Protein AF-0000000067836379 (afdb_homodimer)

InterPro domains:
  IPR003439 ABC transporter-like, ATP-binding domain [PF00005] (367-507)
  IPR003439 ABC transporter-like, ATP-binding domain [PS50893] (335-576)
  IPR003593 AAA+ ATPase domain [SM00382] (367-552)
  IPR011527 ABC transporter type 1, transmembrane domain [PF00664] (26-283)
  IPR011527 ABC transporter type 1, transmembrane domain [PS50929] (24-303)
  IPR017871 ABC transporter-like, conserved site [PS00211] (479-493)
  IPR027417 P-loop containing nucleoside triphosphate hydrolase [G3DSA:3.40.50.300] (330-580)
  IPR027417 P-loop containing nucleoside triphosphate hydrolase [SSF52540] (326-565)
  IPR036640 ABC transporter type 1, transmembrane domain superfamily [G3DSA:1.20.1560.10] (11-318)
  IPR036640 ABC transporter type 1, transmembrane domain superfamily [SSF90123] (9-318)
  IPR039421 Type 1 protein exporter [PTHR24221] (57-564)

Sequence (1242 aa):
MANTVSRTWIRDLLRPLLPVFGEVALWSLFVNLLALAVPVFVMQVYDRVIFHNGLNTLVALLLGMLLVLIFDFVLRQARARILQRVALRIDADLGRALFGRLVRLPLHQVERRSTASWHALFRDVDTIRNALSGSTALTLCDSLFFILFLALTFFIAQPIAWILVVATPVFALVAWRSGHVVKLSSERERSLAVARDTLVAEIIAGRATVQALALEQTLQPLWEERHAAALGQSICRGAAADRYAALGSSLTLLTTVAMTAIGALCVLDQKLTLGALIAANMLGGRLIAPITQIGLNWRTIASLREVSERLSSLFAVPLQRQENGLVSVTPLGRITVEHVTFAHDIAAAPTLDTLDISIPAVAAAGAGGMHAIVGRNGSGKSTLLKIITGLYQPANGRVLIDGSDIAQYSRRQLARWIGYVPQETVLFAGTLRHNIALRVPEASDDDVIRAATLAGAHAFIALRPEGYATDAGEAGLRLSAGQRQRVAIARALVGEPPILVLDEPSNALDTQADADLRVRLAELAKTTTIIIVTHHLAWLSLCTSIAVLDQGRIVDSGDAATILPKLGHRGRTDLHSRAAGSVNVTPQSYARPNPAGRGPVELVKMGSLVTTPRHTPSGGRMANTVSRTWIRDLLRPLLPVFGEVALWSLFVNLLALAVPVFVMQVYDRVIFHNGLNTLVALLLGMLLVLIFDFVLRQARARILQRVALRIDADLGRALFGRLVRLPLHQVERRSTASWHALFRDVDTIRNALSGSTALTLCDSLFFILFLALTFFIAQPIAWILVVATPVFALVAWRSGHVVKLSSERERSLAVARDTLVAEIIAGRATVQALALEQTLQPLWEERHAAALGQSICRGAAADRYAALGSSLTLLTTVAMTAIGALCVLDQKLTLGALIAANMLGGRLIAPITQIGLNWRTIASLREVSERLSSLFAVPLQRQENGLVSVTPLGRITVEHVTFAHDIAAAPTLDTLDISIPAVAAAGAGGMHAIVGRNGSGKSTLLKIITGLYQPANGRVLIDGSDIAQYSRRQLARWIGYVPQETVLFAGTLRHNIALRVPEASDDDVIRAATLAGAHAFIALRPEGYATDAGEAGLRLSAGQRQRVAIARALVGEPPILVLDEPSNALDTQADADLRVRLAELAKTTTIIIVTHHLAWLSLCTSIAVLDQGRIVDSGDAATILPKLGHRGRTDLHSRAAGSVNVTPQSYARPNPAGRGPVELVKMGSLVTTPRHTPSGGR

Organism: NCBI:txid111831

Foldseek 3Di:
DLVVLLVVVVCVLCVVVVVLLVVLLVLLVLLVVLVLLVLVLLLCCQFPCVVPVCPVVNVVSVVVNVVSVVVNVVSVVVSLVSQLVSLVVSLVVLLVVLVVLLVFAQPLVNVVDDPVVSVVLNVLSVLSSCCRNHPNVSLVSNLVCLVVLLVVLCVAPVVLSVLLVVLLVVLLVLLVVLLVQLQVLVVQLVVLVVVLVVLVVVCVVCVVVCVVVVVCVPSVVVSVVSVVSSVVSVVVSVVSNVVSVVVLVVSLVVSLVVLLVVVVVCVVVVNHPPSSSSSSNVSSVSSSVSSNVCSVCSNSVVVNVVSSSVSSVSVPDDGQDADPPPVDDQFLAKKWWAQFWACSDPPDPILAGGATDTDDGLDPPQCLFEEEEEEDVSLCPQVVLCQQLVSDDTPDTAMDGNRHGCSSHHNLVSLLAEQEDAPDFWFAWFFLQCRLCVNPVPFDPVLLLVLLVLLVLQVVLVVDPCRRRDTCPHRSVVDAPLNRLSSSSSSSCRSNHQEYEYEASCPRPDPVSSVSNLVSVLVSSSRHHYYYYHDDVVNLVSGQKYFYGGSNYTPDIDGSVPCVVVVVVVVVVVVVVCVVPPPPPDPPPPPPPPPPDPPPPPPPPPDPVPVPDPPDDDPDD/DLVVLLVVVVCVLCVVCVVLLVVLLVLLVLLVVLVLLVLVLLLCCQFPCVVPVCPVVNVVSVVVNVVSVVVNVVSVVVSLVSQLVSLVVSLVVLLVVLVVLLVFAQPLVNVVDDPVVSVVLNVLSVLSSCCRNHPNVSLVSNLVCLVVLLVVLCVAPVVLSVLLVVLLVVLLVLLVVLLVQLQVLVVQLVVLVVVLVVLVVVCVVCVVVCVVVVVCVVSVVVSVVSVVSSVVSVVVSVVSNVVSVVVLVVSLVVSLVVLLVVVVVCVVVVNHPPSSSSSSNVSSVSSSVSSNVCSVCVNSVVVNVVSSSVSSVSVPDDGQDADPPPVDDQFLFKKWWAQFWACSDPPDPILAGGATDTDDGLDPPQCQFEEEEEEDVSLCVQVVLCQQLVSDDTPDTAMDGNRHGCSSHHNLVSLLAEQEDAPDFWFAWFFLQCRLCVNPVPFDPVLLLVLLVLLVLQVVLVVDPCRRRDTCPHRSVVDAPLNRLSSSSSSSCRSNHQEYEYEASCVRPDPVSSVSNLVSVLVSSSRHHYYYYHDDVVNLVRGQKYFYGGSNYTPDIDGSVVCVVVVVVVVVVVVVVCVVPPPPPDPPPPPPPPPPDPPPPPPPPPDPVPVPPPPPDDDDD

Radius of gyration: 38.25 Å; Cα contacts (8 Å, |Δi|>4): 1786; chains: 2; bounding box: 83×114×108 Å

Secondary structure (DSSP, 8-state):
-HHHHHHHHHHHHHGGGHHHHHHHHHHHHHHHHHHTHHHHHHHHIIIIIHHHT-HHHHHHHHHHHHHHHHHHHHHHHHHHHHHHHHHHHHHHHHHHHHHHHHHHS-HHHHHHS-HHHHHHHHHHHHHHHHHHHSHHHHHHHHHTTHHHHHHHHHHH-HHHHHHHHHHHHHHHHHHHHHHHHHHHHHHHHHHHHHHHHHHHHHHHHTHHHHHHTTTHHHHHHHHHHHHHHHHHHHHHHHHHHHHHHHHHHHHHHHHHHHHHHHHHHHHHTTSS-HHHHHHHHHHHHHHHHHHHHHHHTHHHHHHHHHHHHHHHHHHHSPPP--------------EEEEEEEE-SSTTSPPSEEEEEEEE----TTS---EEEEEE-TTSSHHHHHHHHTTSS--SEEEEEETTEEGGGS-HHHHHHHEEEE-SS----SSBHHHHHHTS-TT--HHHHHHHHHHHT-HHHHHHSTTGGG-B--GGGTTS-HHHHHHHHHHHHHTT--SEEEEESTTTT--HHHHHHHHHHHHHHTTTSEEEEE---HHHHTT-SEEEEEETTEEEEEEEHHHHHHHHHHHHHHHHHHHHHSSS--------------------------------------/-HHHHHHHHHHHHHGGGHHHHHHHHHHHHHHHHHHTHHHHHHHHIIIIIHHHT-HHHHHHHHHHHHHHHHHHHHHHHHHHHHHHHHHHHHHHHHHHHHHHHHHHS-HHHHHHS-HHHHHHHHHHHHHHHHHHHSHHHHHHHHHTTHHHHHHHHHHH-HHHHHHHHHHHHHHHHHHHHHHHHHHHHHHHHHHHHHHHHHHHHHHHHTHHHHHHTTTHHHHHHHHHHHHHHHHHHHHHHHHHHHHHHHHHHHHHHHHHHHHHHHHHHHHHTTSS-HHHHHHHHHHHHHHHHHHHHHHHTHHHHHHHHHHHHHHHHHHHSPPP--------------EEEEEEEE-SSTTSPPSEEEEEEEE----TTS---EEEEEE-TTSSHHHHHHHHTTSS--SEEEEEETTEEGGGS-HHHHHHHEEEE-SS----SSBHHHHHHTS-TT--HHHHHHHHHHHT-HHHHHHSTTGGG-B--GGGTTS-HHHHHHHHHHHHHTT--SEEEEESTTTT--HHHHHHHHHHHHHHTTTSEEEEE---HHHHTT-SEEEEEETTEEEEEEEHHHHHHHHHHHHHHHHHHHHHSSS--------------------------------------

Structure (mmCIF, N/CA/C/O backbone):
data_AF-0000000067836379-model_v1
#
loop_
_entity.id
_entity.type
_entity.pdbx_description
1 polymer 'Peptidase domain-containing ABC transporter'
#
loop_
_atom_site.group_PDB
_atom_site.id
_atom_site.type_symbol
_atom_site.label_atom_id
_atom_site.label_alt_id
_atom_site.label_comp_id
_atom_site.label_asym_id
_atom_site.label_entity_id
_atom_site.label_seq_id
_atom_site.pdbx_PDB_ins_code
_atom_site.Cartn_x
_atom_site.Cartn_y
_atom_site.Cartn_z
_atom_site.occupancy
_atom_site.B_iso_or_equiv
_atom_site.auth_seq_id
_atom_site.auth_comp_id
_atom_site.auth_asym_id
_atom_site.auth_atom_id
_atom_site.pdbx_PDB_model_num
ATOM 1 N N . MET A 1 1 ? 10.555 9.523 -31.344 1 25.05 1 MET A N 1
ATOM 2 C CA . MET A 1 1 ? 11.844 9.523 -30.656 1 25.05 1 MET A CA 1
ATOM 3 C C . MET A 1 1 ? 11.711 8.961 -29.25 1 25.05 1 MET A C 1
ATOM 5 O O . MET A 1 1 ? 12.719 8.664 -28.594 1 25.05 1 MET A O 1
ATOM 9 N N . ALA A 1 2 ? 10.438 9.281 -28.641 1 34.75 2 ALA A N 1
ATOM 10 C CA . ALA A 1 2 ? 10.102 8.773 -27.312 1 34.75 2 ALA A CA 1
ATOM 11 C C . ALA A 1 2 ? 10.023 7.25 -27.312 1 34.75 2 ALA A C 1
ATOM 13 O O . ALA A 1 2 ? 10.312 6.605 -26.312 1 34.75 2 ALA A O 1
ATOM 14 N N . ASN A 1 3 ? 9.578 6.715 -28.312 1 38 3 ASN A N 1
ATOM 15 C CA . ASN A 1 3 ? 9.32 5.293 -28.516 1 38 3 ASN A CA 1
ATOM 16 C C . ASN A 1 3 ? 10.609 4.48 -28.531 1 38 3 ASN A C 1
ATOM 18 O O . ASN A 1 3 ? 10.602 3.289 -28.219 1 38 3 ASN A O 1
ATOM 22 N N . THR A 1 4 ? 11.617 5.023 -29.094 1 40.22 4 THR A N 1
ATOM 23 C CA . THR A 1 4 ? 12.906 4.379 -29.328 1 40.22 4 THR A CA 1
ATOM 24 C C . THR A 1 4 ? 13.734 4.348 -28.047 1 40.22 4 THR A C 1
ATOM 26 O O . THR A 1 4 ? 14.562 3.449 -27.859 1 40.22 4 THR A O 1
ATOM 29 N N . VAL A 1 5 ? 13.688 5.367 -27.328 1 43.66 5 VAL A N 1
ATOM 30 C CA . VAL A 1 5 ? 14.461 5.523 -26.094 1 43.66 5 VAL A CA 1
ATOM 31 C C . VAL A 1 5 ? 13.969 4.527 -25.047 1 43.66 5 VAL A C 1
ATOM 33 O O . VAL A 1 5 ? 14.727 4.145 -24.141 1 43.66 5 VAL A O 1
ATOM 36 N N . SER A 1 6 ? 12.633 4.266 -25.078 1 50.16 6 SER A N 1
ATOM 37 C CA . SER A 1 6 ? 11.898 3.41 -24.141 1 50.16 6 SER A CA 1
ATOM 38 C C . SER A 1 6 ? 12.508 2.01 -24.094 1 50.16 6 SER A C 1
ATOM 40 O O . SER A 1 6 ? 12.633 1.425 -23.016 1 50.16 6 SER A O 1
ATOM 42 N N . ARG A 1 7 ? 12.742 1.47 -25.453 1 51.53 7 ARG A N 1
ATOM 43 C CA . ARG A 1 7 ? 13.172 0.083 -25.594 1 51.53 7 ARG A CA 1
ATOM 44 C C . ARG A 1 7 ? 14.656 -0.066 -25.266 1 51.53 7 ARG A C 1
ATOM 46 O O . ARG A 1 7 ? 15.133 -1.175 -25.016 1 51.53 7 ARG A O 1
ATOM 53 N N . THR A 1 8 ? 15.258 0.994 -25.156 1 56.19 8 THR A N 1
ATOM 54 C CA . THR A 1 8 ? 16.703 0.946 -25.094 1 56.19 8 THR A CA 1
ATOM 55 C C . THR A 1 8 ? 17.188 0.696 -23.656 1 56.19 8 THR A C 1
ATOM 57 O O . THR A 1 8 ? 18.172 -0.006 -23.438 1 56.19 8 THR A O 1
ATOM 60 N N . TRP A 1 9 ? 16.391 1.286 -22.766 1 58.69 9 TRP A N 1
ATOM 61 C CA . TRP A 1 9 ? 16.938 1.147 -21.406 1 58.69 9 TRP A CA 1
ATOM 62 C C . TRP A 1 9 ? 16.844 -0.301 -20.938 1 58.69 9 TRP A C 1
ATOM 64 O O . TRP A 1 9 ? 17.766 -0.793 -20.266 1 58.69 9 TRP A O 1
ATOM 74 N N . ILE A 1 10 ? 15.836 -0.928 -21.391 1 61.12 10 ILE A N 1
ATOM 75 C CA . ILE A 1 10 ? 15.727 -2.33 -21 1 61.12 10 ILE A CA 1
ATOM 76 C C . ILE A 1 10 ? 16.812 -3.143 -21.688 1 61.12 10 ILE A C 1
ATOM 78 O O . ILE A 1 10 ? 17.406 -4.043 -21.094 1 61.12 10 ILE A O 1
ATOM 82 N N . ARG A 1 11 ? 16.953 -2.729 -22.922 1 62.16 11 ARG A N 1
ATOM 83 C CA . ARG A 1 11 ? 17.984 -3.428 -23.672 1 62.16 11 ARG A CA 1
ATOM 84 C C . ARG A 1 11 ? 19.359 -3.188 -23.047 1 62.16 11 ARG A C 1
ATOM 86 O O . ARG A 1 11 ? 20.188 -4.098 -23 1 62.16 11 ARG A O 1
ATOM 93 N N . ASP A 1 12 ? 19.469 -1.989 -22.578 1 63.16 12 ASP A N 1
ATOM 94 C CA . ASP A 1 12 ? 20.75 -1.679 -21.969 1 63.16 12 ASP A CA 1
ATOM 95 C C . ASP A 1 12 ? 20.891 -2.371 -20.609 1 63.16 12 ASP A C 1
ATOM 97 O O . ASP A 1 12 ? 22 -2.766 -20.219 1 63.16 12 ASP A O 1
ATOM 101 N N . LEU A 1 13 ? 19.781 -2.559 -20.047 1 62.59 13 LEU A N 1
ATOM 102 C CA . LEU A 1 13 ? 19.812 -3.252 -18.75 1 62.59 13 LEU A CA 1
ATOM 103 C C . LEU A 1 13 ? 19.969 -4.758 -18.953 1 62.59 13 LEU A C 1
ATOM 105 O O . LEU A 1 13 ? 20.656 -5.426 -18.188 1 62.59 13 LEU A O 1
ATOM 109 N N . LEU A 1 14 ? 19.344 -5.191 -20.062 1 66 14 LEU A N 1
ATOM 110 C CA . LEU A 1 14 ? 19.344 -6.633 -20.297 1 66 14 LEU A CA 1
ATOM 111 C C . LEU A 1 14 ? 20.594 -7.055 -21.062 1 66 14 LEU A C 1
ATOM 113 O O . LEU A 1 14 ? 21 -8.219 -21 1 66 14 LEU A O 1
ATOM 117 N N . ARG A 1 15 ? 21.25 -6.152 -21.766 1 64.88 15 ARG A N 1
ATOM 118 C CA . ARG A 1 15 ? 22.391 -6.484 -22.625 1 64.88 15 ARG A CA 1
ATOM 119 C C . ARG A 1 15 ? 23.516 -7.129 -21.828 1 64.88 15 ARG A C 1
ATOM 121 O O . ARG A 1 15 ? 24.062 -8.148 -22.234 1 64.88 15 ARG A O 1
ATOM 128 N N . PRO A 1 16 ? 23.797 -6.492 -20.703 1 61.69 16 PRO A N 1
ATOM 129 C CA . PRO A 1 16 ? 24.875 -7.152 -19.984 1 61.69 16 PRO A CA 1
ATOM 130 C C . PRO A 1 16 ? 24.484 -8.516 -19.422 1 61.69 16 PRO A C 1
ATOM 132 O O . PRO A 1 16 ? 25.344 -9.312 -19.062 1 61.69 16 PRO A O 1
ATOM 135 N N . LEU A 1 17 ? 23.234 -8.742 -19.438 1 65.44 17 LEU A N 1
ATOM 136 C CA . LEU A 1 17 ? 22.75 -9.977 -18.844 1 65.44 17 LEU A CA 1
ATOM 137 C C . LEU A 1 17 ? 22.547 -11.062 -19.891 1 65.44 17 LEU A C 1
ATOM 139 O O . LEU A 1 17 ? 22.266 -12.219 -19.562 1 65.44 17 LEU A O 1
ATOM 143 N N . LEU A 1 18 ? 22.844 -10.711 -21.109 1 70 18 LEU A N 1
ATOM 144 C CA . LEU A 1 18 ? 22.609 -11.641 -22.219 1 70 18 LEU A CA 1
ATOM 145 C C . LEU A 1 18 ? 23.516 -12.867 -22.078 1 70 18 LEU A C 1
ATOM 147 O O . LEU A 1 18 ? 23.062 -13.992 -22.297 1 70 18 LEU A O 1
ATOM 151 N N . PRO A 1 19 ? 24.797 -12.609 -21.672 1 73 19 PRO A N 1
ATOM 152 C CA . PRO A 1 19 ? 25.609 -13.82 -21.531 1 73 19 PRO A CA 1
ATOM 153 C C . PRO A 1 19 ? 25.125 -14.734 -20.406 1 73 19 PRO A C 1
ATOM 155 O O . PRO A 1 19 ? 25.234 -15.961 -20.516 1 73 19 PRO A O 1
ATOM 158 N N . VAL A 1 20 ? 24.609 -14.117 -19.453 1 75.38 20 VAL A N 1
ATOM 159 C CA . VAL A 1 20 ? 24.125 -14.922 -18.328 1 75.38 20 VAL A CA 1
ATOM 160 C C . VAL A 1 20 ? 22.891 -15.703 -18.75 1 75.38 20 VAL A C 1
ATOM 162 O O . VAL A 1 20 ? 22.703 -16.859 -18.375 1 75.38 20 VAL A O 1
ATOM 165 N N . PHE A 1 21 ? 22.172 -15.109 -19.609 1 75.44 21 PHE A N 1
ATOM 166 C CA . PHE A 1 21 ? 21 -15.828 -20.125 1 75.44 21 PHE A CA 1
ATOM 167 C C . PHE A 1 21 ? 21.438 -16.953 -21.062 1 75.44 21 PHE A C 1
ATOM 169 O O . PHE A 1 21 ? 20.766 -17.984 -21.156 1 75.44 21 PHE A O 1
ATOM 176 N N . GLY A 1 22 ? 22.562 -16.688 -21.719 1 76.62 22 GLY A N 1
ATOM 177 C CA . GLY A 1 22 ? 23.109 -17.766 -22.516 1 76.62 22 GLY A CA 1
ATOM 178 C C . GLY A 1 22 ? 23.531 -18.969 -21.688 1 76.62 22 GLY A C 1
ATOM 179 O O . GLY A 1 22 ? 23.281 -20.109 -22.078 1 76.62 22 GLY A O 1
ATOM 180 N N . GLU A 1 23 ? 24.062 -18.641 -20.531 1 80.5 23 GLU A N 1
ATOM 181 C CA . GLU A 1 23 ? 24.453 -19.719 -19.625 1 80.5 23 GLU A CA 1
ATOM 182 C C . GLU A 1 23 ? 23.219 -20.453 -19.094 1 80.5 23 GLU A C 1
ATOM 184 O O . GLU A 1 23 ? 23.234 -21.688 -18.984 1 80.5 23 GLU A O 1
ATOM 189 N N . VAL A 1 24 ? 22.25 -19.75 -18.828 1 81.38 24 VAL A N 1
ATOM 190 C CA . VAL A 1 24 ? 21.031 -20.375 -18.344 1 81.38 24 VAL A CA 1
ATOM 191 C C . VAL A 1 24 ? 20.391 -21.219 -19.438 1 81.38 24 VAL A C 1
ATOM 193 O O . VAL A 1 24 ? 19.875 -22.312 -19.172 1 81.38 24 VAL A O 1
ATOM 196 N N . ALA A 1 25 ? 20.5 -20.719 -20.609 1 81.25 25 ALA A N 1
ATOM 197 C CA . ALA A 1 25 ? 19.969 -21.469 -21.75 1 81.25 25 ALA A CA 1
ATOM 198 C C . ALA A 1 25 ? 20.734 -22.781 -21.938 1 81.25 25 ALA A C 1
ATOM 200 O O . ALA A 1 25 ? 20.141 -23.812 -22.281 1 81.25 25 ALA A O 1
ATOM 201 N N . LEU A 1 26 ? 22.016 -22.719 -21.688 1 82.31 26 LEU A N 1
ATOM 202 C CA . LEU A 1 26 ? 22.844 -23.922 -21.812 1 82.31 26 LEU A CA 1
ATOM 203 C C . LEU A 1 26 ? 22.453 -24.938 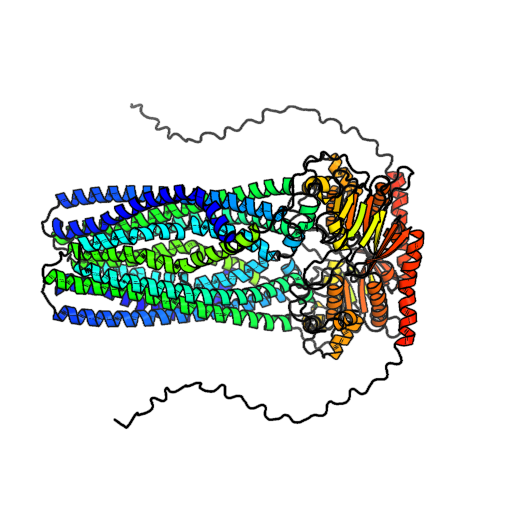-20.75 1 82.31 26 LEU A C 1
ATOM 205 O O . LEU A 1 26 ? 22.328 -26.125 -21.047 1 82.31 26 LEU A O 1
ATOM 209 N N . TRP A 1 27 ? 22.281 -24.5 -19.547 1 84.31 27 TRP A N 1
ATOM 210 C CA . TRP A 1 27 ? 21.875 -25.406 -18.484 1 84.31 27 TRP A CA 1
ATOM 211 C C . TRP A 1 27 ? 20.484 -25.953 -18.75 1 84.31 27 TRP A C 1
ATOM 213 O O . TRP A 1 27 ? 20.203 -27.125 -18.453 1 84.31 27 TRP A O 1
ATOM 223 N N . SER A 1 28 ? 19.703 -25.109 -19.359 1 85.44 28 SER A N 1
ATOM 224 C CA . SER A 1 28 ? 18.359 -25.562 -19.672 1 85.44 28 SER A CA 1
ATOM 225 C C . SER A 1 28 ? 18.375 -26.625 -20.766 1 85.44 28 SER A C 1
ATOM 227 O O . SER A 1 28 ? 17.547 -27.547 -20.781 1 85.44 28 SER A O 1
ATOM 229 N N . LEU A 1 29 ? 19.281 -26.484 -21.641 1 85.25 29 LEU A N 1
ATOM 230 C CA . LEU A 1 29 ? 19.438 -27.5 -22.688 1 85.25 29 LEU A CA 1
ATOM 231 C C . LEU A 1 29 ? 19.766 -28.859 -22.094 1 85.25 29 LEU A C 1
ATOM 233 O O . LEU A 1 29 ? 19.172 -29.859 -22.469 1 85.25 29 LEU A O 1
ATOM 237 N N . PHE A 1 30 ? 20.641 -28.828 -21.141 1 86.69 30 PHE A N 1
ATOM 238 C CA . PHE A 1 30 ? 21.047 -30.094 -20.531 1 86.69 30 PHE A CA 1
ATOM 239 C C . PHE A 1 30 ? 19.922 -30.672 -19.688 1 86.69 30 PHE A C 1
ATOM 241 O O . PHE A 1 30 ? 19.734 -31.891 -19.656 1 86.69 30 PHE A O 1
ATOM 248 N N . VAL A 1 31 ? 19.219 -29.828 -19.078 1 84.75 31 VAL A N 1
ATOM 249 C CA . VAL A 1 31 ? 18.094 -30.297 -18.266 1 84.75 31 VAL A CA 1
ATOM 250 C C . VAL A 1 31 ? 17.031 -30.906 -19.172 1 84.75 31 VAL A C 1
ATOM 252 O O . VAL A 1 31 ? 16.484 -31.969 -18.859 1 84.75 31 VAL A O 1
ATOM 255 N N . ASN A 1 32 ? 16.797 -30.25 -20.266 1 84.81 32 ASN A N 1
ATOM 256 C CA . ASN A 1 32 ? 15.789 -30.75 -21.188 1 84.81 32 ASN A CA 1
ATOM 257 C C . ASN A 1 32 ? 16.25 -32.031 -21.906 1 84.81 32 ASN A C 1
ATOM 259 O O . ASN A 1 32 ? 15.445 -32.906 -22.234 1 84.81 32 ASN A O 1
ATOM 263 N N . LEU A 1 33 ? 17.531 -32.156 -22.125 1 85.25 33 LEU A N 1
ATOM 264 C CA . LEU A 1 33 ? 18.078 -33.375 -22.719 1 85.25 33 LEU A CA 1
ATOM 265 C C . LEU A 1 33 ? 17.953 -34.562 -21.75 1 85.25 33 LEU A C 1
ATOM 267 O O . LEU A 1 33 ? 17.656 -35.688 -22.172 1 85.25 33 LEU A O 1
ATOM 271 N N . LEU A 1 34 ? 18.219 -34.25 -20.562 1 85.69 34 LEU A N 1
ATOM 272 C CA . LEU A 1 34 ? 18.109 -35.281 -19.547 1 85.69 34 LEU A CA 1
ATOM 273 C C . LEU A 1 34 ? 16.656 -35.688 -19.344 1 85.69 34 LEU A C 1
ATOM 275 O O . LEU A 1 34 ? 16.359 -36.812 -18.953 1 85.69 34 LEU A O 1
ATOM 279 N N . ALA A 1 35 ? 15.781 -34.75 -19.625 1 82.81 35 ALA A N 1
ATOM 280 C CA . ALA A 1 35 ? 14.352 -35.031 -19.484 1 82.81 35 ALA A CA 1
ATOM 281 C C . ALA A 1 35 ? 13.891 -36.062 -20.516 1 82.81 35 ALA A C 1
ATOM 283 O O . ALA A 1 35 ? 12.875 -36.75 -20.312 1 82.81 35 ALA A O 1
ATOM 284 N N . LEU A 1 36 ? 14.695 -36.219 -21.562 1 85.12 36 LEU A N 1
ATOM 285 C CA . LEU A 1 36 ? 14.383 -37.188 -22.609 1 85.12 36 LEU A CA 1
ATOM 286 C C . LEU A 1 36 ? 14.719 -38.625 -22.156 1 85.12 36 LEU A C 1
ATOM 288 O O . LEU A 1 36 ? 14.25 -39.594 -22.75 1 85.12 36 LEU A O 1
ATOM 292 N N . ALA A 1 37 ? 15.453 -38.719 -21.094 1 86.44 37 ALA A N 1
ATOM 293 C CA . ALA A 1 37 ? 15.945 -40 -20.641 1 86.44 37 ALA A CA 1
ATOM 294 C C . ALA A 1 37 ? 14.805 -40.875 -20.094 1 86.44 37 ALA A C 1
ATOM 296 O O . ALA A 1 37 ? 14.789 -42.094 -20.281 1 86.44 37 ALA A O 1
ATOM 297 N N . VAL A 1 38 ? 13.797 -40.219 -19.594 1 84.06 38 VAL A N 1
ATOM 298 C CA . VAL A 1 38 ? 12.734 -40.969 -18.953 1 84.06 38 VAL A CA 1
ATOM 299 C C . VAL A 1 38 ? 11.859 -41.625 -20 1 84.06 38 VAL A C 1
ATOM 301 O O . VAL A 1 38 ? 11.641 -42.844 -19.969 1 84.06 38 VAL A O 1
ATOM 304 N N . PRO A 1 39 ? 11.406 -40.906 -20.984 1 83.12 39 PRO A N 1
ATOM 305 C CA . PRO A 1 39 ? 10.617 -41.562 -22.016 1 83.12 39 PRO A CA 1
ATOM 306 C C . PRO A 1 39 ? 11.398 -42.656 -22.75 1 83.12 39 PRO A C 1
ATOM 308 O O . PRO A 1 39 ? 10.828 -43.719 -23.078 1 83.12 39 PRO A O 1
ATOM 311 N N . VAL A 1 40 ? 12.68 -42.438 -22.938 1 83.81 40 VAL A N 1
ATOM 312 C CA . VAL A 1 40 ? 13.5 -43.438 -23.609 1 83.81 40 VAL A CA 1
ATOM 313 C C . VAL A 1 40 ? 13.656 -44.688 -22.719 1 83.81 40 VAL A C 1
ATOM 315 O O . VAL A 1 40 ? 13.617 -45.812 -23.203 1 83.81 40 VAL A O 1
ATOM 318 N N . PHE A 1 41 ? 13.812 -44.531 -21.453 1 86.19 41 PHE A N 1
ATOM 319 C CA . PHE A 1 41 ? 13.883 -45.594 -20.484 1 86.19 41 PHE A CA 1
ATOM 320 C C . PHE A 1 41 ? 12.609 -46.438 -20.516 1 86.19 41 PHE A C 1
ATOM 322 O O . PHE A 1 41 ? 12.664 -47.688 -20.594 1 86.19 41 PHE A O 1
ATOM 329 N N . VAL A 1 42 ? 11.508 -45.656 -20.5 1 83.81 42 VAL A N 1
ATOM 330 C CA . VAL A 1 42 ? 10.227 -46.375 -20.484 1 83.81 42 VAL A CA 1
ATOM 331 C C . VAL A 1 42 ? 10.031 -47.125 -21.797 1 83.81 42 VAL A C 1
ATOM 333 O O . VAL A 1 42 ? 9.578 -48.281 -21.797 1 83.81 42 VAL A O 1
ATOM 336 N N . MET A 1 43 ? 10.43 -46.531 -22.859 1 84.62 43 MET A N 1
ATOM 337 C CA . MET A 1 43 ? 10.32 -47.188 -24.172 1 84.62 43 MET A CA 1
ATOM 338 C C . MET A 1 43 ? 11.156 -48.438 -24.234 1 84.62 43 MET A C 1
ATOM 340 O O . MET A 1 43 ? 10.68 -49.5 -24.688 1 84.62 43 MET A O 1
ATOM 344 N N . GLN A 1 44 ? 12.375 -48.344 -23.703 1 84.06 44 GLN A N 1
ATOM 345 C CA . GLN A 1 44 ? 13.273 -49.5 -23.75 1 84.06 44 GLN A CA 1
ATOM 346 C C . GLN A 1 44 ? 12.805 -50.625 -22.812 1 84.06 44 GLN A C 1
ATOM 348 O O . GLN A 1 44 ? 12.969 -51.781 -23.125 1 84.06 44 GLN A O 1
ATOM 353 N N . VAL A 1 45 ? 12.297 -50.219 -21.75 1 84.88 45 VAL A N 1
ATOM 354 C CA . VAL A 1 45 ? 11.82 -51.219 -20.797 1 84.88 45 VAL A CA 1
ATOM 355 C C . VAL A 1 45 ? 10.648 -52 -21.406 1 84.88 45 VAL A C 1
ATOM 357 O O . VAL A 1 45 ? 10.609 -53.219 -21.359 1 84.88 45 VAL A O 1
ATOM 360 N N . TYR A 1 46 ? 9.703 -51.281 -22.078 1 81.19 46 TYR A N 1
ATOM 361 C CA . TYR A 1 46 ? 8.516 -51.938 -22.625 1 81.19 46 TYR A CA 1
ATOM 362 C C . TYR A 1 46 ? 8.852 -52.719 -23.906 1 81.19 46 TYR A C 1
ATOM 364 O O . TYR A 1 46 ? 8.328 -53.812 -24.125 1 81.19 46 TYR A O 1
ATOM 372 N N . ASP A 1 47 ? 9.703 -52.188 -24.719 1 80.38 47 ASP A N 1
ATOM 373 C CA . ASP A 1 47 ? 9.992 -52.812 -26 1 80.38 47 ASP A CA 1
ATOM 374 C C . ASP A 1 47 ? 11.031 -53.938 -25.859 1 80.38 47 ASP A C 1
ATOM 376 O O . ASP A 1 47 ? 10.938 -54.969 -26.516 1 80.38 47 ASP A O 1
ATOM 380 N N . ARG A 1 48 ? 12.023 -53.688 -25.016 1 78.75 48 ARG A N 1
ATOM 381 C CA . ARG A 1 48 ? 13.141 -54.625 -25 1 78.75 48 ARG A CA 1
ATOM 382 C C . ARG A 1 48 ? 13.094 -55.5 -23.75 1 78.75 48 ARG A C 1
ATOM 384 O O . ARG A 1 48 ? 13.32 -56.719 -23.844 1 78.75 48 ARG A O 1
ATOM 391 N N . VAL A 1 49 ? 12.781 -54.938 -22.656 1 75.38 49 VAL A N 1
ATOM 392 C CA . VAL A 1 49 ? 12.859 -55.719 -21.438 1 75.38 49 VAL A CA 1
ATOM 393 C C . VAL A 1 49 ? 11.656 -56.656 -21.328 1 75.38 49 VAL A C 1
ATOM 395 O O . VAL A 1 49 ? 11.805 -57.844 -21.094 1 75.38 49 VAL A O 1
ATOM 398 N N . ILE A 1 50 ? 10.492 -56.125 -21.562 1 72.19 50 ILE A N 1
ATOM 399 C CA . ILE A 1 50 ? 9.281 -56.906 -21.391 1 72.19 50 ILE A CA 1
ATOM 400 C C . ILE A 1 50 ? 9.164 -57.938 -22.516 1 72.19 50 ILE A C 1
ATOM 402 O O . ILE A 1 50 ? 8.812 -59.094 -22.297 1 72.19 50 ILE A O 1
ATOM 406 N N . PHE A 1 51 ? 9.547 -57.5 -23.688 1 70.06 51 PHE A N 1
ATOM 407 C CA . PHE A 1 51 ? 9.367 -58.375 -24.828 1 70.06 51 PHE A CA 1
ATOM 408 C C . PHE A 1 51 ? 10.469 -59.438 -24.891 1 70.06 51 PHE A C 1
ATOM 410 O O . PHE A 1 51 ? 10.211 -60.594 -25.234 1 70.06 51 PHE A O 1
ATOM 417 N N . HIS A 1 52 ? 11.711 -59.062 -24.422 1 75.06 52 HIS A N 1
ATOM 418 C CA . HIS A 1 52 ? 12.805 -60 -24.594 1 75.06 52 HIS A CA 1
ATOM 419 C C . HIS A 1 52 ? 13.289 -60.531 -23.234 1 75.06 52 HIS A C 1
ATOM 421 O O . HIS A 1 52 ? 14.273 -61.25 -23.172 1 75.06 52 HIS A O 1
ATOM 427 N N . ASN A 1 53 ? 12.578 -60.375 -22.125 1 74.06 53 ASN A N 1
ATOM 428 C CA . ASN A 1 53 ? 12.898 -60.812 -20.781 1 74.06 53 ASN A CA 1
ATOM 429 C C . ASN A 1 53 ? 14.328 -60.438 -20.391 1 74.06 53 ASN A C 1
ATOM 431 O O . ASN A 1 53 ? 15.07 -61.281 -19.875 1 74.06 53 ASN A O 1
ATOM 435 N N . GLY A 1 54 ? 14.758 -59.312 -20.781 1 78.94 54 GLY A N 1
ATOM 436 C CA . GLY A 1 54 ? 16.141 -58.938 -20.547 1 78.94 54 GLY A CA 1
ATOM 437 C C . GLY A 1 54 ? 16.359 -58.281 -19.203 1 78.94 54 GLY A C 1
ATOM 438 O O . GLY A 1 54 ? 16.391 -57.031 -19.109 1 78.94 54 GLY A O 1
ATOM 439 N N . LEU A 1 55 ? 16.656 -59.094 -18.109 1 82.69 55 LEU A N 1
ATOM 440 C CA . LEU A 1 55 ? 16.844 -58.594 -16.766 1 82.69 55 LEU A CA 1
ATOM 441 C C . LEU A 1 55 ? 18.141 -57.781 -16.672 1 82.69 55 LEU A C 1
ATOM 443 O O . LEU A 1 55 ? 18.188 -56.75 -15.969 1 82.69 55 LEU A O 1
ATOM 447 N N . ASN A 1 56 ? 19.125 -58.219 -17.406 1 83.38 56 ASN A N 1
ATOM 448 C CA . ASN A 1 56 ? 20.391 -57.469 -17.406 1 83.38 56 ASN A CA 1
ATOM 449 C C . ASN A 1 56 ? 20.219 -56.094 -18.016 1 83.38 56 ASN A C 1
ATOM 451 O O . ASN A 1 56 ? 20.781 -55.094 -17.516 1 83.38 56 ASN A O 1
ATOM 455 N N . THR A 1 57 ? 19.422 -56.031 -19.016 1 84.25 57 THR A N 1
ATOM 456 C CA . THR A 1 57 ? 19.141 -54.75 -19.656 1 84.25 57 THR A CA 1
ATOM 457 C C . THR A 1 57 ? 18.359 -53.844 -18.703 1 84.25 57 THR A C 1
ATOM 459 O O . THR A 1 57 ? 18.594 -52.625 -18.656 1 84.25 57 THR A O 1
ATOM 462 N N . LEU A 1 58 ? 17.562 -54.469 -17.891 1 88.44 58 LEU A N 1
ATOM 463 C CA . LEU A 1 58 ? 16.766 -53.688 -16.953 1 88.44 58 LEU A CA 1
ATOM 464 C C . LEU A 1 58 ? 17.656 -53.062 -15.875 1 88.44 58 LEU A C 1
ATOM 466 O O . LEU A 1 58 ? 17.484 -51.875 -15.539 1 88.44 58 LEU A O 1
ATOM 470 N N . VAL A 1 59 ? 18.578 -53.812 -15.359 1 88 59 VAL A N 1
ATOM 471 C CA . VAL A 1 59 ? 19.453 -53.312 -14.305 1 88 59 VAL A CA 1
ATOM 472 C C . VAL A 1 59 ? 20.344 -52.188 -14.859 1 88 59 VAL A C 1
ATOM 474 O O . VAL A 1 59 ? 20.562 -51.188 -14.188 1 88 59 VAL A O 1
ATOM 477 N N . ALA A 1 60 ? 20.844 -52.406 -16.078 1 87.81 60 ALA A N 1
ATOM 478 C CA . ALA A 1 60 ? 21.672 -51.375 -16.703 1 87.81 60 ALA A CA 1
ATOM 479 C C . ALA A 1 60 ? 20.875 -50.094 -16.938 1 87.81 60 ALA A C 1
ATOM 481 O O . ALA A 1 60 ? 21.375 -49 -16.703 1 87.81 60 ALA A O 1
ATOM 482 N N . LEU A 1 61 ? 19.688 -50.188 -17.344 1 90 61 LEU A N 1
ATOM 483 C CA . LEU A 1 61 ? 18.828 -49.031 -17.594 1 90 61 LEU A CA 1
ATOM 484 C C . LEU A 1 61 ? 18.484 -48.344 -16.281 1 90 61 LEU A C 1
ATOM 486 O O . LEU A 1 61 ? 18.406 -47.094 -16.234 1 90 61 LEU A O 1
ATOM 490 N N . LEU A 1 62 ? 18.297 -49.094 -15.227 1 90.81 62 LEU A N 1
ATOM 491 C CA . LEU A 1 62 ? 17.953 -48.5 -13.93 1 90.81 62 LEU A CA 1
ATOM 492 C C . LEU A 1 62 ? 19.125 -47.719 -13.367 1 90.81 62 LEU A C 1
ATOM 494 O O . LEU A 1 62 ? 18.922 -46.625 -12.812 1 90.81 62 LEU A O 1
ATOM 498 N N . LEU A 1 63 ? 20.25 -48.25 -13.492 1 89.88 63 LEU A N 1
ATOM 499 C CA . LEU A 1 63 ? 21.438 -47.562 -13.023 1 89.88 63 LEU A CA 1
ATOM 500 C C . LEU A 1 63 ? 21.672 -46.281 -13.828 1 89.88 63 LEU A C 1
ATOM 502 O O . LEU A 1 63 ? 22.047 -45.25 -13.266 1 89.88 63 LEU A O 1
ATOM 506 N N . GLY A 1 64 ? 21.5 -46.344 -15.102 1 89.75 64 GLY A N 1
ATOM 507 C CA . GLY A 1 64 ? 21.578 -45.156 -15.93 1 89.75 64 GLY A CA 1
ATOM 508 C C . GLY A 1 64 ? 20.578 -44.094 -15.555 1 89.75 64 GLY A C 1
ATOM 509 O O . GLY A 1 64 ? 20.906 -42.906 -15.523 1 89.75 64 GLY A O 1
ATOM 510 N N . MET A 1 65 ? 19.422 -44.5 -15.211 1 90.69 65 MET A N 1
ATOM 511 C CA . MET A 1 65 ? 18.359 -43.562 -14.859 1 90.69 65 MET A CA 1
ATOM 512 C C . MET A 1 65 ? 18.641 -42.906 -13.516 1 90.69 65 MET A C 1
ATOM 514 O O . MET A 1 65 ? 18.328 -41.75 -13.32 1 90.69 65 MET A O 1
ATOM 518 N N . LEU A 1 66 ? 19.203 -43.656 -12.594 1 90.62 66 LEU A N 1
ATOM 519 C CA . LEU A 1 66 ? 19.562 -43.094 -11.297 1 90.62 66 LEU A CA 1
ATOM 520 C C . LEU A 1 66 ? 20.594 -41.969 -11.469 1 90.62 66 LEU A C 1
ATOM 522 O O . LEU A 1 66 ? 20.516 -40.938 -10.805 1 90.62 66 LEU A O 1
ATOM 526 N N . LEU A 1 67 ? 21.516 -42.25 -12.352 1 90.88 67 LEU A N 1
ATOM 527 C CA . LEU A 1 67 ? 22.531 -41.219 -12.641 1 90.88 67 LEU A CA 1
ATOM 528 C C . LEU A 1 67 ? 21.906 -40 -13.281 1 90.88 67 LEU A C 1
ATOM 530 O O . LEU A 1 67 ? 22.266 -38.875 -12.953 1 90.88 67 LEU A O 1
ATOM 534 N N . VAL A 1 68 ? 20.984 -40.156 -14.133 1 90.5 68 VAL A N 1
ATOM 535 C CA . VAL A 1 68 ? 20.297 -39.062 -14.805 1 90.5 68 VAL A CA 1
ATOM 536 C C . VAL A 1 68 ? 19.531 -38.219 -13.781 1 90.5 68 VAL A C 1
ATOM 538 O O . VAL A 1 68 ? 19.5 -37 -13.867 1 90.5 68 VAL A O 1
ATOM 541 N N . LEU A 1 69 ? 19 -38.875 -12.82 1 89.75 69 LEU A N 1
ATOM 542 C CA . LEU A 1 69 ? 18.203 -38.188 -11.812 1 89.75 69 LEU A CA 1
ATOM 543 C C . LEU A 1 69 ? 19.078 -37.281 -10.945 1 89.75 69 LEU A C 1
ATOM 545 O O . LEU A 1 69 ? 18.703 -36.156 -10.633 1 89.75 69 LEU A O 1
ATOM 549 N N . ILE A 1 70 ? 20.172 -37.812 -10.586 1 91.25 70 ILE A N 1
ATOM 550 C CA . ILE A 1 70 ? 21.094 -37.031 -9.766 1 91.25 70 ILE A CA 1
ATOM 551 C C . ILE A 1 70 ? 21.609 -35.844 -10.555 1 91.25 70 ILE A C 1
ATOM 553 O O . ILE A 1 70 ? 21.641 -34.719 -10.039 1 91.25 70 ILE A O 1
ATOM 557 N N . PHE A 1 71 ? 21.969 -36.062 -11.781 1 89.75 71 PHE A N 1
ATOM 558 C CA . PHE A 1 71 ? 22.469 -34.969 -12.625 1 89.75 71 PHE A CA 1
ATOM 559 C C . PHE A 1 71 ? 21.375 -33.938 -12.875 1 89.75 71 PHE A C 1
ATOM 561 O O . PHE A 1 71 ? 21.656 -32.75 -12.93 1 89.75 71 PHE A O 1
ATOM 568 N N . ASP A 1 72 ? 20.203 -34.406 -13.047 1 89.62 72 ASP A N 1
ATOM 569 C CA . ASP A 1 72 ? 19.078 -33.5 -13.273 1 89.62 72 ASP A CA 1
ATOM 570 C C . ASP A 1 72 ? 18.859 -32.594 -12.07 1 89.62 72 ASP A C 1
ATOM 572 O O . ASP A 1 72 ? 18.625 -31.391 -12.227 1 89.62 72 ASP A O 1
ATOM 576 N N . PHE A 1 73 ? 19 -33.125 -10.93 1 87.94 73 PHE A N 1
ATOM 577 C CA . PHE A 1 73 ? 18.828 -32.375 -9.703 1 87.94 73 PHE A CA 1
ATOM 578 C C . PHE A 1 73 ? 19.891 -31.297 -9.57 1 87.94 73 PHE A C 1
ATOM 580 O O . PHE A 1 73 ? 19.594 -30.141 -9.266 1 87.94 73 PHE A O 1
ATOM 587 N N . VAL A 1 74 ? 21.078 -31.656 -9.82 1 88.94 74 VAL A N 1
ATOM 588 C CA . VAL A 1 74 ? 22.203 -30.734 -9.68 1 88.94 74 VAL A CA 1
ATOM 589 C C . VAL A 1 74 ? 22.109 -29.625 -10.719 1 88.94 74 VAL A C 1
ATOM 591 O O . VAL A 1 74 ? 22.328 -28.453 -10.414 1 88.94 74 VAL A O 1
ATOM 594 N N . LEU A 1 75 ? 21.766 -29.969 -11.906 1 88.88 75 LEU A N 1
ATOM 595 C CA . LEU A 1 75 ? 21.672 -28.984 -12.977 1 88.88 75 LEU A CA 1
ATOM 596 C C . LEU A 1 75 ? 20.516 -28 -12.727 1 88.88 75 LEU A C 1
ATOM 598 O O . LEU A 1 75 ? 20.641 -26.812 -13.008 1 88.88 75 LEU A O 1
ATOM 602 N N . ARG A 1 76 ? 19.484 -28.484 -12.219 1 86.5 76 ARG A N 1
ATOM 603 C CA . ARG A 1 76 ? 18.344 -27.625 -11.922 1 86.5 76 ARG A CA 1
ATOM 604 C C . ARG A 1 76 ? 18.672 -26.641 -10.812 1 86.5 76 ARG A C 1
ATOM 606 O O . ARG A 1 76 ? 18.281 -25.469 -10.883 1 86.5 76 ARG A O 1
ATOM 613 N N . GLN A 1 77 ? 19.484 -27.156 -9.891 1 86.44 77 GLN A N 1
ATOM 614 C CA . GLN A 1 77 ? 19.891 -26.297 -8.797 1 86.44 77 GLN A CA 1
ATOM 615 C C . GLN A 1 77 ? 20.859 -25.219 -9.281 1 86.44 77 GLN A C 1
ATOM 617 O O . GLN A 1 77 ? 20.766 -24.062 -8.867 1 86.44 77 GLN A O 1
ATOM 622 N N . ALA A 1 78 ? 21.719 -25.609 -10.094 1 86.69 78 ALA A N 1
ATOM 623 C CA . ALA A 1 78 ? 22.688 -24.672 -10.633 1 86.69 78 ALA A CA 1
ATOM 624 C C . ALA A 1 78 ? 22.016 -23.594 -11.477 1 86.69 78 ALA A C 1
ATOM 626 O O . ALA A 1 78 ? 22.344 -22.422 -11.359 1 86.69 78 ALA A O 1
ATOM 627 N N . ARG A 1 79 ? 21.125 -24.047 -12.273 1 85.12 79 ARG A N 1
ATOM 628 C CA . ARG A 1 79 ? 20.391 -23.109 -13.125 1 85.12 79 ARG A CA 1
ATOM 629 C C . ARG A 1 79 ? 19.609 -22.109 -12.281 1 85.12 79 ARG A C 1
ATOM 631 O O . ARG A 1 79 ? 19.609 -20.922 -12.57 1 85.12 79 ARG A O 1
ATOM 638 N N . ALA A 1 80 ? 19 -22.562 -11.266 1 84.19 80 ALA A N 1
ATOM 639 C CA . ALA A 1 80 ? 18.188 -21.703 -10.406 1 84.19 80 ALA A CA 1
ATOM 640 C C . ALA A 1 80 ? 19.062 -20.672 -9.68 1 84.19 80 ALA A C 1
ATOM 642 O O . ALA A 1 80 ? 18.688 -19.516 -9.547 1 84.19 80 ALA A O 1
ATOM 643 N N . ARG A 1 81 ? 20.203 -21.125 -9.273 1 83.38 81 ARG A N 1
ATOM 644 C CA . ARG A 1 81 ? 21.125 -20.234 -8.555 1 83.38 81 ARG A CA 1
ATOM 645 C C . ARG A 1 81 ? 21.641 -19.141 -9.469 1 83.38 81 ARG A C 1
ATOM 647 O O . ARG A 1 81 ? 21.797 -18 -9.039 1 83.38 81 ARG A O 1
ATOM 654 N N . ILE A 1 82 ? 21.906 -19.484 -10.633 1 84.81 82 ILE A N 1
ATOM 655 C CA . ILE A 1 82 ? 22.422 -18.5 -11.586 1 84.81 82 ILE A CA 1
ATOM 656 C C . ILE A 1 82 ? 21.344 -17.469 -11.875 1 84.81 82 ILE A C 1
ATOM 658 O O . ILE A 1 82 ? 21.609 -16.266 -11.898 1 84.81 82 ILE A O 1
ATOM 662 N N . LEU A 1 83 ? 20.188 -17.938 -12.094 1 82.06 83 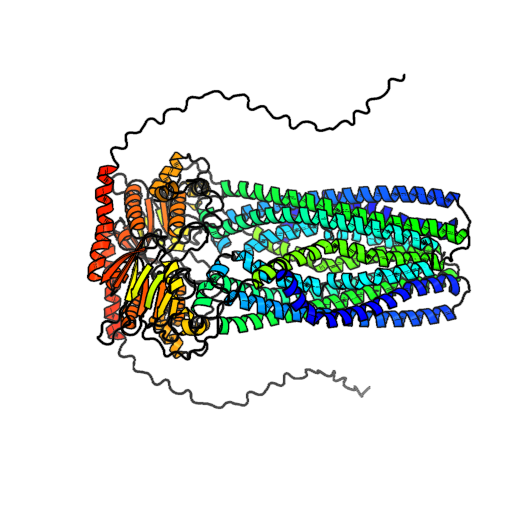LEU A N 1
ATOM 663 C CA . LEU A 1 83 ? 19.078 -17.047 -12.398 1 82.06 83 LEU A CA 1
ATOM 664 C C . LEU A 1 83 ? 18.812 -16.109 -11.219 1 82.06 83 LEU A C 1
ATOM 666 O O . LEU A 1 83 ? 18.5 -14.93 -11.414 1 82.06 83 LEU A O 1
ATOM 670 N N . GLN A 1 84 ? 18.891 -16.609 -10.039 1 81 84 GLN A N 1
ATOM 671 C CA . GLN A 1 84 ? 18.656 -15.797 -8.844 1 81 84 GLN A CA 1
ATOM 672 C C . GLN A 1 84 ? 19.719 -14.711 -8.703 1 81 84 GLN A C 1
ATOM 674 O O . GLN A 1 84 ? 19.422 -13.578 -8.328 1 81 84 GLN A O 1
ATOM 679 N N . ARG A 1 85 ? 20.922 -15.07 -8.984 1 78.88 85 ARG A N 1
ATOM 680 C CA . ARG A 1 85 ? 22.016 -14.109 -8.898 1 78.88 85 ARG A CA 1
ATOM 681 C C . ARG A 1 85 ? 21.844 -12.992 -9.922 1 78.88 85 ARG A C 1
ATOM 683 O O . ARG A 1 85 ? 22.109 -11.828 -9.625 1 78.88 85 ARG A O 1
ATOM 690 N N . VAL A 1 86 ? 21.438 -13.398 -11.047 1 80.38 86 VAL A N 1
ATOM 691 C CA . VAL A 1 86 ? 21.219 -12.414 -12.094 1 80.38 86 VAL A CA 1
ATOM 692 C C . VAL A 1 86 ? 20.062 -11.492 -11.703 1 80.38 86 VAL A C 1
ATOM 694 O O . VAL A 1 86 ? 20.141 -10.273 -11.883 1 80.38 86 VAL A O 1
ATOM 697 N N . ALA A 1 87 ? 19.031 -12.109 -11.289 1 80.44 87 ALA A N 1
ATOM 698 C CA . ALA A 1 87 ? 17.875 -11.328 -10.875 1 80.44 87 ALA A CA 1
ATOM 699 C C . ALA A 1 87 ? 18.234 -10.336 -9.773 1 80.44 87 ALA A C 1
ATOM 701 O O . ALA A 1 87 ? 17.75 -9.203 -9.766 1 80.44 87 ALA A O 1
ATOM 702 N N . LEU A 1 88 ? 19.109 -10.719 -8.906 1 81.81 88 LEU A N 1
ATOM 703 C CA . LEU A 1 88 ? 19.547 -9.875 -7.797 1 81.81 88 LEU A CA 1
ATOM 704 C C . LEU A 1 88 ? 20.359 -8.688 -8.305 1 81.81 88 LEU A C 1
ATOM 706 O O . LEU A 1 88 ? 20.203 -7.57 -7.805 1 81.81 88 LEU A O 1
ATOM 710 N N . ARG A 1 89 ? 21.172 -8.977 -9.164 1 81.56 89 ARG A N 1
ATOM 711 C CA . ARG A 1 89 ? 22 -7.91 -9.711 1 81.56 89 ARG A CA 1
ATOM 712 C C . ARG A 1 89 ? 21.141 -6.871 -10.438 1 81.56 89 ARG A C 1
ATOM 714 O O . ARG A 1 89 ? 21.359 -5.668 -10.289 1 81.56 89 ARG A O 1
ATOM 721 N N . ILE A 1 90 ? 20.188 -7.379 -11.117 1 82 90 ILE A N 1
ATOM 722 C CA . ILE A 1 90 ? 19.297 -6.477 -11.844 1 82 90 ILE A CA 1
ATOM 723 C C . ILE A 1 90 ? 18.469 -5.656 -10.852 1 82 90 ILE A C 1
ATOM 725 O O . ILE A 1 90 ? 18.281 -4.449 -11.031 1 82 90 ILE A O 1
ATOM 729 N N . ASP A 1 91 ? 18 -6.285 -9.891 1 86.25 91 ASP A N 1
ATOM 730 C CA . ASP A 1 91 ? 17.188 -5.617 -8.867 1 86.25 91 ASP A CA 1
ATOM 731 C C . ASP A 1 91 ? 17.984 -4.527 -8.164 1 86.25 91 ASP A C 1
ATOM 733 O O . ASP A 1 91 ? 17.484 -3.428 -7.93 1 86.25 91 ASP A O 1
ATOM 737 N N . ALA A 1 92 ? 19.234 -4.859 -7.824 1 85.94 92 ALA A N 1
ATOM 738 C CA . ALA A 1 92 ? 20.094 -3.893 -7.145 1 85.94 92 ALA A CA 1
ATOM 739 C C . ALA A 1 92 ? 20.375 -2.689 -8.039 1 85.94 92 ALA A C 1
ATOM 741 O O . ALA A 1 92 ? 20.297 -1.543 -7.59 1 85.94 92 ALA A O 1
ATOM 742 N N . ASP A 1 93 ? 20.641 -2.953 -9.25 1 84.62 93 ASP A N 1
ATOM 743 C CA . ASP A 1 93 ? 20.969 -1.877 -10.18 1 84.62 93 ASP A CA 1
ATOM 744 C C . ASP A 1 93 ? 19.734 -1.012 -10.469 1 84.62 93 ASP A C 1
ATOM 746 O O . ASP A 1 93 ? 19.828 0.217 -10.484 1 84.62 93 ASP A O 1
ATOM 750 N N . LEU A 1 94 ? 18.656 -1.646 -10.641 1 85.38 94 LEU A N 1
ATOM 751 C CA . LEU A 1 94 ? 17.438 -0.912 -10.938 1 85.38 94 LEU A CA 1
ATOM 752 C C . LEU A 1 94 ? 16.953 -0.135 -9.711 1 85.38 94 LEU A C 1
ATOM 754 O O . LEU A 1 94 ? 16.484 0.995 -9.836 1 85.38 94 LEU A O 1
ATOM 758 N N . GLY A 1 95 ? 17 -0.855 -8.609 1 86.94 95 GLY A N 1
ATOM 759 C CA . GLY A 1 95 ? 16.641 -0.166 -7.383 1 86.94 95 GLY A CA 1
ATOM 760 C C . GLY A 1 95 ? 17.469 1.081 -7.133 1 86.94 95 GLY A C 1
ATOM 761 O O . GLY A 1 95 ? 16.922 2.135 -6.793 1 86.94 95 GLY A O 1
ATOM 762 N N . ARG A 1 96 ? 18.734 1.005 -7.328 1 86.69 96 ARG A N 1
ATOM 763 C CA . ARG A 1 96 ? 19.625 2.139 -7.145 1 86.69 96 ARG A CA 1
ATOM 764 C C . ARG A 1 96 ? 19.344 3.244 -8.148 1 86.69 96 ARG A C 1
ATOM 766 O O . ARG A 1 96 ? 19.359 4.426 -7.809 1 86.69 96 ARG A O 1
ATOM 773 N N . ALA A 1 97 ? 19.094 2.83 -9.312 1 85.75 97 ALA A N 1
ATOM 774 C CA . ALA A 1 97 ? 18.797 3.805 -10.359 1 85.75 97 ALA A CA 1
ATOM 775 C C . ALA A 1 97 ? 17.5 4.539 -10.062 1 85.75 97 ALA A C 1
ATOM 777 O O . ALA A 1 97 ? 17.391 5.746 -10.289 1 85.75 97 ALA A O 1
ATOM 778 N N . LEU A 1 98 ? 16.562 3.791 -9.625 1 87.44 98 LEU A N 1
ATOM 779 C CA . LEU A 1 98 ? 15.273 4.391 -9.312 1 87.44 98 LEU A CA 1
ATOM 780 C C . LEU A 1 98 ? 15.391 5.355 -8.141 1 87.44 98 LEU A C 1
ATOM 782 O O . LEU A 1 98 ? 14.812 6.441 -8.156 1 87.44 98 LEU A O 1
ATOM 786 N N . PHE A 1 99 ? 16.141 4.984 -7.176 1 87.25 99 PHE A N 1
ATOM 787 C CA . PHE A 1 99 ? 16.359 5.863 -6.031 1 87.25 99 PHE A CA 1
ATOM 788 C C . PHE A 1 99 ? 17.094 7.125 -6.449 1 87.25 99 PHE A C 1
ATOM 790 O O . PHE A 1 99 ? 16.75 8.227 -6.016 1 87.25 99 PHE A O 1
ATOM 797 N N . GLY A 1 100 ? 18.062 6.891 -7.129 1 84.81 100 GLY A N 1
ATOM 798 C CA . GLY A 1 100 ? 18.797 8.039 -7.641 1 84.81 100 GLY A CA 1
ATOM 799 C C . GLY A 1 100 ? 17.922 9 -8.422 1 84.81 100 GLY A C 1
ATOM 800 O O . GLY A 1 100 ? 18.078 10.219 -8.305 1 84.81 100 GLY A O 1
ATOM 801 N N . ARG A 1 101 ? 17.016 8.461 -9.133 1 84.69 101 ARG A N 1
ATOM 802 C CA . ARG A 1 101 ? 16.094 9.297 -9.914 1 84.69 101 ARG A CA 1
ATOM 803 C C . ARG A 1 101 ? 15.125 10.039 -9 1 84.69 101 ARG A C 1
ATOM 805 O O . ARG A 1 101 ? 14.766 11.188 -9.281 1 84.69 101 ARG A O 1
ATOM 812 N N . LEU A 1 102 ? 14.68 9.398 -8.055 1 85.62 102 LEU A N 1
ATOM 813 C CA . LEU A 1 102 ? 13.742 10.008 -7.113 1 85.62 102 LEU A CA 1
ATOM 814 C C . LEU A 1 102 ? 14.359 11.242 -6.457 1 85.62 102 LEU A C 1
ATOM 816 O O . LEU A 1 102 ? 13.68 12.258 -6.281 1 85.62 102 LEU A O 1
ATOM 820 N N . VAL A 1 103 ? 15.633 11.141 -6.203 1 84.06 103 VAL A N 1
ATOM 821 C CA . VAL A 1 103 ? 16.281 12.203 -5.441 1 84.06 103 VAL A CA 1
ATOM 822 C C . VAL A 1 103 ? 16.844 13.25 -6.398 1 84.06 103 VAL A C 1
ATOM 824 O O . VAL A 1 103 ? 16.984 14.422 -6.039 1 84.06 103 VAL A O 1
ATOM 827 N N . ARG A 1 104 ? 17.062 12.906 -7.648 1 82.81 104 ARG A N 1
ATOM 828 C CA . ARG A 1 104 ? 17.781 13.805 -8.547 1 82.81 104 ARG A CA 1
ATOM 829 C C . ARG A 1 104 ? 16.812 14.453 -9.547 1 82.81 104 ARG A C 1
ATOM 831 O O . ARG A 1 104 ? 17.188 15.406 -10.234 1 82.81 104 ARG A O 1
ATOM 838 N N . LEU A 1 105 ? 15.633 14 -9.578 1 85.38 105 LEU A N 1
ATOM 839 C CA . LEU A 1 105 ? 14.648 14.633 -10.438 1 85.38 105 LEU A CA 1
ATOM 840 C C . LEU A 1 105 ? 14.195 15.969 -9.867 1 85.38 105 LEU A C 1
ATOM 842 O O . LEU A 1 105 ? 14.164 16.141 -8.641 1 85.38 105 LEU A O 1
ATOM 846 N N . PRO A 1 106 ? 13.938 16.844 -10.766 1 82.75 106 PRO A N 1
ATOM 847 C CA . PRO A 1 106 ? 13.391 18.094 -10.242 1 82.75 106 PRO A CA 1
ATOM 848 C C . PRO A 1 106 ? 12.133 17.875 -9.398 1 82.75 106 PRO A C 1
ATOM 850 O O . PRO A 1 106 ? 11.312 17.016 -9.711 1 82.75 106 PRO A O 1
ATOM 853 N N . LEU A 1 107 ? 12.047 18.609 -8.375 1 85.25 107 LEU A N 1
ATOM 854 C CA . LEU A 1 107 ? 10.984 18.422 -7.398 1 85.25 107 LEU A CA 1
ATOM 855 C C . LEU A 1 107 ? 9.609 18.5 -8.062 1 85.25 107 LEU A C 1
ATOM 857 O O . LEU A 1 107 ? 8.688 17.781 -7.676 1 85.25 107 LEU A O 1
ATOM 861 N N . HIS A 1 108 ? 9.516 19.391 -9.086 1 81.12 108 HIS A N 1
ATOM 862 C CA . HIS A 1 108 ? 8.234 19.578 -9.75 1 81.12 108 HIS A CA 1
ATOM 863 C C . HIS A 1 108 ? 7.766 18.297 -10.414 1 81.12 108 HIS A C 1
ATOM 865 O O . HIS A 1 108 ? 6.566 18 -10.438 1 81.12 108 HIS A O 1
ATOM 871 N N . GLN A 1 109 ? 8.664 17.547 -10.891 1 79.12 109 GLN A N 1
ATOM 872 C CA . GLN A 1 109 ? 8.328 16.281 -11.531 1 79.12 109 GLN A CA 1
ATOM 873 C C . GLN A 1 109 ? 8.023 15.203 -10.5 1 79.12 109 GLN A C 1
ATOM 875 O O . GLN A 1 109 ? 7.184 14.328 -10.734 1 79.12 109 GLN A O 1
ATOM 880 N N . VAL A 1 110 ? 8.727 15.258 -9.438 1 82.69 110 VAL A N 1
ATOM 881 C CA . VAL A 1 110 ? 8.516 14.281 -8.375 1 82.69 110 VAL A CA 1
ATOM 882 C C . VAL A 1 110 ? 7.141 14.492 -7.746 1 82.69 110 VAL A C 1
ATOM 884 O O . VAL A 1 110 ? 6.449 13.523 -7.414 1 82.69 110 VAL A O 1
ATOM 887 N N . GLU A 1 111 ? 6.734 15.766 -7.613 1 79.56 111 GLU A N 1
ATOM 888 C CA . GLU A 1 111 ? 5.473 16.109 -6.961 1 79.56 111 GLU A CA 1
ATOM 889 C C . GLU A 1 111 ? 4.289 15.867 -7.895 1 79.56 111 GLU A C 1
ATOM 891 O O . GLU A 1 111 ? 3.146 15.773 -7.441 1 79.56 111 GLU A O 1
ATOM 896 N N . ARG A 1 112 ? 4.562 15.828 -9.141 1 73.44 112 ARG A N 1
ATOM 897 C CA . ARG A 1 112 ? 3.496 15.586 -10.109 1 73.44 112 ARG A CA 1
ATOM 898 C C . ARG A 1 112 ? 2.939 14.172 -9.984 1 73.44 112 ARG A C 1
ATOM 900 O O . ARG A 1 112 ? 1.771 13.93 -10.289 1 73.44 112 ARG A O 1
ATOM 907 N N . ARG A 1 113 ? 3.771 13.422 -9.469 1 74.75 113 ARG A N 1
ATOM 908 C CA . ARG A 1 113 ? 3.342 12.039 -9.266 1 74.75 113 ARG A CA 1
ATOM 909 C C . ARG A 1 113 ? 2.861 11.812 -7.84 1 74.75 113 ARG A C 1
ATOM 911 O O . ARG A 1 113 ? 3.398 12.406 -6.898 1 74.75 113 ARG A O 1
ATOM 918 N N . SER A 1 114 ? 1.896 11.023 -7.762 1 72.19 114 SER A N 1
ATOM 919 C CA . SER A 1 114 ? 1.362 10.711 -6.438 1 72.19 114 SER A CA 1
ATOM 920 C C . SER A 1 114 ? 2.314 9.812 -5.652 1 72.19 114 SER A C 1
ATOM 922 O O . SER A 1 114 ? 3.195 9.18 -6.234 1 72.19 114 SER A O 1
ATOM 924 N N . THR A 1 115 ? 2.217 9.867 -4.344 1 72.69 115 THR A N 1
ATOM 925 C CA . THR A 1 115 ? 2.998 9.008 -3.463 1 72.69 115 THR A CA 1
ATOM 926 C C . THR A 1 115 ? 2.76 7.535 -3.799 1 72.69 115 THR A C 1
ATOM 928 O O . THR A 1 115 ? 3.703 6.742 -3.848 1 72.69 115 THR A O 1
ATOM 931 N N . ALA A 1 116 ? 1.54 7.254 -4.125 1 66.94 116 ALA A N 1
ATOM 932 C CA . ALA A 1 116 ? 1.183 5.883 -4.477 1 66.94 116 ALA A CA 1
ATOM 933 C C . ALA A 1 116 ? 1.872 5.449 -5.766 1 66.94 116 ALA A C 1
ATOM 935 O O . ALA A 1 116 ? 2.307 4.301 -5.891 1 66.94 116 ALA A O 1
ATOM 936 N N . SER A 1 117 ? 1.965 6.363 -6.691 1 76.38 117 SER A N 1
ATOM 937 C CA . SER A 1 117 ? 2.617 6.059 -7.961 1 76.38 117 SER A CA 1
ATOM 938 C C . SER A 1 117 ? 4.094 5.738 -7.758 1 76.38 117 SER A C 1
ATOM 940 O O . SER A 1 117 ? 4.637 4.844 -8.414 1 76.38 117 SER A O 1
ATOM 942 N N . TRP A 1 118 ? 4.723 6.465 -6.887 1 81.88 118 TRP A N 1
ATOM 943 C CA . TRP A 1 118 ? 6.129 6.203 -6.602 1 81.88 118 TRP A CA 1
ATOM 944 C C . TRP A 1 118 ? 6.305 4.852 -5.922 1 81.88 118 TRP A C 1
ATOM 946 O O . TRP A 1 118 ? 7.219 4.09 -6.258 1 81.88 118 TRP A O 1
ATOM 956 N N . HIS A 1 119 ? 5.457 4.527 -5.051 1 78.31 119 HIS A N 1
ATOM 957 C CA . HIS A 1 119 ? 5.516 3.223 -4.402 1 78.31 119 HIS A CA 1
ATOM 958 C C . HIS A 1 119 ? 5.324 2.096 -5.414 1 78.31 119 HIS A C 1
ATOM 960 O O . HIS A 1 119 ? 5.969 1.052 -5.312 1 78.31 119 HIS A O 1
ATOM 966 N N . ALA A 1 120 ? 4.422 2.352 -6.289 1 76.69 120 ALA A N 1
ATOM 967 C CA . ALA A 1 120 ? 4.168 1.362 -7.332 1 76.69 120 ALA A CA 1
ATOM 968 C C . ALA A 1 120 ? 5.41 1.131 -8.188 1 76.69 120 ALA A C 1
ATOM 970 O O . ALA A 1 120 ? 5.684 0.003 -8.602 1 76.69 120 ALA A O 1
ATOM 971 N N . LEU A 1 121 ? 6.148 2.15 -8.438 1 84 121 LEU A N 1
ATOM 972 C CA . LEU A 1 121 ? 7.363 2.031 -9.242 1 84 121 LEU A CA 1
ATOM 973 C C . LEU A 1 121 ? 8.414 1.19 -8.516 1 84 121 LEU A C 1
ATOM 975 O O . LEU A 1 121 ? 9.094 0.373 -9.141 1 84 121 LEU A O 1
ATOM 979 N N . PHE A 1 122 ? 8.5 1.352 -7.25 1 85.25 122 PHE A N 1
ATOM 980 C CA . PHE A 1 122 ? 9.453 0.554 -6.488 1 85.25 122 PHE A CA 1
ATOM 981 C C . PHE A 1 122 ? 9 -0.898 -6.402 1 85.25 122 PHE A C 1
ATOM 983 O O . PHE A 1 122 ? 9.82 -1.814 -6.406 1 85.25 122 PHE A O 1
ATOM 990 N N . ARG A 1 123 ? 7.746 -1.08 -6.398 1 77.94 123 ARG A N 1
ATOM 991 C CA . ARG A 1 123 ? 7.203 -2.436 -6.414 1 77.94 123 ARG A CA 1
ATOM 992 C C . ARG A 1 123 ? 7.414 -3.092 -7.777 1 77.94 123 ARG A C 1
ATOM 994 O O . ARG A 1 123 ? 7.562 -4.312 -7.867 1 77.94 123 ARG A O 1
ATOM 1001 N N . ASP A 1 124 ? 7.367 -2.268 -8.773 1 81.44 124 ASP A N 1
ATOM 1002 C CA . ASP A 1 124 ? 7.613 -2.76 -10.125 1 81.44 124 ASP A CA 1
ATOM 1003 C C . ASP A 1 124 ? 8.992 -3.414 -10.227 1 81.44 124 ASP A C 1
ATOM 1005 O O . ASP A 1 124 ? 9.18 -4.355 -11 1 81.44 124 ASP A O 1
ATOM 1009 N N . VAL A 1 125 ? 9.945 -2.928 -9.438 1 84.31 125 VAL A N 1
ATOM 1010 C CA . VAL A 1 125 ? 11.281 -3.516 -9.438 1 84.31 125 VAL A CA 1
ATOM 1011 C C . VAL A 1 125 ? 11.211 -4.949 -8.914 1 84.31 125 VAL A C 1
ATOM 1013 O O . VAL A 1 125 ? 11.867 -5.844 -9.453 1 84.31 125 VAL A O 1
ATOM 1016 N N . ASP A 1 126 ? 10.391 -5.145 -7.984 1 81.31 126 ASP A N 1
ATOM 1017 C CA . ASP A 1 126 ? 10.195 -6.488 -7.449 1 81.31 126 ASP A CA 1
ATOM 1018 C C . ASP A 1 126 ? 9.547 -7.402 -8.484 1 81.31 126 ASP A C 1
ATOM 1020 O O . ASP A 1 126 ? 9.883 -8.586 -8.57 1 81.31 126 ASP A O 1
ATOM 1024 N N . THR A 1 127 ? 8.641 -6.84 -9.195 1 78.69 127 THR A N 1
ATOM 1025 C CA . THR A 1 127 ? 7.945 -7.605 -10.227 1 78.69 127 THR A CA 1
ATOM 1026 C C . THR A 1 127 ? 8.922 -8.055 -11.312 1 78.69 127 THR A C 1
ATOM 1028 O O . THR A 1 127 ? 8.852 -9.188 -11.789 1 78.69 127 THR A O 1
ATOM 1031 N N . ILE A 1 128 ? 9.797 -7.168 -11.664 1 81.12 128 ILE A N 1
ATOM 1032 C CA . ILE A 1 128 ? 10.789 -7.5 -12.68 1 81.12 128 ILE A CA 1
ATOM 1033 C C . ILE A 1 128 ? 11.711 -8.602 -12.148 1 81.12 128 ILE A C 1
ATOM 1035 O O . ILE A 1 128 ? 12 -9.57 -12.859 1 81.12 128 ILE A O 1
ATOM 1039 N N . ARG A 1 129 ? 12.102 -8.438 -10.984 1 80.56 129 ARG A N 1
ATOM 1040 C CA . ARG A 1 129 ? 12.977 -9.438 -10.375 1 80.56 129 ARG A CA 1
ATOM 1041 C C . ARG A 1 129 ? 12.297 -10.805 -10.328 1 80.56 129 ARG A C 1
ATOM 1043 O O . ARG A 1 129 ? 12.898 -11.812 -10.703 1 80.56 129 ARG A O 1
ATOM 1050 N N . ASN A 1 130 ? 11.062 -10.859 -9.938 1 75.06 130 ASN A N 1
ATOM 1051 C CA . ASN A 1 130 ? 10.336 -12.117 -9.82 1 75.06 130 ASN A CA 1
ATOM 1052 C C . ASN A 1 130 ? 10.094 -12.75 -11.188 1 75.06 130 ASN A C 1
ATOM 1054 O O . ASN A 1 130 ? 10.117 -13.977 -11.32 1 75.06 130 ASN A O 1
ATOM 1058 N N . ALA A 1 131 ? 9.867 -11.93 -12.109 1 77.12 131 ALA A N 1
ATOM 1059 C CA . ALA A 1 131 ? 9.664 -12.43 -13.461 1 77.12 131 ALA A CA 1
ATOM 1060 C C . ALA A 1 131 ? 10.945 -13.023 -14.031 1 77.12 131 ALA A C 1
ATOM 1062 O O . ALA A 1 131 ? 10.914 -14.047 -14.719 1 77.12 131 ALA A O 1
ATOM 1063 N N . LEU A 1 132 ? 12.008 -12.438 -13.656 1 77.25 132 LEU A N 1
ATOM 1064 C CA . LEU A 1 132 ? 13.281 -12.852 -14.242 1 77.25 132 LEU A CA 1
ATOM 1065 C C . LEU A 1 132 ? 13.891 -14.008 -13.453 1 77.25 132 LEU A C 1
ATOM 1067 O O . LEU A 1 132 ? 14.719 -14.758 -13.984 1 77.25 132 LEU A O 1
ATOM 1071 N N . SER A 1 133 ? 13.594 -14.102 -12.211 1 74.69 133 SER A N 1
ATOM 1072 C CA . SER A 1 133 ? 14.195 -15.148 -11.398 1 74.69 133 SER A CA 1
ATOM 1073 C C . SER A 1 133 ? 13.188 -16.25 -11.086 1 74.69 133 SER A C 1
ATOM 1075 O O . SER A 1 133 ? 13.555 -17.312 -10.57 1 74.69 133 SER A O 1
ATOM 1077 N N . GLY A 1 134 ? 11.984 -16.016 -11.438 1 71.88 134 GLY A N 1
ATOM 1078 C CA . GLY A 1 134 ? 10.961 -16.953 -11.039 1 71.88 134 GLY A CA 1
ATOM 1079 C C . GLY A 1 134 ? 10.656 -18 -12.094 1 71.88 134 GLY A C 1
ATOM 1080 O O . GLY A 1 134 ? 11.5 -18.297 -12.945 1 71.88 134 GLY A O 1
ATOM 1081 N N . SER A 1 135 ? 9.594 -18.578 -11.922 1 72.44 135 SER A N 1
ATOM 1082 C CA . SER A 1 135 ? 9.125 -19.672 -12.773 1 72.44 135 SER A CA 1
ATOM 1083 C C . SER A 1 135 ? 8.906 -19.188 -14.203 1 72.44 135 SER A C 1
ATOM 1085 O O . SER A 1 135 ? 9.07 -19.969 -15.156 1 72.44 135 SER A O 1
ATOM 1087 N N . THR A 1 136 ? 8.727 -17.938 -14.336 1 76.12 136 THR A N 1
ATOM 1088 C CA . THR A 1 136 ? 8.477 -17.375 -15.656 1 76.12 136 THR A CA 1
ATOM 1089 C C . THR A 1 136 ? 9.734 -17.422 -16.516 1 76.12 136 THR A C 1
ATOM 1091 O O . THR A 1 136 ? 9.68 -17.797 -17.688 1 76.12 136 THR A O 1
ATOM 1094 N N . ALA A 1 137 ? 10.805 -17.078 -15.93 1 77.38 137 ALA A N 1
ATOM 1095 C CA . ALA A 1 137 ? 12.062 -17.109 -16.672 1 77.38 137 ALA A CA 1
ATOM 1096 C C . ALA A 1 137 ? 12.445 -18.531 -17.062 1 77.38 137 ALA A C 1
ATOM 1098 O O . ALA A 1 137 ? 12.906 -18.781 -18.172 1 77.38 137 ALA A O 1
ATOM 1099 N N . LEU A 1 138 ? 12.164 -19.422 -16.188 1 78 138 LEU A N 1
ATOM 1100 C CA . LEU A 1 138 ? 12.484 -20.812 -16.453 1 78 138 LEU A CA 1
ATOM 1101 C C . LEU A 1 138 ? 11.602 -21.375 -17.562 1 78 138 LEU A C 1
ATOM 1103 O O . LEU A 1 138 ? 12.086 -22.078 -18.453 1 78 138 LEU A O 1
ATOM 1107 N N . THR A 1 139 ? 10.391 -20.969 -17.531 1 77.06 139 THR A N 1
ATOM 1108 C CA . THR A 1 139 ? 9.445 -21.438 -18.531 1 77.06 139 THR A CA 1
ATOM 1109 C C . THR A 1 139 ? 9.805 -20.891 -19.906 1 77.06 139 THR A C 1
ATOM 1111 O O . THR A 1 139 ? 9.688 -21.594 -20.922 1 77.06 139 THR A O 1
ATOM 1114 N N . LEU A 1 140 ? 10.211 -19.734 -19.906 1 77.88 140 LEU A N 1
ATOM 1115 C CA . LEU A 1 140 ? 10.602 -19.125 -21.172 1 77.88 140 LEU A CA 1
ATOM 1116 C C . LEU A 1 140 ? 11.836 -19.797 -21.75 1 77.88 140 LEU A C 1
ATOM 1118 O O . LEU A 1 140 ? 11.914 -20.016 -22.953 1 77.88 140 LEU A O 1
ATOM 1122 N N . CYS A 1 141 ? 12.75 -20.219 -20.922 1 79 141 CYS A N 1
ATOM 1123 C CA . CYS A 1 141 ? 13.953 -20.906 -21.375 1 79 141 CYS A CA 1
ATOM 1124 C C . CYS A 1 141 ? 13.625 -22.328 -21.844 1 79 141 CYS A C 1
ATOM 1126 O O . CYS A 1 141 ? 14.18 -22.797 -22.844 1 79 141 CYS A O 1
ATOM 1128 N N . ASP A 1 142 ? 12.688 -22.844 -21.078 1 80 142 ASP A N 1
ATOM 1129 C CA . ASP A 1 142 ? 12.312 -24.219 -21.422 1 80 142 ASP A CA 1
ATOM 1130 C C . ASP A 1 142 ? 11.492 -24.266 -22.703 1 80 142 ASP A C 1
ATOM 1132 O O . ASP A 1 142 ? 11.516 -25.266 -23.422 1 80 142 ASP A O 1
ATOM 1136 N N . SER A 1 143 ? 10.773 -23.219 -22.953 1 80.31 143 SER A N 1
ATOM 1137 C CA . SER A 1 143 ? 9.914 -23.172 -24.141 1 80.31 143 SER A CA 1
ATOM 1138 C C . SER A 1 143 ? 10.734 -23.172 -25.422 1 80.31 143 SER A C 1
ATOM 1140 O O . SER A 1 143 ? 10.25 -23.609 -26.469 1 80.31 143 SER A O 1
ATOM 1142 N N . LEU A 1 144 ? 11.961 -22.828 -25.266 1 76.75 144 LEU A N 1
ATOM 1143 C CA . LEU A 1 144 ? 12.852 -22.828 -26.422 1 76.75 144 LEU A CA 1
ATOM 1144 C C . LEU A 1 144 ? 13.141 -24.234 -26.891 1 76.75 144 LEU A C 1
ATOM 1146 O O . LEU A 1 144 ? 13.438 -24.453 -28.078 1 76.75 144 LEU A O 1
ATOM 1150 N N . PHE A 1 145 ? 12.922 -25.141 -26.016 1 79.19 145 PHE A N 1
ATOM 1151 C CA . PHE A 1 145 ? 13.273 -26.516 -26.328 1 79.19 145 PHE A CA 1
ATOM 1152 C C . PHE A 1 145 ? 12.039 -27.312 -26.734 1 79.19 145 PHE A C 1
ATOM 1154 O O . PHE A 1 145 ? 12.062 -28.547 -26.734 1 79.19 145 PHE A O 1
ATOM 1161 N N . PHE A 1 146 ? 11.047 -26.656 -26.969 1 83.31 146 PHE A N 1
ATOM 1162 C CA . PHE A 1 146 ? 9.82 -27.25 -27.484 1 83.31 146 PHE A CA 1
ATOM 1163 C C . PHE A 1 146 ? 10.086 -27.984 -28.781 1 83.31 146 PHE A C 1
ATOM 1165 O O . PHE A 1 146 ? 9.609 -29.109 -28.969 1 83.31 146 PHE A O 1
ATOM 1172 N N . ILE A 1 147 ? 10.914 -27.453 -29.594 1 83.56 147 ILE A N 1
ATOM 1173 C CA . ILE A 1 147 ? 11.219 -28 -30.922 1 83.56 147 ILE A CA 1
ATOM 1174 C C . ILE A 1 147 ? 11.977 -29.328 -30.75 1 83.56 147 ILE A C 1
ATOM 1176 O O . ILE A 1 147 ? 11.758 -30.266 -31.531 1 83.56 147 ILE A O 1
ATOM 1180 N N . LEU A 1 148 ? 12.781 -29.375 -29.703 1 83.62 148 LEU A N 1
ATOM 1181 C CA . LEU A 1 148 ? 13.555 -30.578 -29.453 1 83.62 148 LEU A CA 1
ATOM 1182 C C . LEU A 1 148 ? 12.648 -31.75 -29.109 1 83.62 148 LEU A C 1
ATOM 1184 O O . LEU A 1 148 ? 12.82 -32.844 -29.625 1 83.62 148 LEU A O 1
ATOM 1188 N N . PHE A 1 149 ? 11.672 -31.562 -28.344 1 86.19 149 PHE A N 1
ATOM 1189 C CA . PHE A 1 149 ? 10.758 -32.625 -27.938 1 86.19 149 PHE A CA 1
ATOM 1190 C C . PHE A 1 149 ? 9.859 -33.031 -29.109 1 86.19 149 PHE A C 1
ATOM 1192 O O . PHE A 1 149 ? 9.555 -34.219 -29.281 1 86.19 149 PHE A O 1
ATOM 1199 N N . LEU A 1 150 ? 9.469 -32.094 -29.859 1 87.81 150 LEU A N 1
ATOM 1200 C CA . LEU A 1 150 ? 8.656 -32.375 -31.031 1 87.81 150 LEU A CA 1
ATOM 1201 C C . LEU A 1 150 ? 9.445 -33.188 -32.062 1 87.81 150 LEU A C 1
ATOM 1203 O O . LEU A 1 150 ? 8.922 -34.156 -32.625 1 87.81 150 LEU A O 1
ATOM 1207 N N . ALA A 1 151 ? 10.695 -32.844 -32.281 1 87.5 151 ALA A N 1
ATOM 1208 C CA . ALA A 1 151 ? 11.562 -33.562 -33.219 1 87.5 151 ALA A CA 1
ATOM 1209 C C . ALA A 1 151 ? 11.789 -35 -32.75 1 87.5 151 ALA A C 1
ATOM 1211 O O . ALA A 1 151 ? 11.758 -35.906 -33.594 1 87.5 151 ALA A O 1
ATOM 1212 N N . LEU A 1 152 ? 11.969 -35.188 -31.5 1 87.12 152 LEU A N 1
ATOM 1213 C CA . LEU A 1 152 ? 12.188 -36.531 -30.969 1 87.12 152 LEU A CA 1
ATOM 1214 C C . LEU A 1 152 ? 10.938 -37.375 -31.109 1 87.12 152 LEU A C 1
ATOM 1216 O O . LEU A 1 152 ? 11.016 -38.562 -31.406 1 87.12 152 LEU A O 1
ATOM 1220 N N . THR A 1 153 ? 9.836 -36.75 -30.891 1 88.44 153 THR A N 1
ATOM 1221 C CA . THR A 1 153 ? 8.586 -37.5 -31.047 1 88.44 153 THR A CA 1
ATOM 1222 C C . THR A 1 153 ? 8.391 -37.906 -32.5 1 88.44 153 THR A C 1
ATOM 1224 O O . THR A 1 153 ? 7.902 -39.031 -32.781 1 88.44 153 THR A O 1
ATOM 1227 N N . PHE A 1 154 ? 8.836 -37.125 -33.438 1 89.12 154 PHE A N 1
ATOM 1228 C CA . PHE A 1 154 ? 8.75 -37.469 -34.844 1 89.12 154 PHE A CA 1
ATOM 1229 C C . PHE A 1 154 ? 9.672 -38.625 -35.188 1 89.12 154 PHE A C 1
ATOM 1231 O O . PHE A 1 154 ? 9.352 -39.438 -36.062 1 89.12 154 PHE A O 1
ATOM 1238 N N . PHE A 1 155 ? 10.766 -38.688 -34.469 1 87.75 155 PHE A N 1
ATOM 1239 C CA . PHE A 1 155 ? 11.742 -39.75 -34.75 1 87.75 155 PHE A CA 1
ATOM 1240 C C . PHE A 1 155 ? 11.289 -41.062 -34.156 1 87.75 155 PHE A C 1
ATOM 1242 O O . PHE A 1 155 ? 11.5 -42.125 -34.781 1 87.75 155 PHE A O 1
ATOM 1249 N N . ILE A 1 156 ? 10.609 -40.969 -33.062 1 85.31 156 ILE A N 1
ATOM 1250 C CA . ILE A 1 156 ? 10.234 -42.219 -32.375 1 85.31 156 ILE A CA 1
ATOM 1251 C C . ILE A 1 156 ? 8.859 -42.688 -32.875 1 85.31 156 ILE A C 1
ATOM 1253 O O . ILE A 1 156 ? 8.641 -43.875 -33.031 1 85.31 156 ILE A O 1
ATOM 1257 N N . ALA A 1 157 ? 7.922 -41.688 -33 1 89.94 157 ALA A N 1
ATOM 1258 C CA . ALA A 1 157 ? 6.551 -42.031 -33.406 1 89.94 157 ALA A CA 1
ATOM 1259 C C . ALA A 1 157 ? 6.012 -41 -34.406 1 89.94 157 ALA A C 1
ATOM 1261 O O . ALA A 1 157 ? 5.27 -40.094 -34.031 1 89.94 157 ALA A O 1
ATOM 1262 N N . GLN A 1 158 ? 6.246 -41.219 -35.594 1 87.38 158 GLN A N 1
ATOM 1263 C CA . GLN A 1 158 ? 5.938 -40.281 -36.656 1 87.38 158 GLN A CA 1
ATOM 1264 C C . GLN A 1 158 ? 4.434 -40.062 -36.781 1 87.38 158 GLN A C 1
ATOM 1266 O O . GLN A 1 158 ? 3.963 -38.938 -36.875 1 87.38 158 GLN A O 1
ATOM 1271 N N . PRO A 1 159 ? 3.631 -41.125 -36.75 1 86.56 159 PRO A N 1
ATOM 1272 C CA . PRO A 1 159 ? 2.201 -40.906 -36.969 1 86.56 159 PRO A CA 1
ATOM 1273 C C . PRO A 1 159 ? 1.545 -40.156 -35.812 1 86.56 159 PRO A C 1
ATOM 1275 O O . PRO A 1 159 ? 0.625 -39.344 -36.031 1 86.56 159 PRO A O 1
ATOM 1278 N N . ILE A 1 160 ? 2.035 -40.312 -34.594 1 89.12 160 ILE A N 1
ATOM 1279 C CA . ILE A 1 160 ? 1.455 -39.688 -33.406 1 89.12 160 ILE A CA 1
ATOM 1280 C C . ILE A 1 160 ? 1.97 -38.25 -33.281 1 89.12 160 ILE A C 1
ATOM 1282 O O . ILE A 1 160 ? 1.331 -37.406 -32.656 1 89.12 160 ILE A O 1
ATOM 1286 N N . ALA A 1 161 ? 3.057 -38 -33.906 1 90.5 161 ALA A N 1
ATOM 1287 C CA . ALA A 1 161 ? 3.664 -36.688 -33.844 1 90.5 161 ALA A CA 1
ATOM 1288 C C . ALA A 1 161 ? 2.76 -35.625 -34.5 1 90.5 161 ALA A C 1
ATOM 1290 O O . ALA A 1 161 ? 2.746 -34.469 -34.062 1 90.5 161 ALA A O 1
ATOM 1291 N N . TRP A 1 162 ? 1.985 -36.125 -35.438 1 89.81 162 TRP A N 1
ATOM 1292 C CA . TRP A 1 162 ? 1.101 -35.188 -36.125 1 89.81 162 TRP A CA 1
ATOM 1293 C C . TRP A 1 162 ? -0.012 -34.719 -35.188 1 89.81 162 TRP A C 1
ATOM 1295 O O . TRP A 1 162 ? -0.495 -33.594 -35.344 1 89.81 162 TRP A O 1
ATOM 1305 N N . ILE A 1 163 ? -0.414 -35.438 -34.25 1 91.81 163 ILE A N 1
ATOM 1306 C CA . ILE A 1 163 ? -1.428 -35.031 -33.281 1 91.81 163 ILE A CA 1
ATOM 1307 C C . ILE A 1 163 ? -0.883 -33.938 -32.406 1 91.81 163 ILE A C 1
ATOM 1309 O O . ILE A 1 163 ? -1.59 -32.969 -32.094 1 91.81 163 ILE A O 1
ATOM 1313 N N . LEU A 1 164 ? 0.339 -34.062 -32.094 1 89.94 164 LEU A N 1
ATOM 1314 C CA . LEU A 1 164 ? 0.969 -33.062 -31.219 1 89.94 164 LEU A CA 1
ATOM 1315 C C . LEU A 1 164 ? 1.184 -31.766 -31.969 1 89.94 164 LEU A C 1
ATOM 1317 O O . LEU A 1 164 ? 1.098 -30.688 -31.375 1 89.94 164 LEU A O 1
ATOM 1321 N N . VAL A 1 165 ? 1.445 -31.859 -33.25 1 89.69 165 VAL A N 1
ATOM 1322 C CA . VAL A 1 165 ? 1.644 -30.672 -34.062 1 89.69 165 VAL A CA 1
ATOM 1323 C C . VAL A 1 165 ? 0.339 -29.875 -34.156 1 89.69 165 VAL A C 1
ATOM 1325 O O . VAL A 1 165 ? 0.351 -28.641 -34.156 1 89.69 165 VAL A O 1
ATOM 1328 N N . VAL A 1 166 ? -0.747 -30.594 -34.188 1 90.81 166 VAL A N 1
ATOM 1329 C CA . VAL A 1 166 ? -2.047 -29.938 -34.281 1 90.81 166 VAL A CA 1
ATOM 1330 C C . VAL A 1 166 ? -2.479 -29.438 -32.906 1 90.81 166 VAL A C 1
ATOM 1332 O O . VAL A 1 166 ? -3.047 -28.359 -32.781 1 90.81 166 VAL A O 1
ATOM 1335 N N . ALA A 1 167 ? -2.207 -30.172 -31.875 1 89.81 167 ALA A N 1
ATOM 1336 C CA . ALA A 1 167 ? -2.617 -29.828 -30.516 1 89.81 167 ALA A CA 1
ATOM 1337 C C . ALA A 1 167 ? -1.874 -28.594 -30 1 89.81 167 ALA A C 1
ATOM 1339 O O . ALA A 1 167 ? -2.434 -27.797 -29.25 1 89.81 167 ALA A O 1
ATOM 1340 N N . THR A 1 168 ? -0.664 -28.422 -30.438 1 87.44 168 THR A N 1
ATOM 1341 C CA . THR A 1 168 ? 0.177 -27.344 -29.922 1 87.44 168 THR A CA 1
ATOM 1342 C C . THR A 1 168 ? -0.396 -25.984 -30.281 1 87.44 168 THR A C 1
ATOM 1344 O O . THR A 1 168 ? -0.561 -25.125 -29.422 1 87.44 168 THR A O 1
ATOM 1347 N N . PRO A 1 169 ? -0.711 -25.734 -31.5 1 87.81 169 PRO A N 1
ATOM 1348 C CA . PRO A 1 169 ? -1.303 -24.438 -31.828 1 87.81 169 PRO A CA 1
ATOM 1349 C C . PRO A 1 169 ? -2.658 -24.219 -31.156 1 87.81 169 PRO A C 1
ATOM 1351 O O . PRO A 1 169 ? -3.01 -23.094 -30.812 1 87.81 169 PRO A O 1
ATOM 1354 N N . VAL A 1 170 ? -3.4 -25.297 -30.922 1 90.75 170 VAL A N 1
ATOM 1355 C CA . VAL A 1 170 ? -4.695 -25.172 -30.266 1 90.75 170 VAL A CA 1
ATOM 1356 C C . VAL A 1 170 ? -4.488 -24.766 -28.797 1 90.75 170 VAL A C 1
ATOM 1358 O O . VAL A 1 170 ? -5.176 -23.891 -28.297 1 90.75 170 VAL A O 1
ATOM 1361 N N . PHE A 1 171 ? -3.531 -25.406 -28.203 1 88.12 171 PHE A N 1
ATOM 1362 C CA . PHE A 1 171 ? -3.193 -25.062 -26.828 1 88.12 171 PHE A CA 1
ATOM 1363 C C . PHE A 1 171 ? -2.695 -23.625 -26.734 1 88.12 171 PHE A C 1
ATOM 1365 O O . PHE A 1 171 ? -3.051 -22.891 -25.812 1 88.12 171 PHE A O 1
ATOM 1372 N N . ALA A 1 172 ? -1.915 -23.281 -27.688 1 84.88 172 ALA A N 1
ATOM 1373 C CA . ALA A 1 172 ? -1.363 -21.922 -27.703 1 84.88 172 ALA A CA 1
ATOM 1374 C C . ALA A 1 172 ? -2.467 -20.875 -27.875 1 84.88 172 ALA A C 1
ATOM 1376 O O . ALA A 1 172 ? -2.432 -19.828 -27.25 1 84.88 172 ALA A O 1
ATOM 1377 N N . LEU A 1 173 ? -3.375 -21.234 -28.688 1 88.62 173 LEU A N 1
ATOM 1378 C CA . LEU A 1 173 ? -4.488 -20.328 -28.938 1 88.62 173 LEU A CA 1
ATOM 1379 C C . LEU A 1 173 ? -5.352 -20.172 -27.688 1 88.62 173 LEU A C 1
ATOM 1381 O O . LEU A 1 173 ? -5.75 -19.062 -27.328 1 88.62 173 LEU A O 1
ATOM 1385 N N . VAL A 1 174 ? -5.613 -21.25 -27.016 1 88.19 174 VAL A N 1
ATOM 1386 C CA . VAL A 1 174 ? -6.414 -21.219 -25.797 1 88.19 174 VAL A CA 1
ATOM 1387 C C . VAL A 1 174 ? -5.66 -20.469 -24.703 1 88.19 174 VAL A C 1
ATOM 1389 O O . VAL A 1 174 ? -6.25 -19.672 -23.984 1 88.19 174 VAL A O 1
ATOM 1392 N N . ALA A 1 175 ? -4.418 -20.766 -24.641 1 83.75 175 ALA A N 1
ATOM 1393 C CA . ALA A 1 175 ? -3.59 -20.078 -23.641 1 83.75 175 ALA A CA 1
ATOM 1394 C C . ALA A 1 175 ? -3.543 -18.578 -23.906 1 83.75 175 ALA A C 1
ATOM 1396 O O . ALA A 1 175 ? -3.656 -17.781 -22.984 1 83.75 175 ALA A O 1
ATOM 1397 N N . TRP A 1 176 ? -3.424 -18.234 -25.156 1 83.56 176 TRP A N 1
ATOM 1398 C CA . TRP A 1 176 ? -3.357 -16.828 -25.547 1 83.56 176 TRP A CA 1
ATOM 1399 C C . TRP A 1 176 ? -4.68 -16.125 -25.266 1 83.56 176 TRP A C 1
ATOM 1401 O O . TRP A 1 176 ? -4.695 -15.016 -24.719 1 83.56 176 TRP A O 1
ATOM 1411 N N . ARG A 1 177 ? -5.711 -16.75 -25.609 1 86.62 177 ARG A N 1
ATOM 1412 C CA . ARG A 1 177 ? -7.027 -16.172 -25.375 1 86.62 177 ARG A CA 1
ATOM 1413 C C . ARG A 1 177 ? -7.32 -16.062 -23.875 1 86.62 177 ARG A C 1
ATOM 1415 O O . ARG A 1 177 ? -7.91 -15.078 -23.422 1 86.62 177 ARG A O 1
ATOM 1422 N N . SER A 1 178 ? -6.98 -17.062 -23.219 1 86.75 178 SER A N 1
ATOM 1423 C CA . SER A 1 178 ? -7.129 -17.031 -21.766 1 86.75 178 SER A CA 1
ATOM 1424 C C . SER A 1 178 ? -6.367 -15.852 -21.156 1 86.75 178 SER A C 1
ATOM 1426 O O . SER A 1 178 ? -6.922 -15.094 -20.359 1 86.75 178 SER A O 1
ATOM 1428 N N . GLY A 1 179 ? -5.141 -15.703 -21.625 1 81.88 179 GLY A N 1
ATOM 1429 C CA . GLY A 1 179 ? -4.32 -14.617 -21.125 1 81.88 179 GLY A CA 1
ATOM 1430 C C . GLY A 1 179 ? -4.898 -13.25 -21.406 1 81.88 179 GLY A C 1
ATOM 1431 O O . GLY A 1 179 ? -4.926 -12.375 -20.531 1 81.88 179 GLY A O 1
ATOM 1432 N N . HIS A 1 180 ? -5.406 -13.133 -22.531 1 83 180 HIS A N 1
ATOM 1433 C CA . HIS A 1 180 ? -5.934 -11.844 -22.953 1 83 180 HIS A CA 1
ATOM 1434 C C . HIS A 1 180 ? -7.215 -11.492 -22.219 1 83 180 HIS A C 1
ATOM 1436 O O . HIS A 1 180 ? -7.371 -10.367 -21.719 1 83 180 HIS A O 1
ATOM 1442 N N . VAL A 1 181 ? -8.109 -12.414 -22.109 1 86.31 181 VAL A N 1
ATOM 1443 C CA . VAL A 1 181 ? -9.398 -12.172 -21.469 1 86.31 181 VAL A CA 1
ATOM 1444 C C . VAL A 1 181 ? -9.203 -11.938 -19.969 1 86.31 181 VAL A C 1
ATOM 1446 O O . VAL A 1 181 ? -9.812 -11.039 -19.391 1 86.31 181 VAL A O 1
ATOM 1449 N N . VAL A 1 182 ? -8.406 -12.672 -19.422 1 82.88 182 VAL A N 1
ATOM 1450 C CA . VAL A 1 182 ? -8.172 -12.562 -17.984 1 82.88 182 VAL A CA 1
ATOM 1451 C C . VAL A 1 182 ? -7.457 -11.25 -17.672 1 82.88 182 VAL A C 1
ATOM 1453 O O . VAL A 1 182 ? -7.742 -10.609 -16.672 1 82.88 182 VAL A O 1
ATOM 1456 N N . LYS A 1 183 ? -6.617 -10.875 -18.578 1 81.56 183 LYS A N 1
ATOM 1457 C CA . LYS A 1 183 ? -5.91 -9.609 -18.391 1 81.56 183 LYS A CA 1
ATOM 1458 C C . LYS A 1 183 ? -6.883 -8.43 -18.406 1 81.56 183 LYS A C 1
ATOM 1460 O O . LYS A 1 183 ? -6.848 -7.582 -17.5 1 81.56 183 LYS A O 1
ATOM 1465 N N . LEU A 1 184 ? -7.691 -8.383 -19.375 1 84.19 184 LEU A N 1
ATOM 1466 C CA . LEU A 1 184 ? -8.641 -7.289 -19.516 1 84.19 184 LEU A CA 1
ATOM 1467 C C . LEU A 1 184 ? -9.586 -7.234 -18.328 1 84.19 184 LEU A C 1
ATOM 1469 O O . LEU A 1 184 ? -9.867 -6.152 -17.797 1 84.19 184 LEU A O 1
ATOM 1473 N N . SER A 1 185 ? -10.031 -8.406 -17.922 1 85.31 185 SER A N 1
ATOM 1474 C CA . SER A 1 185 ? -10.922 -8.477 -16.766 1 85.31 185 SER A CA 1
ATOM 1475 C C . SER A 1 185 ? -10.195 -8.078 -15.484 1 85.31 185 SER A C 1
ATOM 1477 O O . SER A 1 185 ? -10.781 -7.449 -14.602 1 85.31 185 SER A O 1
ATOM 1479 N N . SER A 1 186 ? -9.008 -8.438 -15.383 1 83.38 186 SER A N 1
ATOM 1480 C CA . SER A 1 186 ? -8.203 -8.102 -14.211 1 83.38 186 SER A CA 1
ATOM 1481 C C . SER A 1 186 ? -7.961 -6.594 -14.125 1 83.38 186 SER A C 1
ATOM 1483 O O . SER A 1 186 ? -7.969 -6.02 -13.039 1 83.38 186 SER A O 1
ATOM 1485 N N . GLU A 1 187 ? -7.695 -5.98 -15.25 1 82.56 187 GLU A N 1
ATOM 1486 C CA . GLU A 1 187 ? -7.48 -4.539 -15.281 1 82.56 187 GLU A CA 1
ATOM 1487 C C . GLU A 1 187 ? -8.727 -3.785 -14.828 1 82.56 187 GLU A C 1
ATOM 1489 O O . GLU A 1 187 ? -8.633 -2.82 -14.062 1 82.56 187 GLU A O 1
ATOM 1494 N N . ARG A 1 188 ? -9.797 -4.25 -15.281 1 86.38 188 ARG A N 1
ATOM 1495 C CA . ARG A 1 188 ? -11.055 -3.641 -14.867 1 86.38 188 ARG A CA 1
ATOM 1496 C C . ARG A 1 188 ? -11.305 -3.852 -13.375 1 86.38 188 ARG A C 1
ATOM 1498 O O . ARG A 1 188 ? -11.75 -2.939 -12.68 1 86.38 188 ARG A O 1
ATOM 1505 N N . GLU A 1 189 ? -11.023 -5.023 -12.891 1 86 189 GLU A N 1
ATOM 1506 C CA . GLU A 1 189 ? -11.148 -5.328 -11.469 1 86 189 GLU A CA 1
ATOM 1507 C C . GLU A 1 189 ? -10.242 -4.438 -10.625 1 86 189 GLU A C 1
ATOM 1509 O O . GLU A 1 189 ? -10.656 -3.922 -9.586 1 86 189 GLU A O 1
ATOM 1514 N N . ARG A 1 190 ? -9.133 -4.266 -11.102 1 81.5 190 ARG A N 1
ATOM 1515 C CA . ARG A 1 190 ? -8.148 -3.465 -10.375 1 81.5 190 ARG A CA 1
ATOM 1516 C C . ARG A 1 190 ? -8.602 -2.01 -10.273 1 81.5 190 ARG A C 1
ATOM 1518 O O . ARG A 1 190 ? -8.484 -1.391 -9.211 1 81.5 190 ARG A O 1
ATOM 1525 N N . SER A 1 191 ? -9.016 -1.456 -11.359 1 85.19 191 SER A N 1
ATOM 1526 C CA . SER A 1 191 ? -9.469 -0.069 -11.359 1 85.19 191 SER A CA 1
ATOM 1527 C C . SER A 1 191 ? -10.586 0.148 -10.344 1 85.19 191 SER A C 1
ATOM 1529 O O . SER A 1 191 ? -10.578 1.135 -9.609 1 85.19 191 SER A O 1
ATOM 1531 N N . LEU A 1 192 ? -11.484 -0.792 -10.289 1 87.38 192 LEU A N 1
ATOM 1532 C CA . LEU A 1 192 ? -12.594 -0.696 -9.344 1 87.38 192 LEU A CA 1
ATOM 1533 C C . LEU A 1 192 ? -12.117 -0.924 -7.918 1 87.38 192 LEU A C 1
ATOM 1535 O O . LEU A 1 192 ? -12.602 -0.278 -6.984 1 87.38 192 LEU A O 1
ATOM 1539 N N . ALA A 1 193 ? -11.195 -1.766 -7.773 1 84.56 193 ALA A N 1
ATOM 1540 C CA . ALA A 1 193 ? -10.633 -2.041 -6.453 1 84.56 193 ALA A CA 1
ATOM 1541 C C . ALA A 1 193 ? -9.883 -0.827 -5.91 1 84.56 193 ALA A C 1
ATOM 1543 O O . ALA A 1 193 ? -9.922 -0.547 -4.711 1 84.56 193 ALA A O 1
ATOM 1544 N N . VAL A 1 194 ? -9.234 -0.139 -6.785 1 79.69 194 VAL A N 1
ATOM 1545 C CA . VAL A 1 194 ? -8.508 1.064 -6.387 1 79.69 194 VAL A CA 1
ATOM 1546 C C . VAL A 1 194 ? -9.492 2.102 -5.848 1 79.69 194 VAL A C 1
ATOM 1548 O O . VAL A 1 194 ? -9.234 2.74 -4.824 1 79.69 194 VAL A O 1
ATOM 1551 N N . ALA A 1 195 ? -10.516 2.238 -6.527 1 82.81 195 ALA A N 1
ATOM 1552 C CA . ALA A 1 195 ? -11.539 3.18 -6.078 1 82.81 195 ALA A CA 1
ATOM 1553 C C . ALA A 1 195 ? -12.055 2.805 -4.691 1 82.81 195 ALA A C 1
ATOM 1555 O O . ALA A 1 195 ? -12.25 3.672 -3.84 1 82.81 195 ALA A O 1
ATOM 1556 N N . ARG A 1 196 ? -12.305 1.574 -4.508 1 85.62 196 ARG A N 1
ATOM 1557 C CA . ARG A 1 196 ? -12.742 1.069 -3.213 1 85.62 196 ARG A CA 1
ATOM 1558 C C . ARG A 1 196 ? -11.68 1.311 -2.143 1 85.62 196 ARG A C 1
ATOM 1560 O O . ARG A 1 196 ? -11.992 1.802 -1.055 1 85.62 196 ARG A O 1
ATOM 1567 N N . ASP A 1 197 ? -10.484 1.021 -2.461 1 82.44 197 ASP A N 1
ATOM 1568 C CA . ASP A 1 197 ? -9.383 1.141 -1.508 1 82.44 197 ASP A CA 1
ATOM 1569 C C . ASP A 1 197 ? -9.117 2.604 -1.157 1 82.44 197 ASP A C 1
ATOM 1571 O O . ASP A 1 197 ? -8.727 2.916 -0.029 1 82.44 197 ASP A O 1
ATOM 1575 N N . THR A 1 198 ? -9.242 3.449 -2.121 1 81.06 198 THR A N 1
ATOM 1576 C CA . THR A 1 198 ? -9.078 4.879 -1.882 1 81.06 198 THR A CA 1
ATOM 1577 C C . THR A 1 198 ? -10.102 5.379 -0.867 1 81.06 198 THR A C 1
ATOM 1579 O O . THR A 1 198 ? -9.766 6.156 0.029 1 81.06 198 THR A O 1
ATOM 1582 N N . LEU A 1 199 ? -11.305 4.969 -1.037 1 85.44 199 LEU A N 1
ATOM 1583 C CA . LEU A 1 199 ? -12.344 5.363 -0.097 1 85.44 199 LEU A CA 1
ATOM 1584 C C . LEU A 1 199 ? -12.023 4.875 1.312 1 85.44 199 LEU A C 1
ATOM 1586 O O . LEU A 1 199 ? -12.195 5.613 2.283 1 85.44 199 LEU A O 1
ATOM 1590 N N . VAL A 1 200 ? -11.562 3.721 1.435 1 85.75 200 VAL A N 1
ATOM 1591 C CA . VAL A 1 200 ? -11.211 3.168 2.736 1 85.75 200 VAL A CA 1
ATOM 1592 C C . VAL A 1 200 ? -10.055 3.967 3.34 1 85.75 200 VAL A C 1
ATOM 1594 O O . VAL A 1 200 ? -10.055 4.254 4.539 1 85.75 200 VAL A O 1
ATOM 1597 N N . ALA A 1 201 ? -9.133 4.266 2.551 1 82.12 201 ALA A N 1
ATOM 1598 C CA . ALA A 1 201 ? -8 5.066 3.014 1 82.12 201 ALA A CA 1
ATOM 1599 C C . ALA A 1 201 ? -8.469 6.418 3.543 1 82.12 201 ALA A C 1
ATOM 1601 O O . ALA A 1 201 ? -7.98 6.891 4.574 1 82.12 201 ALA A O 1
ATOM 1602 N N . GLU A 1 202 ? -9.359 6.988 2.846 1 84.31 202 GLU A N 1
ATOM 1603 C CA . GLU A 1 202 ? -9.922 8.273 3.256 1 84.31 202 GLU A CA 1
ATOM 1604 C C . GLU A 1 202 ? -10.68 8.148 4.574 1 84.31 202 GLU A C 1
ATOM 1606 O O . GLU A 1 202 ? -10.594 9.031 5.434 1 84.31 202 GLU A O 1
ATOM 1611 N N . ILE A 1 203 ? -11.43 7.133 4.695 1 87.81 203 ILE A N 1
ATOM 1612 C CA . ILE A 1 203 ? -12.211 6.906 5.906 1 87.81 203 ILE A CA 1
ATOM 1613 C C . ILE A 1 203 ? -11.266 6.699 7.094 1 87.81 203 ILE A C 1
ATOM 1615 O O . ILE A 1 203 ? -11.516 7.219 8.188 1 87.81 203 ILE A O 1
ATOM 1619 N N . ILE A 1 204 ? -10.219 6.074 6.855 1 84.38 204 ILE A N 1
ATOM 1620 C CA . ILE A 1 204 ? -9.242 5.824 7.914 1 84.38 204 ILE A CA 1
ATOM 1621 C C . ILE A 1 204 ? -8.531 7.125 8.281 1 84.38 204 ILE A C 1
ATOM 1623 O O . ILE A 1 204 ? -8.328 7.418 9.461 1 84.38 204 ILE A O 1
ATOM 1627 N N . ALA A 1 205 ? -8.195 7.809 7.273 1 80.81 205 ALA A N 1
ATOM 1628 C CA . ALA A 1 205 ? -7.547 9.094 7.512 1 80.81 205 ALA A CA 1
ATOM 1629 C C . ALA A 1 205 ? -8.469 10.039 8.273 1 80.81 205 ALA A C 1
ATOM 1631 O O . ALA A 1 205 ? -8.016 10.805 9.133 1 80.81 205 ALA A O 1
ATOM 1632 N N . GLY A 1 206 ? -9.703 9.984 7.945 1 87.5 206 GLY A N 1
ATOM 1633 C CA . GLY A 1 206 ? -10.695 10.82 8.602 1 87.5 206 GLY A CA 1
ATOM 1634 C C . GLY A 1 206 ? -11.516 10.078 9.641 1 87.5 206 GLY A C 1
ATOM 1635 O O . GLY A 1 206 ? -12.711 10.312 9.781 1 87.5 206 GLY A O 1
ATOM 1636 N N . ARG A 1 207 ? -10.891 9.188 10.32 1 87.25 207 ARG A N 1
ATOM 1637 C CA . ARG A 1 207 ? -11.625 8.32 11.234 1 87.25 207 ARG A CA 1
ATOM 1638 C C . ARG A 1 207 ? -12.328 9.133 12.312 1 87.25 207 ARG A C 1
ATOM 1640 O O . ARG A 1 207 ? -13.469 8.836 12.68 1 87.25 207 ARG A O 1
ATOM 1647 N N . ALA A 1 208 ? -11.672 10.148 12.859 1 87.62 208 ALA A N 1
ATOM 1648 C CA . ALA A 1 208 ? -12.273 10.977 13.898 1 87.62 208 ALA A CA 1
ATOM 1649 C C . ALA A 1 208 ? -13.508 11.703 13.367 1 87.62 208 ALA A C 1
ATOM 1651 O O . ALA A 1 208 ? -14.547 11.734 14.031 1 87.62 208 ALA A O 1
ATOM 1652 N N . THR A 1 209 ? -13.375 12.211 12.18 1 90.94 209 THR A N 1
ATOM 1653 C CA . THR A 1 209 ? -14.477 12.945 11.555 1 90.94 209 THR A CA 1
ATOM 1654 C C . THR A 1 209 ? -15.633 12.008 11.25 1 90.94 209 THR A C 1
ATOM 1656 O O . THR A 1 209 ? -16.797 12.336 11.5 1 90.94 209 THR A O 1
ATOM 1659 N N . VAL A 1 210 ? -15.32 10.867 10.758 1 91.56 210 VAL A N 1
ATOM 1660 C CA . VAL A 1 210 ? -16.344 9.906 10.359 1 91.56 210 VAL A CA 1
ATOM 1661 C C . VAL A 1 210 ? -17.156 9.477 11.586 1 91.56 210 VAL A C 1
ATOM 1663 O O . VAL A 1 210 ? -18.375 9.375 11.516 1 91.56 210 VAL A O 1
ATOM 1666 N N . GLN A 1 211 ? -16.5 9.289 12.641 1 89.44 211 GLN A N 1
ATOM 1667 C CA . GLN A 1 211 ? -17.203 8.852 13.844 1 89.44 211 GLN A CA 1
ATOM 1668 C C . GLN A 1 211 ? -17.906 10.023 14.531 1 89.44 211 GLN A C 1
ATOM 1670 O O . GLN A 1 211 ? -19.047 9.898 14.984 1 89.44 211 GLN A O 1
ATOM 1675 N N . ALA A 1 212 ? -17.219 11.133 14.609 1 90.5 212 ALA A N 1
ATOM 1676 C CA . ALA A 1 212 ? -17.781 12.281 15.305 1 90.5 212 ALA A CA 1
ATOM 1677 C C . ALA A 1 212 ? -19.078 12.75 14.648 1 90.5 212 ALA A C 1
ATOM 1679 O O . ALA A 1 212 ? -20.016 13.133 15.328 1 90.5 212 ALA A O 1
ATOM 1680 N N . LEU A 1 213 ? -19.094 12.648 13.359 1 91.62 213 LEU A N 1
ATOM 1681 C CA . LEU A 1 213 ? -20.234 13.156 12.617 1 91.62 213 LEU A CA 1
ATOM 1682 C C . LEU A 1 213 ? -21.109 12.008 12.125 1 91.62 213 LEU A C 1
ATOM 1684 O O . LEU A 1 213 ? -22.047 12.227 11.352 1 91.62 213 LEU A O 1
ATOM 1688 N N . ALA A 1 214 ? -20.828 10.812 12.531 1 87.94 214 ALA A N 1
ATOM 1689 C CA . ALA A 1 214 ? -21.594 9.617 12.195 1 87.94 214 ALA A CA 1
ATOM 1690 C C . ALA A 1 214 ? -21.844 9.523 10.695 1 87.94 214 ALA A C 1
ATOM 1692 O O . ALA A 1 214 ? -22.984 9.375 10.25 1 87.94 214 ALA A O 1
ATOM 1693 N N . LEU A 1 215 ? -20.781 9.625 9.977 1 90.5 215 LEU A N 1
ATOM 1694 C CA . LEU A 1 215 ? -20.891 9.633 8.523 1 90.5 215 LEU A CA 1
ATOM 1695 C C . LEU A 1 215 ? -21.062 8.211 7.984 1 90.5 215 LEU A C 1
ATOM 1697 O O . LEU A 1 215 ? -21.031 8 6.77 1 90.5 215 LEU A O 1
ATOM 1701 N N . GLU A 1 216 ? -21.25 7.23 8.805 1 87.31 216 GLU A N 1
ATOM 1702 C CA . GLU A 1 216 ? -21.391 5.828 8.406 1 87.31 216 GLU A CA 1
ATOM 1703 C C . GLU A 1 216 ? -22.578 5.625 7.488 1 87.31 216 GLU A C 1
ATOM 1705 O O . GLU A 1 216 ? -22.516 4.828 6.551 1 87.31 216 GLU A O 1
ATOM 1710 N N . GLN A 1 217 ? -23.609 6.332 7.746 1 83.81 217 GLN A N 1
ATOM 1711 C CA . GLN A 1 217 ? -24.844 6.145 6.996 1 83.81 217 GLN A CA 1
ATOM 1712 C C . GLN A 1 217 ? -24.656 6.535 5.531 1 83.81 217 GLN A C 1
ATOM 1714 O O . GLN A 1 217 ? -25.312 5.977 4.648 1 83.81 217 GLN A O 1
ATOM 1719 N N . THR A 1 218 ? -23.812 7.441 5.328 1 87.75 218 THR A N 1
ATOM 1720 C CA . THR A 1 218 ? -23.609 7.895 3.955 1 87.75 218 THR A CA 1
ATOM 1721 C C . THR A 1 218 ? -22.438 7.148 3.316 1 87.75 218 THR A C 1
ATOM 1723 O O . THR A 1 218 ? -22.469 6.82 2.129 1 87.75 218 THR A O 1
ATOM 1726 N N . LEU A 1 219 ? -21.453 6.906 4.086 1 89.12 219 LEU A N 1
ATOM 1727 C CA . LEU A 1 219 ? -20.234 6.344 3.531 1 89.12 219 LEU A CA 1
ATOM 1728 C C . LEU A 1 219 ? -20.344 4.832 3.377 1 89.12 219 LEU A C 1
ATOM 1730 O O . LEU A 1 219 ? -19.703 4.238 2.506 1 89.12 219 LEU A O 1
ATOM 1734 N N . GLN A 1 220 ? -21.219 4.191 4.16 1 89.19 220 GLN A N 1
ATOM 1735 C CA . GLN A 1 220 ? -21.359 2.74 4.082 1 89.19 220 GLN A CA 1
ATOM 1736 C C . GLN A 1 220 ? -21.984 2.318 2.754 1 89.19 220 GLN A C 1
ATOM 1738 O O . GLN A 1 220 ? -21.469 1.438 2.068 1 89.19 220 GLN A O 1
ATOM 1743 N N . PRO A 1 221 ? -23.125 2.926 2.383 1 88.94 221 PRO A N 1
ATOM 1744 C CA . PRO A 1 221 ? -23.688 2.545 1.085 1 88.94 221 PRO A CA 1
ATOM 1745 C C . PRO A 1 221 ? -22.734 2.826 -0.075 1 88.94 221 PRO A C 1
ATOM 1747 O O . PRO A 1 221 ? -22.703 2.074 -1.053 1 88.94 221 PRO A O 1
ATOM 1750 N N . LEU A 1 222 ? -22.031 3.873 0.061 1 87.88 222 LEU A N 1
ATOM 1751 C CA . LEU A 1 222 ? -21.047 4.195 -0.979 1 87.88 222 LEU A CA 1
ATOM 1752 C C . LEU A 1 222 ? -19.969 3.127 -1.058 1 87.88 222 LEU A C 1
ATOM 1754 O O . LEU A 1 222 ? -19.578 2.713 -2.15 1 87.88 222 LEU A O 1
ATOM 1758 N N . TRP A 1 223 ? -19.469 2.699 0.059 1 89.19 223 TRP A N 1
ATOM 1759 C CA . TRP A 1 223 ? -18.469 1.641 0.108 1 89.19 223 TRP A CA 1
ATOM 1760 C C . TRP A 1 223 ? -19.031 0.33 -0.431 1 89.19 223 TRP A C 1
ATOM 1762 O O . TRP A 1 223 ? -18.359 -0.385 -1.174 1 89.19 223 TRP A O 1
ATOM 1772 N N . GLU A 1 224 ? -20.266 0.033 -0.062 1 90.19 224 GLU A N 1
ATOM 1773 C CA . GLU A 1 224 ? -20.906 -1.203 -0.51 1 90.19 224 GLU A CA 1
ATOM 1774 C C . GLU A 1 224 ? -21.062 -1.223 -2.027 1 90.19 224 GLU A C 1
ATOM 1776 O O . GLU A 1 224 ? -20.906 -2.268 -2.662 1 90.19 224 GLU A O 1
ATOM 1781 N N . GLU A 1 225 ? -21.406 -0.098 -2.529 1 90.94 225 GLU A N 1
ATOM 1782 C CA . GLU A 1 225 ? -21.547 -0.005 -3.98 1 90.94 225 GLU A CA 1
ATOM 1783 C C . GLU A 1 225 ? -20.203 -0.245 -4.676 1 90.94 225 GLU A C 1
ATOM 1785 O O . GLU A 1 225 ? -20.125 -1.006 -5.641 1 90.94 225 GLU A O 1
ATOM 1790 N N . ARG A 1 226 ? -19.156 0.403 -4.211 1 88.56 226 ARG A N 1
ATOM 1791 C CA . ARG A 1 226 ? -17.828 0.233 -4.801 1 88.56 226 ARG A CA 1
ATOM 1792 C C . ARG A 1 226 ? -17.312 -1.184 -4.578 1 88.56 226 ARG A C 1
ATOM 1794 O O . ARG A 1 226 ? -16.656 -1.753 -5.449 1 88.56 226 ARG A O 1
ATOM 1801 N N . HIS A 1 227 ? -17.625 -1.713 -3.473 1 88.88 227 HIS A N 1
ATOM 1802 C CA . HIS A 1 227 ? -17.234 -3.08 -3.162 1 88.88 227 HIS A CA 1
ATOM 1803 C C . HIS A 1 227 ? -17.953 -4.082 -4.047 1 88.88 227 HIS A C 1
ATOM 1805 O O . HIS A 1 227 ? -17.359 -5.035 -4.547 1 88.88 227 HIS A O 1
ATOM 1811 N N . ALA A 1 228 ? -19.281 -3.846 -4.23 1 89.5 228 ALA A N 1
ATOM 1812 C CA . ALA A 1 228 ? -20.062 -4.723 -5.086 1 89.5 228 ALA A CA 1
ATOM 1813 C C . ALA A 1 228 ? -19.562 -4.684 -6.527 1 89.5 228 ALA A C 1
ATOM 1815 O O . ALA A 1 228 ? -19.516 -5.715 -7.203 1 89.5 228 ALA A O 1
ATOM 1816 N N . ALA A 1 229 ? -19.219 -3.521 -6.93 1 90.94 229 ALA A N 1
ATOM 1817 C CA . ALA A 1 229 ? -18.703 -3.385 -8.289 1 90.94 229 ALA A CA 1
ATOM 1818 C C . ALA A 1 229 ? -17.391 -4.137 -8.453 1 90.94 229 ALA A C 1
ATOM 1820 O O . ALA A 1 229 ? -17.188 -4.832 -9.445 1 90.94 229 ALA A O 1
ATOM 1821 N N . ALA A 1 230 ? -16.5 -4.031 -7.496 1 88.06 230 ALA A N 1
ATOM 1822 C CA . ALA A 1 230 ? -15.227 -4.734 -7.539 1 88.06 230 ALA A CA 1
ATOM 1823 C C . ALA A 1 230 ? -15.422 -6.242 -7.457 1 88.06 230 ALA A C 1
ATOM 1825 O O . ALA A 1 230 ? -14.766 -7.004 -8.172 1 88.06 230 ALA A O 1
ATOM 1826 N N . LEU A 1 231 ? -16.359 -6.629 -6.68 1 86.44 231 LEU A N 1
ATOM 1827 C CA . LEU A 1 231 ? -16.656 -8.047 -6.504 1 86.44 231 LEU A CA 1
ATOM 1828 C C . LEU A 1 231 ? -17.266 -8.641 -7.77 1 86.44 231 LEU A C 1
ATOM 1830 O O . LEU A 1 231 ? -16.922 -9.758 -8.164 1 86.44 231 LEU A O 1
ATOM 1834 N N . GLY A 1 232 ? -18.203 -7.855 -8.336 1 86.81 232 GLY A N 1
ATOM 1835 C CA . GLY A 1 232 ? -18.797 -8.32 -9.586 1 86.81 232 GLY A CA 1
ATOM 1836 C C . GLY A 1 232 ? -17.766 -8.562 -10.672 1 86.81 232 GLY A C 1
ATOM 1837 O O . GLY A 1 232 ? -17.828 -9.57 -11.375 1 86.81 232 GLY A O 1
ATOM 1838 N N . GLN A 1 233 ? -16.875 -7.691 -10.742 1 87.25 233 GLN A N 1
ATOM 1839 C CA . GLN A 1 233 ? -15.828 -7.844 -11.75 1 87.25 233 GLN A CA 1
ATOM 1840 C C . GLN A 1 233 ? -14.867 -8.969 -11.383 1 87.25 233 GLN A C 1
ATOM 1842 O O . GLN A 1 233 ? -14.312 -9.633 -12.258 1 87.25 233 GLN A O 1
ATOM 1847 N N . SER A 1 234 ? -14.633 -9.211 -10.148 1 83.94 234 SER A N 1
ATOM 1848 C CA . SER A 1 234 ? -13.797 -10.32 -9.695 1 83.94 234 SER A CA 1
ATOM 1849 C C . SER A 1 234 ? -14.422 -11.664 -10.07 1 83.94 234 SER A C 1
ATOM 1851 O O . SER A 1 234 ? -13.711 -12.594 -10.469 1 83.94 234 SER A O 1
ATOM 1853 N N . ILE A 1 235 ? -15.719 -11.734 -10.039 1 82.88 235 ILE A N 1
ATOM 1854 C CA . ILE A 1 235 ? -16.438 -12.953 -10.414 1 82.88 235 ILE A CA 1
ATOM 1855 C C . ILE A 1 235 ? -16.297 -13.188 -11.914 1 82.88 235 ILE A C 1
ATOM 1857 O O . ILE A 1 235 ? -16.047 -14.312 -12.359 1 82.88 235 ILE A O 1
ATOM 1861 N N . CYS A 1 236 ? -16.438 -12.148 -12.617 1 85.94 236 CYS A N 1
ATOM 1862 C CA . CYS A 1 236 ? -16.297 -12.266 -14.062 1 85.94 236 CYS A CA 1
ATOM 1863 C C . CYS A 1 236 ? -14.898 -12.727 -14.438 1 85.94 236 CYS A C 1
ATOM 1865 O O . CYS A 1 236 ? -14.734 -13.594 -15.297 1 85.94 236 CYS A O 1
ATOM 1867 N N . ARG A 1 237 ? -13.945 -12.219 -13.82 1 83.62 237 ARG A N 1
ATOM 1868 C CA . ARG A 1 237 ? -12.562 -12.617 -14.062 1 83.62 237 ARG A CA 1
ATOM 1869 C C . ARG A 1 237 ? -12.328 -14.062 -13.656 1 83.62 237 ARG A C 1
ATOM 1871 O O . ARG A 1 237 ? -11.711 -14.828 -14.398 1 83.62 237 ARG A O 1
ATOM 1878 N N . GLY A 1 238 ? -12.812 -14.406 -12.492 1 80.44 238 GLY A N 1
ATOM 1879 C CA . GLY A 1 238 ? -12.672 -15.773 -12.023 1 80.44 238 GLY A CA 1
ATOM 1880 C C . GLY A 1 238 ? -13.359 -16.781 -12.922 1 80.44 238 GLY A C 1
ATOM 1881 O O . GLY A 1 238 ? -12.789 -17.844 -13.219 1 80.44 238 GLY A O 1
ATOM 1882 N N . ALA A 1 239 ? -14.5 -16.422 -13.398 1 83.5 239 ALA A N 1
ATOM 1883 C CA . ALA A 1 239 ? -15.242 -17.297 -14.305 1 83.5 239 ALA A CA 1
ATOM 1884 C C . ALA A 1 239 ? -14.484 -17.5 -15.609 1 83.5 239 ALA A C 1
ATOM 1886 O O . ALA A 1 239 ? -14.438 -18.625 -16.141 1 83.5 239 ALA A O 1
ATOM 1887 N N . ALA A 1 240 ? -14.008 -16.438 -16.125 1 84.81 240 ALA A N 1
ATOM 1888 C CA . ALA A 1 240 ? -13.227 -16.547 -17.344 1 84.81 240 ALA A CA 1
ATOM 1889 C C . ALA A 1 240 ? -11.984 -17.406 -17.141 1 84.81 240 ALA A C 1
ATOM 1891 O O . ALA A 1 240 ? -11.664 -18.266 -17.969 1 84.81 240 ALA A O 1
ATOM 1892 N N . ALA A 1 241 ? -11.305 -17.188 -16.016 1 81.44 241 ALA A N 1
ATOM 1893 C CA . ALA A 1 241 ? -10.102 -17.953 -15.711 1 81.44 241 ALA A CA 1
ATOM 1894 C C . ALA A 1 241 ? -10.422 -19.438 -15.562 1 81.44 241 ALA A C 1
ATOM 1896 O O . ALA A 1 241 ? -9.719 -20.297 -16.109 1 81.44 241 ALA A O 1
ATOM 1897 N N . ASP A 1 242 ? -11.547 -19.719 -14.93 1 81.31 242 ASP A N 1
ATOM 1898 C CA . ASP A 1 242 ? -11.945 -21.109 -14.703 1 81.31 242 ASP A CA 1
ATOM 1899 C C . ASP A 1 242 ? -12.328 -21.781 -16.016 1 81.31 242 ASP A C 1
ATOM 1901 O O . ASP A 1 242 ? -12.016 -22.953 -16.234 1 81.31 242 ASP A O 1
ATOM 1905 N N . ARG A 1 243 ? -12.992 -21.047 -16.828 1 84.69 243 ARG A N 1
ATOM 1906 C CA . ARG A 1 243 ? -13.406 -21.594 -18.109 1 84.69 243 ARG A CA 1
ATOM 1907 C C . ARG A 1 243 ? -12.203 -22 -18.953 1 84.69 243 ARG A C 1
ATOM 1909 O O . ARG A 1 243 ? -12.172 -23.094 -19.531 1 84.69 243 ARG A O 1
ATOM 1916 N N . TYR A 1 244 ? -11.258 -21.219 -18.984 1 85.44 244 TYR A N 1
ATOM 1917 C CA . TYR A 1 244 ? -10.086 -21.516 -19.797 1 85.44 244 TYR A CA 1
ATOM 1918 C C . TYR A 1 244 ? -9.219 -22.578 -19.141 1 85.44 244 TYR A C 1
ATOM 1920 O O . TYR A 1 244 ? -8.594 -23.391 -19.828 1 85.44 244 TYR A O 1
ATOM 1928 N N . ALA A 1 245 ? -9.195 -22.594 -17.828 1 80.06 245 ALA A N 1
ATOM 1929 C CA . ALA A 1 245 ? -8.492 -23.688 -17.141 1 80.06 245 ALA A CA 1
ATOM 1930 C C . ALA A 1 245 ? -9.133 -25.031 -17.438 1 80.06 245 ALA A C 1
ATOM 1932 O O . ALA A 1 245 ? -8.43 -26.016 -17.703 1 80.06 245 ALA A O 1
ATOM 1933 N N . ALA A 1 246 ? -10.445 -25 -17.406 1 82.31 246 ALA A N 1
ATOM 1934 C CA . ALA A 1 246 ? -11.18 -26.219 -17.734 1 82.31 246 ALA A CA 1
ATOM 1935 C C . ALA A 1 246 ? -10.938 -26.641 -19.172 1 82.31 246 ALA A C 1
ATOM 1937 O O . ALA A 1 246 ? -10.758 -27.812 -19.469 1 82.31 246 ALA A O 1
ATOM 1938 N N . LEU A 1 247 ? -10.914 -25.672 -20.031 1 86.25 247 LEU A N 1
ATOM 1939 C CA . LEU A 1 247 ? -10.664 -25.953 -21.438 1 86.25 247 LEU A CA 1
ATOM 1940 C C . LEU A 1 247 ? -9.258 -26.516 -21.641 1 86.25 247 LEU A C 1
ATOM 1942 O O . LEU A 1 247 ? -9.055 -27.422 -22.438 1 86.25 247 LEU A O 1
ATOM 1946 N N . GLY A 1 248 ? -8.367 -25.906 -20.938 1 84.06 248 GLY A N 1
ATOM 1947 C CA . GLY A 1 248 ? -7.012 -26.422 -21 1 84.06 248 GLY A CA 1
ATOM 1948 C C . GLY A 1 248 ? -6.906 -27.859 -20.531 1 84.06 248 GLY A C 1
ATOM 1949 O O . GLY A 1 248 ? -6.246 -28.688 -21.172 1 84.06 248 GLY A O 1
ATOM 1950 N N . SER A 1 249 ? -7.527 -28.188 -19.453 1 81.81 249 SER A N 1
ATOM 1951 C CA . SER A 1 249 ? -7.512 -29.547 -18.922 1 81.81 249 SER A CA 1
ATOM 1952 C C . SER A 1 249 ? -8.188 -30.531 -19.891 1 81.81 249 SER A C 1
ATOM 1954 O O . SER A 1 249 ? -7.691 -31.641 -20.094 1 81.81 249 SER A O 1
ATOM 1956 N N . SER A 1 250 ? -9.312 -30.094 -20.469 1 85.62 250 SER A N 1
ATOM 1957 C CA . SER A 1 250 ? -10.031 -30.922 -21.422 1 85.62 250 SER A CA 1
ATOM 1958 C C . SER A 1 250 ? -9.195 -31.188 -22.672 1 85.62 250 SER A C 1
ATOM 1960 O O . SER A 1 250 ? -9.188 -32.312 -23.188 1 85.62 250 SER A O 1
ATOM 1962 N N . LEU A 1 251 ? -8.516 -30.234 -23.094 1 87.69 251 LEU A N 1
ATOM 1963 C CA . LEU A 1 251 ? -7.672 -30.375 -24.266 1 87.69 251 LEU A CA 1
ATOM 1964 C C . LEU A 1 251 ? -6.52 -31.344 -23.984 1 87.69 251 LEU A C 1
ATOM 1966 O O . LEU A 1 251 ? -6.109 -32.094 -24.875 1 87.69 251 LEU A O 1
ATOM 1970 N N . THR A 1 252 ? -5.977 -31.281 -22.828 1 84.62 252 THR A N 1
ATOM 1971 C CA . THR A 1 252 ? -4.906 -32.188 -22.453 1 84.62 252 THR A CA 1
ATOM 1972 C C . THR A 1 252 ? -5.402 -33.625 -22.484 1 84.62 252 THR A C 1
ATOM 1974 O O . THR A 1 252 ? -4.738 -34.531 -23.047 1 84.62 252 THR A O 1
ATOM 1977 N N . LEU A 1 253 ? -6.562 -33.875 -21.953 1 85.44 253 LEU A N 1
ATOM 1978 C CA . LEU A 1 253 ? -7.148 -35.188 -21.938 1 85.44 253 LEU A CA 1
ATOM 1979 C C . LEU A 1 253 ? -7.465 -35.656 -23.359 1 85.44 253 LEU A C 1
ATOM 1981 O O . LEU A 1 253 ? -7.215 -36.812 -23.719 1 85.44 253 LEU A O 1
ATOM 1985 N N . LEU A 1 254 ? -7.965 -34.75 -24.078 1 88.62 254 LEU A N 1
ATOM 1986 C CA . LEU A 1 254 ? -8.305 -35.031 -25.453 1 88.62 254 LEU A CA 1
ATOM 1987 C C . LEU A 1 254 ? -7.059 -35.438 -26.25 1 88.62 254 LEU A C 1
ATOM 1989 O O . LEU A 1 254 ? -7.102 -36.375 -27.062 1 88.62 254 LEU A O 1
ATOM 1993 N N . THR A 1 255 ? -6.055 -34.75 -26.062 1 88.88 255 THR A N 1
ATOM 1994 C CA . THR A 1 255 ? -4.809 -35.062 -26.75 1 88.88 255 THR A CA 1
ATOM 1995 C C . THR A 1 255 ? -4.285 -36.438 -26.344 1 88.88 255 THR A C 1
ATOM 1997 O O . THR A 1 255 ? -3.846 -37.219 -27.188 1 88.88 255 THR A O 1
ATOM 2000 N N . THR A 1 256 ? -4.34 -36.75 -25.062 1 86.12 256 THR A N 1
ATOM 2001 C CA . THR A 1 256 ? -3.877 -38.031 -24.562 1 86.12 256 THR A CA 1
ATOM 2002 C C . THR A 1 256 ? -4.719 -39.156 -25.141 1 86.12 256 THR A C 1
ATOM 2004 O O . THR A 1 256 ? -4.18 -40.188 -25.578 1 86.12 256 THR A O 1
ATOM 2007 N N . VAL A 1 257 ? -6.02 -38.969 -25.172 1 88 257 VAL A N 1
ATOM 2008 C CA . VAL A 1 257 ? -6.934 -39.969 -25.703 1 88 257 VAL A CA 1
ATOM 2009 C C . VAL A 1 257 ? -6.699 -40.156 -27.203 1 88 257 VAL A C 1
ATOM 2011 O O . VAL A 1 257 ? -6.664 -41.281 -27.703 1 88 257 VAL A O 1
ATOM 2014 N N . ALA A 1 258 ? -6.531 -39.062 -27.859 1 90.31 258 ALA A N 1
ATOM 2015 C CA . ALA A 1 258 ? -6.293 -39.125 -29.297 1 90.31 258 ALA A CA 1
ATOM 2016 C C . ALA A 1 258 ? -4.977 -39.812 -29.609 1 90.31 258 ALA A C 1
ATOM 2018 O O . ALA A 1 258 ? -4.914 -40.656 -30.516 1 90.31 258 ALA A O 1
ATOM 2019 N N . MET A 1 259 ? -3.977 -39.5 -28.891 1 90.75 259 MET A N 1
ATOM 2020 C CA . MET A 1 259 ? -2.672 -40.125 -29.094 1 90.75 259 MET A CA 1
ATOM 2021 C C . MET A 1 259 ? -2.73 -41.625 -28.812 1 90.75 259 MET A C 1
ATOM 2023 O O . MET A 1 259 ? -2.164 -42.406 -29.562 1 90.75 259 MET A O 1
ATOM 2027 N N . THR A 1 260 ? -3.43 -42 -27.766 1 88.06 260 THR A N 1
ATOM 2028 C CA . THR A 1 260 ? -3.516 -43.406 -27.406 1 88.06 260 THR A CA 1
ATOM 2029 C C . THR A 1 260 ? -4.359 -44.156 -28.422 1 88.06 260 THR A C 1
ATOM 2031 O O . THR A 1 260 ? -3.998 -45.281 -28.812 1 88.06 260 THR A O 1
ATOM 2034 N N . ALA A 1 261 ? -5.496 -43.594 -28.844 1 88.31 261 ALA A N 1
ATOM 2035 C CA . ALA A 1 261 ? -6.391 -44.25 -29.797 1 88.31 261 ALA A CA 1
ATOM 2036 C C . ALA A 1 261 ? -5.727 -44.438 -31.156 1 88.31 261 ALA A C 1
ATOM 2038 O O . ALA A 1 261 ? -5.695 -45.531 -31.703 1 88.31 261 ALA A O 1
ATOM 2039 N N . ILE A 1 262 ? -5.203 -43.375 -31.641 1 89.19 262 ILE A N 1
ATOM 2040 C CA . ILE A 1 262 ? -4.551 -43.438 -32.938 1 89.19 262 ILE A CA 1
ATOM 2041 C C . ILE A 1 262 ? -3.262 -44.25 -32.844 1 89.19 262 ILE A C 1
ATOM 2043 O O . ILE A 1 262 ? -2.906 -45 -33.781 1 89.19 262 ILE A O 1
ATOM 2047 N N . GLY A 1 263 ? -2.555 -44.031 -31.734 1 88.5 263 GLY A N 1
ATOM 2048 C CA . GLY A 1 263 ? -1.365 -44.844 -31.516 1 88.5 263 GLY A CA 1
ATOM 2049 C C . GLY A 1 263 ? -1.653 -46.344 -31.484 1 88.5 263 GLY A C 1
ATOM 2050 O O . GLY A 1 263 ? -0.891 -47.156 -32.031 1 88.5 263 GLY A O 1
ATOM 2051 N N . ALA A 1 264 ? -2.756 -46.75 -30.875 1 86.75 264 ALA A N 1
ATOM 2052 C CA . ALA A 1 264 ? -3.146 -48.156 -30.812 1 86.75 264 ALA A CA 1
ATOM 2053 C C . ALA A 1 264 ? -3.418 -48.719 -32.219 1 86.75 264 ALA A C 1
ATOM 2055 O O . ALA A 1 264 ? -3.051 -49.844 -32.5 1 86.75 264 ALA A O 1
ATOM 2056 N N . LEU A 1 265 ? -4.047 -47.906 -33.062 1 87.62 265 LEU A N 1
ATOM 2057 C CA . LEU A 1 265 ? -4.312 -48.344 -34.438 1 87.62 265 LEU A CA 1
ATOM 2058 C C . LEU A 1 265 ? -3.012 -48.5 -35.219 1 87.62 265 LEU A C 1
ATOM 2060 O O . LEU A 1 265 ? -2.877 -49.438 -36 1 87.62 265 LEU A O 1
ATOM 2064 N N . CYS A 1 266 ? -2.057 -47.688 -34.875 1 89.31 266 CYS A N 1
ATOM 2065 C CA . CYS A 1 266 ? -0.772 -47.75 -35.562 1 89.31 266 CYS A CA 1
ATOM 2066 C C . CYS A 1 266 ? 0.046 -48.938 -35.062 1 89.31 266 CYS A C 1
ATOM 2068 O O . CYS A 1 266 ? 0.834 -49.5 -35.812 1 89.31 266 CYS A O 1
ATOM 2070 N N . VAL A 1 267 ? -0.079 -49.281 -33.812 1 85.31 267 VAL A N 1
ATOM 2071 C CA . VAL A 1 267 ? 0.61 -50.438 -33.25 1 85.31 267 VAL A CA 1
ATOM 2072 C C . VAL A 1 267 ? 0.033 -51.719 -33.875 1 85.31 267 VAL A C 1
ATOM 2074 O O . VAL A 1 267 ? 0.772 -52.656 -34.188 1 85.31 267 VAL A O 1
ATOM 2077 N N . LEU A 1 268 ? -1.322 -51.75 -34.062 1 84.25 268 LEU A N 1
ATOM 2078 C CA . LEU A 1 268 ? -1.985 -52.875 -34.688 1 84.25 268 LEU A CA 1
ATOM 2079 C C . LEU A 1 268 ? -1.538 -53.062 -36.125 1 84.25 268 LEU A C 1
ATOM 2081 O O . LEU A 1 268 ? -1.411 -54.188 -36.594 1 84.25 268 LEU A O 1
ATOM 2085 N N . ASP A 1 269 ? -1.291 -51.938 -36.75 1 85.75 269 ASP A N 1
ATOM 2086 C CA . ASP A 1 269 ? -0.81 -52 -38.125 1 85.75 269 ASP A CA 1
ATOM 2087 C C . ASP A 1 269 ? 0.702 -52.219 -38.188 1 85.75 269 ASP A C 1
ATOM 2089 O O . ASP A 1 269 ? 1.31 -52.156 -39.25 1 85.75 269 ASP A O 1
ATOM 2093 N N . GLN A 1 270 ? 1.421 -52.375 -37.031 1 83.44 270 GLN A N 1
ATOM 2094 C CA . GLN A 1 270 ? 2.844 -52.656 -36.875 1 83.44 270 GLN A CA 1
ATOM 2095 C C . GLN A 1 270 ? 3.695 -51.5 -37.344 1 83.44 270 GLN A C 1
ATOM 2097 O O . GLN A 1 270 ? 4.789 -51.719 -37.875 1 83.44 270 GLN A O 1
ATOM 2102 N N . LYS A 1 271 ? 3.127 -50.344 -37.25 1 86.94 271 LYS A N 1
ATOM 2103 C CA . LYS A 1 271 ? 3.871 -49.156 -37.656 1 86.94 271 LYS A CA 1
ATOM 2104 C C . LYS A 1 271 ? 4.543 -48.5 -36.469 1 86.94 271 LYS A C 1
ATOM 2106 O O . LYS A 1 271 ? 5.445 -47.688 -36.625 1 86.94 271 LYS A O 1
ATOM 2111 N N . LEU A 1 272 ? 4.105 -48.906 -35.312 1 87.69 272 LEU A N 1
ATOM 2112 C CA . LEU A 1 272 ? 4.613 -48.312 -34.094 1 87.69 272 LEU A CA 1
ATOM 2113 C C . LEU A 1 272 ? 4.754 -49.375 -33 1 87.69 272 LEU A C 1
ATOM 2115 O O . LEU A 1 272 ? 3.988 -50.344 -32.969 1 87.69 272 LEU A O 1
ATOM 2119 N N . THR A 1 273 ? 5.816 -49.219 -32.219 1 85.12 273 THR A N 1
ATOM 2120 C CA . THR A 1 273 ? 5.977 -50.156 -31.109 1 85.12 273 THR A CA 1
ATOM 2121 C C . THR A 1 273 ? 5.191 -49.656 -29.891 1 85.12 273 THR A C 1
ATOM 2123 O O . THR A 1 273 ? 4.785 -48.5 -29.828 1 85.12 273 THR A O 1
ATOM 2126 N N . LEU A 1 274 ? 4.934 -50.594 -28.984 1 83.81 274 LEU A N 1
ATOM 2127 C CA . LEU A 1 274 ? 4.219 -50.25 -27.75 1 83.81 274 LEU A CA 1
ATOM 2128 C C . LEU A 1 274 ? 5.004 -49.25 -26.922 1 83.81 274 LEU A C 1
ATOM 2130 O O . LEU A 1 274 ? 4.43 -48.281 -26.391 1 83.81 274 LEU A O 1
ATOM 2134 N N . GLY A 1 275 ? 6.266 -49.469 -26.844 1 82.12 275 GLY A N 1
ATOM 2135 C CA . GLY A 1 275 ? 7.117 -48.562 -26.109 1 82.12 275 GLY A CA 1
ATOM 2136 C C . GLY A 1 275 ? 7.148 -47.156 -26.703 1 82.12 275 GLY A C 1
ATOM 2137 O O . GLY A 1 275 ? 7.141 -46.156 -25.969 1 82.12 275 GLY A O 1
ATOM 2138 N N . ALA A 1 276 ? 7.125 -47.156 -27.984 1 86.44 276 ALA A N 1
ATOM 2139 C CA . ALA A 1 276 ? 7.137 -45.844 -28.672 1 86.44 276 ALA A CA 1
ATOM 2140 C C . ALA A 1 276 ? 5.855 -45.062 -28.391 1 86.44 276 ALA A C 1
ATOM 2142 O O . ALA A 1 276 ? 5.883 -43.844 -28.281 1 86.44 276 ALA A O 1
ATOM 2143 N N . LEU A 1 277 ? 4.793 -45.781 -28.281 1 86.25 277 LEU A N 1
ATOM 2144 C CA . LEU A 1 277 ? 3.518 -45.125 -28 1 86.25 277 LEU A CA 1
ATOM 2145 C C . LEU A 1 277 ? 3.525 -44.531 -26.594 1 86.25 277 LEU A C 1
ATOM 2147 O O . LEU A 1 277 ? 3.09 -43.375 -26.406 1 86.25 277 LEU A O 1
ATOM 2151 N N . ILE A 1 278 ? 4.016 -45.188 -25.609 1 85.31 278 ILE A N 1
ATOM 2152 C CA . ILE A 1 278 ? 4.059 -44.719 -24.234 1 85.31 278 ILE A CA 1
ATOM 2153 C C . ILE A 1 278 ? 5.027 -43.531 -24.125 1 85.31 278 ILE A C 1
ATOM 2155 O O . ILE A 1 278 ? 4.719 -42.531 -23.484 1 85.31 278 ILE A O 1
ATOM 2159 N N . ALA A 1 279 ? 6.098 -43.75 -24.797 1 84.94 279 ALA A N 1
ATOM 2160 C CA . ALA A 1 279 ? 7.094 -42.688 -24.781 1 84.94 279 ALA A CA 1
ATOM 2161 C C . ALA A 1 279 ? 6.539 -41.406 -25.422 1 84.94 279 ALA A C 1
ATOM 2163 O O . ALA A 1 279 ? 6.781 -40.312 -24.922 1 84.94 279 ALA A O 1
ATOM 2164 N N . ALA A 1 280 ? 5.84 -41.562 -26.469 1 87.31 280 ALA A N 1
ATOM 2165 C CA . ALA A 1 280 ? 5.258 -40.406 -27.156 1 87.31 280 ALA A CA 1
ATOM 2166 C C . ALA A 1 280 ? 4.242 -39.719 -26.266 1 87.31 280 ALA A C 1
ATOM 2168 O O . ALA A 1 280 ? 4.156 -38.469 -26.281 1 87.31 280 ALA A O 1
ATOM 2169 N N . ASN A 1 281 ? 3.492 -40.406 -25.5 1 86.12 281 ASN A N 1
ATOM 2170 C CA . ASN A 1 281 ? 2.535 -39.812 -24.578 1 86.12 281 ASN A CA 1
ATOM 2171 C C . ASN A 1 281 ? 3.238 -39 -23.484 1 86.12 281 ASN A C 1
ATOM 2173 O O . ASN A 1 281 ? 2.779 -37.938 -23.109 1 86.12 281 ASN A O 1
ATOM 2177 N N . MET A 1 282 ? 4.27 -39.531 -23 1 84.56 282 MET A N 1
ATOM 2178 C CA . MET A 1 282 ? 5.027 -38.844 -21.953 1 84.56 282 MET A CA 1
ATOM 2179 C C . MET A 1 282 ? 5.648 -37.562 -22.516 1 84.56 282 MET A C 1
ATOM 2181 O O . MET A 1 282 ? 5.648 -36.531 -21.844 1 84.56 282 MET A O 1
ATOM 2185 N N . LEU A 1 283 ? 6.152 -37.719 -23.734 1 85.56 283 LEU A N 1
ATOM 2186 C CA . LEU A 1 283 ? 6.742 -36.531 -24.375 1 85.56 283 LEU A CA 1
ATOM 2187 C C . LEU A 1 283 ? 5.684 -35.5 -24.672 1 85.56 283 LEU A C 1
ATOM 2189 O O . LEU A 1 283 ? 5.961 -34.281 -24.609 1 85.56 283 LEU A O 1
ATOM 2193 N N . GLY A 1 284 ? 4.52 -35.969 -25.031 1 84.56 284 GLY A N 1
ATOM 2194 C CA . GLY A 1 284 ? 3.414 -35.062 -25.234 1 84.56 284 GLY A CA 1
ATOM 2195 C C . GLY A 1 284 ? 3.094 -34.219 -24 1 84.56 284 GLY A C 1
ATOM 2196 O O . GLY A 1 284 ? 2.834 -33.031 -24.109 1 84.56 284 GLY A O 1
ATOM 2197 N N . GLY A 1 285 ? 3.139 -34.812 -22.844 1 80.19 285 GLY A N 1
ATOM 2198 C CA . GLY A 1 285 ? 2.926 -34.094 -21.594 1 80.19 285 GLY A CA 1
ATOM 2199 C C . GLY A 1 285 ? 3.971 -33.031 -21.344 1 80.19 285 GLY A C 1
ATOM 2200 O O . GLY A 1 285 ? 3.646 -31.938 -20.859 1 80.19 285 GLY A O 1
ATOM 2201 N N . ARG A 1 286 ? 5.148 -33.25 -21.703 1 78.69 286 ARG A N 1
ATOM 2202 C CA . ARG A 1 286 ? 6.25 -32.312 -21.516 1 78.69 286 ARG A CA 1
ATOM 2203 C C . ARG A 1 286 ? 6.129 -31.141 -22.484 1 78.69 286 ARG A C 1
ATOM 2205 O O . ARG A 1 286 ? 6.613 -30.047 -22.188 1 78.69 286 ARG A O 1
ATOM 2212 N N . LEU A 1 287 ? 5.508 -31.375 -23.578 1 82.38 287 LEU A N 1
ATOM 2213 C CA . LEU A 1 287 ? 5.32 -30.328 -24.578 1 82.38 287 LEU A CA 1
ATOM 2214 C C . LEU A 1 287 ? 4.184 -29.391 -24.172 1 82.38 287 LEU A C 1
ATOM 2216 O O . LEU A 1 287 ? 4.246 -28.188 -24.406 1 82.38 287 LEU A O 1
ATOM 2220 N N . ILE A 1 288 ? 3.262 -29.969 -23.516 1 79.38 288 ILE A N 1
ATOM 2221 C CA . ILE A 1 288 ? 2.062 -29.203 -23.188 1 79.38 288 ILE A CA 1
ATOM 2222 C C . ILE A 1 288 ? 2.316 -28.359 -21.938 1 79.38 288 ILE A C 1
ATOM 2224 O O . ILE A 1 288 ? 1.809 -27.25 -21.812 1 79.38 288 ILE A O 1
ATOM 2228 N N . ALA A 1 289 ? 3.154 -28.812 -21.078 1 77.19 289 ALA A N 1
ATOM 2229 C CA . ALA A 1 289 ? 3.355 -28.188 -19.766 1 77.19 289 ALA A CA 1
ATOM 2230 C C . ALA A 1 289 ? 3.848 -26.75 -19.891 1 77.19 289 ALA A C 1
ATOM 2232 O O . ALA A 1 289 ? 3.277 -25.844 -19.297 1 77.19 289 ALA A O 1
ATOM 2233 N N . PRO A 1 290 ? 4.871 -26.469 -20.75 1 75.81 290 PRO A N 1
ATOM 2234 C CA . PRO A 1 290 ? 5.344 -25.094 -20.875 1 75.81 290 PRO A CA 1
ATOM 2235 C C . PRO A 1 290 ? 4.289 -24.172 -21.484 1 75.81 290 PRO A C 1
ATOM 2237 O O . PRO A 1 290 ? 4.207 -23 -21.094 1 75.81 290 PRO A O 1
ATOM 2240 N N . ILE A 1 291 ? 3.496 -24.672 -22.312 1 76.44 291 ILE A N 1
ATOM 2241 C CA . ILE A 1 291 ? 2.477 -23.844 -22.953 1 76.44 291 ILE A CA 1
ATOM 2242 C C . ILE A 1 291 ? 1.41 -23.453 -21.938 1 76.44 291 ILE A C 1
ATOM 2244 O O . ILE A 1 291 ? 0.987 -22.297 -21.891 1 76.44 291 ILE A O 1
ATOM 2248 N N . THR A 1 292 ? 1.066 -24.406 -21.141 1 74 292 THR A N 1
ATOM 2249 C CA . THR A 1 292 ? 0.076 -24.141 -20.109 1 74 292 THR A CA 1
ATOM 2250 C C . THR A 1 292 ? 0.631 -23.172 -19.062 1 74 292 THR A C 1
ATOM 2252 O O . THR A 1 292 ? -0.081 -22.281 -18.578 1 74 292 THR A O 1
ATOM 2255 N N . GLN A 1 293 ? 1.863 -23.359 -18.797 1 75.06 293 GLN A N 1
ATOM 2256 C CA . GLN A 1 293 ? 2.488 -22.484 -17.797 1 75.06 293 GLN A CA 1
ATOM 2257 C C . GLN A 1 293 ? 2.592 -21.062 -18.312 1 75.06 293 GLN A C 1
ATOM 2259 O O . GLN A 1 293 ? 2.434 -20.109 -17.531 1 75.06 293 GLN A O 1
ATOM 2264 N N . ILE A 1 294 ? 2.863 -20.875 -19.547 1 74.38 294 ILE A N 1
ATOM 2265 C CA . ILE A 1 294 ? 2.916 -19.547 -20.141 1 74.38 294 ILE A CA 1
ATOM 2266 C C . ILE A 1 294 ? 1.541 -18.891 -20.047 1 74.38 294 ILE A C 1
ATOM 2268 O O . ILE A 1 294 ? 1.435 -17.688 -19.75 1 74.38 294 ILE A O 1
ATOM 2272 N N . GLY A 1 295 ? 0.595 -19.688 -20.281 1 70.25 295 GLY A N 1
ATOM 2273 C CA . GLY A 1 295 ? -0.76 -19.188 -20.141 1 70.25 295 GLY A CA 1
ATOM 2274 C C . GLY A 1 295 ? -1.082 -18.734 -18.734 1 70.25 295 GLY A C 1
ATOM 2275 O O . GLY A 1 295 ? -1.691 -17.672 -18.547 1 70.25 295 GLY A O 1
ATOM 2276 N N . LEU A 1 296 ? -0.548 -19.453 -17.734 1 68.75 296 LEU A N 1
ATOM 2277 C CA . LEU A 1 296 ? -0.802 -19.141 -16.344 1 68.75 296 LEU A CA 1
ATOM 2278 C C . LEU A 1 296 ? -0.01 -17.906 -15.906 1 68.75 296 LEU A C 1
ATOM 2280 O O . LEU A 1 296 ? -0.464 -17.141 -15.062 1 68.75 296 LEU A O 1
ATOM 2284 N N . ASN A 1 297 ? 1.16 -17.766 -16.562 1 72.31 297 ASN A N 1
ATOM 2285 C CA . ASN A 1 297 ? 2.025 -16.656 -16.203 1 72.31 297 ASN A CA 1
ATOM 2286 C C . ASN A 1 297 ? 1.84 -15.469 -17.141 1 72.31 297 ASN A C 1
ATOM 2288 O O . ASN A 1 297 ? 2.646 -14.531 -17.141 1 72.31 297 ASN A O 1
ATOM 2292 N N . TRP A 1 298 ? 0.833 -15.586 -17.938 1 72.12 298 TRP A N 1
ATOM 2293 C CA . TRP A 1 298 ? 0.642 -14.562 -18.969 1 72.12 298 TRP A CA 1
ATOM 2294 C C . TRP A 1 298 ? 0.556 -13.172 -18.344 1 72.12 298 TRP A C 1
ATOM 2296 O O . TRP A 1 298 ? 1.078 -12.203 -18.891 1 72.12 298 TRP A O 1
ATOM 2306 N N . ARG A 1 299 ? -0.029 -13.133 -17.219 1 69.56 299 ARG A N 1
ATOM 2307 C CA . ARG A 1 299 ? -0.192 -11.859 -16.531 1 69.56 299 ARG A CA 1
ATOM 2308 C C . ARG A 1 299 ? 1.16 -11.258 -16.156 1 69.56 299 ARG A C 1
ATOM 2310 O O . ARG A 1 299 ? 1.377 -10.055 -16.328 1 69.56 299 ARG A O 1
ATOM 2317 N N . THR A 1 300 ? 1.976 -12.094 -15.68 1 72.5 300 THR A N 1
ATOM 2318 C CA . THR A 1 300 ? 3.297 -11.625 -15.281 1 72.5 300 THR A CA 1
ATOM 2319 C C . THR A 1 300 ? 4.086 -11.133 -16.484 1 72.5 300 THR A C 1
ATOM 2321 O O . THR A 1 300 ? 4.762 -10.102 -16.422 1 72.5 300 THR A O 1
ATOM 2324 N N . ILE A 1 301 ? 3.852 -11.789 -17.578 1 76.25 301 ILE A N 1
ATOM 2325 C CA . ILE A 1 301 ? 4.562 -11.414 -18.797 1 76.25 301 ILE A CA 1
ATOM 2326 C C . ILE A 1 301 ? 4.027 -10.086 -19.328 1 76.25 301 ILE A C 1
ATOM 2328 O O . ILE A 1 301 ? 4.801 -9.203 -19.703 1 76.25 301 ILE A O 1
ATOM 2332 N N . ALA A 1 302 ? 2.756 -10.016 -19.297 1 71.88 302 ALA A N 1
ATOM 2333 C CA . ALA A 1 302 ? 2.127 -8.781 -19.75 1 71.88 302 ALA A CA 1
ATOM 2334 C C . ALA A 1 302 ? 2.488 -7.609 -18.844 1 71.88 302 ALA A C 1
ATOM 2336 O O . ALA A 1 302 ? 2.721 -6.496 -19.312 1 71.88 302 ALA A O 1
ATOM 2337 N N . SER A 1 303 ? 2.545 -7.906 -17.594 1 75.12 303 SER A N 1
ATOM 2338 C CA . SER A 1 303 ? 2.875 -6.875 -16.609 1 75.12 303 SER A CA 1
ATOM 2339 C C . SER A 1 303 ? 4.309 -6.383 -16.781 1 75.12 303 SER A C 1
ATOM 2341 O O . SER A 1 303 ? 4.609 -5.219 -16.516 1 75.12 303 SER A O 1
ATOM 2343 N N . LEU A 1 304 ? 5.188 -7.254 -17.203 1 76.38 304 LEU A N 1
ATOM 2344 C CA . LEU A 1 304 ? 6.574 -6.875 -17.438 1 76.38 304 LEU A CA 1
ATOM 2345 C C . LEU A 1 304 ? 6.664 -5.789 -18.5 1 76.38 304 LEU A C 1
ATOM 2347 O O . LEU A 1 304 ? 7.461 -4.855 -18.375 1 76.38 304 LEU A O 1
ATOM 2351 N N . ARG A 1 305 ? 5.887 -6 -19.438 1 74.38 305 ARG A N 1
ATOM 2352 C CA . ARG A 1 305 ? 5.887 -5 -20.516 1 74.38 305 ARG A CA 1
ATOM 2353 C C . ARG A 1 305 ? 5.375 -3.656 -20 1 74.38 305 ARG A C 1
ATOM 2355 O O . ARG A 1 305 ? 5.934 -2.609 -20.328 1 74.38 305 ARG A O 1
ATOM 2362 N N . GLU A 1 306 ? 4.406 -3.672 -19.234 1 76.38 306 GLU A N 1
ATOM 2363 C CA . GLU A 1 306 ? 3.824 -2.451 -18.688 1 76.38 306 GLU A CA 1
ATOM 2364 C C . GLU A 1 306 ? 4.805 -1.747 -17.75 1 76.38 306 GLU A C 1
ATOM 2366 O O . GLU A 1 306 ? 4.969 -0.527 -17.828 1 76.38 306 GLU A O 1
ATOM 2371 N N . VAL A 1 307 ? 5.371 -2.576 -16.891 1 78.81 307 VAL A N 1
ATOM 2372 C CA . VAL A 1 307 ? 6.34 -2.049 -15.93 1 78.81 307 VAL A CA 1
ATOM 2373 C C . VAL A 1 307 ? 7.527 -1.444 -16.672 1 78.81 307 VAL A C 1
ATOM 2375 O O . VAL A 1 307 ? 8.023 -0.38 -16.297 1 78.81 307 VAL A O 1
ATOM 2378 N N . SER A 1 308 ? 7.902 -2.107 -17.719 1 79.69 308 SER A N 1
ATOM 2379 C CA . SER A 1 308 ? 9.031 -1.62 -18.5 1 79.69 308 SER A CA 1
ATOM 2380 C C . SER A 1 308 ? 8.703 -0.284 -19.172 1 79.69 308 SER A C 1
ATOM 2382 O O . SER A 1 308 ? 9.555 0.602 -19.234 1 79.69 308 SER A O 1
ATOM 2384 N N . GLU A 1 309 ? 7.57 -0.17 -19.547 1 79.44 309 GLU A N 1
ATOM 2385 C CA . GLU A 1 309 ? 7.156 1.078 -20.172 1 79.44 309 GLU A CA 1
ATOM 2386 C C . GLU A 1 309 ? 7.098 2.217 -19.156 1 79.44 309 GLU A C 1
ATOM 2388 O O . GLU A 1 309 ? 7.516 3.34 -19.453 1 79.44 309 GLU A O 1
ATOM 2393 N N . ARG A 1 310 ? 6.605 1.922 -18.031 1 79.44 310 ARG A N 1
ATOM 2394 C CA . ARG A 1 310 ? 6.516 2.93 -16.984 1 79.44 310 ARG A CA 1
ATOM 2395 C C . ARG A 1 310 ? 7.906 3.375 -16.547 1 79.44 310 ARG A C 1
ATOM 2397 O O . ARG A 1 310 ? 8.148 4.57 -16.344 1 79.44 310 ARG A O 1
ATOM 2404 N N . LEU A 1 311 ? 8.727 2.441 -16.391 1 81.12 311 LEU A N 1
ATOM 2405 C CA . LEU A 1 311 ? 10.078 2.76 -15.938 1 81.12 311 LEU A CA 1
ATOM 2406 C C . LEU A 1 311 ? 10.844 3.512 -17.016 1 81.12 311 LEU A C 1
ATOM 2408 O O . LEU A 1 311 ? 11.625 4.418 -16.719 1 81.12 311 LEU A O 1
ATOM 2412 N N . SER A 1 312 ? 10.547 3.148 -18.234 1 78.69 312 SER A N 1
ATOM 2413 C CA . SER A 1 312 ? 11.219 3.83 -19.344 1 78.69 312 SER A CA 1
ATOM 2414 C C . SER A 1 312 ? 10.797 5.293 -19.438 1 78.69 312 SER A C 1
ATOM 2416 O O . SER A 1 312 ? 11.609 6.164 -19.734 1 78.69 312 SER A O 1
ATOM 2418 N N . SER A 1 313 ? 9.625 5.555 -19.141 1 79.69 313 SER A N 1
ATOM 2419 C CA . SER A 1 313 ? 9.141 6.934 -19.172 1 79.69 313 SER A CA 1
ATOM 2420 C C . SER A 1 313 ? 9.773 7.758 -18.047 1 79.69 313 SER A C 1
ATOM 2422 O O . SER A 1 313 ? 10.055 8.945 -18.234 1 79.69 313 SER A O 1
ATOM 2424 N N . LEU A 1 314 ? 9.984 7.109 -16.953 1 81.69 314 LEU A N 1
ATOM 2425 C CA . LEU A 1 314 ? 10.609 7.805 -15.844 1 81.69 314 LEU A CA 1
ATOM 2426 C C . LEU A 1 314 ? 12.086 8.07 -16.125 1 81.69 314 LEU A C 1
ATOM 2428 O O . LEU A 1 314 ? 12.602 9.141 -15.789 1 81.69 314 LEU A O 1
ATOM 2432 N N . PHE A 1 315 ? 12.734 7.133 -16.766 1 78.19 315 PHE A N 1
ATOM 2433 C CA . PHE A 1 315 ? 14.164 7.254 -17 1 78.19 315 PHE A CA 1
ATOM 2434 C C . PHE A 1 315 ? 14.445 8.156 -18.203 1 78.19 315 PHE A C 1
ATOM 2436 O O . PHE A 1 315 ? 15.578 8.602 -18.391 1 78.19 315 PHE A O 1
ATOM 2443 N N . ALA A 1 316 ? 13.422 8.469 -18.891 1 76.62 316 ALA A N 1
ATOM 2444 C CA . ALA A 1 316 ? 13.578 9.352 -20.047 1 76.62 316 ALA A CA 1
ATOM 2445 C C . ALA A 1 316 ? 13.625 10.812 -19.609 1 76.62 316 ALA A C 1
ATOM 2447 O O . ALA A 1 316 ? 14.148 11.664 -20.344 1 76.62 316 ALA A O 1
ATOM 2448 N N . VAL A 1 317 ? 13.18 11.047 -18.438 1 76.88 317 VAL A N 1
ATOM 2449 C CA . VAL A 1 317 ? 13.18 12.422 -17.953 1 76.88 317 VAL A CA 1
ATOM 2450 C C . VAL A 1 317 ? 14.602 12.844 -17.578 1 76.88 317 VAL A C 1
ATOM 2452 O O . VAL A 1 317 ? 15.312 12.102 -16.891 1 76.88 317 VAL A O 1
ATOM 2455 N N . PRO A 1 318 ? 15.008 13.922 -18.078 1 74.19 318 PRO A N 1
ATOM 2456 C CA . PRO A 1 318 ? 16.375 14.375 -17.797 1 74.19 318 PRO A CA 1
ATOM 2457 C C . PRO A 1 318 ? 16.578 14.75 -16.344 1 74.19 318 PRO A C 1
ATOM 2459 O O . PRO A 1 318 ? 15.656 15.25 -15.688 1 74.19 318 PRO A O 1
ATOM 2462 N N . LEU A 1 319 ? 17.766 14.398 -15.805 1 72.81 319 LEU A N 1
ATOM 2463 C CA . LEU A 1 319 ? 18.125 14.672 -14.422 1 72.81 319 LEU A CA 1
ATOM 2464 C C . LEU A 1 319 ? 18.656 16.094 -14.266 1 72.81 319 LEU A C 1
ATOM 2466 O O . LEU A 1 319 ? 19.062 16.719 -15.25 1 72.81 319 LEU A O 1
ATOM 2470 N N . GLN A 1 320 ? 18.422 16.609 -13.039 1 65.19 320 GLN A N 1
ATOM 2471 C CA . GLN A 1 320 ? 18.969 17.922 -12.711 1 65.19 320 GLN A CA 1
ATOM 2472 C C . GLN A 1 320 ? 20.5 17.922 -12.766 1 65.19 320 GLN A C 1
ATOM 2474 O O . GLN A 1 320 ? 21.125 16.891 -12.508 1 65.19 320 GLN A O 1
ATOM 2479 N N . ARG A 1 321 ? 21.156 19.078 -13.359 1 58.06 321 ARG A N 1
ATOM 2480 C CA . ARG A 1 321 ? 22.594 19.25 -13.508 1 58.06 321 ARG A CA 1
ATOM 2481 C C . ARG A 1 321 ? 23.312 19.141 -12.156 1 58.06 321 ARG A C 1
ATOM 2483 O O . ARG A 1 321 ? 22.922 19.797 -11.188 1 58.06 321 ARG A O 1
ATOM 2490 N N . GLN A 1 322 ? 23.953 18.062 -11.781 1 57.88 322 GLN A N 1
ATOM 2491 C CA . GLN A 1 322 ? 24.703 17.922 -10.539 1 57.88 322 GLN A CA 1
ATOM 2492 C C . GLN A 1 322 ? 25.922 18.844 -10.523 1 57.88 322 GLN A C 1
ATOM 2494 O O . GLN A 1 322 ? 26.328 19.344 -9.469 1 57.88 322 GLN A O 1
ATOM 2499 N N . GLU A 1 323 ? 27.016 18.719 -11.508 1 53.31 323 GLU A N 1
ATOM 2500 C CA . GLU A 1 323 ? 28.438 18.891 -11.25 1 53.31 323 GLU A CA 1
ATOM 2501 C C . GLU A 1 323 ? 28.812 20.359 -11.211 1 53.31 323 GLU A C 1
ATOM 2503 O O . GLU A 1 323 ? 29.969 20.703 -10.953 1 53.31 323 GLU A O 1
ATOM 2508 N N . ASN A 1 324 ? 28.234 21.391 -11.453 1 54.5 324 ASN A N 1
ATOM 2509 C CA . ASN A 1 324 ? 29.312 22.359 -11.664 1 54.5 324 ASN A CA 1
ATOM 2510 C C . ASN A 1 324 ? 29.953 22.781 -10.344 1 54.5 324 ASN A C 1
ATOM 2512 O O . ASN A 1 324 ? 29.266 23.25 -9.438 1 54.5 324 ASN A O 1
ATOM 2516 N N . GLY A 1 325 ? 30.984 22.047 -9.914 1 52.28 325 GLY A N 1
ATOM 2517 C CA . GLY A 1 325 ? 31.812 22.234 -8.734 1 52.28 325 GLY A CA 1
ATOM 2518 C C . GLY A 1 325 ? 32.406 23.625 -8.641 1 52.28 325 GLY A C 1
ATOM 2519 O O . GLY A 1 325 ? 33.625 23.797 -8.766 1 52.28 325 GLY A O 1
ATOM 2520 N N . LEU A 1 326 ? 31.844 24.609 -9.195 1 53.56 326 LEU A N 1
ATOM 2521 C CA . LEU A 1 326 ? 32.688 25.734 -8.852 1 53.56 326 LEU A CA 1
ATOM 2522 C C . LEU A 1 326 ? 32.844 25.875 -7.336 1 53.56 326 LEU A C 1
ATOM 2524 O O . LEU A 1 326 ? 31.875 25.609 -6.602 1 53.56 326 LEU A O 1
ATOM 2528 N N . VAL A 1 327 ? 34.031 25.578 -6.859 1 55.66 327 VAL A N 1
ATOM 2529 C CA . VAL A 1 327 ? 34.406 25.766 -5.465 1 55.66 327 VAL A CA 1
ATOM 2530 C C . VAL A 1 327 ? 33.844 27.078 -4.93 1 55.66 327 VAL A C 1
ATOM 2532 O O . VAL A 1 327 ? 34.125 28.141 -5.465 1 55.66 327 VAL A O 1
ATOM 2535 N N . SER A 1 328 ? 32.562 27.266 -4.609 1 63.69 328 SER A N 1
ATOM 2536 C CA . SER A 1 328 ? 32.125 28.625 -4.328 1 63.69 328 SER A CA 1
ATOM 2537 C C . SER A 1 328 ? 32.188 28.922 -2.834 1 63.69 328 SER A C 1
ATOM 2539 O O . SER A 1 328 ? 32.156 28.016 -2.008 1 63.69 328 SER A O 1
ATOM 2541 N N . VAL A 1 329 ? 32.812 30.016 -2.438 1 73.19 329 VAL A N 1
ATOM 2542 C CA . VAL A 1 329 ? 32.844 30.734 -1.172 1 73.19 329 VAL A CA 1
ATOM 2543 C C . VAL A 1 329 ? 31.422 30.812 -0.596 1 73.19 329 VAL A C 1
ATOM 2545 O O . VAL A 1 329 ? 30.453 30.844 -1.343 1 73.19 329 VAL A O 1
ATOM 2548 N N . THR A 1 330 ? 31.328 30.578 0.641 1 84.5 330 THR A N 1
ATOM 2549 C CA . THR A 1 330 ? 30.078 30.75 1.353 1 84.5 330 THR A CA 1
ATOM 2550 C C . THR A 1 330 ? 29.453 32.094 1.033 1 84.5 330 THR A C 1
ATOM 2552 O O . THR A 1 330 ? 30.109 33.125 1.155 1 84.5 330 THR A O 1
ATOM 2555 N N . PRO A 1 331 ? 28.312 32.094 0.597 1 89.56 331 PRO A N 1
ATOM 2556 C CA . PRO A 1 331 ? 27.688 33.375 0.23 1 89.56 331 PRO A CA 1
ATOM 2557 C C . PRO A 1 331 ? 27.344 34.219 1.443 1 89.56 331 PRO A C 1
ATOM 2559 O O . PRO A 1 331 ? 27.266 33.719 2.564 1 89.56 331 PRO A O 1
ATOM 2562 N N . LEU A 1 332 ? 27.141 35.531 1.207 1 87.38 332 LEU A N 1
ATOM 2563 C CA . LEU A 1 332 ? 26.719 36.469 2.244 1 87.38 332 LEU A CA 1
ATOM 2564 C C . LEU A 1 332 ? 25.234 36.344 2.518 1 87.38 332 LEU A C 1
ATOM 2566 O O . LEU A 1 332 ? 24.766 36.656 3.615 1 87.38 332 LEU A O 1
ATOM 2570 N N . GLY A 1 333 ? 24.484 35.906 1.492 1 90.75 333 GLY A N 1
ATOM 2571 C CA . GLY A 1 333 ? 23.078 35.625 1.736 1 90.75 333 GLY A CA 1
ATOM 2572 C C . GLY A 1 333 ? 22.156 36.594 1 1 90.75 333 GLY A C 1
ATOM 2573 O O . GLY A 1 333 ? 20.984 36.75 1.361 1 90.75 333 GLY A O 1
ATOM 2574 N N . ARG A 1 334 ? 22.703 37.344 -0.013 1 91.56 334 ARG A N 1
ATOM 2575 C CA . ARG A 1 334 ? 21.859 38.188 -0.847 1 91.56 334 ARG A CA 1
ATOM 2576 C C . ARG A 1 334 ? 21.094 37.375 -1.886 1 91.56 334 ARG A C 1
ATOM 2578 O O . ARG A 1 334 ? 21.703 36.562 -2.588 1 91.56 334 ARG A O 1
ATOM 2585 N N . ILE A 1 335 ? 19.797 37.562 -1.935 1 94.38 335 ILE A N 1
ATOM 2586 C CA . ILE A 1 335 ? 18.984 36.844 -2.885 1 94.38 335 ILE A CA 1
ATOM 2587 C C . ILE A 1 335 ? 18.25 37.812 -3.814 1 94.38 335 ILE A C 1
ATOM 2589 O O . ILE A 1 335 ? 17.625 38.75 -3.355 1 94.38 335 ILE A O 1
ATOM 2593 N N . THR A 1 336 ? 18.406 37.562 -5.102 1 95.31 336 THR A N 1
ATOM 2594 C CA . THR A 1 336 ? 17.719 38.375 -6.094 1 95.31 336 THR A CA 1
ATOM 2595 C C . THR A 1 336 ? 16.938 37.5 -7.07 1 95.31 336 THR A C 1
ATOM 2597 O O . THR A 1 336 ? 17.5 36.562 -7.664 1 95.31 336 THR A O 1
ATOM 2600 N N . VAL A 1 337 ? 15.695 37.75 -7.121 1 96.12 337 VAL A N 1
ATOM 2601 C CA . VAL A 1 337 ? 14.836 37.094 -8.094 1 96.12 337 VAL A CA 1
ATOM 2602 C C . VAL A 1 337 ? 14.547 38.062 -9.258 1 96.12 337 VAL A C 1
ATOM 2604 O O . VAL A 1 337 ? 14 39.125 -9.062 1 96.12 337 VAL A O 1
ATOM 2607 N N . GLU A 1 338 ? 14.914 37.594 -10.414 1 96.19 338 GLU A N 1
ATOM 2608 C CA . GLU A 1 338 ? 14.82 38.469 -11.57 1 96.19 338 GLU A CA 1
ATOM 2609 C C . GLU A 1 338 ? 13.852 37.938 -12.617 1 96.19 338 GLU A C 1
ATOM 2611 O O . GLU A 1 338 ? 14.156 36.938 -13.281 1 96.19 338 GLU A O 1
ATOM 2616 N N . HIS A 1 339 ? 12.734 38.594 -12.805 1 95.75 339 HIS A N 1
ATOM 2617 C CA . HIS A 1 339 ? 11.758 38.344 -13.852 1 95.75 339 HIS A CA 1
ATOM 2618 C C . HIS A 1 339 ? 11.391 36.844 -13.906 1 95.75 339 HIS A C 1
ATOM 2620 O O . HIS A 1 339 ? 11.43 36.219 -14.969 1 95.75 339 HIS A O 1
ATOM 2626 N N . VAL A 1 340 ? 11.156 36.375 -12.82 1 95.31 340 VAL A N 1
ATOM 2627 C CA . VAL A 1 340 ? 10.906 34.938 -12.719 1 95.31 340 VAL A CA 1
ATOM 2628 C C . VAL A 1 340 ? 9.445 34.656 -13.062 1 95.31 340 VAL A C 1
ATOM 2630 O O . VAL A 1 340 ? 8.539 35.281 -12.539 1 95.31 340 VAL A O 1
ATOM 2633 N N . THR A 1 341 ? 9.266 33.719 -13.969 1 94.69 341 THR A N 1
ATOM 2634 C CA . THR A 1 341 ? 7.953 33.188 -14.328 1 94.69 341 THR A CA 1
ATOM 2635 C C . THR A 1 341 ? 7.93 31.688 -14.164 1 94.69 341 THR A C 1
ATOM 2637 O O . THR A 1 341 ? 8.906 31 -14.492 1 94.69 341 THR A O 1
ATOM 2640 N N . PHE A 1 342 ? 6.895 31.203 -13.531 1 92.69 342 PHE A N 1
ATOM 2641 C CA . PHE A 1 342 ? 6.781 29.766 -13.312 1 92.69 342 PHE A CA 1
ATOM 2642 C C . PHE A 1 342 ? 5.328 29.328 -13.383 1 92.69 342 PHE A C 1
ATOM 2644 O O . PHE A 1 342 ? 4.434 30.016 -12.906 1 92.69 342 PHE A O 1
ATOM 2651 N N . ALA A 1 343 ? 5.098 28.25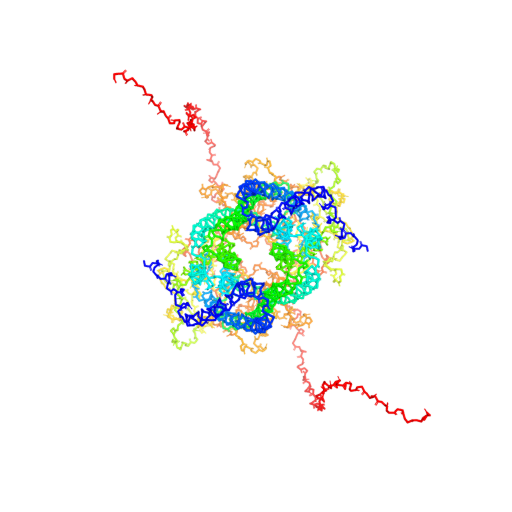 -14.039 1 87.88 343 ALA A N 1
ATOM 2652 C CA . ALA A 1 343 ? 3.797 27.578 -14.078 1 87.88 343 ALA A CA 1
ATOM 2653 C C . ALA A 1 343 ? 3.926 26.094 -13.781 1 87.88 343 ALA A C 1
ATOM 2655 O O . ALA A 1 343 ? 4.871 25.438 -14.234 1 87.88 343 ALA A O 1
ATOM 2656 N N . HIS A 1 344 ? 3.109 25.641 -12.883 1 77.62 344 HIS A N 1
ATOM 2657 C CA . HIS A 1 344 ? 3.133 24.219 -12.539 1 77.62 344 HIS A CA 1
ATOM 2658 C C . HIS A 1 344 ? 2.799 23.359 -13.758 1 77.62 344 HIS A C 1
ATOM 2660 O O . HIS A 1 344 ? 3.338 22.25 -13.906 1 77.62 344 HIS A O 1
ATOM 2666 N N . ASP A 1 345 ? 1.788 23.781 -14.445 1 72.56 345 ASP A N 1
ATOM 2667 C CA . ASP A 1 345 ? 1.415 23.125 -15.688 1 72.56 345 ASP A CA 1
ATOM 2668 C C . ASP A 1 345 ? 1.528 24.078 -16.875 1 72.56 345 ASP A C 1
ATOM 2670 O O . ASP A 1 345 ? 1.233 25.266 -16.75 1 72.56 345 ASP A O 1
ATOM 2674 N N . ILE A 1 346 ? 2.02 23.531 -17.844 1 62.03 346 ILE A N 1
ATOM 2675 C CA . ILE A 1 346 ? 2.262 24.328 -19.047 1 62.03 346 ILE A CA 1
ATOM 2676 C C . ILE A 1 346 ? 0.946 24.938 -19.531 1 62.03 346 ILE A C 1
ATOM 2678 O O . ILE A 1 346 ? 0.915 26.078 -20 1 62.03 346 ILE A O 1
ATOM 2682 N N . ALA A 1 347 ? -0.028 24.141 -19.281 1 63.66 347 ALA A N 1
ATOM 2683 C CA . ALA A 1 347 ? -1.312 24.562 -19.828 1 63.66 347 ALA A CA 1
ATOM 2684 C C . ALA A 1 347 ? -2.043 25.5 -18.859 1 63.66 347 ALA A C 1
ATOM 2686 O O . ALA A 1 347 ? -3.008 26.156 -19.25 1 63.66 347 ALA A O 1
ATOM 2687 N N . ALA A 1 348 ? -1.496 25.641 -17.75 1 67.25 348 ALA A N 1
ATOM 2688 C CA . ALA A 1 348 ? -2.213 26.422 -16.75 1 67.25 348 ALA A CA 1
ATOM 2689 C C . ALA A 1 348 ? -1.628 27.828 -16.625 1 67.25 348 ALA A C 1
ATOM 2691 O O . ALA A 1 348 ? -0.565 28.109 -17.188 1 67.25 348 ALA A O 1
ATOM 2692 N N . ALA A 1 349 ? -2.395 28.75 -16.094 1 77.38 349 ALA A N 1
ATOM 2693 C CA . ALA A 1 349 ? -1.917 30.094 -15.812 1 77.38 349 ALA A CA 1
ATOM 2694 C C . ALA A 1 349 ? -0.69 30.062 -14.906 1 77.38 349 ALA A C 1
ATOM 2696 O O . ALA A 1 349 ? -0.574 29.188 -14.039 1 77.38 349 ALA A O 1
ATOM 2697 N N . PRO A 1 350 ? 0.209 30.938 -15.242 1 85.06 350 PRO A N 1
ATOM 2698 C CA . PRO A 1 350 ? 1.426 30.953 -14.422 1 85.06 350 PRO A CA 1
ATOM 2699 C C . PRO A 1 350 ? 1.146 31.266 -12.953 1 85.06 350 PRO A C 1
ATOM 2701 O O . PRO A 1 350 ? 0.312 32.125 -12.648 1 85.06 350 PRO A O 1
ATOM 2704 N N . THR A 1 351 ? 1.677 30.516 -12.078 1 85.81 351 THR A N 1
ATOM 2705 C CA . THR A 1 351 ? 1.581 30.734 -10.641 1 85.81 351 THR A CA 1
ATOM 2706 C C . THR A 1 351 ? 2.379 31.969 -10.227 1 85.81 351 THR A C 1
ATOM 2708 O O . THR A 1 351 ? 1.966 32.719 -9.336 1 85.81 351 THR A O 1
ATOM 2711 N N . LEU A 1 352 ? 3.564 32.125 -10.82 1 91.38 352 LEU A N 1
ATOM 2712 C CA . LEU A 1 352 ? 4.375 33.344 -10.688 1 91.38 352 LEU A CA 1
ATOM 2713 C C . LEU A 1 352 ? 4.574 34.031 -12.031 1 91.38 352 LEU A C 1
ATOM 2715 O O . LEU A 1 352 ? 4.871 33.344 -13.031 1 91.38 352 LEU A O 1
ATOM 2719 N N . ASP A 1 353 ? 4.316 35.281 -12.008 1 93.31 353 ASP A N 1
ATOM 2720 C CA . ASP A 1 353 ? 4.344 36.031 -13.266 1 93.31 353 ASP A CA 1
ATOM 2721 C C . ASP A 1 353 ? 5.348 37.188 -13.211 1 93.31 353 ASP A C 1
ATOM 2723 O O . ASP A 1 353 ? 5.031 38.25 -12.711 1 93.31 353 ASP A O 1
ATOM 2727 N N . THR A 1 354 ? 6.473 37.062 -13.867 1 91.5 354 THR A N 1
ATOM 2728 C CA . THR A 1 354 ? 7.527 38.031 -14.023 1 91.5 354 THR A CA 1
ATOM 2729 C C . THR A 1 354 ? 7.812 38.75 -12.703 1 91.5 354 THR A C 1
ATOM 2731 O O . THR A 1 354 ? 7.789 39.969 -12.633 1 91.5 354 THR A O 1
ATOM 2734 N N . LEU A 1 355 ? 8.164 37.969 -11.727 1 93.69 355 LEU A N 1
ATOM 2735 C CA . LEU A 1 355 ? 8.336 38.438 -10.359 1 93.69 355 LEU A CA 1
ATOM 2736 C C . LEU A 1 355 ? 9.758 38.938 -10.117 1 93.69 355 LEU A C 1
ATOM 2738 O O . LEU A 1 355 ? 10.719 38.281 -10.555 1 93.69 355 LEU A O 1
ATOM 2742 N N . ASP A 1 356 ? 9.836 40.156 -9.531 1 94.19 356 ASP A N 1
ATOM 2743 C CA . ASP A 1 356 ? 11.125 40.719 -9.133 1 94.19 356 ASP A CA 1
ATOM 2744 C C . ASP A 1 356 ? 11.164 41 -7.633 1 94.19 356 ASP A C 1
ATOM 2746 O O . ASP A 1 356 ? 10.258 41.625 -7.086 1 94.19 356 ASP A O 1
ATOM 2750 N N . ILE A 1 357 ? 12.156 40.438 -7 1 93.31 357 ILE A N 1
ATOM 2751 C CA . ILE A 1 357 ? 12.328 40.719 -5.574 1 93.31 357 ILE A CA 1
ATOM 2752 C C . ILE A 1 357 ? 13.82 40.719 -5.227 1 93.31 357 ILE A C 1
ATOM 2754 O O . ILE A 1 357 ? 14.594 39.938 -5.781 1 93.31 357 ILE A O 1
ATOM 2758 N N . SER A 1 358 ? 14.227 41.656 -4.426 1 91.38 358 SER A N 1
ATOM 2759 C CA . SER A 1 358 ? 15.594 41.719 -3.934 1 91.38 358 SER A CA 1
ATOM 2760 C C . SER A 1 358 ? 15.641 41.656 -2.41 1 91.38 358 SER A C 1
ATOM 2762 O O . SER A 1 358 ? 15.062 42.531 -1.735 1 91.38 358 SER A O 1
ATOM 2764 N N . ILE A 1 359 ? 16.281 40.688 -1.932 1 91.12 359 ILE A N 1
ATOM 2765 C CA . ILE A 1 359 ? 16.469 40.531 -0.495 1 91.12 359 ILE A CA 1
ATOM 2766 C C . ILE A 1 359 ? 17.922 40.781 -0.13 1 91.12 359 ILE A C 1
ATOM 2768 O O . ILE A 1 359 ? 18.812 40 -0.53 1 91.12 359 ILE A O 1
ATOM 2772 N N . PRO A 1 360 ? 18.172 41.812 0.582 1 86.88 360 PRO A N 1
ATOM 2773 C CA . PRO A 1 360 ? 19.562 42.125 0.911 1 86.88 360 PRO A CA 1
ATOM 2774 C C . PRO A 1 360 ? 20.188 41.156 1.911 1 86.88 360 PRO A C 1
ATOM 2776 O O . PRO A 1 360 ? 19.469 40.5 2.662 1 86.88 360 PRO A O 1
ATOM 2779 N N . ALA A 1 361 ? 21.484 41.031 1.787 1 83.56 361 ALA A N 1
ATOM 2780 C CA . ALA A 1 361 ? 22.234 40.25 2.758 1 83.56 361 ALA A CA 1
ATOM 2781 C C . ALA A 1 361 ? 22.328 40.969 4.102 1 83.56 361 ALA A C 1
ATOM 2783 O O . ALA A 1 361 ? 22 42.125 4.203 1 83.56 361 ALA A O 1
ATOM 2784 N N . VAL A 1 362 ? 22.594 40.125 5.141 1 72.56 362 VAL A N 1
ATOM 2785 C CA . VAL A 1 362 ? 22.828 40.719 6.461 1 72.56 362 VAL A CA 1
ATOM 2786 C C . VAL A 1 362 ? 23.984 41.688 6.402 1 72.56 362 VAL A C 1
ATOM 2788 O O . VAL A 1 362 ? 25.047 41.375 5.879 1 72.56 362 VAL A O 1
ATOM 2791 N N . ALA A 1 363 ? 23.688 42.938 5.895 1 55.28 363 ALA A N 1
ATOM 2792 C CA . ALA A 1 363 ? 24.766 43.938 5.781 1 55.28 363 ALA A CA 1
ATOM 2793 C C . ALA A 1 363 ? 25.531 44.062 7.094 1 55.28 363 ALA A C 1
ATOM 2795 O O . ALA A 1 363 ? 25.016 43.719 8.156 1 55.28 363 ALA A O 1
ATOM 2796 N N . ALA A 1 364 ? 26.953 44.219 7.031 1 45.53 364 ALA A N 1
ATOM 2797 C CA . ALA A 1 364 ? 27.891 44.594 8.086 1 45.53 364 ALA A CA 1
ATOM 2798 C C . ALA A 1 364 ? 27.25 45.562 9.078 1 45.53 364 ALA A C 1
ATOM 2800 O O . ALA A 1 364 ? 27.781 45.781 10.172 1 45.53 364 ALA A O 1
ATOM 2801 N N . ALA A 1 365 ? 26.594 46.562 8.664 1 41.38 365 ALA A N 1
ATOM 2802 C CA . ALA A 1 365 ? 26.328 47.688 9.562 1 41.38 365 ALA A CA 1
ATOM 2803 C C . ALA A 1 365 ? 25.203 47.375 10.531 1 41.38 365 ALA A C 1
ATOM 2805 O O . ALA A 1 365 ? 24.531 48.281 11.055 1 41.38 365 ALA A O 1
ATOM 2806 N N . GLY A 1 366 ? 25.047 46.188 10.875 1 45.34 366 GLY A N 1
ATOM 2807 C CA . GLY A 1 366 ? 24.234 45.875 12.047 1 45.34 366 GLY A CA 1
ATOM 2808 C C . GLY A 1 366 ? 22.797 45.562 11.719 1 45.34 366 GLY A C 1
ATOM 2809 O O . GLY A 1 366 ? 21.953 45.469 12.617 1 45.34 366 GLY A O 1
ATOM 2810 N N . ALA A 1 367 ? 22.359 45.781 10.516 1 46.69 367 ALA A N 1
ATOM 2811 C CA . ALA A 1 367 ? 20.938 45.562 10.305 1 46.69 367 ALA A CA 1
ATOM 2812 C C . ALA A 1 367 ? 20.656 44.156 9.805 1 46.69 367 ALA A C 1
ATOM 2814 O O . ALA A 1 367 ? 20.891 43.844 8.633 1 46.69 367 ALA A O 1
ATOM 2815 N N . GLY A 1 368 ? 21.156 43.125 10.234 1 53.47 368 GLY A N 1
ATOM 2816 C CA . GLY A 1 368 ? 20.766 41.719 10.094 1 53.47 368 GLY A CA 1
ATOM 2817 C C . GLY A 1 368 ? 19.266 41.531 9.914 1 53.47 368 GLY A C 1
ATOM 2818 O O . GLY A 1 368 ? 18.484 42.438 10.227 1 53.47 368 GLY A O 1
ATOM 2819 N N . GLY A 1 369 ? 18.656 40.844 8.656 1 77 369 GLY A N 1
ATOM 2820 C CA . GLY A 1 369 ? 17.234 41.125 8.664 1 77 369 GLY A CA 1
ATOM 2821 C C . GLY A 1 369 ? 16.406 39.906 8.312 1 77 369 GLY A C 1
ATOM 2822 O O . GLY A 1 369 ? 16.938 38.906 7.816 1 77 369 GLY A O 1
ATOM 2823 N N . MET A 1 370 ? 15.531 39.625 8.938 1 90.19 370 MET A N 1
ATOM 2824 C CA . MET A 1 370 ? 14.383 38.75 8.648 1 90.19 370 MET A CA 1
ATOM 2825 C C . MET A 1 370 ? 13.469 39.406 7.617 1 90.19 370 MET A C 1
ATOM 2827 O O . MET A 1 370 ? 13.148 40.594 7.727 1 90.19 370 MET A O 1
ATOM 2831 N N . HIS A 1 371 ? 13.297 38.719 6.5 1 93.5 371 HIS A N 1
ATOM 2832 C CA . HIS A 1 371 ? 12.477 39.219 5.402 1 93.5 371 HIS A CA 1
ATOM 2833 C C . HIS A 1 371 ? 11.219 38.375 5.23 1 93.5 371 HIS A C 1
ATOM 2835 O O . HIS A 1 371 ? 11.305 37.125 5.191 1 93.5 371 HIS A O 1
ATOM 2841 N N . ALA A 1 372 ? 10.133 39.031 5.137 1 94 372 ALA A N 1
ATOM 2842 C CA . ALA A 1 372 ? 8.875 38.281 5.105 1 94 372 ALA A CA 1
ATOM 2843 C C . ALA A 1 372 ? 8.219 38.375 3.729 1 94 372 ALA A C 1
ATOM 2845 O O . ALA A 1 372 ? 8.344 39.375 3.043 1 94 372 ALA A O 1
ATOM 2846 N N . ILE A 1 373 ? 7.641 37.344 3.344 1 93.94 373 ILE A N 1
ATOM 2847 C CA . ILE A 1 373 ? 6.75 37.281 2.188 1 93.94 373 ILE A CA 1
ATOM 2848 C C . ILE A 1 373 ? 5.324 37 2.648 1 93.94 373 ILE A C 1
ATOM 2850 O O . ILE A 1 373 ? 5.07 36 3.318 1 93.94 373 ILE A O 1
ATOM 2854 N N . VAL A 1 374 ? 4.418 37.906 2.352 1 91.5 374 VAL A N 1
ATOM 2855 C CA . VAL A 1 374 ? 3.035 37.781 2.795 1 91.5 374 VAL A CA 1
ATOM 2856 C C . VAL A 1 374 ? 2.104 37.75 1.587 1 91.5 374 VAL A C 1
ATOM 2858 O O . VAL A 1 374 ? 2.469 38.25 0.511 1 91.5 374 VAL A O 1
ATOM 2861 N N . GLY A 1 375 ? 1.006 37.188 1.75 1 87.38 375 GLY A N 1
ATOM 2862 C CA . GLY A 1 375 ? -0 37.094 0.704 1 87.38 375 GLY A CA 1
ATOM 2863 C C . GLY A 1 375 ? -1.146 36.188 1.048 1 87.38 375 GLY A C 1
ATOM 2864 O O . GLY A 1 375 ? -1.073 35.438 2.029 1 87.38 375 GLY A O 1
ATOM 2865 N N . ARG A 1 376 ? -2.15 36.25 0.225 1 80.75 376 ARG A N 1
ATOM 2866 C CA . ARG A 1 376 ? -3.318 35.375 0.432 1 80.75 376 ARG A CA 1
ATOM 2867 C C . ARG A 1 376 ? -2.996 33.938 0.124 1 80.75 376 ARG A C 1
ATOM 2869 O O . ARG A 1 376 ? -2.006 33.625 -0.549 1 80.75 376 ARG A O 1
ATOM 2876 N N . ASN A 1 377 ? -3.844 33.094 0.724 1 78.81 377 ASN A N 1
ATOM 2877 C CA . ASN A 1 377 ? -3.68 31.672 0.397 1 78.81 377 ASN A CA 1
ATOM 2878 C C . ASN A 1 377 ? -3.793 31.438 -1.104 1 78.81 377 ASN A C 1
ATOM 2880 O O . ASN A 1 377 ? -4.715 31.938 -1.752 1 78.81 377 ASN A O 1
ATOM 2884 N N . GLY A 1 378 ? -2.822 30.781 -1.646 1 76.19 378 GLY A N 1
ATOM 2885 C CA . GLY A 1 378 ? -2.838 30.484 -3.068 1 76.19 378 GLY A CA 1
ATOM 2886 C C . GLY A 1 378 ? -2.162 31.547 -3.912 1 76.19 378 GLY A C 1
ATOM 2887 O O . GLY A 1 378 ? -2.184 31.484 -5.141 1 76.19 378 GLY A O 1
ATOM 2888 N N . SER A 1 379 ? -1.516 32.5 -3.275 1 83.5 379 SER A N 1
ATOM 2889 C CA . SER A 1 379 ? -0.896 33.594 -4.016 1 83.5 379 SER A CA 1
ATOM 2890 C C . SER A 1 379 ? 0.42 33.156 -4.648 1 83.5 379 SER A C 1
ATOM 2892 O O . SER A 1 379 ? 0.957 33.844 -5.516 1 83.5 379 SER A O 1
ATOM 2894 N N . GLY A 1 380 ? 0.97 32.031 -4.238 1 87.38 380 GLY A N 1
ATOM 2895 C CA . GLY A 1 380 ? 2.199 31.516 -4.824 1 87.38 380 GLY A CA 1
ATOM 2896 C C . GLY A 1 380 ? 3.387 31.594 -3.883 1 87.38 380 GLY A C 1
ATOM 2897 O O . GLY A 1 380 ? 4.531 31.406 -4.297 1 87.38 380 GLY A O 1
ATOM 2898 N N . LYS A 1 381 ? 3.232 31.875 -2.68 1 90.44 381 LYS A N 1
ATOM 2899 C CA . LYS A 1 381 ? 4.297 32.062 -1.699 1 90.44 381 LYS A CA 1
ATOM 2900 C C . LYS A 1 381 ? 5.188 30.812 -1.615 1 90.44 381 LYS A C 1
ATOM 2902 O O . LYS A 1 381 ? 6.41 30.922 -1.691 1 90.44 381 LYS A O 1
ATOM 2907 N N . SER A 1 382 ? 4.535 29.641 -1.474 1 88.25 382 SER A N 1
ATOM 2908 C CA . SER A 1 382 ? 5.301 28.391 -1.347 1 88.25 382 SER A CA 1
ATOM 2909 C C . SER A 1 382 ? 6.082 28.094 -2.621 1 88.25 382 SER A C 1
ATOM 2911 O O . SER A 1 382 ? 7.203 27.594 -2.561 1 88.25 382 SER A O 1
ATOM 2913 N N . THR A 1 383 ? 5.508 28.375 -3.766 1 90.38 383 THR A N 1
ATOM 2914 C CA . THR A 1 383 ? 6.188 28.203 -5.043 1 90.38 383 THR A CA 1
ATOM 2915 C C . THR A 1 383 ? 7.422 29.094 -5.133 1 90.38 383 THR A C 1
ATOM 2917 O O . THR A 1 383 ? 8.477 28.656 -5.609 1 90.38 383 THR A O 1
ATOM 2920 N N . LEU A 1 384 ? 7.246 30.297 -4.691 1 94.38 384 LEU A N 1
ATOM 2921 C CA . LEU A 1 384 ? 8.367 31.234 -4.703 1 94.38 384 LEU A CA 1
ATOM 2922 C C . LEU A 1 384 ? 9.516 30.719 -3.84 1 94.38 384 LEU A C 1
ATOM 2924 O O . LEU A 1 384 ? 10.68 30.797 -4.234 1 94.38 384 LEU A O 1
ATOM 2928 N N . LEU A 1 385 ? 9.195 30.172 -2.678 1 95 385 LEU A N 1
ATOM 2929 C CA . LEU A 1 385 ? 10.227 29.641 -1.799 1 95 385 LEU A CA 1
ATOM 2930 C C . LEU A 1 385 ? 10.953 28.469 -2.459 1 95 385 LEU A C 1
ATOM 2932 O O . LEU A 1 385 ? 12.172 28.344 -2.332 1 95 385 LEU A O 1
ATOM 2936 N N . LYS A 1 386 ? 10.227 27.703 -3.131 1 93.06 386 LYS A N 1
ATOM 2937 C CA . LYS A 1 386 ? 10.82 26.547 -3.803 1 93.06 386 LYS A CA 1
ATOM 2938 C C . LYS A 1 386 ? 11.734 27 -4.941 1 93.06 386 LYS A C 1
ATOM 2940 O O . LYS A 1 386 ? 12.75 26.344 -5.219 1 93.06 386 LYS A O 1
ATOM 2945 N N . ILE A 1 387 ? 11.422 28.062 -5.555 1 93.94 387 ILE A N 1
ATOM 2946 C CA . ILE A 1 387 ? 12.25 28.609 -6.617 1 93.94 387 ILE A CA 1
ATOM 2947 C C . ILE A 1 387 ? 13.516 29.219 -6.016 1 93.94 387 ILE A C 1
ATOM 2949 O O . ILE A 1 387 ? 14.617 29.016 -6.539 1 93.94 387 ILE A O 1
ATOM 2953 N N . ILE A 1 388 ? 13.344 29.891 -4.938 1 94.81 388 ILE A N 1
ATOM 2954 C CA . ILE A 1 388 ? 14.461 30.531 -4.262 1 94.81 388 ILE A CA 1
ATOM 2955 C C . ILE A 1 388 ? 15.461 29.484 -3.789 1 94.81 388 ILE A C 1
ATOM 2957 O O . ILE A 1 388 ? 16.672 29.703 -3.822 1 94.81 388 ILE A O 1
ATOM 2961 N N . THR A 1 389 ? 14.945 28.344 -3.4 1 94 389 THR A N 1
ATOM 2962 C CA . THR A 1 389 ? 15.805 27.281 -2.885 1 94 389 THR A CA 1
ATOM 2963 C C . THR A 1 389 ? 16.344 26.422 -4.023 1 94 389 THR A C 1
ATOM 2965 O O . THR A 1 389 ? 17.125 25.5 -3.791 1 94 389 THR A O 1
ATOM 2968 N N . GLY A 1 390 ? 15.891 26.625 -5.207 1 90.5 390 GLY A N 1
ATOM 2969 C CA . GLY A 1 390 ? 16.375 25.906 -6.375 1 90.5 390 GLY A CA 1
ATOM 2970 C C . GLY A 1 390 ? 15.641 24.594 -6.621 1 90.5 390 GLY A C 1
ATOM 2971 O O . GLY A 1 390 ? 16.062 23.781 -7.449 1 90.5 390 GLY A O 1
ATOM 2972 N N . LEU A 1 391 ? 14.633 24.422 -5.938 1 90.44 391 LEU A N 1
ATOM 2973 C CA . LEU A 1 391 ? 13.867 23.188 -6.098 1 90.44 391 LEU A CA 1
ATOM 2974 C C . LEU A 1 391 ? 13.07 23.203 -7.395 1 90.44 391 LEU A C 1
ATOM 2976 O O . LEU A 1 391 ? 12.805 22.141 -7.977 1 90.44 391 LEU A O 1
ATOM 2980 N N . TYR A 1 392 ? 12.531 24.359 -7.746 1 90.5 392 TYR A N 1
ATOM 2981 C CA . TYR A 1 392 ? 11.852 24.562 -9.016 1 90.5 392 TYR A CA 1
ATOM 2982 C C . TYR A 1 392 ? 12.703 25.422 -9.961 1 90.5 392 TYR A C 1
ATOM 2984 O O . TYR A 1 392 ? 13.32 26.391 -9.539 1 90.5 392 TYR A O 1
ATOM 2992 N N . GLN A 1 393 ? 12.727 25 -11.148 1 88.12 393 GLN A N 1
ATOM 2993 C CA . GLN A 1 393 ? 13.383 25.812 -12.164 1 88.12 393 GLN A CA 1
ATOM 2994 C C . GLN A 1 393 ? 12.383 26.734 -12.859 1 88.12 393 GLN A C 1
ATOM 2996 O O . GLN A 1 393 ? 11.391 26.266 -13.43 1 88.12 393 GLN A O 1
ATOM 3001 N N . PRO A 1 394 ? 12.695 27.953 -12.727 1 91.44 394 PRO A N 1
ATOM 3002 C CA . PRO A 1 394 ? 11.773 28.891 -13.391 1 91.44 394 PRO A CA 1
ATOM 3003 C C . PRO A 1 394 ? 11.773 28.719 -14.914 1 91.44 394 PRO A C 1
ATOM 3005 O O . PRO A 1 394 ? 12.781 28.328 -15.5 1 91.44 394 PRO A O 1
ATOM 3008 N N . ALA A 1 395 ? 10.688 28.984 -15.523 1 88.75 395 ALA A N 1
ATOM 3009 C CA . ALA A 1 395 ? 10.578 28.938 -16.984 1 88.75 395 ALA A CA 1
ATOM 3010 C C . ALA A 1 395 ? 11.336 30.094 -17.625 1 88.75 395 ALA A C 1
ATOM 3012 O O . ALA A 1 395 ? 11.938 29.938 -18.688 1 88.75 395 ALA A O 1
ATOM 3013 N N . ASN A 1 396 ? 11.148 31.219 -17.031 1 92.62 396 ASN A N 1
ATOM 3014 C CA . ASN A 1 396 ? 11.875 32.406 -17.422 1 92.62 396 ASN A CA 1
ATOM 3015 C C . ASN A 1 396 ? 12.453 33.125 -16.203 1 92.62 396 ASN A C 1
ATOM 3017 O O . ASN A 1 396 ? 11.945 33 -15.094 1 92.62 396 ASN A O 1
ATOM 3021 N N . GLY A 1 397 ? 13.57 33.781 -16.438 1 94.56 397 GLY A N 1
ATOM 3022 C CA . GLY A 1 397 ? 14.211 34.5 -15.359 1 94.56 397 GLY A CA 1
ATOM 3023 C C . GLY A 1 397 ? 15.242 33.688 -14.609 1 94.56 397 GLY A C 1
ATOM 3024 O O . GLY A 1 397 ? 15.672 32.625 -15.086 1 94.56 397 GLY A O 1
ATOM 3025 N N . ARG A 1 398 ? 15.703 34.281 -13.531 1 95.25 398 ARG A N 1
ATOM 3026 C CA . ARG A 1 398 ? 16.734 33.562 -12.766 1 95.25 398 ARG A CA 1
ATOM 3027 C C . ARG A 1 398 ? 16.75 34.031 -11.312 1 95.25 398 ARG A C 1
ATOM 3029 O O . ARG A 1 398 ? 16.172 35.062 -10.984 1 95.25 398 ARG A O 1
ATOM 3036 N N . VAL A 1 399 ? 17.281 33.25 -10.531 1 95.69 399 VAL A N 1
ATOM 3037 C CA . VAL A 1 399 ? 17.5 33.531 -9.117 1 95.69 399 VAL A CA 1
ATOM 3038 C C . VAL A 1 399 ? 19 33.656 -8.852 1 95.69 399 VAL A C 1
ATOM 3040 O O . VAL A 1 399 ? 19.781 32.781 -9.281 1 95.69 399 VAL A O 1
ATOM 3043 N N . LEU A 1 400 ? 19.359 34.719 -8.188 1 95.31 400 LEU A N 1
ATOM 3044 C CA . LEU A 1 400 ? 20.766 34.938 -7.906 1 95.31 400 LEU A CA 1
ATOM 3045 C C . LEU A 1 400 ? 21.031 34.906 -6.406 1 95.31 400 LEU A C 1
ATOM 3047 O O . LEU A 1 400 ? 20.219 35.406 -5.613 1 95.31 400 LEU A O 1
ATOM 3051 N N . ILE A 1 401 ? 22.125 34.312 -6.051 1 93.25 401 ILE A N 1
ATOM 3052 C CA . ILE A 1 401 ? 22.688 34.406 -4.707 1 93.25 401 ILE A CA 1
ATOM 3053 C C . ILE A 1 401 ? 24.016 35.156 -4.75 1 93.25 401 ILE A C 1
ATOM 3055 O O . ILE A 1 401 ? 24.969 34.719 -5.367 1 93.25 401 ILE A O 1
ATOM 3059 N N . ASP A 1 402 ? 24.031 36.219 -4.129 1 91.12 402 ASP A N 1
ATOM 3060 C CA . ASP A 1 402 ? 25.203 37.125 -4.152 1 91.12 402 ASP A CA 1
ATOM 3061 C C . ASP A 1 402 ? 25.656 37.375 -5.586 1 91.12 402 ASP A C 1
ATOM 3063 O O . ASP A 1 402 ? 26.844 37.281 -5.895 1 91.12 402 ASP A O 1
ATOM 3067 N N . GLY A 1 403 ? 24.672 37.438 -6.398 1 90.06 403 GLY A N 1
ATOM 3068 C CA . GLY A 1 403 ? 24.953 37.875 -7.766 1 90.06 403 GLY A CA 1
ATOM 3069 C C . GLY A 1 403 ? 25.156 36.688 -8.711 1 90.06 403 GLY A C 1
ATOM 3070 O O . GLY A 1 403 ? 25.203 36.875 -9.93 1 90.06 403 GLY A O 1
ATOM 3071 N N . SER A 1 404 ? 25.312 35.562 -8.227 1 90.94 404 SER A N 1
ATOM 3072 C CA . SER A 1 404 ? 25.547 34.406 -9.07 1 90.94 404 SER A CA 1
ATOM 3073 C C . SER A 1 404 ? 24.266 33.594 -9.234 1 90.94 404 SER A C 1
ATOM 3075 O O . SER A 1 404 ? 23.531 33.344 -8.273 1 90.94 404 SER A O 1
ATOM 3077 N N . ASP A 1 405 ? 24.141 33.094 -10.422 1 92.06 405 ASP A N 1
ATOM 3078 C CA . ASP A 1 405 ? 22.953 32.312 -10.75 1 92.06 405 ASP A CA 1
ATOM 3079 C C . ASP A 1 405 ? 22.969 30.969 -10.023 1 92.06 405 ASP A C 1
ATOM 3081 O O . ASP A 1 405 ? 23.953 30.234 -10.109 1 92.06 405 ASP A O 1
ATOM 3085 N N . ILE A 1 406 ? 21.891 30.656 -9.391 1 91.12 406 ILE A N 1
ATOM 3086 C CA . ILE A 1 406 ? 21.859 29.438 -8.586 1 91.12 406 ILE A CA 1
ATOM 3087 C C . ILE A 1 406 ? 21.875 28.219 -9.5 1 91.12 406 ILE A C 1
ATOM 3089 O O . ILE A 1 406 ? 22.219 27.109 -9.07 1 91.12 406 ILE A O 1
ATOM 3093 N N . ALA A 1 407 ? 21.5 28.422 -10.742 1 86.56 407 ALA A N 1
ATOM 3094 C CA . ALA A 1 407 ? 21.484 27.328 -11.703 1 86.56 407 ALA A CA 1
ATOM 3095 C C . ALA A 1 407 ? 22.891 26.781 -11.945 1 86.56 407 ALA A C 1
ATOM 3097 O O . ALA A 1 407 ? 23.062 25.672 -12.453 1 86.56 407 ALA A O 1
ATOM 3098 N N . GLN A 1 408 ? 23.844 27.516 -11.562 1 84.5 408 GLN A N 1
ATOM 3099 C CA . GLN A 1 408 ? 25.234 27.125 -11.797 1 84.5 408 GLN A CA 1
ATOM 3100 C C . GLN A 1 408 ? 25.75 26.219 -10.672 1 84.5 408 GLN A C 1
ATOM 3102 O O . GLN A 1 408 ? 26.781 25.562 -10.82 1 84.5 408 GLN A O 1
ATOM 3107 N N . TYR A 1 409 ? 25.047 26.203 -9.586 1 86.75 409 TYR A N 1
ATOM 3108 C CA . TYR A 1 409 ? 25.5 25.438 -8.438 1 86.75 409 TYR A CA 1
ATOM 3109 C C . TYR A 1 409 ? 24.797 24.078 -8.383 1 86.75 409 TYR A C 1
ATOM 3111 O O . TYR A 1 409 ? 23.688 23.922 -8.906 1 86.75 409 TYR A O 1
ATOM 3119 N N . SER A 1 410 ? 25.484 23.172 -7.766 1 84.5 410 SER A N 1
ATOM 3120 C CA . SER A 1 410 ? 24.891 21.859 -7.539 1 84.5 410 SER A CA 1
ATOM 3121 C C . SER A 1 410 ? 23.875 21.906 -6.395 1 84.5 410 SER A C 1
ATOM 3123 O O . SER A 1 410 ? 23.922 22.812 -5.559 1 84.5 410 SER A O 1
ATOM 3125 N N . ARG A 1 411 ? 23.047 20.953 -6.344 1 86.69 411 ARG A N 1
ATOM 3126 C CA . ARG A 1 411 ? 22.062 20.828 -5.27 1 86.69 411 ARG A CA 1
ATOM 3127 C C . ARG A 1 411 ? 22.75 20.719 -3.912 1 86.69 411 ARG A C 1
ATOM 3129 O O . ARG A 1 411 ? 22.25 21.25 -2.914 1 86.69 411 ARG A O 1
ATOM 3136 N N . ARG A 1 412 ? 23.844 20.109 -3.891 1 85.69 412 ARG A N 1
ATOM 3137 C CA . ARG A 1 412 ? 24.578 19.906 -2.645 1 85.69 412 ARG A CA 1
ATOM 3138 C C . ARG A 1 412 ? 25.141 21.234 -2.121 1 85.69 412 ARG A C 1
ATOM 3140 O O . ARG A 1 412 ? 25.125 21.484 -0.913 1 85.69 412 ARG A O 1
ATOM 3147 N N . GLN A 1 413 ? 25.562 21.984 -3.023 1 87.94 413 GLN A N 1
ATOM 3148 C CA . GLN A 1 413 ? 26.094 23.281 -2.639 1 87.94 413 GLN A CA 1
ATOM 3149 C C . GLN A 1 413 ? 25 24.203 -2.121 1 87.94 413 GLN A C 1
ATOM 3151 O O . GLN A 1 413 ? 25.172 24.875 -1.1 1 87.94 413 GLN A O 1
ATOM 3156 N N . LEU A 1 414 ? 23.953 24.156 -2.818 1 90.81 414 LEU A N 1
ATOM 3157 C CA . LEU A 1 414 ? 22.828 24.984 -2.389 1 90.81 414 LEU A CA 1
ATOM 3158 C C . LEU A 1 414 ? 22.312 24.547 -1.026 1 90.81 414 LEU A C 1
ATOM 3160 O O . LEU A 1 414 ? 21.953 25.375 -0.189 1 90.81 414 LEU A O 1
ATOM 3164 N N . ALA A 1 415 ? 22.328 23.312 -0.86 1 90.81 415 ALA A N 1
ATOM 3165 C CA . ALA A 1 415 ? 21.828 22.75 0.391 1 90.81 415 ALA A CA 1
ATOM 3166 C C . ALA A 1 415 ? 22.734 23.125 1.562 1 90.81 415 ALA A C 1
ATOM 3168 O O . ALA A 1 415 ? 22.266 23.234 2.703 1 90.81 415 ALA A O 1
ATOM 3169 N N . ARG A 1 416 ? 23.969 23.312 1.262 1 90.31 416 ARG A N 1
ATOM 3170 C CA . ARG A 1 416 ? 24.906 23.734 2.299 1 90.31 416 ARG A CA 1
ATOM 3171 C C . ARG A 1 416 ? 24.656 25.188 2.695 1 90.31 416 ARG A C 1
ATOM 3173 O O . ARG A 1 416 ? 24.891 25.562 3.844 1 90.31 416 ARG A O 1
ATOM 3180 N N . TRP A 1 417 ? 24.109 25.891 1.751 1 93.44 417 TRP A N 1
ATOM 3181 C CA . TRP A 1 417 ? 23.984 27.328 1.963 1 93.44 417 TRP A CA 1
ATOM 3182 C C . TRP A 1 417 ? 22.578 27.688 2.432 1 93.44 417 TRP A C 1
ATOM 3184 O O . TRP A 1 417 ? 22.359 28.75 3.031 1 93.44 417 TRP A O 1
ATOM 3194 N N . ILE A 1 418 ? 21.703 26.844 2.119 1 95.81 418 ILE A N 1
ATOM 3195 C CA . ILE A 1 418 ? 20.312 27.234 2.363 1 95.81 418 ILE A CA 1
ATOM 3196 C C . ILE A 1 418 ? 19.641 26.188 3.256 1 95.81 418 ILE A C 1
ATOM 3198 O O . ILE A 1 418 ? 19.484 25.031 2.857 1 95.81 418 ILE A O 1
ATOM 3202 N N . GLY A 1 419 ? 19.281 26.578 4.488 1 96.06 419 GLY A N 1
ATOM 3203 C CA . GLY A 1 419 ? 18.359 25.781 5.293 1 96.06 419 GLY A CA 1
ATOM 3204 C C . GLY A 1 419 ? 16.906 25.984 4.902 1 96.06 419 GLY A C 1
ATOM 3205 O O . GLY A 1 419 ? 16.484 27.109 4.613 1 96.06 419 GLY A O 1
ATOM 3206 N N . TYR A 1 420 ? 16.125 24.938 4.836 1 95.62 420 TYR A N 1
ATOM 3207 C CA . TYR A 1 420 ? 14.742 25.031 4.367 1 95.62 420 TYR A CA 1
ATOM 3208 C C . TYR A 1 420 ? 13.797 24.25 5.273 1 95.62 420 TYR A C 1
ATOM 3210 O O . TYR A 1 420 ? 14.078 23.109 5.625 1 95.62 420 TYR A O 1
ATOM 3218 N N . VAL A 1 421 ? 12.773 24.844 5.645 1 95.69 421 VAL A N 1
ATOM 3219 C CA . VAL A 1 421 ? 11.68 24.219 6.379 1 95.69 421 VAL A CA 1
ATOM 3220 C C . VAL A 1 421 ? 10.359 24.438 5.645 1 95.69 421 VAL A C 1
ATOM 3222 O O . VAL A 1 421 ? 9.805 25.531 5.676 1 95.69 421 VAL A O 1
ATOM 3225 N N . PRO A 1 422 ? 9.828 23.391 5.098 1 92.25 422 PRO A N 1
ATOM 3226 C CA . PRO A 1 422 ? 8.555 23.531 4.395 1 92.25 422 PRO A CA 1
ATOM 3227 C C . PRO A 1 422 ? 7.367 23.641 5.348 1 92.25 422 PRO A C 1
ATOM 3229 O O . PRO A 1 422 ? 7.523 23.484 6.562 1 92.25 422 PRO A O 1
ATOM 3232 N N . GLN A 1 423 ? 6.25 24 4.719 1 83.75 423 GLN A N 1
ATOM 3233 C CA . GLN A 1 423 ? 5.023 24.156 5.496 1 83.75 423 GLN A CA 1
ATOM 3234 C C . GLN A 1 423 ? 4.645 22.844 6.18 1 83.75 423 GLN A C 1
ATOM 3236 O O . GLN A 1 423 ? 4.281 22.828 7.355 1 83.75 423 GLN A O 1
ATOM 3241 N N . GLU A 1 424 ? 4.766 21.828 5.398 1 80.69 424 GLU A N 1
ATOM 3242 C CA . GLU A 1 424 ? 4.547 20.5 5.965 1 80.69 424 GLU A CA 1
ATOM 3243 C C . GLU A 1 424 ? 5.867 19.828 6.316 1 80.69 424 GLU A C 1
ATOM 3245 O O . GLU A 1 424 ? 6.695 19.578 5.438 1 80.69 424 GLU A O 1
ATOM 3250 N N . THR A 1 425 ? 6.016 19.484 7.598 1 87.44 425 THR A N 1
ATOM 3251 C CA . THR A 1 425 ? 7.285 18.922 8.047 1 87.44 425 THR A CA 1
ATOM 3252 C C . THR A 1 425 ? 7.18 17.406 8.227 1 87.44 425 THR A C 1
ATOM 3254 O O . THR A 1 425 ? 6.152 16.906 8.68 1 87.44 425 THR A O 1
ATOM 3257 N N . VAL A 1 426 ? 8.203 16.75 7.762 1 86 426 VAL A N 1
ATOM 3258 C CA . VAL A 1 426 ? 8.281 15.297 7.891 1 86 426 VAL A CA 1
ATOM 3259 C C . VAL A 1 426 ? 9.602 14.906 8.547 1 86 426 VAL A C 1
ATOM 3261 O O . VAL A 1 426 ? 10.641 15.508 8.273 1 86 426 VAL A O 1
ATOM 3264 N N . LEU A 1 427 ? 9.516 13.992 9.477 1 90 427 LEU A N 1
ATOM 3265 C CA . LEU A 1 427 ? 10.719 13.398 10.047 1 90 427 LEU A CA 1
ATOM 3266 C C . LEU A 1 427 ? 10.914 11.977 9.531 1 90 427 LEU A C 1
ATOM 3268 O O . LEU A 1 427 ? 9.992 11.375 8.984 1 90 427 LEU A O 1
ATOM 3272 N N . PHE A 1 428 ? 12.086 11.57 9.633 1 88.19 428 PHE A N 1
ATOM 3273 C CA . PHE A 1 428 ? 12.445 10.242 9.141 1 88.19 428 PHE A CA 1
ATOM 3274 C C . PHE A 1 428 ? 12.641 9.273 10.297 1 88.19 428 PHE A C 1
ATOM 3276 O O . PHE A 1 428 ? 12.93 9.688 11.422 1 88.19 428 PHE A O 1
ATOM 3283 N N . ALA A 1 429 ? 12.422 8.016 10.031 1 83.38 429 ALA A N 1
ATOM 3284 C CA . ALA A 1 429 ? 12.633 7 11.055 1 83.38 429 ALA A CA 1
ATOM 3285 C C . ALA A 1 429 ? 14.062 7.035 11.586 1 83.38 429 ALA A C 1
ATOM 3287 O O . ALA A 1 429 ? 15.008 7.238 10.82 1 83.38 429 ALA A O 1
ATOM 3288 N N . GLY A 1 430 ? 14.164 6.809 12.883 1 85.88 430 GLY A N 1
ATOM 3289 C CA . GLY A 1 430 ? 15.453 6.906 13.547 1 85.88 430 GLY A CA 1
ATOM 3290 C C . GLY A 1 430 ? 15.422 7.797 14.781 1 85.88 430 GLY A C 1
ATOM 3291 O O . GLY A 1 430 ? 14.352 8.172 15.258 1 85.88 430 GLY A O 1
ATOM 3292 N N . THR A 1 431 ? 16.594 8.164 15.211 1 93.31 431 THR A N 1
ATOM 3293 C CA . THR A 1 431 ? 16.688 8.953 16.438 1 93.31 431 THR A CA 1
ATOM 3294 C C . THR A 1 431 ? 16.547 10.438 16.125 1 93.31 431 THR A C 1
ATOM 3296 O O . THR A 1 431 ? 16.672 10.859 14.977 1 93.31 431 THR A O 1
ATOM 3299 N N . LEU A 1 432 ? 16.266 11.172 17.172 1 95.44 432 LEU A N 1
ATOM 3300 C CA . LEU A 1 432 ? 16.172 12.617 17.016 1 95.44 432 LEU A CA 1
ATOM 3301 C C . LEU A 1 432 ? 17.531 13.203 16.625 1 95.44 432 LEU A C 1
ATOM 3303 O O . LEU A 1 432 ? 17.594 14.141 15.82 1 95.44 432 LEU A O 1
ATOM 3307 N N . ARG A 1 433 ? 18.547 12.633 17.156 1 95.56 433 ARG A N 1
ATOM 3308 C CA . ARG A 1 433 ? 19.891 13.055 16.766 1 95.56 433 ARG A CA 1
ATOM 3309 C C . ARG A 1 433 ? 20.109 12.875 15.266 1 95.56 433 ARG A C 1
ATOM 3311 O O . ARG A 1 433 ? 20.594 13.789 14.594 1 95.56 433 ARG A O 1
ATOM 3318 N N . HIS A 1 434 ? 19.766 11.758 14.828 1 93.38 434 HIS A N 1
ATOM 3319 C CA . HIS A 1 434 ? 19.938 11.438 13.414 1 93.38 434 HIS A CA 1
ATOM 3320 C C . HIS A 1 434 ? 19.109 12.367 12.539 1 93.38 434 HIS A C 1
ATOM 3322 O O . HIS A 1 434 ? 19.578 12.828 11.492 1 93.38 434 HIS A O 1
ATOM 3328 N N . ASN A 1 435 ? 17.953 12.602 12.945 1 94.62 435 ASN A N 1
ATOM 3329 C CA . ASN A 1 435 ? 17.062 13.477 12.18 1 94.62 435 ASN A CA 1
ATOM 3330 C C . ASN A 1 435 ? 17.641 14.883 12.062 1 94.62 435 ASN A C 1
ATOM 3332 O O . ASN A 1 435 ? 17.547 15.5 11 1 94.62 435 ASN A O 1
ATOM 3336 N N . ILE A 1 436 ? 18.188 15.336 13.117 1 96.19 436 ILE A N 1
ATOM 3337 C CA . ILE A 1 436 ? 18.75 16.688 13.117 1 96.19 436 ILE A CA 1
ATOM 3338 C C . ILE A 1 436 ? 20.031 16.719 12.281 1 96.19 436 ILE A C 1
ATOM 3340 O O . ILE A 1 436 ? 20.266 17.672 11.531 1 96.19 436 ILE A O 1
ATOM 3344 N N . ALA A 1 437 ? 20.781 15.648 12.336 1 95.06 437 ALA A N 1
ATOM 3345 C CA . ALA A 1 437 ? 22.094 15.625 11.711 1 95.06 437 ALA A CA 1
ATOM 3346 C C . ALA A 1 437 ? 22.016 15.141 10.266 1 95.06 437 ALA A C 1
ATOM 3348 O O . ALA A 1 437 ? 23.047 15.016 9.586 1 95.06 437 ALA A O 1
ATOM 3349 N N . LEU A 1 438 ? 20.922 14.898 9.773 1 92.38 438 LEU A N 1
ATOM 3350 C CA . LEU A 1 438 ? 20.734 14.328 8.445 1 92.38 438 LEU A CA 1
ATOM 3351 C C . LEU A 1 438 ? 21.422 15.188 7.387 1 92.38 438 LEU A C 1
ATOM 3353 O O . LEU A 1 438 ? 21.969 14.672 6.414 1 92.38 438 LEU A O 1
ATOM 3357 N N . ARG A 1 439 ? 21.266 16.469 7.582 1 90.94 439 ARG A N 1
ATOM 3358 C CA . ARG A 1 439 ? 21.828 17.422 6.637 1 90.94 439 ARG A CA 1
ATOM 3359 C C . ARG A 1 439 ? 23.359 17.422 6.695 1 90.94 439 ARG A C 1
ATOM 3361 O O . ARG A 1 439 ? 24.016 17.609 5.676 1 90.94 439 ARG A O 1
ATOM 3368 N N . VAL A 1 440 ? 23.859 17.328 7.879 1 93.69 440 VAL A N 1
ATOM 3369 C CA . VAL A 1 440 ? 25.297 17.297 8.141 1 93.69 440 VAL A CA 1
ATOM 3370 C C . VAL A 1 440 ? 25.641 16.047 8.961 1 93.69 440 VAL A C 1
ATOM 3372 O O . VAL A 1 440 ? 25.844 16.141 10.172 1 93.69 440 VAL A O 1
ATOM 3375 N N . PRO A 1 441 ? 25.859 14.992 8.242 1 89.31 441 PRO A N 1
ATOM 3376 C CA . PRO A 1 441 ? 26.078 13.727 8.945 1 89.31 441 PRO A CA 1
ATOM 3377 C C . PRO A 1 441 ? 27.297 13.758 9.867 1 89.31 441 PRO A C 1
ATOM 3379 O O . PRO A 1 441 ? 27.344 13.031 10.859 1 89.31 441 PRO A O 1
ATOM 3382 N N . GLU A 1 442 ? 28.234 14.594 9.594 1 91.06 442 GLU A N 1
ATOM 3383 C CA . GLU A 1 442 ? 29.469 14.672 10.367 1 91.06 442 GLU A CA 1
ATOM 3384 C C . GLU A 1 442 ? 29.344 15.672 11.516 1 91.06 442 GLU A C 1
ATOM 3386 O O . GLU A 1 442 ? 30.312 15.93 12.234 1 91.06 442 GLU A O 1
ATOM 3391 N N . ALA A 1 443 ? 28.125 16.172 11.695 1 94.19 443 ALA A N 1
ATOM 3392 C CA . ALA A 1 443 ? 27.938 17.156 12.758 1 94.19 443 ALA A CA 1
ATOM 3393 C C . ALA A 1 443 ? 28.25 16.547 14.125 1 94.19 443 ALA A C 1
ATOM 3395 O O . ALA A 1 443 ? 27.906 15.398 14.398 1 94.19 443 ALA A O 1
ATOM 3396 N N . SER A 1 444 ? 28.891 17.312 14.953 1 95.56 444 SER A N 1
ATOM 3397 C CA . SER A 1 444 ? 29.188 16.891 16.312 1 95.56 444 SER A CA 1
ATOM 3398 C C . SER A 1 444 ? 27.953 16.969 17.203 1 95.56 444 SER A C 1
ATOM 3400 O O . SER A 1 444 ? 26.969 17.609 16.844 1 95.56 444 SER A O 1
ATOM 3402 N N . ASP A 1 445 ? 28.047 16.344 18.297 1 95.12 445 ASP A N 1
ATOM 3403 C CA . ASP A 1 445 ? 26.938 16.406 19.25 1 95.12 445 ASP A CA 1
ATOM 3404 C C . ASP A 1 445 ? 26.688 17.828 19.719 1 95.12 445 ASP A C 1
ATOM 3406 O O . ASP A 1 445 ? 25.531 18.219 19.938 1 95.12 445 ASP A O 1
ATOM 3410 N N . ASP A 1 446 ? 27.75 18.516 19.766 1 95.94 446 ASP A N 1
ATOM 3411 C CA . ASP A 1 446 ? 27.609 19.906 20.156 1 95.94 446 ASP A CA 1
ATOM 3412 C C . ASP A 1 446 ? 26.859 20.719 19.094 1 95.94 446 ASP A C 1
ATOM 3414 O O . ASP A 1 446 ? 26.047 21.578 19.438 1 95.94 446 ASP A O 1
ATOM 3418 N N . ASP A 1 447 ? 27.172 20.422 17.906 1 96.12 447 ASP A N 1
ATOM 3419 C CA . ASP A 1 447 ? 26.469 21.094 16.812 1 96.12 447 ASP A CA 1
ATOM 3420 C C . ASP A 1 447 ? 24.969 20.781 16.844 1 96.12 447 ASP A C 1
ATOM 3422 O O . ASP A 1 447 ? 24.141 21.672 16.625 1 96.12 447 ASP A O 1
ATOM 3426 N N . VAL A 1 448 ? 24.719 19.578 17.109 1 97 448 VAL A N 1
ATOM 3427 C CA . VAL A 1 448 ? 23.328 19.125 17.156 1 97 448 VAL A CA 1
ATOM 3428 C C . VAL A 1 448 ? 22.594 19.781 18.312 1 97 448 VAL A C 1
ATOM 3430 O O . VAL A 1 448 ? 21.469 20.234 18.156 1 97 448 VAL A O 1
ATOM 3433 N N . ILE A 1 449 ? 23.234 19.859 19.391 1 96.81 449 ILE A N 1
ATOM 3434 C CA . ILE A 1 449 ? 22.625 20.453 20.562 1 96.81 449 ILE A CA 1
ATOM 3435 C C . ILE A 1 449 ? 22.406 21.953 20.328 1 96.81 449 ILE A C 1
ATOM 3437 O O . ILE A 1 449 ? 21.375 22.5 20.719 1 96.81 449 ILE A O 1
ATOM 3441 N N . ARG A 1 450 ? 23.359 22.578 19.734 1 96.12 450 ARG A N 1
ATOM 3442 C CA . ARG A 1 450 ? 23.234 24 19.422 1 96.12 450 ARG A CA 1
ATOM 3443 C C . ARG A 1 450 ? 22.047 24.266 18.516 1 96.12 450 ARG A C 1
ATOM 3445 O O . ARG A 1 450 ? 21.266 25.172 18.766 1 96.12 450 ARG A O 1
ATOM 3452 N N . ALA A 1 451 ? 21.969 23.516 17.469 1 97 451 ALA A N 1
ATOM 3453 C CA . ALA A 1 451 ? 20.859 23.672 16.531 1 97 451 ALA A CA 1
ATOM 3454 C C . ALA A 1 451 ? 19.531 23.406 17.219 1 97 451 ALA A C 1
ATOM 3456 O O . ALA A 1 451 ? 18.547 24.125 17 1 97 451 ALA A O 1
ATOM 3457 N N . ALA A 1 452 ? 19.5 22.391 18.047 1 97.12 452 ALA A N 1
ATOM 3458 C CA . ALA A 1 452 ? 18.281 22.031 18.797 1 97.12 452 ALA A CA 1
ATOM 3459 C C . ALA A 1 452 ? 17.891 23.141 19.766 1 97.12 452 ALA A C 1
ATOM 3461 O O . ALA A 1 452 ? 16.719 23.422 19.953 1 97.12 452 ALA A O 1
ATOM 3462 N N . THR A 1 453 ? 18.844 23.688 20.359 1 95.88 453 THR A N 1
ATOM 3463 C CA . THR A 1 453 ? 18.609 24.781 21.297 1 95.88 453 THR A CA 1
ATOM 3464 C C . THR A 1 453 ? 18.047 26 20.578 1 95.88 453 THR A C 1
ATOM 3466 O O . THR A 1 453 ? 17.078 26.609 21.047 1 95.88 453 THR A O 1
ATOM 3469 N N . LEU A 1 454 ? 18.594 26.297 19.469 1 94.88 454 LEU A N 1
ATOM 3470 C CA . LEU A 1 454 ? 18.125 27.438 18.672 1 94.88 454 LEU A CA 1
ATOM 3471 C C . LEU A 1 454 ? 16.688 27.219 18.219 1 94.88 454 LEU A C 1
ATOM 3473 O O . LEU A 1 454 ? 15.906 28.172 18.156 1 94.88 454 LEU A O 1
ATOM 3477 N N . ALA A 1 455 ? 16.422 26 17.906 1 95.5 455 ALA A N 1
ATOM 3478 C CA . ALA A 1 455 ? 15.086 25.672 17.406 1 95.5 455 ALA A CA 1
ATOM 3479 C C . ALA A 1 455 ? 14.102 25.453 18.562 1 95.5 455 ALA A C 1
ATOM 3481 O O . ALA A 1 455 ? 12.906 25.281 18.328 1 95.5 455 ALA A O 1
ATOM 3482 N N . GLY A 1 456 ? 14.578 25.453 19.797 1 93.06 456 GLY A N 1
ATOM 3483 C CA . GLY A 1 456 ? 13.734 25.203 20.953 1 93.06 456 GLY A CA 1
ATOM 3484 C C . GLY A 1 456 ? 13.414 23.734 21.156 1 93.06 456 GLY A C 1
ATOM 3485 O O . GLY A 1 456 ? 12.422 23.406 21.812 1 93.06 456 GLY A O 1
ATOM 3486 N N . ALA A 1 457 ? 14.133 22.859 20.578 1 93.81 457 ALA A N 1
ATOM 3487 C CA . ALA A 1 457 ? 13.852 21.422 20.656 1 93.81 457 ALA A CA 1
ATOM 3488 C C . ALA A 1 457 ? 14.641 20.781 21.797 1 93.81 457 ALA A C 1
ATOM 3490 O O . ALA A 1 457 ? 14.258 19.734 22.312 1 93.81 457 ALA A O 1
ATOM 3491 N N . HIS A 1 458 ? 15.664 21.375 22.203 1 94.81 458 HIS A N 1
ATOM 3492 C CA . HIS A 1 458 ? 16.562 20.781 23.188 1 94.81 458 HIS A CA 1
ATOM 3493 C C . HIS A 1 458 ? 15.828 20.484 24.5 1 94.81 458 HIS A C 1
ATOM 3495 O O . HIS A 1 458 ? 16.031 19.438 25.109 1 94.81 458 HIS A O 1
ATOM 3501 N N . ALA A 1 459 ? 15.062 21.422 24.922 1 88 459 ALA A N 1
ATOM 3502 C CA . ALA A 1 459 ? 14.406 21.328 26.219 1 88 459 ALA A CA 1
ATOM 3503 C C . ALA A 1 459 ? 13.57 20.062 26.328 1 88 459 ALA A C 1
ATOM 3505 O O . ALA A 1 459 ? 13.664 19.312 27.312 1 88 459 ALA A O 1
ATOM 3506 N N . PHE A 1 460 ? 12.711 19.766 25.328 1 83.19 460 PHE A N 1
ATOM 3507 C CA . PHE A 1 460 ? 11.844 18.609 25.422 1 83.19 460 PHE A CA 1
ATOM 3508 C C . PHE A 1 460 ? 12.617 17.328 25.156 1 83.19 460 PHE A C 1
ATOM 3510 O O . PHE A 1 460 ? 12.266 16.25 25.656 1 83.19 460 PHE A O 1
ATOM 3517 N N . ILE A 1 461 ? 13.648 17.453 24.328 1 93 461 ILE A N 1
ATOM 3518 C CA . ILE 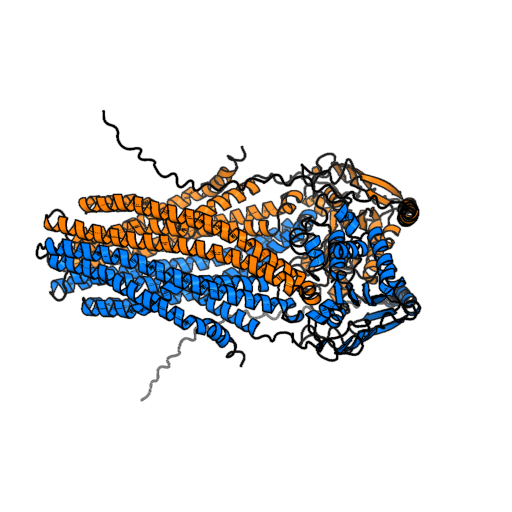A 1 461 ? 14.461 16.281 24.031 1 93 461 ILE A CA 1
ATOM 3519 C C . ILE A 1 461 ? 15.211 15.852 25.297 1 93 461 ILE A C 1
ATOM 3521 O O . ILE A 1 461 ? 15.281 14.656 25.609 1 93 461 ILE A O 1
ATOM 3525 N N . ALA A 1 462 ? 15.727 16.828 26 1 90.31 462 ALA A N 1
ATOM 3526 C CA . ALA A 1 462 ? 16.5 16.578 27.203 1 90.31 462 ALA A CA 1
ATOM 3527 C C . ALA A 1 462 ? 15.633 15.977 28.297 1 90.31 462 ALA A C 1
ATOM 3529 O O . ALA A 1 462 ? 16.141 15.273 29.188 1 90.31 462 ALA A O 1
ATOM 3530 N N . LEU A 1 463 ? 14.414 16.25 28.266 1 82.94 463 LEU A N 1
ATOM 3531 C CA . LEU A 1 463 ? 13.484 15.766 29.281 1 82.94 463 LEU A CA 1
ATOM 3532 C C . LEU A 1 463 ? 13.094 14.312 29.016 1 82.94 463 LEU A C 1
ATOM 3534 O O . LEU A 1 463 ? 12.555 13.641 29.906 1 82.94 463 LEU A O 1
ATOM 3538 N N . ARG A 1 464 ? 13.336 13.914 27.859 1 85.38 464 ARG A N 1
ATOM 3539 C CA . ARG A 1 464 ? 13.016 12.523 27.547 1 85.38 464 ARG A CA 1
ATOM 3540 C C . ARG A 1 464 ? 14.078 11.578 28.078 1 85.38 464 ARG A C 1
ATOM 3542 O O . ARG A 1 464 ? 15.266 11.906 28.078 1 85.38 464 ARG A O 1
ATOM 3549 N N . PRO A 1 465 ? 13.703 10.367 28.484 1 87.12 465 PRO A N 1
ATOM 3550 C CA . PRO A 1 465 ? 14.656 9.406 29.062 1 87.12 465 PRO A CA 1
ATOM 3551 C C . PRO A 1 465 ? 15.781 9.047 28.094 1 87.12 465 PRO A C 1
ATOM 3553 O O . PRO A 1 465 ? 16.938 8.891 28.516 1 87.12 465 PRO A O 1
ATOM 3556 N N . GLU A 1 466 ? 15.523 8.953 26.875 1 92 466 GLU A N 1
ATOM 3557 C CA . GLU A 1 466 ? 16.531 8.562 25.906 1 92 466 GLU A CA 1
ATOM 3558 C C . GLU A 1 466 ? 17.219 9.781 25.281 1 92 466 GLU A C 1
ATOM 3560 O O . GLU A 1 466 ? 18.141 9.648 24.484 1 92 466 GLU A O 1
ATOM 3565 N N . GLY A 1 467 ? 16.703 10.891 25.656 1 93.06 467 GLY A N 1
ATOM 3566 C CA . GLY A 1 467 ? 17.281 12.109 25.125 1 93.06 467 GLY A CA 1
ATOM 3567 C C . GLY A 1 467 ? 17.281 12.164 23.609 1 93.06 467 GLY A C 1
ATOM 3568 O O . GLY A 1 467 ? 16.25 11.922 22.969 1 93.06 467 GLY A O 1
ATOM 3569 N N . TYR A 1 468 ? 18.5 12.367 23.094 1 94.31 468 TYR A N 1
ATOM 3570 C CA . TYR A 1 468 ? 18.641 12.516 21.656 1 94.31 468 TYR A CA 1
ATOM 3571 C C . TYR A 1 468 ? 18.562 11.164 20.953 1 94.31 468 TYR A C 1
ATOM 3573 O O . TYR A 1 468 ? 18.422 11.094 19.734 1 94.31 468 TYR A O 1
ATOM 3581 N N . ALA A 1 469 ? 18.609 10.203 21.703 1 92.81 469 ALA A N 1
ATOM 3582 C CA . ALA A 1 469 ? 18.516 8.852 21.156 1 92.81 469 ALA A CA 1
ATOM 3583 C C . ALA A 1 469 ? 17.062 8.406 21.047 1 92.81 469 ALA A C 1
ATOM 3585 O O . ALA A 1 469 ? 16.766 7.312 20.562 1 92.81 469 ALA A O 1
ATOM 3586 N N . THR A 1 470 ? 16.219 9.281 21.359 1 90.44 470 THR A N 1
ATOM 3587 C CA . THR A 1 470 ? 14.805 8.961 21.266 1 90.44 470 THR A CA 1
ATOM 3588 C C . THR A 1 470 ? 14.406 8.688 19.812 1 90.44 470 THR A C 1
ATOM 3590 O O . THR A 1 470 ? 14.805 9.422 18.906 1 90.44 470 THR A O 1
ATOM 3593 N N . ASP A 1 471 ? 13.68 7.688 19.641 1 88.62 471 ASP A N 1
ATOM 3594 C CA . ASP A 1 471 ? 13.188 7.328 18.312 1 88.62 471 ASP A CA 1
ATOM 3595 C C . ASP A 1 471 ? 12.016 8.227 17.906 1 88.62 471 ASP A C 1
ATOM 3597 O O . ASP A 1 471 ? 11.031 8.344 18.625 1 88.62 471 ASP A O 1
ATOM 3601 N N . ALA A 1 472 ? 12.133 8.82 16.766 1 86.19 472 ALA A N 1
ATOM 3602 C CA . ALA A 1 472 ? 11.094 9.719 16.266 1 86.19 472 ALA A CA 1
ATOM 3603 C C . ALA A 1 472 ? 9.883 8.938 15.75 1 86.19 472 ALA A C 1
ATOM 3605 O O . ALA A 1 472 ? 8.773 9.477 15.688 1 86.19 472 ALA A O 1
ATOM 3606 N N . GLY A 1 473 ? 10.086 7.676 15.492 1 76.75 473 GLY A N 1
ATOM 3607 C CA . GLY A 1 473 ? 9.008 6.887 14.914 1 76.75 473 GLY A CA 1
ATOM 3608 C C . GLY A 1 473 ? 8.805 7.148 13.43 1 76.75 473 GLY A C 1
ATOM 3609 O O . GLY A 1 473 ? 9.453 8.023 12.859 1 76.75 473 GLY A O 1
ATOM 3610 N N . GLU A 1 474 ? 7.801 6.465 12.844 1 72.69 474 GLU A N 1
ATOM 3611 C CA . GLU A 1 474 ? 7.492 6.641 11.43 1 72.69 474 GLU A CA 1
ATOM 3612 C C . GLU A 1 474 ? 6.91 8.031 11.164 1 72.69 474 GLU A C 1
ATOM 3614 O O . GLU A 1 474 ? 5.93 8.43 11.797 1 72.69 474 GLU A O 1
ATOM 3619 N N . ALA A 1 475 ? 7.535 8.695 10.32 1 71.25 475 ALA A N 1
ATOM 3620 C CA . ALA A 1 475 ? 7.102 10.031 9.914 1 71.25 475 ALA A CA 1
ATOM 3621 C C . ALA A 1 475 ? 7.004 10.961 11.125 1 71.25 475 ALA A C 1
ATOM 3623 O O . ALA A 1 475 ? 6.234 11.93 11.109 1 71.25 475 ALA A O 1
ATOM 3624 N N . GLY A 1 476 ? 7.633 10.602 12.219 1 74.44 476 GLY A N 1
ATOM 3625 C CA . GLY A 1 476 ? 7.637 11.43 13.414 1 74.44 476 GLY A CA 1
ATOM 3626 C C . GLY A 1 476 ? 6.363 11.312 14.227 1 74.44 476 GLY A C 1
ATOM 3627 O O . GLY A 1 476 ? 6.02 12.219 14.992 1 74.44 476 GLY A O 1
ATOM 3628 N N . LEU A 1 477 ? 5.641 10.328 14.031 1 66.5 477 LEU A N 1
ATOM 3629 C CA . LEU A 1 477 ? 4.305 10.188 14.609 1 66.5 477 LEU A CA 1
ATOM 3630 C C . LEU A 1 477 ? 4.375 10.094 16.125 1 66.5 477 LEU A C 1
ATOM 3632 O O . LEU A 1 477 ? 3.363 10.281 16.812 1 66.5 477 LEU A O 1
ATOM 3636 N N . ARG A 1 478 ? 5.504 9.906 16.688 1 71.81 478 ARG A N 1
ATOM 3637 C CA . ARG A 1 478 ? 5.641 9.773 18.141 1 71.81 478 ARG A CA 1
ATOM 3638 C C . ARG A 1 478 ? 5.777 11.133 18.812 1 71.81 478 ARG A C 1
ATOM 3640 O O . ARG A 1 478 ? 5.809 11.234 20.031 1 71.81 478 ARG A O 1
ATOM 3647 N N . LEU A 1 479 ? 5.902 12.156 17.953 1 78.12 479 LEU A N 1
ATOM 3648 C CA . LEU A 1 479 ? 6.051 13.523 18.438 1 78.12 479 LEU A CA 1
ATOM 3649 C C . LEU A 1 479 ? 4.797 14.336 18.156 1 78.12 479 LEU A C 1
ATOM 3651 O O . LEU A 1 479 ? 4.047 14.031 17.219 1 78.12 479 LEU A O 1
ATOM 3655 N N . SER A 1 480 ? 4.598 15.281 19 1 74.75 480 SER A N 1
ATOM 3656 C CA . SER A 1 480 ? 3.537 16.234 18.688 1 74.75 480 SER A CA 1
ATOM 3657 C C . SER A 1 480 ? 3.895 17.078 17.469 1 74.75 480 SER A C 1
ATOM 3659 O O . SER A 1 480 ? 5.059 17.141 17.078 1 74.75 480 SER A O 1
ATOM 3661 N N . ALA A 1 481 ? 2.934 17.719 16.875 1 79.75 481 ALA A N 1
ATOM 3662 C CA . ALA A 1 481 ? 3.162 18.562 15.695 1 79.75 481 ALA A CA 1
ATOM 3663 C C . ALA A 1 481 ? 4.176 19.656 15.992 1 79.75 481 ALA A C 1
ATOM 3665 O O . ALA A 1 481 ? 5.043 19.953 15.164 1 79.75 481 ALA A O 1
ATOM 3666 N N . GLY A 1 482 ? 4.035 20.266 17.141 1 84.12 482 GLY A N 1
ATOM 3667 C CA . GLY A 1 482 ? 4.969 21.312 17.531 1 84.12 482 GLY A CA 1
ATOM 3668 C C . GLY A 1 482 ? 6.383 20.812 17.734 1 84.12 482 GLY A C 1
ATOM 3669 O O . GLY A 1 482 ? 7.348 21.484 17.375 1 84.12 482 GLY A O 1
ATOM 3670 N N . GLN A 1 483 ? 6.488 19.656 18.266 1 84.12 483 GLN A N 1
ATOM 3671 C CA . GLN A 1 483 ? 7.801 19.047 18.453 1 84.12 483 GLN A CA 1
ATOM 3672 C C . GLN A 1 483 ? 8.445 18.688 17.109 1 84.12 483 GLN A C 1
ATOM 3674 O O . GLN A 1 483 ? 9.633 18.938 16.906 1 84.12 483 GLN A O 1
ATOM 3679 N N . ARG A 1 484 ? 7.688 18.172 16.297 1 90.19 484 ARG A N 1
ATOM 3680 C CA . ARG A 1 484 ? 8.164 17.812 14.969 1 90.19 484 ARG A CA 1
ATOM 3681 C C . ARG A 1 484 ? 8.68 19.047 14.227 1 90.19 484 ARG A C 1
ATOM 3683 O O . ARG A 1 484 ? 9.711 18.984 13.555 1 90.19 484 ARG A O 1
ATOM 3690 N N . GLN A 1 485 ? 7.973 20.062 14.328 1 91.44 485 GLN A N 1
ATOM 3691 C CA . GLN A 1 485 ? 8.352 21.312 13.68 1 91.44 485 GLN A CA 1
ATOM 3692 C C . GLN A 1 485 ? 9.688 21.828 14.203 1 91.44 485 GLN A C 1
ATOM 3694 O O . GLN A 1 485 ? 10.547 22.25 13.422 1 91.44 485 GLN A O 1
ATOM 3699 N N . ARG A 1 486 ? 9.844 21.812 15.492 1 93.88 486 ARG A N 1
ATOM 3700 C CA . ARG A 1 486 ? 11.078 22.297 16.094 1 93.88 486 ARG A CA 1
ATOM 3701 C C . ARG A 1 486 ? 12.273 21.438 15.672 1 93.88 486 ARG A C 1
ATOM 3703 O O . ARG A 1 486 ? 13.367 21.953 15.453 1 93.88 486 ARG A O 1
ATOM 3710 N N . VAL A 1 487 ? 12.062 20.172 15.586 1 95.06 487 VAL A N 1
ATOM 3711 C CA . VAL A 1 487 ? 13.125 19.281 15.133 1 95.06 487 VAL A CA 1
ATOM 3712 C C . VAL A 1 487 ? 13.461 19.578 13.672 1 95.06 487 VAL A C 1
ATOM 3714 O O . VAL A 1 487 ? 14.625 19.562 13.273 1 95.06 487 VAL A O 1
ATOM 3717 N N . ALA A 1 488 ? 12.477 19.781 12.875 1 95.25 488 ALA A N 1
ATOM 3718 C CA . ALA A 1 488 ? 12.688 20.109 11.469 1 95.25 488 ALA A CA 1
ATOM 3719 C C . ALA A 1 488 ? 13.477 21.406 11.328 1 95.25 488 ALA A C 1
ATOM 3721 O O . ALA A 1 488 ? 14.344 21.531 10.453 1 95.25 488 ALA A O 1
ATOM 3722 N N . ILE A 1 489 ? 13.148 22.359 12.172 1 96.38 489 ILE A N 1
ATOM 3723 C CA . ILE A 1 489 ? 13.875 23.609 12.148 1 96.38 489 ILE A CA 1
ATOM 3724 C C . ILE A 1 489 ? 15.328 23.391 12.562 1 96.38 489 ILE A C 1
ATOM 3726 O O . ILE A 1 489 ? 16.25 23.938 11.953 1 96.38 489 ILE A O 1
ATOM 3730 N N . ALA A 1 490 ? 15.484 22.562 13.602 1 96.88 490 ALA A N 1
ATOM 3731 C CA . ALA A 1 490 ? 16.828 22.219 14.031 1 96.88 490 ALA A CA 1
ATOM 3732 C C . ALA A 1 490 ? 17.641 21.594 12.891 1 96.88 490 ALA A C 1
ATOM 3734 O O . ALA A 1 490 ? 18.812 21.906 12.711 1 96.88 490 ALA A O 1
ATOM 3735 N N . ARG A 1 491 ? 17.047 20.75 12.188 1 96.5 491 ARG A N 1
ATOM 3736 C CA . ARG A 1 491 ? 17.688 20.094 11.047 1 96.5 491 ARG A CA 1
ATOM 3737 C C . ARG A 1 491 ? 18.125 21.125 10.008 1 96.5 491 ARG A C 1
ATOM 3739 O O . ARG A 1 491 ? 19.188 21 9.406 1 96.5 491 ARG A O 1
ATOM 3746 N N . ALA A 1 492 ? 17.297 22.078 9.758 1 96.25 492 ALA A N 1
ATOM 3747 C CA . ALA A 1 492 ? 17.609 23.125 8.789 1 96.25 492 ALA A CA 1
ATOM 3748 C C . ALA A 1 492 ? 18.75 24.016 9.273 1 96.25 492 ALA A C 1
ATOM 3750 O O . ALA A 1 492 ? 19.469 24.609 8.469 1 96.25 492 ALA A O 1
ATOM 3751 N N . LEU A 1 493 ? 18.906 24.078 10.578 1 96.94 493 LEU A N 1
ATOM 3752 C CA . LEU A 1 493 ? 19.844 25.016 11.18 1 96.94 493 LEU A CA 1
ATOM 3753 C C . LEU A 1 493 ? 21.203 24.375 11.367 1 96.94 493 LEU A C 1
ATOM 3755 O O . LEU A 1 493 ? 22.203 25.078 11.523 1 96.94 493 LEU A O 1
ATOM 3759 N N . VAL A 1 494 ? 21.141 23.047 11.43 1 95.94 494 VAL A N 1
ATOM 3760 C CA . VAL A 1 494 ? 22.422 22.375 11.648 1 95.94 494 VAL A CA 1
ATOM 3761 C C . VAL A 1 494 ? 23.375 22.688 10.508 1 95.94 494 VAL A C 1
ATOM 3763 O O . VAL A 1 494 ? 22.984 22.719 9.344 1 95.94 494 VAL A O 1
ATOM 3766 N N . GLY A 1 495 ? 24.625 23.047 10.789 1 93.19 495 GLY A N 1
ATOM 3767 C CA . GLY A 1 495 ? 25.609 23.453 9.797 1 93.19 495 GLY A CA 1
ATOM 3768 C C . GLY A 1 495 ? 25.656 24.969 9.602 1 93.19 495 GLY A C 1
ATOM 3769 O O . GLY A 1 495 ? 26.5 25.469 8.844 1 93.19 495 GLY A O 1
ATOM 3770 N N . GLU A 1 496 ? 24.75 25.641 10.227 1 93.12 496 GLU A N 1
ATOM 3771 C CA . GLU A 1 496 ? 24.734 27.109 10.266 1 93.12 496 GLU A CA 1
ATOM 3772 C C . GLU A 1 496 ? 24.703 27.703 8.859 1 93.12 496 GLU A C 1
ATOM 3774 O O . GLU A 1 496 ? 25.594 28.469 8.492 1 93.12 496 GLU A O 1
ATOM 3779 N N . PRO A 1 497 ? 23.719 27.422 8.109 1 94.62 497 PRO A N 1
ATOM 3780 C CA . PRO A 1 497 ? 23.609 27.984 6.766 1 94.62 497 PRO A CA 1
ATOM 3781 C C . PRO A 1 497 ? 23.469 29.516 6.777 1 94.62 497 PRO A C 1
ATOM 3783 O O . PRO A 1 497 ? 22.812 30.062 7.66 1 94.62 497 PRO A O 1
ATOM 3786 N N . PRO A 1 498 ? 24.031 30.156 5.812 1 93.81 498 PRO A N 1
ATOM 3787 C CA . PRO A 1 498 ? 23.938 31.609 5.75 1 93.81 498 PRO A CA 1
ATOM 3788 C C . PRO A 1 498 ? 22.547 32.094 5.359 1 93.81 498 PRO A C 1
ATOM 3790 O O . PRO A 1 498 ? 22.219 33.281 5.578 1 93.81 498 PRO A O 1
ATOM 3793 N N . ILE A 1 499 ? 21.797 31.234 4.781 1 95.38 499 ILE A N 1
ATOM 3794 C CA . ILE A 1 499 ? 20.438 31.578 4.379 1 95.38 499 ILE A CA 1
ATOM 3795 C C . ILE A 1 499 ? 19.453 30.578 4.977 1 95.38 499 ILE A C 1
ATOM 3797 O O . ILE A 1 499 ? 19.688 29.375 4.914 1 95.38 499 ILE A O 1
ATOM 3801 N N . LEU A 1 500 ? 18.422 31.047 5.574 1 96.44 500 LEU A N 1
ATOM 3802 C CA . LEU A 1 500 ? 17.375 30.203 6.133 1 96.44 500 LEU A CA 1
ATOM 3803 C C . LEU A 1 500 ? 16.016 30.562 5.543 1 96.44 500 LEU A C 1
ATOM 3805 O O . LEU A 1 500 ? 15.625 31.734 5.543 1 96.44 500 LEU A O 1
ATOM 3809 N N . VAL A 1 501 ? 15.367 29.609 4.969 1 97.19 501 VAL A N 1
ATOM 3810 C CA . VAL A 1 501 ? 14.055 29.812 4.359 1 97.19 501 VAL A CA 1
ATOM 3811 C C . VAL A 1 501 ? 13 29.016 5.137 1 97.19 501 VAL A C 1
ATOM 3813 O O . VAL A 1 501 ? 13.094 27.797 5.242 1 97.19 501 VAL A O 1
ATOM 3816 N N . LEU A 1 502 ? 12 29.688 5.656 1 96.31 502 LEU A N 1
ATOM 3817 C CA . LEU A 1 502 ? 10.984 29.078 6.5 1 96.31 502 LEU A CA 1
ATOM 3818 C C . LEU A 1 502 ? 9.586 29.328 5.938 1 96.31 502 LEU A C 1
ATOM 3820 O O . LEU A 1 502 ? 9.203 30.469 5.695 1 96.31 502 LEU A O 1
ATOM 3824 N N . ASP A 1 503 ? 8.852 28.266 5.77 1 93.12 503 ASP A N 1
ATOM 3825 C CA . ASP A 1 503 ? 7.469 28.359 5.316 1 93.12 503 ASP A CA 1
ATOM 3826 C C . ASP A 1 503 ? 6.496 28.109 6.469 1 93.12 503 ASP A C 1
ATOM 3828 O O . ASP A 1 503 ? 6.199 26.969 6.797 1 93.12 503 ASP A O 1
ATOM 3832 N N . GLU A 1 504 ? 5.992 29.109 7.043 1 88.62 504 GLU A N 1
ATOM 3833 C CA . GLU A 1 504 ? 5.051 29.125 8.156 1 88.62 504 GLU A CA 1
ATOM 3834 C C . GLU A 1 504 ? 5.59 28.312 9.336 1 88.62 504 GLU A C 1
ATOM 3836 O O . GLU A 1 504 ? 4.941 27.375 9.812 1 88.62 504 GLU A O 1
ATOM 3841 N N . PRO A 1 505 ? 6.613 28.781 9.906 1 87.81 505 PRO A N 1
ATOM 3842 C CA . PRO A 1 505 ? 7.285 28.016 10.969 1 87.81 505 PRO A CA 1
ATOM 3843 C C . PRO A 1 505 ? 6.488 27.984 12.266 1 87.81 505 PRO A C 1
ATOM 3845 O O . PRO A 1 505 ? 6.754 27.156 13.141 1 87.81 505 PRO A O 1
ATOM 3848 N N . SER A 1 506 ? 5.457 28.828 12.422 1 83.06 506 SER A N 1
ATOM 3849 C CA . SER A 1 506 ? 4.75 28.984 13.688 1 83.06 506 SER A CA 1
ATOM 3850 C C . SER A 1 506 ? 3.477 28.141 13.711 1 83.06 506 SER A C 1
ATOM 3852 O O . SER A 1 506 ? 2.814 28.047 14.75 1 83.06 506 SER A O 1
ATOM 3854 N N . ASN A 1 507 ? 3.105 27.531 12.656 1 76.81 507 ASN A N 1
ATOM 3855 C CA . ASN A 1 507 ? 1.786 26.938 12.5 1 76.81 507 ASN A CA 1
ATOM 3856 C C . ASN A 1 507 ? 1.499 25.922 13.594 1 76.81 507 ASN A C 1
ATOM 3858 O O . ASN A 1 507 ? 0.384 25.859 14.117 1 76.81 507 ASN A O 1
ATOM 3862 N N . ALA A 1 508 ? 2.445 25.172 14.078 1 77.81 508 ALA A N 1
ATOM 3863 C CA . ALA A 1 508 ? 2.172 24.094 15.023 1 77.81 508 ALA A CA 1
ATOM 3864 C C . ALA A 1 508 ? 2.701 24.438 16.406 1 77.81 508 ALA A C 1
ATOM 3866 O O . ALA A 1 508 ? 2.6 23.625 17.344 1 77.81 508 ALA A O 1
ATOM 3867 N N . LEU A 1 509 ? 3.123 25.656 16.578 1 83.56 509 LEU A N 1
ATOM 3868 C CA . LEU A 1 509 ? 3.756 26.016 17.844 1 83.56 509 LEU A CA 1
ATOM 3869 C C . LEU A 1 509 ? 2.762 26.703 18.781 1 83.56 509 LEU A C 1
ATOM 3871 O O . LEU A 1 509 ? 1.914 27.469 18.328 1 83.56 509 LEU A O 1
ATOM 3875 N N . ASP A 1 510 ? 2.908 26.406 20.031 1 78.62 510 ASP A N 1
ATOM 3876 C CA . ASP A 1 510 ? 2.133 27.156 21.016 1 78.62 510 ASP A CA 1
ATOM 3877 C C . ASP A 1 510 ? 2.705 28.562 21.203 1 78.62 510 ASP A C 1
ATOM 3879 O O . ASP A 1 510 ? 3.742 28.906 20.625 1 78.62 510 ASP A O 1
ATOM 3883 N N . THR A 1 511 ? 1.988 29.328 21.953 1 79.75 511 THR A N 1
ATOM 3884 C CA . THR A 1 511 ? 2.309 30.75 22.078 1 79.75 511 THR A CA 1
ATOM 3885 C C . THR A 1 511 ? 3.713 30.938 22.641 1 79.75 511 THR A C 1
ATOM 3887 O O . THR A 1 511 ? 4.477 31.766 22.156 1 79.75 511 THR A O 1
ATOM 3890 N N . GLN A 1 512 ? 3.994 30.141 23.625 1 81.25 512 GLN A N 1
ATOM 3891 C CA . GLN A 1 512 ? 5.305 30.297 24.25 1 81.25 512 GLN A CA 1
ATOM 3892 C C . GLN A 1 512 ? 6.418 29.844 23.312 1 81.25 512 GLN A C 1
ATOM 3894 O O . GLN A 1 512 ? 7.434 30.516 23.156 1 81.25 512 GLN A O 1
ATOM 3899 N N . ALA A 1 513 ? 6.266 28.75 22.766 1 86.88 513 ALA A N 1
ATOM 3900 C CA . ALA A 1 513 ? 7.262 28.234 21.844 1 86.88 513 ALA A CA 1
ATOM 3901 C C . ALA A 1 513 ? 7.449 29.172 20.656 1 86.88 513 ALA A C 1
ATOM 3903 O O . ALA A 1 513 ? 8.57 29.359 20.172 1 86.88 513 ALA A O 1
ATOM 3904 N N . ASP A 1 514 ? 6.363 29.672 20.188 1 89.31 514 ASP A N 1
ATOM 3905 C CA . ASP A 1 514 ? 6.406 30.625 19.078 1 89.31 514 ASP A CA 1
ATOM 3906 C C . ASP A 1 514 ? 7.195 31.875 19.453 1 89.31 514 ASP A C 1
ATOM 3908 O O . ASP A 1 514 ? 8.039 32.344 18.688 1 89.31 514 ASP A O 1
ATOM 3912 N N . ALA A 1 515 ? 6.91 32.375 20.609 1 87.31 515 ALA A N 1
ATOM 3913 C CA . ALA A 1 515 ? 7.598 33.594 21.078 1 87.31 515 ALA A CA 1
ATOM 3914 C C . ALA A 1 515 ? 9.094 33.344 21.25 1 87.31 515 ALA A C 1
ATOM 3916 O O . ALA A 1 515 ? 9.914 34.156 20.844 1 87.31 515 ALA A O 1
ATOM 3917 N N . ASP A 1 516 ? 9.406 32.219 21.828 1 90.06 516 ASP A N 1
ATOM 3918 C CA . ASP A 1 516 ? 10.805 31.844 22.031 1 90.06 516 ASP A CA 1
ATOM 3919 C C . ASP A 1 516 ? 11.539 31.719 20.703 1 90.06 516 ASP A C 1
ATOM 3921 O O . ASP A 1 516 ? 12.672 32.188 20.562 1 90.06 516 ASP A O 1
ATOM 3925 N N . LEU A 1 517 ? 10.961 31.109 19.844 1 93.06 517 LEU A N 1
ATOM 3926 C CA . LEU A 1 517 ? 11.57 30.906 18.531 1 93.06 517 LEU A CA 1
ATOM 3927 C C . LEU A 1 517 ? 11.773 32.25 17.828 1 93.06 517 LEU A C 1
ATOM 3929 O O . LEU A 1 517 ? 12.812 32.469 17.203 1 93.06 517 LEU A O 1
ATOM 3933 N N . ARG A 1 518 ? 10.812 33.062 17.875 1 91.5 518 ARG A N 1
ATOM 3934 C CA . ARG A 1 518 ? 10.891 34.375 17.266 1 91.5 518 ARG A CA 1
ATOM 3935 C C . ARG A 1 518 ? 12.102 35.156 17.781 1 91.5 518 ARG A C 1
ATOM 3937 O O . ARG A 1 518 ? 12.844 35.75 17 1 91.5 518 ARG A O 1
ATOM 3944 N N . VAL A 1 519 ? 12.258 35.125 19.078 1 90.06 519 VAL A N 1
ATOM 3945 C CA . VAL A 1 519 ? 13.352 35.844 19.703 1 90.06 519 VAL A CA 1
ATOM 3946 C C . VAL A 1 519 ? 14.688 35.25 19.25 1 90.06 519 VAL A C 1
ATOM 3948 O O . VAL A 1 519 ? 15.609 36 18.891 1 90.06 519 VAL A O 1
ATOM 3951 N N . ARG A 1 520 ? 14.766 34.031 19.281 1 92.62 520 ARG A N 1
ATOM 3952 C CA . ARG A 1 520 ? 16 33.375 18.906 1 92.62 520 ARG A CA 1
ATOM 3953 C C . ARG A 1 520 ? 16.344 33.594 17.438 1 92.62 520 ARG A C 1
ATOM 3955 O O . ARG A 1 520 ? 17.5 33.812 17.078 1 92.62 520 ARG A O 1
ATOM 3962 N N . LEU A 1 521 ? 15.398 33.531 16.594 1 92.81 521 LEU A N 1
ATOM 3963 C CA . LEU A 1 521 ? 15.633 33.719 15.172 1 92.81 521 LEU A CA 1
ATOM 3964 C C . LEU A 1 521 ? 15.93 35.188 14.852 1 92.81 521 LEU A C 1
ATOM 3966 O O . LEU A 1 521 ? 16.672 35.5 13.914 1 92.81 521 LEU A O 1
ATOM 3970 N N . ALA A 1 522 ? 15.312 36.062 15.641 1 90.56 522 ALA A N 1
ATOM 3971 C CA . ALA A 1 522 ? 15.648 37.469 15.477 1 90.56 522 ALA A CA 1
ATOM 3972 C C . ALA A 1 522 ? 17.125 37.719 15.75 1 90.56 522 ALA A C 1
ATOM 3974 O O . ALA A 1 522 ? 17.766 38.531 15.078 1 90.56 522 ALA A O 1
ATOM 3975 N N . GLU A 1 523 ? 17.531 37.031 16.797 1 90 523 GLU A N 1
ATOM 3976 C CA . GLU A 1 523 ? 18.953 37.125 17.109 1 90 523 GLU A CA 1
ATOM 3977 C C . GLU A 1 523 ? 19.812 36.5 16 1 90 523 GLU A C 1
ATOM 3979 O O . GLU A 1 523 ? 20.859 37.062 15.648 1 90 523 GLU A O 1
ATOM 3984 N N . LEU A 1 524 ? 19.438 35.438 15.5 1 92.38 524 LEU A N 1
ATOM 3985 C CA . LEU A 1 524 ? 20.156 34.781 14.43 1 92.38 524 LEU A CA 1
ATOM 3986 C C . LEU A 1 524 ? 20.172 35.594 13.156 1 92.38 524 LEU A C 1
ATOM 3988 O O . LEU A 1 524 ? 21.109 35.531 12.359 1 92.38 524 LEU A O 1
ATOM 3992 N N . ALA A 1 525 ? 19.156 36.375 12.953 1 92.62 525 ALA A N 1
ATOM 3993 C CA . ALA A 1 525 ? 18.984 37.188 11.75 1 92.62 525 ALA A CA 1
ATOM 3994 C C . ALA A 1 525 ? 20.062 38.219 11.625 1 92.62 525 ALA A C 1
ATOM 3996 O O . ALA A 1 525 ? 20.266 38.812 10.555 1 92.62 525 ALA A O 1
ATOM 3997 N N . LYS A 1 526 ? 20.781 38.406 12.672 1 87.94 526 LYS A N 1
ATOM 3998 C CA . LYS A 1 526 ? 21.875 39.344 12.648 1 87.94 526 LYS A CA 1
ATOM 3999 C C . LYS A 1 526 ? 23.047 38.844 11.82 1 87.94 526 LYS A C 1
ATOM 4001 O O . LYS A 1 526 ? 23.859 39.594 11.305 1 87.94 526 LYS A O 1
ATOM 4006 N N . THR A 1 527 ? 23.094 37.531 11.711 1 88.69 527 THR A N 1
ATOM 4007 C CA . THR A 1 527 ? 24.219 36.938 10.992 1 88.69 527 THR A CA 1
ATOM 4008 C C . THR A 1 527 ? 23.719 36.062 9.828 1 88.69 527 THR A C 1
ATOM 4010 O O . THR A 1 527 ? 24.516 35.656 8.969 1 88.69 527 THR A O 1
ATOM 4013 N N . THR A 1 528 ? 22.531 35.781 9.773 1 92.88 528 THR A N 1
ATOM 4014 C CA . THR A 1 528 ? 21.953 34.906 8.781 1 92.88 528 THR A CA 1
ATOM 4015 C C . THR A 1 528 ? 20.766 35.562 8.078 1 92.88 528 THR A C 1
ATOM 4017 O O . THR A 1 528 ? 19.953 36.219 8.727 1 92.88 528 THR A O 1
ATOM 4020 N N . THR A 1 529 ? 20.719 35.469 6.758 1 93.88 529 THR A N 1
ATOM 4021 C CA . THR A 1 529 ? 19.547 35.938 6.027 1 93.88 529 THR A CA 1
ATOM 4022 C C . THR A 1 529 ? 18.359 35 6.199 1 93.88 529 THR A C 1
ATOM 4024 O O . THR A 1 529 ? 18.438 33.844 5.801 1 93.88 529 THR A O 1
ATOM 4027 N N . ILE A 1 530 ? 17.297 35.5 6.773 1 95.69 530 ILE A N 1
ATOM 4028 C CA . ILE A 1 530 ? 16.141 34.656 7.031 1 95.69 530 ILE A CA 1
ATOM 4029 C C . ILE A 1 530 ? 14.961 35.125 6.184 1 95.69 530 ILE A C 1
ATOM 4031 O O . ILE A 1 530 ? 14.57 36.281 6.242 1 95.69 530 ILE A O 1
ATOM 4035 N N . ILE A 1 531 ? 14.477 34.281 5.363 1 95.81 531 ILE A N 1
ATOM 4036 C CA . ILE A 1 531 ? 13.266 34.5 4.586 1 95.81 531 ILE A CA 1
ATOM 4037 C C . ILE A 1 531 ? 12.109 33.719 5.176 1 95.81 531 ILE A C 1
ATOM 4039 O O . ILE A 1 531 ? 12.188 32.5 5.305 1 95.81 531 ILE A O 1
ATOM 4043 N N . ILE A 1 532 ? 11.055 34.375 5.488 1 95.56 532 ILE A N 1
ATOM 4044 C CA . ILE A 1 532 ? 9.961 33.719 6.164 1 95.56 532 ILE A CA 1
ATOM 4045 C C . ILE A 1 532 ? 8.641 34.031 5.473 1 95.56 532 ILE A C 1
ATOM 4047 O O . ILE A 1 532 ? 8.414 35.188 5.059 1 95.56 532 ILE A O 1
ATOM 4051 N N . VAL A 1 533 ? 7.871 33.031 5.215 1 93.44 533 VAL A N 1
ATOM 4052 C CA . VAL A 1 533 ? 6.473 33.188 4.84 1 93.44 533 VAL A CA 1
ATOM 4053 C C . VAL A 1 533 ? 5.586 33.031 6.07 1 93.44 533 VAL A C 1
ATOM 4055 O O . VAL A 1 533 ? 5.656 32.031 6.77 1 93.44 533 VAL A O 1
ATOM 4058 N N . THR A 1 534 ? 4.82 34.031 6.422 1 88.56 534 THR A N 1
ATOM 4059 C CA . THR A 1 534 ? 3.959 33.969 7.602 1 88.56 534 THR A CA 1
ATOM 4060 C C . THR A 1 534 ? 2.777 34.906 7.461 1 88.56 534 THR A C 1
ATOM 4062 O O . THR A 1 534 ? 2.816 35.844 6.656 1 88.56 534 THR A O 1
ATOM 4065 N N . HIS A 1 535 ? 1.819 34.625 8.148 1 78.62 535 HIS A N 1
ATOM 4066 C CA . HIS A 1 535 ? 0.673 35.5 8.242 1 78.62 535 HIS A CA 1
ATOM 4067 C C . HIS A 1 535 ? 0.539 36.094 9.648 1 78.62 535 HIS A C 1
ATOM 4069 O O . HIS A 1 535 ? -0.381 36.875 9.922 1 78.62 535 HIS A O 1
ATOM 4075 N N . HIS A 1 536 ? 1.472 35.812 10.484 1 80.31 536 HIS A N 1
ATOM 4076 C CA . HIS A 1 536 ? 1.399 36.25 11.875 1 80.31 536 HIS A CA 1
ATOM 4077 C C . HIS A 1 536 ? 2.051 37.625 12.055 1 80.31 536 HIS A C 1
ATOM 4079 O O . HIS A 1 536 ? 3.234 37.781 11.75 1 80.31 536 HIS A O 1
ATOM 4085 N N . LEU A 1 537 ? 1.372 38.438 12.648 1 77.19 537 LEU A N 1
ATOM 4086 C CA . LEU A 1 537 ? 1.82 39.844 12.805 1 77.19 537 LEU A CA 1
ATOM 4087 C C . LEU A 1 537 ? 3.041 39.906 13.719 1 77.19 537 LEU A C 1
ATOM 4089 O O . LEU A 1 537 ? 3.91 40.75 13.531 1 77.19 537 LEU A O 1
ATOM 4093 N N . ALA A 1 538 ? 3.064 39.062 14.703 1 81.38 538 ALA A N 1
ATOM 4094 C CA . ALA A 1 538 ? 4.18 39.094 15.648 1 81.38 538 ALA A CA 1
ATOM 4095 C C . ALA A 1 538 ? 5.504 38.812 14.938 1 81.38 538 ALA A C 1
ATOM 4097 O O . ALA A 1 538 ? 6.543 39.375 15.305 1 81.38 538 ALA A O 1
ATOM 4098 N N . TRP A 1 539 ? 5.457 38.031 13.93 1 88.5 539 TRP A N 1
ATOM 4099 C CA . TRP A 1 539 ? 6.633 37.719 13.117 1 88.5 539 TRP A CA 1
ATOM 4100 C C . TRP A 1 539 ? 6.953 38.875 12.172 1 88.5 539 TRP A C 1
ATOM 4102 O O . TRP A 1 539 ? 8.117 39.219 11.984 1 88.5 539 TRP A O 1
ATOM 4112 N N . LEU A 1 540 ? 5.957 39.406 11.648 1 87.81 540 LEU A N 1
ATOM 4113 C CA . LEU A 1 540 ? 6.129 40.469 10.672 1 87.81 540 LEU A CA 1
ATOM 4114 C C . LEU A 1 540 ? 6.773 41.719 11.312 1 87.81 540 LEU A C 1
ATOM 4116 O O . LEU A 1 540 ? 7.543 42.406 10.656 1 87.81 540 LEU A O 1
ATOM 4120 N N . SER A 1 541 ? 6.477 41.938 12.539 1 84.44 541 SER A N 1
ATOM 4121 C CA . SER A 1 541 ? 6.996 43.094 13.242 1 84.44 541 SER A CA 1
ATOM 4122 C C . SER A 1 541 ? 8.508 43 13.438 1 84.44 541 SER A C 1
ATOM 4124 O O . SER A 1 541 ? 9.172 44.031 13.641 1 84.44 541 SER A O 1
ATOM 4126 N N . LEU A 1 542 ? 9.023 41.844 13.328 1 88.19 542 LEU A N 1
ATOM 4127 C CA . LEU A 1 542 ? 10.453 41.625 13.539 1 88.19 542 LEU A CA 1
ATOM 4128 C C . LEU A 1 542 ? 11.203 41.656 12.219 1 88.19 542 LEU A C 1
ATOM 4130 O O . LEU A 1 542 ? 12.438 41.594 12.195 1 88.19 542 LEU A O 1
ATOM 4134 N N . CYS A 1 543 ? 10.492 41.781 11.195 1 91.12 543 CYS A N 1
ATOM 4135 C CA . CYS A 1 543 ? 11.109 41.719 9.883 1 91.12 543 CYS A CA 1
ATOM 4136 C C . CYS A 1 543 ? 11.617 43.094 9.445 1 91.12 543 CYS A C 1
ATOM 4138 O O . CYS A 1 543 ? 11.055 44.125 9.844 1 91.12 543 CYS A O 1
ATOM 4140 N N . THR A 1 544 ? 12.641 43.062 8.695 1 88.5 544 THR A N 1
ATOM 4141 C CA . THR A 1 544 ? 13.203 44.281 8.141 1 88.5 544 THR A CA 1
ATOM 4142 C C . THR A 1 544 ? 12.461 44.688 6.875 1 88.5 544 THR A C 1
ATOM 4144 O O . THR A 1 544 ? 12.258 45.875 6.629 1 88.5 544 THR A O 1
ATOM 4147 N N . SER A 1 545 ? 12.117 43.75 6.164 1 90.38 545 SER A N 1
ATOM 4148 C CA . SER A 1 545 ? 11.406 44.031 4.918 1 90.38 545 SER A CA 1
ATOM 4149 C C . SER A 1 545 ? 10.266 43.031 4.715 1 90.38 545 SER A C 1
ATOM 4151 O O . SER A 1 545 ? 10.305 41.906 5.23 1 90.38 545 SER A O 1
ATOM 4153 N N . ILE A 1 546 ? 9.297 43.5 3.998 1 92.12 546 ILE A N 1
ATOM 4154 C CA . ILE A 1 546 ? 8.125 42.688 3.693 1 92.12 546 ILE A CA 1
ATOM 4155 C C . ILE A 1 546 ? 7.785 42.812 2.209 1 92.12 546 ILE A C 1
ATOM 4157 O O . ILE A 1 546 ? 7.828 43.906 1.641 1 92.12 546 ILE A O 1
ATOM 4161 N N . ALA A 1 547 ? 7.59 41.719 1.599 1 93.5 547 ALA A N 1
ATOM 4162 C CA . ALA A 1 547 ? 7.09 41.656 0.227 1 93.5 547 ALA A CA 1
ATOM 4163 C C . ALA A 1 547 ? 5.688 41.062 0.177 1 93.5 547 ALA A C 1
ATOM 4165 O O . ALA A 1 547 ? 5.438 40 0.755 1 93.5 547 ALA A O 1
ATOM 4166 N N . VAL A 1 548 ? 4.773 41.75 -0.488 1 93.44 548 VAL A N 1
ATOM 4167 C CA . VAL A 1 548 ? 3.387 41.312 -0.571 1 93.44 548 VAL A CA 1
ATOM 4168 C C . VAL A 1 548 ? 3.129 40.656 -1.934 1 93.44 548 VAL A C 1
ATOM 4170 O O . VAL A 1 548 ? 3.281 41.312 -2.971 1 93.44 548 VAL A O 1
ATOM 4173 N N . LEU A 1 549 ? 2.795 39.438 -1.844 1 92.81 549 LEU A N 1
ATOM 4174 C CA . LEU A 1 549 ? 2.52 38.656 -3.049 1 92.81 549 LEU A CA 1
ATOM 4175 C C . LEU A 1 549 ? 1.018 38.531 -3.275 1 92.81 549 LEU A C 1
ATOM 4177 O O . LEU A 1 549 ? 0.279 38.156 -2.359 1 92.81 549 LEU A O 1
ATOM 4181 N N . ASP A 1 550 ? 0.613 38.875 -4.441 1 89.06 550 ASP A N 1
ATOM 4182 C CA . ASP A 1 550 ? -0.79 38.75 -4.824 1 89.06 550 ASP A CA 1
ATOM 4183 C C . ASP A 1 550 ? -0.924 38.219 -6.25 1 89.06 550 ASP A C 1
ATOM 4185 O O . ASP A 1 550 ? -0.404 38.812 -7.195 1 89.06 550 ASP A O 1
ATOM 4189 N N . GLN A 1 551 ? -1.621 37.156 -6.383 1 86.31 551 GLN A N 1
ATOM 4190 C CA . GLN A 1 551 ? -1.898 36.5 -7.668 1 86.31 551 GLN A CA 1
ATOM 4191 C C . GLN A 1 551 ? -0.621 36.344 -8.484 1 86.31 551 GLN A C 1
ATOM 4193 O O . GLN A 1 551 ? -0.58 36.688 -9.664 1 86.31 551 GLN A O 1
ATOM 4198 N N . GLY A 1 552 ? 0.422 36.031 -7.84 1 89.81 552 GLY A N 1
ATOM 4199 C CA . GLY A 1 552 ? 1.654 35.656 -8.523 1 89.81 552 GLY A CA 1
ATOM 4200 C C . GLY A 1 552 ? 2.561 36.844 -8.789 1 89.81 552 GLY A C 1
ATOM 4201 O O . GLY A 1 552 ? 3.6 36.688 -9.438 1 89.81 552 GLY A O 1
ATOM 4202 N N . ARG A 1 553 ? 2.16 38.031 -8.367 1 92.5 553 ARG A N 1
ATOM 4203 C CA . ARG A 1 553 ? 2.955 39.219 -8.57 1 92.5 553 ARG A CA 1
ATOM 4204 C C . ARG A 1 553 ? 3.229 39.938 -7.246 1 92.5 553 ARG A C 1
ATOM 4206 O O . ARG A 1 553 ? 2.447 39.812 -6.301 1 92.5 553 ARG A O 1
ATOM 4213 N N . ILE A 1 554 ? 4.375 40.594 -7.242 1 93.19 554 ILE A N 1
ATOM 4214 C CA . ILE A 1 554 ? 4.656 41.438 -6.074 1 93.19 554 ILE A CA 1
ATOM 4215 C C . ILE A 1 554 ? 3.941 42.781 -6.207 1 93.19 554 ILE A C 1
ATOM 4217 O O . ILE A 1 554 ? 4.246 43.562 -7.109 1 93.19 554 ILE A O 1
ATOM 4221 N N . VAL A 1 555 ? 3.074 43.062 -5.391 1 91.31 555 VAL A N 1
ATOM 4222 C CA . VAL A 1 555 ? 2.258 44.281 -5.496 1 91.31 555 VAL A CA 1
ATOM 4223 C C . VAL A 1 555 ? 2.852 45.375 -4.629 1 91.31 555 VAL A C 1
ATOM 4225 O O . VAL A 1 555 ? 2.604 46.562 -4.867 1 91.31 555 VAL A O 1
ATOM 4228 N N . ASP A 1 556 ? 3.426 44.938 -3.533 1 89.88 556 ASP A N 1
ATOM 4229 C CA . ASP A 1 556 ? 4.059 45.906 -2.631 1 89.88 556 ASP A CA 1
ATOM 4230 C C . ASP A 1 556 ? 5.285 45.281 -1.954 1 89.88 556 ASP A C 1
ATOM 4232 O O . ASP A 1 556 ? 5.305 44.094 -1.665 1 89.88 556 ASP A O 1
ATOM 4236 N N . SER A 1 557 ? 6.367 46.094 -1.905 1 91.06 557 SER A N 1
ATOM 4237 C CA . SER A 1 557 ? 7.578 45.656 -1.226 1 91.06 557 SER A CA 1
ATOM 4238 C C . SER A 1 557 ? 8.344 46.812 -0.628 1 91.06 557 SER A C 1
ATOM 4240 O O . SER A 1 557 ? 8.375 47.906 -1.213 1 91.06 557 SER A O 1
ATOM 4242 N N . GLY A 1 558 ? 8.867 46.625 0.521 1 87.88 558 GLY A N 1
ATOM 4243 C CA . GLY A 1 558 ? 9.625 47.688 1.178 1 87.88 558 GLY A CA 1
ATOM 4244 C C . GLY A 1 558 ? 9.914 47.375 2.639 1 87.88 558 GLY A C 1
ATOM 4245 O O . GLY A 1 558 ? 9.898 46.219 3.059 1 87.88 558 GLY A O 1
ATOM 4246 N N . ASP A 1 559 ? 10.266 48.406 3.363 1 87.94 559 ASP A N 1
ATOM 4247 C CA . ASP A 1 559 ? 10.531 48.281 4.793 1 87.94 559 ASP A CA 1
ATOM 4248 C C . ASP A 1 559 ? 9.266 47.906 5.559 1 87.94 559 ASP A C 1
ATOM 4250 O O . ASP A 1 559 ? 8.18 48.375 5.254 1 87.94 559 ASP A O 1
ATOM 4254 N N . ALA A 1 560 ? 9.5 47.031 6.527 1 88 560 ALA A N 1
ATOM 4255 C CA . ALA A 1 560 ? 8.367 46.531 7.301 1 88 560 ALA A CA 1
ATOM 4256 C C . ALA A 1 560 ? 7.586 47.688 7.938 1 88 560 ALA A C 1
ATOM 4258 O O . ALA A 1 560 ? 6.355 47.625 8.008 1 88 560 ALA A O 1
ATOM 4259 N N . ALA A 1 561 ? 8.234 48.688 8.352 1 83.62 561 ALA A N 1
ATOM 4260 C CA . ALA A 1 561 ? 7.609 49.812 9.039 1 83.62 561 ALA A CA 1
ATOM 4261 C C . ALA A 1 561 ? 6.637 50.562 8.109 1 83.62 561 ALA A C 1
ATOM 4263 O O . ALA A 1 561 ? 5.629 51.094 8.562 1 83.62 561 ALA A O 1
ATOM 4264 N N . THR A 1 562 ? 6.883 50.438 6.832 1 86.19 562 THR A N 1
ATOM 4265 C CA . THR A 1 562 ? 6.066 51.125 5.855 1 86.19 562 THR A CA 1
ATOM 4266 C C . THR A 1 562 ? 4.918 50.25 5.367 1 86.19 562 THR A C 1
ATOM 4268 O O . THR A 1 562 ? 3.828 50.75 5.074 1 86.19 562 THR A O 1
ATOM 4271 N N . ILE A 1 563 ? 5.16 49 5.34 1 87.25 563 ILE A N 1
ATOM 4272 C CA . ILE A 1 563 ? 4.207 48.094 4.695 1 87.25 563 ILE A CA 1
ATOM 4273 C C . ILE A 1 563 ? 3.189 47.594 5.719 1 87.25 563 ILE A C 1
ATOM 4275 O O . ILE A 1 563 ? 2.021 47.406 5.383 1 87.25 563 ILE A O 1
ATOM 4279 N N . LEU A 1 564 ? 3.494 47.406 6.957 1 85.88 564 LEU A N 1
ATOM 4280 C CA . LEU A 1 564 ? 2.666 46.812 7.984 1 85.88 564 LEU A CA 1
ATOM 4281 C C . LEU A 1 564 ? 1.376 47.594 8.195 1 85.88 564 LEU A C 1
ATOM 4283 O O . LEU A 1 564 ? 0.293 47 8.266 1 85.88 564 LEU A O 1
ATOM 4287 N N . PRO A 1 565 ? 1.533 48.938 8.273 1 78.81 565 PRO A N 1
ATOM 4288 C CA . PRO A 1 565 ? 0.304 49.688 8.469 1 78.81 565 PRO A CA 1
ATOM 4289 C C . PRO A 1 565 ? -0.664 49.594 7.293 1 78.81 565 PRO A C 1
ATOM 4291 O O . PRO A 1 565 ? -1.879 49.688 7.477 1 78.81 565 PRO A O 1
ATOM 4294 N N . LYS A 1 566 ? -0.118 49.312 6.148 1 77.5 566 LYS A N 1
ATOM 4295 C CA . LYS A 1 566 ? -0.95 49.156 4.957 1 77.5 566 LYS A CA 1
ATOM 4296 C C . LYS A 1 566 ? -1.675 47.812 4.957 1 77.5 566 LYS A C 1
ATOM 4298 O O . LYS A 1 566 ? -2.75 47.688 4.367 1 77.5 566 LYS A O 1
ATOM 4303 N N . LEU A 1 567 ? -1.032 46.844 5.48 1 74.56 567 LEU A N 1
ATOM 4304 C CA . LEU A 1 567 ? -1.608 45.5 5.531 1 74.56 567 LEU A CA 1
ATOM 4305 C C . LEU A 1 567 ? -2.758 45.469 6.531 1 74.56 567 LEU A C 1
ATOM 4307 O O . LEU A 1 567 ? -3.721 44.719 6.332 1 74.56 567 LEU A O 1
ATOM 4311 N N . GLY A 1 568 ? -2.641 46.125 7.711 1 59.06 568 GLY A N 1
ATOM 4312 C CA . GLY A 1 568 ? -3.701 46.219 8.703 1 59.06 568 GLY A CA 1
ATOM 4313 C C . GLY A 1 568 ? -4.93 46.938 8.195 1 59.06 568 GLY A C 1
ATOM 4314 O O . GLY A 1 568 ? -6.059 46.562 8.531 1 59.06 568 GLY A O 1
ATOM 4315 N N . HIS A 1 569 ? -4.676 48.062 7.434 1 48.78 569 HIS A N 1
ATOM 4316 C CA . HIS A 1 569 ? -5.754 48.844 6.875 1 48.78 569 HIS A CA 1
ATOM 4317 C C . HIS A 1 569 ? -6.441 48.125 5.723 1 48.78 569 HIS A C 1
ATOM 4319 O O . HIS A 1 569 ? -7.645 48.281 5.508 1 48.78 569 HIS A O 1
ATOM 4325 N N . ARG A 1 570 ? -5.738 47.5 5.008 1 46.75 570 ARG A N 1
ATOM 4326 C CA . ARG A 1 570 ? -6.332 46.75 3.9 1 46.75 570 ARG A CA 1
ATOM 4327 C C . ARG A 1 570 ? -7.242 45.656 4.414 1 46.75 570 ARG A C 1
ATOM 4329 O O . ARG A 1 570 ? -8.242 45.312 3.775 1 46.75 570 ARG A O 1
ATOM 4336 N N . GLY A 1 571 ? -6.906 45.094 5.488 1 44.97 571 GLY A N 1
ATOM 4337 C CA . GLY A 1 571 ? -7.848 44.188 6.121 1 44.97 571 GLY A CA 1
ATOM 4338 C C . GLY A 1 571 ? -9.102 44.875 6.621 1 44.97 571 GLY A C 1
ATOM 4339 O O . GLY A 1 571 ? -10.188 44.281 6.613 1 44.97 571 GLY A O 1
ATOM 4340 N N . ARG A 1 572 ? -9.133 46.188 7.156 1 40.94 572 ARG A N 1
ATOM 4341 C CA . ARG A 1 572 ? -10.273 47 7.598 1 40.94 572 ARG A CA 1
ATOM 4342 C C . ARG A 1 572 ? -11 47.625 6.41 1 40.94 572 ARG A C 1
ATOM 4344 O O . ARG A 1 572 ? -12.219 47.75 6.434 1 40.94 572 ARG A O 1
ATOM 4351 N N . THR A 1 573 ? -10.461 48.156 5.445 1 37.66 573 THR A N 1
ATOM 4352 C CA . THR A 1 573 ? -11.062 48.906 4.352 1 37.66 573 THR A CA 1
ATOM 4353 C C . THR A 1 573 ? -11.82 47.969 3.408 1 37.66 573 THR A C 1
ATOM 4355 O O . THR A 1 573 ? -12.805 48.375 2.781 1 37.66 573 THR A O 1
ATOM 4358 N N . ASP A 1 574 ? -11.406 46.875 3.133 1 37.56 574 ASP A N 1
ATOM 4359 C CA . ASP A 1 574 ? -12.211 46.031 2.262 1 37.56 574 ASP A CA 1
ATOM 4360 C C . ASP A 1 574 ? -13.508 45.594 2.953 1 37.56 574 ASP A C 1
ATOM 4362 O O . ASP A 1 574 ? -14.406 45.062 2.312 1 37.56 574 ASP A O 1
ATOM 4366 N N . LEU A 1 575 ? -13.648 45.75 4.195 1 33 575 LEU A N 1
ATOM 4367 C CA . LEU A 1 575 ? -14.906 45.594 4.922 1 33 575 LEU A CA 1
ATOM 4368 C C . LEU A 1 575 ? -15.852 46.75 4.645 1 33 575 LEU A C 1
ATOM 4370 O O . LEU A 1 575 ? -17.062 46.562 4.535 1 33 575 LEU A O 1
ATOM 4374 N N . HIS A 1 576 ? -15.508 48.062 4.707 1 33.16 576 HIS A N 1
ATOM 4375 C CA . HIS A 1 576 ? -16.406 49.188 4.535 1 33.16 576 HIS A CA 1
ATOM 4376 C C . HIS A 1 576 ? -16.797 49.375 3.072 1 33.16 576 HIS A C 1
ATOM 4378 O O . HIS A 1 576 ? -17.875 49.875 2.771 1 33.16 576 HIS A O 1
ATOM 4384 N N . SER A 1 577 ? -15.961 49.281 2.15 1 36.12 577 SER A N 1
ATOM 4385 C CA . SER A 1 577 ? -16.375 49.531 0.775 1 36.12 577 SER A CA 1
ATOM 4386 C C . SER A 1 577 ? -17.328 48.438 0.266 1 36.12 577 SER A C 1
ATOM 4388 O O . SER A 1 577 ? -18.156 48.719 -0.596 1 36.12 577 SER A O 1
ATOM 4390 N N . ARG A 1 578 ? -17.234 47.188 0.621 1 38.81 578 ARG A N 1
ATOM 4391 C CA . ARG A 1 578 ? -18.156 46.188 0.109 1 38.81 578 ARG A CA 1
ATOM 4392 C C . ARG A 1 578 ? -19.422 46.125 0.95 1 38.81 578 ARG A C 1
ATOM 4394 O O . ARG A 1 578 ? -20.344 45.344 0.649 1 38.81 578 ARG A O 1
ATOM 4401 N N . ALA A 1 579 ? -19.547 46.625 2.141 1 36.62 579 ALA A N 1
ATOM 4402 C CA . ALA A 1 579 ? -20.828 46.812 2.807 1 36.62 579 ALA A CA 1
ATOM 4403 C C . ALA A 1 579 ? -21.703 47.781 2.025 1 36.62 579 ALA A C 1
ATOM 4405 O O . ALA A 1 579 ? -22.938 47.688 2.066 1 36.62 579 ALA A O 1
ATOM 4406 N N . ALA A 1 580 ? -21.297 48.938 1.503 1 37.78 580 ALA A N 1
ATOM 4407 C CA . ALA A 1 580 ? -22.156 49.875 0.801 1 37.78 580 ALA A CA 1
ATOM 4408 C C . ALA A 1 580 ? -22.625 49.312 -0.529 1 37.78 580 ALA A C 1
ATOM 4410 O O . ALA A 1 580 ? -23.688 49.688 -1.038 1 37.78 580 ALA A O 1
ATOM 4411 N N . GLY A 1 581 ? -21.844 48.656 -1.28 1 34.19 581 GLY A N 1
ATOM 4412 C CA . GLY A 1 581 ? -22.25 48.281 -2.627 1 34.19 581 GLY A CA 1
ATOM 4413 C C . GLY A 1 581 ? -23.172 47.094 -2.664 1 34.19 581 GLY A C 1
ATOM 4414 O O . GLY A 1 581 ? -23.656 46.688 -3.73 1 34.19 581 GLY A O 1
ATOM 4415 N N . SER A 1 582 ? -23.031 46.281 -1.669 1 33.81 582 SER A N 1
ATOM 4416 C CA . SER A 1 582 ? -23.688 45 -1.934 1 33.81 582 SER A CA 1
ATOM 4417 C C . SER A 1 582 ? -25.188 45.094 -1.7 1 33.81 582 SER A C 1
ATOM 4419 O O . SER A 1 582 ? -25.891 44.094 -1.749 1 33.81 582 SER A O 1
ATOM 4421 N N . VAL A 1 583 ? -25.656 46.219 -1.18 1 33.94 583 VAL A N 1
ATOM 4422 C CA . VAL A 1 583 ? -27.062 46.062 -0.838 1 33.94 583 VAL A CA 1
ATOM 4423 C C . VAL A 1 583 ? -27.906 46.031 -2.111 1 33.94 583 VAL A C 1
ATOM 4425 O O . VAL A 1 583 ? -29.062 45.594 -2.096 1 33.94 583 VAL A O 1
ATOM 4428 N N . ASN A 1 584 ? -27.656 46.938 -3.092 1 30.22 584 ASN A N 1
ATOM 4429 C CA . ASN A 1 584 ? -28.766 47.094 -4.012 1 30.22 584 ASN A CA 1
ATOM 4430 C C . ASN A 1 584 ? -28.875 45.938 -4.988 1 30.22 584 ASN A C 1
ATOM 4432 O O . ASN A 1 584 ? -28.484 46.062 -6.148 1 30.22 584 ASN A O 1
ATOM 4436 N N . VAL A 1 585 ? -28.344 44.844 -4.805 1 30.94 585 VAL A N 1
ATOM 4437 C CA . VAL A 1 585 ? -28.656 43.906 -5.855 1 30.94 585 VAL A CA 1
ATOM 4438 C C . VAL A 1 585 ? -30.156 43.625 -5.859 1 30.94 585 VAL A C 1
ATOM 4440 O O . VAL A 1 585 ? -30.703 43.125 -4.871 1 30.94 585 VAL A O 1
ATOM 4443 N N . THR A 1 586 ? -30.969 44.406 -6.59 1 29.78 586 THR A N 1
ATOM 4444 C CA . THR A 1 586 ? -32.344 44.094 -6.941 1 29.78 586 THR A CA 1
ATOM 4445 C C . THR A 1 586 ? -32.5 42.625 -7.312 1 29.78 586 THR A C 1
ATOM 4447 O O . THR A 1 586 ? -31.688 42.094 -8.078 1 29.78 586 THR A O 1
ATOM 4450 N N . PRO A 1 587 ? -33.25 41.906 -6.555 1 29.28 587 PRO A N 1
ATOM 4451 C CA . PRO A 1 587 ? -33.531 40.5 -6.895 1 29.28 587 PRO A CA 1
ATOM 4452 C C . PRO A 1 587 ? -33.969 40.344 -8.344 1 29.28 587 PRO A C 1
ATOM 4454 O O . PRO A 1 587 ? -35 40.906 -8.758 1 29.28 587 PRO A O 1
ATOM 4457 N N . GLN A 1 588 ? -33.188 40.562 -9.328 1 28.3 588 GLN A N 1
ATOM 4458 C CA . GLN A 1 588 ? -33.688 40.312 -10.672 1 28.3 588 GLN A CA 1
ATOM 4459 C C . GLN A 1 588 ? -34.469 39 -10.711 1 28.3 588 GLN A C 1
ATOM 4461 O O . GLN A 1 588 ? -34.031 37.969 -10.195 1 28.3 588 GLN A O 1
ATOM 4466 N N . SER A 1 589 ? -35.812 39.094 -10.828 1 27.34 589 SER A N 1
ATOM 4467 C CA . SER A 1 589 ? -36.75 38 -11.039 1 27.34 589 SER A CA 1
ATOM 4468 C C . SER A 1 589 ? -36.219 37 -12.039 1 27.34 589 SER A C 1
ATOM 4470 O O . SER A 1 589 ? -35.812 37.344 -13.148 1 27.34 589 SER A O 1
ATOM 4472 N N . TYR A 1 590 ? -35.438 36.156 -11.609 1 27.17 590 TYR A N 1
ATOM 4473 C CA . TYR A 1 590 ? -35.094 35.031 -12.508 1 27.17 590 TYR A CA 1
ATOM 4474 C C . TYR A 1 590 ? -36.312 34.594 -13.32 1 27.17 590 TYR A C 1
ATOM 4476 O O . TYR A 1 590 ? -37.312 34.188 -12.758 1 27.17 590 TYR A O 1
ATOM 4484 N N . ALA A 1 591 ? -36.625 35.344 -14.367 1 29.89 591 ALA A N 1
ATOM 4485 C CA . ALA A 1 591 ? -37.625 34.875 -15.312 1 29.89 591 ALA A CA 1
ATOM 4486 C C . ALA A 1 591 ? -37.625 33.375 -15.453 1 29.89 591 ALA A C 1
ATOM 4488 O O . ALA A 1 591 ? -36.562 32.75 -15.555 1 29.89 591 ALA A O 1
ATOM 4489 N N . ARG A 1 592 ? -38.781 32.781 -15.086 1 29.12 592 ARG A N 1
ATOM 4490 C CA . ARG A 1 592 ? -39.125 31.375 -15.273 1 29.12 592 ARG A CA 1
ATOM 4491 C C . ARG A 1 592 ? -38.844 30.938 -16.719 1 29.12 592 ARG A C 1
ATOM 4493 O O . ARG A 1 592 ? -39.344 31.547 -17.656 1 29.12 592 ARG A O 1
AT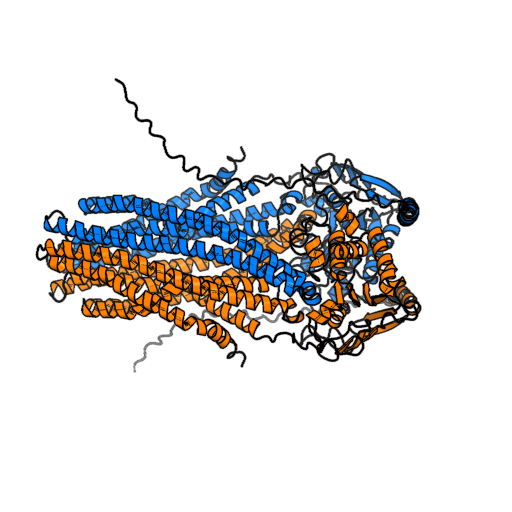OM 4500 N N . PRO A 1 593 ? -37.719 30.406 -17.016 1 28.33 593 PRO A N 1
ATOM 4501 C CA . PRO A 1 593 ? -37.625 30 -18.422 1 28.33 593 PRO A CA 1
ATOM 4502 C C . PRO A 1 593 ? -38.906 29.328 -18.906 1 28.33 593 PRO A C 1
ATOM 4504 O O . PRO A 1 593 ? -39.656 28.719 -18.109 1 28.33 593 PRO A O 1
ATOM 4507 N N . ASN A 1 594 ? -39.656 29.906 -19.75 1 24.84 594 ASN A N 1
ATOM 4508 C CA . ASN A 1 594 ? -40.812 29.312 -20.406 1 24.84 594 ASN A CA 1
ATOM 4509 C C . ASN A 1 594 ? -40.594 27.812 -20.656 1 24.84 594 ASN A C 1
ATOM 4511 O O . ASN A 1 594 ? -39.531 27.391 -21.031 1 24.84 594 ASN A O 1
ATOM 4515 N N . PRO A 1 595 ? -41.594 27 -20.062 1 26.88 595 PRO A N 1
ATOM 4516 C CA . PRO A 1 595 ? -41.562 25.547 -20.25 1 26.88 595 PRO A CA 1
ATOM 4517 C C . PRO A 1 595 ? -41.469 25.125 -21.719 1 26.88 595 PRO A C 1
ATOM 4519 O O . PRO A 1 595 ? -42.469 24.734 -22.312 1 26.88 595 PRO A O 1
ATOM 4522 N N . ALA A 1 596 ? -40.875 25.969 -22.547 1 24.97 596 ALA A N 1
ATOM 4523 C CA . ALA A 1 596 ? -41.125 25.562 -23.938 1 24.97 596 ALA A CA 1
ATOM 4524 C C . ALA A 1 596 ? -41.062 24.031 -24.062 1 24.97 596 ALA A C 1
ATOM 4526 O O . ALA A 1 596 ? -40.5 23.344 -23.219 1 24.97 596 ALA A O 1
ATOM 4527 N N . GLY A 1 597 ? -41.531 23.469 -25.203 1 23.72 597 GLY A N 1
ATOM 4528 C CA . GLY A 1 597 ? -42.062 22.25 -25.812 1 23.72 597 GLY A CA 1
ATOM 4529 C C . GLY A 1 597 ? -41.062 21.078 -25.734 1 23.72 597 GLY A C 1
ATOM 4530 O O . GLY A 1 597 ? -39.875 21.25 -26.031 1 23.72 597 GLY A O 1
ATOM 4531 N N . ARG A 1 598 ? -41.219 20.297 -24.688 1 25.69 598 ARG A N 1
ATOM 4532 C CA . ARG A 1 598 ? -40.656 18.969 -24.625 1 25.69 598 ARG A CA 1
ATOM 4533 C C . ARG A 1 598 ? -40.75 18.25 -25.969 1 25.69 598 ARG A C 1
ATOM 4535 O O . ARG A 1 598 ? -41.812 17.75 -26.328 1 25.69 598 ARG A O 1
ATOM 4542 N N . GLY A 1 599 ? -40.312 18.844 -27.109 1 24.5 599 GLY A N 1
ATOM 4543 C CA . GLY A 1 599 ? -40.562 17.906 -28.188 1 24.5 599 GLY A CA 1
ATOM 4544 C C . GLY A 1 599 ? -40.062 16.516 -27.906 1 24.5 599 GLY A C 1
ATOM 4545 O O . GLY A 1 599 ? -39.25 16.312 -27 1 24.5 599 GLY A O 1
ATOM 4546 N N . PRO A 1 600 ? -40.875 15.406 -28.25 1 25.97 600 PRO A N 1
ATOM 4547 C CA . PRO A 1 600 ? -40.688 13.984 -27.953 1 25.97 600 PRO A CA 1
ATOM 4548 C C . PRO A 1 600 ? -39.25 13.516 -28.219 1 25.97 600 PRO A C 1
ATOM 4550 O O . PRO A 1 600 ? -38.719 13.75 -29.312 1 25.97 600 PRO A O 1
ATOM 4553 N N . VAL A 1 601 ? -38.375 13.852 -27.406 1 25.23 601 VAL A N 1
ATOM 4554 C CA . VAL A 1 601 ? -37.062 13.391 -27.828 1 25.23 601 VAL A CA 1
ATOM 4555 C C . VAL A 1 601 ? -37.125 11.922 -28.25 1 25.23 601 VAL A C 1
ATOM 4557 O O . VAL A 1 601 ? -37.562 11.062 -27.469 1 25.23 601 VAL A O 1
ATOM 4560 N N . GLU A 1 602 ? -37.438 11.688 -29.516 1 22.39 602 GLU A N 1
ATOM 4561 C CA . GLU A 1 602 ? -37.469 10.391 -30.188 1 22.39 602 GLU A CA 1
ATOM 4562 C C . GLU A 1 602 ? -36.344 9.484 -29.688 1 22.39 602 GLU A C 1
ATOM 4564 O O . GLU A 1 602 ? -35.188 9.938 -29.516 1 22.39 602 GLU A O 1
ATOM 4569 N N . LEU A 1 603 ? -36.812 8.531 -28.812 1 22.95 603 LEU A N 1
ATOM 4570 C CA . LEU A 1 603 ? -36.094 7.312 -28.438 1 22.95 603 LEU A CA 1
ATOM 4571 C C . LEU A 1 603 ? -35.281 6.781 -29.609 1 22.95 603 LEU A C 1
ATOM 4573 O O . LEU A 1 603 ? -35.812 6.379 -30.641 1 22.95 603 LEU A O 1
ATOM 4577 N N . VAL A 1 604 ? -34.25 7.609 -30.031 1 21.38 604 VAL A N 1
ATOM 4578 C CA . VAL A 1 604 ? -33.562 7.039 -31.172 1 21.38 604 VAL A CA 1
ATOM 4579 C C . VAL A 1 604 ? -33.312 5.555 -30.938 1 21.38 604 VAL A C 1
ATOM 4581 O O . VAL A 1 604 ? -32.719 5.176 -29.922 1 21.38 604 VAL A O 1
ATOM 4584 N N . LYS A 1 605 ? -34.281 4.711 -31.469 1 20.77 605 LYS A N 1
ATOM 4585 C CA . LYS A 1 605 ? -34.219 3.271 -31.703 1 20.77 605 LYS A CA 1
ATOM 4586 C C . LYS A 1 605 ? -32.844 2.846 -32.156 1 20.77 605 LYS A C 1
ATOM 4588 O O . LYS A 1 605 ? -32.344 3.32 -33.188 1 20.77 605 LYS A O 1
ATOM 4593 N N . MET A 1 606 ? -31.906 2.949 -31.172 1 20.47 606 MET A N 1
ATOM 4594 C CA . MET A 1 606 ? -30.625 2.4 -31.609 1 20.47 606 MET A CA 1
ATOM 4595 C C . MET A 1 606 ? -30.844 1.171 -32.5 1 20.47 606 MET A C 1
ATOM 4597 O O . MET A 1 606 ? -31.406 0.174 -32.062 1 20.47 606 MET A O 1
ATOM 4601 N N . GLY A 1 607 ? -31.359 1.461 -33.75 1 19.42 607 GLY A N 1
ATOM 4602 C CA . GLY A 1 607 ? -31.578 0.551 -34.844 1 19.42 607 GLY A CA 1
ATOM 4603 C C . GLY A 1 607 ? -30.594 -0.597 -34.906 1 19.42 607 GLY A C 1
ATOM 4604 O O . GLY A 1 607 ? -29.5 -0.512 -34.312 1 19.42 607 GLY A O 1
ATOM 4605 N N . SER A 1 608 ? -31.297 -1.866 -34.969 1 21.44 608 SER A N 1
ATOM 4606 C CA . SER A 1 608 ? -30.844 -3.172 -35.438 1 21.44 608 SER A CA 1
ATOM 4607 C C . SER A 1 608 ? -29.969 -3.041 -36.656 1 21.44 608 SER A C 1
ATOM 4609 O O . SER A 1 608 ? -30.438 -2.676 -37.75 1 21.44 608 SER A O 1
ATOM 4611 N N . LEU A 1 609 ? -29.031 -2.121 -36.656 1 19.67 609 LEU A N 1
ATOM 4612 C CA . LEU A 1 609 ? -28.25 -2.188 -37.906 1 19.67 609 LEU A CA 1
ATOM 4613 C C . LEU A 1 609 ? -27.984 -3.635 -38.281 1 19.67 609 LEU A C 1
ATOM 4615 O O . LEU A 1 609 ? -27.078 -4.277 -37.75 1 19.67 609 LEU A O 1
ATOM 4619 N N . VAL A 1 610 ? -29.25 -4.543 -38.156 1 21.03 610 VAL A N 1
ATOM 4620 C CA . VAL A 1 610 ? -29.219 -5.773 -38.938 1 21.03 610 VAL A CA 1
ATOM 4621 C C . VAL A 1 610 ? -28.969 -5.441 -40.406 1 21.03 610 VAL A C 1
ATOM 4623 O O . VAL A 1 610 ? -29.844 -4.859 -41.062 1 21.03 610 VAL A O 1
ATOM 4626 N N . THR A 1 611 ? -28.016 -4.684 -40.812 1 19.59 611 THR A N 1
ATOM 4627 C CA . THR A 1 611 ? -27.828 -4.594 -42.281 1 19.59 611 THR A CA 1
ATOM 4628 C C . THR A 1 611 ? -27.906 -5.977 -42.906 1 19.59 611 THR A C 1
ATOM 4630 O O . THR A 1 611 ? -27.109 -6.863 -42.594 1 19.59 611 THR A O 1
ATOM 4633 N N . THR A 1 612 ? -29.25 -6.57 -43.062 1 20.25 612 THR A N 1
ATOM 4634 C CA . THR A 1 612 ? -29.453 -7.672 -43.969 1 20.25 612 THR A CA 1
ATOM 4635 C C . THR A 1 612 ? -28.781 -7.379 -45.312 1 20.25 612 THR A C 1
ATOM 4637 O O . THR A 1 612 ? -28.844 -6.254 -45.812 1 20.25 612 THR A O 1
ATOM 4640 N N . PRO A 1 613 ? -27.812 -8.203 -45.719 1 20.38 613 PRO A N 1
ATOM 4641 C CA . PRO A 1 613 ? -27.266 -8.188 -47.062 1 20.38 613 PRO A CA 1
ATOM 4642 C C . PRO A 1 613 ? -28.344 -8.273 -48.156 1 20.38 613 PRO A C 1
ATOM 4644 O O . PRO A 1 613 ? -29.312 -9.031 -48 1 20.38 613 PRO A O 1
ATOM 4647 N N . ARG A 1 614 ? -28.906 -7.281 -48.781 1 18.89 614 ARG A N 1
ATOM 4648 C CA . ARG A 1 614 ? -29.766 -7.305 -49.969 1 18.89 614 ARG A CA 1
ATOM 4649 C C . ARG A 1 614 ? -29.109 -8.094 -51.094 1 18.89 614 ARG A C 1
ATOM 4651 O O . ARG A 1 614 ? -28.109 -7.664 -51.656 1 18.89 614 ARG A O 1
ATOM 4658 N N . HIS A 1 615 ? -28.875 -9.445 -51.062 1 20.27 615 HIS A N 1
ATOM 4659 C CA . HIS A 1 615 ? -28.547 -10.016 -52.375 1 20.27 615 HIS A CA 1
ATOM 4660 C C . HIS A 1 615 ? -29.656 -9.758 -53.375 1 20.27 615 HIS A C 1
ATOM 4662 O O . HIS A 1 615 ? -30.828 -10.047 -53.094 1 20.27 615 HIS A O 1
ATOM 4668 N N . THR A 1 616 ? -29.641 -8.711 -54.188 1 19.39 616 THR A N 1
ATOM 4669 C CA . THR A 1 616 ? -30.312 -8.438 -55.469 1 19.39 616 THR A CA 1
ATOM 4670 C C . THR A 1 616 ? -30.234 -9.648 -56.375 1 19.39 616 THR A C 1
ATOM 4672 O O . THR A 1 616 ? -29.188 -10.273 -56.5 1 19.39 616 THR A O 1
ATOM 4675 N N . PRO A 1 617 ? -31.391 -10.273 -56.844 1 24.53 617 PRO A N 1
ATOM 4676 C CA . PRO A 1 617 ? -31.594 -11.219 -57.938 1 24.53 617 PRO A CA 1
ATOM 4677 C C . PRO A 1 617 ? -31.188 -10.633 -59.281 1 24.53 617 PRO A C 1
ATOM 4679 O O . PRO A 1 617 ? -31.672 -9.562 -59.656 1 24.53 617 PRO A O 1
ATOM 4682 N N . SER A 1 618 ? -30 -10.469 -59.875 1 20.73 618 SER A N 1
ATOM 4683 C CA . SER A 1 618 ? -29.875 -10.211 -61.312 1 20.73 618 SER A CA 1
ATOM 4684 C C . SER A 1 618 ? -30.609 -11.258 -62.125 1 20.73 618 SER A C 1
ATOM 4686 O O . SER A 1 618 ? -30.484 -12.461 -61.875 1 20.73 618 SER A O 1
ATOM 4688 N N . GLY A 1 619 ? -31.828 -11.086 -62.844 1 20.89 619 GLY A N 1
ATOM 4689 C CA . GLY A 1 619 ? -32.531 -11.5 -64.062 1 20.89 619 GLY A CA 1
ATOM 4690 C C . GLY A 1 619 ? -31.578 -11.703 -65.25 1 20.89 619 GLY A C 1
ATOM 4691 O O . GLY A 1 619 ? -31.625 -12.75 -65.875 1 20.89 619 GLY A O 1
ATOM 4692 N N . GLY A 1 620 ? -31.266 -10.609 -66.125 1 21.59 620 GLY A N 1
ATOM 4693 C CA . GLY A 1 620 ? -31.172 -10.688 -67.625 1 21.59 620 GLY A CA 1
ATOM 4694 C C . GLY A 1 620 ? -30.016 -11.539 -68.062 1 21.59 620 GLY A C 1
ATOM 4695 O O . GLY A 1 620 ? -30.234 -12.539 -68.812 1 21.59 620 GLY A O 1
ATOM 4696 N N . ARG A 1 621 ? -28.953 -11.266 -68.875 1 18.27 621 ARG A N 1
ATOM 4697 C CA . ARG A 1 621 ? -28.578 -12.219 -69.938 1 18.27 621 ARG A CA 1
ATOM 4698 C C . ARG A 1 621 ? -27.953 -13.477 -69.312 1 18.27 621 ARG A C 1
ATOM 4700 O O . ARG A 1 621 ? -27.188 -13.391 -68.375 1 18.27 621 ARG A O 1
ATOM 4707 N N . MET B 1 1 ? -9.984 -17.781 27.359 1 25.03 1 MET B N 1
ATOM 4708 C CA . MET B 1 1 ? -11.289 -17.359 26.859 1 25.03 1 MET B CA 1
ATOM 4709 C C . MET B 1 1 ? -11.164 -16.688 25.5 1 25.03 1 MET B C 1
ATOM 4711 O O . MET B 1 1 ? -12.164 -16.484 24.812 1 25.03 1 MET B O 1
ATOM 4715 N N . ALA B 1 2 ? -9.938 -15.922 25.359 1 34.12 2 ALA B N 1
ATOM 4716 C CA . ALA B 1 2 ? -9.617 -15.297 24.078 1 34.12 2 ALA B CA 1
ATOM 4717 C C . ALA B 1 2 ? -9.43 -16.344 22.984 1 34.12 2 ALA B C 1
ATOM 4719 O O . ALA B 1 2 ? -9.648 -16.062 21.797 1 34.12 2 ALA B O 1
ATOM 4720 N N . ASN B 1 3 ? -8.93 -17.391 23.297 1 38.06 3 ASN B N 1
ATOM 4721 C CA . ASN B 1 3 ? -8.555 -18.484 22.406 1 38.06 3 ASN B CA 1
ATOM 4722 C C . ASN B 1 3 ? -9.789 -19.125 21.766 1 38.06 3 ASN B C 1
ATOM 4724 O O . ASN B 1 3 ? -9.703 -19.703 20.688 1 38.06 3 ASN B O 1
ATOM 4728 N N . THR B 1 4 ? -10.805 -19.266 22.516 1 40.38 4 THR B N 1
ATOM 4729 C CA . THR B 1 4 ? -12.031 -19.953 22.172 1 40.38 4 THR B CA 1
ATOM 4730 C C . THR B 1 4 ? -12.906 -19.094 21.266 1 40.38 4 THR B C 1
ATOM 4732 O O . THR B 1 4 ? -13.664 -19.609 20.438 1 40.38 4 THR B O 1
ATOM 4735 N N . VAL B 1 5 ? -12.953 -17.875 21.516 1 43.91 5 VAL B N 1
ATOM 4736 C CA . VAL B 1 5 ? -13.789 -16.922 20.781 1 43.91 5 VAL B CA 1
ATOM 4737 C C . VAL B 1 5 ? -13.258 -16.75 19.359 1 43.91 5 VAL B C 1
ATOM 4739 O O . VAL B 1 5 ? -14.023 -16.422 18.438 1 43.91 5 VAL B O 1
ATOM 4742 N N . SER B 1 6 ? -11.898 -16.828 19.234 1 50.34 6 SER B N 1
ATOM 4743 C CA . SER B 1 6 ? -11.141 -16.641 18 1 50.34 6 SER B CA 1
ATOM 4744 C C . SER B 1 6 ? -11.633 -17.594 16.906 1 50.34 6 SER B C 1
ATOM 4746 O O . SER B 1 6 ? -11.758 -17.188 15.742 1 50.34 6 SER B O 1
ATOM 4748 N N . ARG B 1 7 ? -11.789 -18.969 17.391 1 51.78 7 ARG B N 1
ATOM 4749 C CA . ARG B 1 7 ? -12.109 -20.031 16.453 1 51.78 7 ARG B CA 1
ATOM 4750 C C . ARG B 1 7 ? -13.586 -20 16.078 1 51.78 7 ARG B C 1
ATOM 4752 O O . ARG B 1 7 ? -13.984 -20.578 15.062 1 51.78 7 ARG B O 1
ATOM 4759 N N . THR B 1 8 ? -14.266 -19.25 16.75 1 56.78 8 THR B N 1
ATOM 4760 C CA . THR B 1 8 ? -15.711 -19.359 16.625 1 56.78 8 THR B CA 1
ATOM 4761 C C . THR B 1 8 ? -16.219 -18.5 15.469 1 56.78 8 THR B C 1
ATOM 4763 O O . THR B 1 8 ? -17.156 -18.875 14.758 1 56.78 8 THR B O 1
ATOM 4766 N N . TRP B 1 9 ? -15.5 -17.391 15.32 1 59.19 9 TRP B N 1
ATOM 4767 C CA . TRP B 1 9 ? -16.078 -16.516 14.297 1 59.19 9 TRP B CA 1
ATOM 4768 C C . TRP B 1 9 ? -15.898 -17.125 12.906 1 59.19 9 TRP B C 1
ATOM 4770 O O . TRP B 1 9 ? -16.781 -17.016 12.062 1 59.19 9 TRP B O 1
ATOM 4780 N N . ILE B 1 10 ? -14.82 -17.797 12.781 1 61.62 10 ILE B N 1
ATOM 4781 C CA . ILE B 1 10 ? -14.617 -18.422 11.477 1 61.62 10 ILE B CA 1
ATOM 4782 C C . ILE B 1 10 ? -15.617 -19.562 11.297 1 61.62 10 ILE B C 1
ATOM 4784 O O . ILE B 1 10 ? -16.156 -19.766 10.211 1 61.62 10 ILE B O 1
ATOM 4788 N N . ARG B 1 11 ? -15.734 -20.219 12.422 1 62.56 11 ARG B N 1
ATOM 4789 C CA . ARG B 1 11 ? -16.688 -21.312 12.359 1 62.56 11 ARG B CA 1
ATOM 4790 C C . ARG B 1 11 ? -18.094 -20.797 12.078 1 62.56 11 ARG B C 1
ATOM 4792 O O . ARG B 1 11 ? -18.859 -21.438 11.328 1 62.56 11 ARG B O 1
ATOM 4799 N N . ASP B 1 12 ? -18.297 -19.656 12.656 1 63.41 12 ASP B N 1
ATOM 4800 C CA . ASP B 1 12 ? -19.625 -19.109 12.438 1 63.41 12 ASP B CA 1
ATOM 4801 C C . ASP B 1 12 ? -19.766 -18.562 11.016 1 63.41 12 ASP B C 1
ATOM 4803 O O . ASP B 1 12 ? -20.844 -18.609 10.422 1 63.41 12 ASP B O 1
ATOM 4807 N N . LEU B 1 13 ? -18.672 -18.172 10.523 1 62.97 13 LEU B N 1
ATOM 4808 C CA . LEU B 1 13 ? -18.703 -17.672 9.148 1 62.97 13 LEU B CA 1
ATOM 4809 C C . LEU B 1 13 ? -18.719 -18.828 8.156 1 62.97 13 LEU B C 1
ATOM 4811 O O . LEU B 1 13 ? -19.375 -18.734 7.117 1 62.97 13 LEU B O 1
ATOM 4815 N N . LEU B 1 14 ? -18.031 -19.891 8.594 1 66.88 14 LEU B N 1
ATOM 4816 C CA . LEU B 1 14 ? -17.906 -21.016 7.676 1 66.88 14 LEU B CA 1
ATOM 4817 C C . LEU B 1 14 ? -19.094 -21.969 7.82 1 66.88 14 LEU B C 1
ATOM 4819 O O . LEU B 1 14 ? -19.406 -22.719 6.895 1 66.88 14 LEU B O 1
ATOM 4823 N N . ARG B 1 15 ? -19.797 -21.953 8.93 1 65.25 15 ARG B N 1
ATOM 4824 C CA . ARG B 1 15 ? -20.875 -22.906 9.211 1 65.25 15 ARG B CA 1
ATOM 4825 C C . ARG B 1 15 ? -21.969 -22.812 8.156 1 65.25 15 ARG B C 1
ATOM 4827 O O . ARG B 1 15 ? -22.422 -23.844 7.641 1 65.25 15 ARG B O 1
ATOM 4834 N N . PRO B 1 16 ? -22.344 -21.594 7.883 1 61.97 16 PRO B N 1
ATOM 4835 C CA . PRO B 1 16 ? -23.391 -21.562 6.871 1 61.97 16 PRO B CA 1
ATOM 4836 C C . PRO B 1 16 ? -22.906 -22 5.492 1 61.97 16 PRO B C 1
ATOM 4838 O O . PRO B 1 16 ? -23.719 -22.328 4.621 1 61.97 16 PRO B O 1
ATOM 4841 N N . LEU B 1 17 ? -21.656 -22.062 5.375 1 66 17 LEU B N 1
ATOM 4842 C CA . LEU B 1 17 ? -21.094 -22.391 4.066 1 66 17 LEU B CA 1
ATOM 4843 C C . LEU B 1 17 ? -20.766 -23.875 3.965 1 66 17 LEU B C 1
ATOM 4845 O O . LEU B 1 17 ? -20.406 -24.359 2.893 1 66 17 LEU B O 1
ATOM 4849 N N . LEU B 1 18 ? -21.062 -24.594 5.027 1 70.5 18 LEU B N 1
ATOM 4850 C CA . LEU B 1 18 ? -20.703 -26.016 5.062 1 70.5 18 LEU B CA 1
ATOM 4851 C C . LEU B 1 18 ? -21.516 -26.797 4.031 1 70.5 18 LEU B C 1
ATOM 4853 O O . LEU B 1 18 ? -20.969 -27.656 3.34 1 70.5 18 LEU B O 1
ATOM 4857 N N . PRO B 1 19 ? -22.828 -26.422 3.902 1 73.25 19 PRO B N 1
ATOM 4858 C CA . PRO B 1 19 ? -23.547 -27.188 2.877 1 73.25 19 PRO B CA 1
ATOM 4859 C C . PRO B 1 19 ? -23.016 -26.906 1.467 1 73.25 19 PRO B C 1
ATOM 4861 O O . PRO B 1 19 ? -23.031 -27.797 0.615 1 73.25 19 PRO B O 1
ATOM 4864 N N . VAL B 1 20 ? -22.609 -25.75 1.306 1 75.56 20 VAL B N 1
ATOM 4865 C CA . VAL B 1 20 ? -22.094 -25.406 -0.021 1 75.56 20 VAL B CA 1
ATOM 4866 C C . VAL B 1 20 ? -20.781 -26.125 -0.28 1 75.56 20 VAL B C 1
ATOM 4868 O O . VAL B 1 20 ? -20.531 -26.594 -1.395 1 75.56 20 VAL B O 1
ATOM 4871 N N . PHE B 1 21 ? -20.078 -26.312 0.753 1 75.56 21 PHE B N 1
ATOM 4872 C CA . PHE B 1 21 ? -18.844 -27.078 0.603 1 75.56 21 PHE B CA 1
ATOM 4873 C C . PHE B 1 21 ? -19.141 -28.547 0.367 1 75.56 21 PHE B C 1
ATOM 4875 O O . PHE B 1 21 ? -18.391 -29.234 -0.323 1 75.56 21 PHE B O 1
ATOM 4882 N N . GLY B 1 22 ? -20.266 -28.969 0.967 1 76.88 22 GLY B N 1
ATOM 4883 C CA . GLY B 1 22 ? -20.688 -30.328 0.67 1 76.88 22 GLY B CA 1
ATOM 4884 C C . GLY B 1 22 ? -21.047 -30.531 -0.789 1 76.88 22 GLY B C 1
ATOM 4885 O O . GLY B 1 22 ? -20.703 -31.547 -1.381 1 76.88 22 GLY B O 1
ATOM 4886 N N . GLU B 1 23 ? -21.656 -29.484 -1.333 1 80.69 23 GLU B N 1
ATOM 4887 C CA . GLU B 1 23 ? -21.984 -29.547 -2.754 1 80.69 23 GLU B CA 1
ATOM 4888 C C . GLU B 1 23 ? -20.719 -29.531 -3.615 1 80.69 23 GLU B C 1
ATOM 4890 O O . GLU B 1 23 ? -20.641 -30.25 -4.609 1 80.69 23 GLU B O 1
ATOM 4895 N N . VAL B 1 24 ? -19.812 -28.797 -3.23 1 81.69 24 VAL B N 1
ATOM 4896 C CA . VAL B 1 24 ? -18.562 -28.734 -3.977 1 81.69 24 VAL B CA 1
ATOM 4897 C C . VAL B 1 24 ? -17.828 -30.078 -3.861 1 81.69 24 VAL B C 1
ATOM 4899 O O . VAL B 1 24 ? -17.25 -30.562 -4.836 1 81.69 24 VAL B O 1
ATOM 4902 N N . ALA B 1 25 ? -17.922 -30.625 -2.725 1 81.5 25 ALA B N 1
ATOM 4903 C CA . ALA B 1 25 ? -17.297 -31.938 -2.516 1 81.5 25 ALA B CA 1
ATOM 4904 C C . ALA B 1 25 ? -17.953 -33 -3.391 1 81.5 25 ALA B C 1
ATOM 4906 O O . ALA B 1 25 ? -17.266 -33.875 -3.92 1 81.5 25 ALA B O 1
ATOM 4907 N N . LEU B 1 26 ? -19.25 -32.875 -3.545 1 82.62 26 LEU B N 1
ATOM 4908 C CA . LEU B 1 26 ? -19.969 -33.812 -4.387 1 82.62 26 LEU B CA 1
ATOM 4909 C C . LEU B 1 26 ? -19.547 -33.656 -5.848 1 82.62 26 LEU B C 1
ATOM 4911 O O . LEU B 1 26 ? -19.312 -34.688 -6.527 1 82.62 26 LEU B O 1
ATOM 4915 N N . TRP B 1 27 ? -19.469 -32.469 -6.301 1 84.56 27 TRP B N 1
ATOM 4916 C CA . TRP B 1 27 ? -19.016 -32.219 -7.672 1 84.56 27 TRP B CA 1
ATOM 4917 C C . TRP B 1 27 ? -17.578 -32.688 -7.867 1 84.56 27 TRP B C 1
ATOM 4919 O O . TRP B 1 27 ? -17.219 -33.219 -8.93 1 84.56 27 TRP B O 1
ATOM 4929 N N . SER B 1 28 ? -16.859 -32.531 -6.805 1 85.5 28 SER B N 1
ATOM 4930 C CA . SER B 1 28 ? -15.461 -32.938 -6.887 1 85.5 28 SER B CA 1
ATOM 4931 C C . SER B 1 28 ? -15.359 -34.469 -6.953 1 85.5 28 SER B C 1
ATOM 4933 O O . SER B 1 28 ? -14.461 -35 -7.605 1 85.5 28 SER B O 1
ATOM 4935 N N . LEU B 1 29 ? -16.234 -35.094 -6.305 1 85.38 29 LEU B N 1
ATOM 4936 C CA . LEU B 1 29 ? -16.281 -36.562 -6.371 1 85.38 29 LEU B CA 1
ATOM 4937 C C . LEU B 1 29 ? -16.531 -37.031 -7.801 1 85.38 29 LEU B C 1
ATOM 4939 O O . LEU B 1 29 ? -15.836 -37.938 -8.289 1 85.38 29 LEU B O 1
ATOM 4943 N N . PHE B 1 30 ? -17.422 -36.375 -8.438 1 86.69 30 PHE B N 1
ATOM 4944 C CA . PHE B 1 30 ? -17.766 -36.781 -9.805 1 86.69 30 PHE B CA 1
ATOM 4945 C C . PHE B 1 30 ? -16.625 -36.438 -10.758 1 86.69 30 PHE B C 1
ATOM 4947 O O . PHE B 1 30 ? -16.344 -37.219 -11.688 1 86.69 30 PHE B O 1
ATOM 4954 N N . VAL B 1 31 ? -16 -35.375 -10.5 1 84.94 31 VAL B N 1
ATOM 4955 C CA . VAL B 1 31 ? -14.883 -34.969 -11.352 1 84.94 31 VAL B CA 1
ATOM 4956 C C . VAL B 1 31 ? -13.734 -35.969 -11.18 1 84.94 31 VAL B C 1
ATOM 4958 O O . VAL B 1 31 ? -13.125 -36.406 -12.164 1 84.94 31 VAL B O 1
ATOM 4961 N N . ASN B 1 32 ? -13.523 -36.375 -9.945 1 85 32 ASN B N 1
ATOM 4962 C CA . ASN B 1 32 ? -12.438 -37.312 -9.68 1 85 32 ASN B CA 1
ATOM 4963 C C . ASN B 1 32 ? -12.781 -38.719 -10.164 1 85 32 ASN B C 1
ATOM 4965 O O . ASN B 1 32 ? -11.898 -39.469 -10.578 1 85 32 ASN B O 1
ATOM 4969 N N . LEU B 1 33 ? -14.039 -39.062 -10.18 1 85.38 33 LEU B N 1
ATOM 4970 C CA . LEU B 1 33 ? -14.461 -40.344 -10.719 1 85.38 33 LEU B CA 1
ATOM 4971 C C . LEU B 1 33 ? -14.273 -40.406 -12.234 1 85.38 33 LEU B C 1
ATOM 4973 O O . LEU B 1 33 ? -13.867 -41.406 -12.781 1 85.38 33 LEU B O 1
ATOM 4977 N N . LEU B 1 34 ? -14.617 -39.312 -12.781 1 85.81 34 LEU B N 1
ATOM 4978 C CA . LEU B 1 34 ? -14.453 -39.219 -14.227 1 85.81 34 LEU B CA 1
ATOM 4979 C C . LEU B 1 34 ? -12.977 -39.219 -14.609 1 85.81 34 LEU B C 1
ATOM 4981 O O . LEU B 1 34 ? -12.617 -39.656 -15.703 1 85.81 34 LEU B O 1
ATOM 4985 N N . ALA B 1 35 ? -12.18 -38.75 -13.703 1 82.88 35 ALA B N 1
ATOM 4986 C CA . ALA B 1 35 ? -10.742 -38.719 -13.961 1 82.88 35 ALA B CA 1
ATOM 4987 C C . ALA B 1 35 ? -10.164 -40.125 -14.031 1 82.88 35 ALA B C 1
ATOM 4989 O O . ALA B 1 35 ? -9.102 -40.344 -14.625 1 82.88 35 ALA B O 1
ATOM 4990 N N . LEU B 1 36 ? -10.906 -41.094 -13.484 1 85.25 36 LEU B N 1
ATOM 4991 C CA . LEU B 1 36 ? -10.484 -42.5 -13.508 1 85.25 36 LEU B CA 1
ATOM 4992 C C . LEU B 1 36 ? -10.719 -43.094 -14.883 1 85.25 36 LEU B C 1
ATOM 4994 O O . LEU B 1 36 ? -10.148 -44.156 -15.203 1 85.25 36 LEU B O 1
ATOM 4998 N N . ALA B 1 37 ? -11.484 -42.438 -15.68 1 86.69 37 ALA B N 1
ATOM 4999 C CA . ALA B 1 37 ? -11.883 -42.969 -16.969 1 86.69 37 ALA B CA 1
ATOM 5000 C C . ALA B 1 37 ? -10.695 -43.062 -17.922 1 86.69 37 ALA B C 1
ATOM 5002 O O . ALA B 1 37 ? -10.578 -44 -18.703 1 86.69 37 ALA B O 1
ATOM 5003 N N . VAL B 1 38 ? -9.773 -42.156 -17.75 1 84.25 38 VAL B N 1
ATOM 5004 C CA . VAL B 1 38 ? -8.672 -42.094 -18.703 1 84.25 38 VAL B CA 1
ATOM 5005 C C . VAL B 1 38 ? -7.707 -43.25 -18.469 1 84.25 38 VAL B C 1
ATOM 5007 O O . VAL B 1 38 ? -7.391 -44 -19.391 1 84.25 38 VAL B O 1
ATOM 5010 N N . PRO B 1 39 ? -7.281 -43.469 -17.25 1 83.69 39 PRO B N 1
ATOM 5011 C CA . PRO B 1 39 ? -6.406 -44.625 -17.031 1 83.69 39 PRO B CA 1
ATOM 5012 C C . PRO B 1 39 ? -7.07 -45.938 -17.406 1 83.69 39 PRO B C 1
ATOM 5014 O O . PRO B 1 39 ? -6.41 -46.844 -17.938 1 83.69 39 PRO B O 1
ATOM 5017 N N . VAL B 1 40 ? -8.359 -46.062 -17.156 1 84.25 40 VAL B N 1
ATOM 5018 C CA . VAL B 1 40 ? -9.07 -47.281 -17.5 1 84.25 40 VAL B CA 1
ATOM 5019 C C . VAL B 1 40 ? -9.156 -47.438 -19.016 1 84.25 40 VAL B C 1
ATOM 5021 O O . VAL B 1 40 ? -9.016 -48.531 -19.547 1 84.25 40 VAL B O 1
ATOM 5024 N N . PHE B 1 41 ? -9.383 -46.406 -19.719 1 86.44 41 PHE B N 1
ATOM 5025 C CA . PHE B 1 41 ? -9.398 -46.406 -21.188 1 86.44 41 PHE B CA 1
ATOM 5026 C C . PHE B 1 41 ? -8.062 -46.875 -21.734 1 86.44 41 PHE B C 1
ATOM 5028 O O . PHE B 1 41 ? -8.023 -47.75 -22.609 1 86.44 41 PHE B O 1
ATOM 5035 N N . VAL B 1 42 ? -7.031 -46.25 -21.141 1 84.12 42 VAL B N 1
ATOM 5036 C CA . VAL B 1 42 ? -5.695 -46.594 -21.625 1 84.12 42 VAL B CA 1
ATOM 5037 C C . VAL B 1 42 ? -5.398 -48.062 -21.328 1 84.12 42 VAL B C 1
ATOM 5039 O O . VAL B 1 42 ? -4.859 -48.781 -22.172 1 84.12 42 VAL B O 1
ATOM 5042 N N . MET B 1 43 ? -5.801 -48.531 -20.188 1 84.88 43 MET B N 1
ATOM 5043 C CA . MET B 1 43 ? -5.598 -49.906 -19.797 1 84.88 43 MET B CA 1
ATOM 5044 C C . MET B 1 43 ? -6.328 -50.844 -20.734 1 84.88 43 MET B C 1
ATOM 5046 O O . MET B 1 43 ? -5.754 -51.844 -21.203 1 84.88 43 MET B O 1
ATOM 5050 N N . GLN B 1 44 ? -7.555 -50.5 -21.062 1 84.44 44 GLN B N 1
ATOM 5051 C CA . GLN B 1 44 ? -8.359 -51.375 -21.922 1 84.44 44 GLN B CA 1
ATOM 5052 C C . GLN B 1 44 ? -7.84 -51.344 -23.344 1 84.44 44 GLN B C 1
ATOM 5054 O O . GLN B 1 44 ? -7.906 -52.375 -24.047 1 84.44 44 GLN B O 1
ATOM 5059 N N . VAL B 1 45 ? -7.41 -50.25 -23.75 1 85.12 45 VAL B N 1
ATOM 5060 C CA . VAL B 1 45 ? -6.887 -50.156 -25.109 1 85.12 45 VAL B CA 1
ATOM 5061 C C . VAL B 1 45 ? -5.637 -51.031 -25.234 1 85.12 45 VAL B C 1
ATOM 5063 O O . VAL B 1 45 ? -5.508 -51.812 -26.188 1 85.12 45 VAL B O 1
ATOM 5066 N N . TYR B 1 46 ? -4.734 -51 -24.25 1 81.38 46 TYR B N 1
ATOM 5067 C CA . TYR B 1 46 ? -3.48 -51.75 -24.312 1 81.38 46 TYR B CA 1
ATOM 5068 C C . TYR B 1 46 ? -3.709 -53.219 -24.078 1 81.38 46 TYR B C 1
ATOM 5070 O O . TYR B 1 46 ? -3.098 -54.062 -24.734 1 81.38 46 TYR B O 1
ATOM 5078 N N . ASP B 1 47 ? -4.562 -53.562 -23.172 1 80.88 47 ASP B N 1
ATOM 5079 C CA . ASP B 1 47 ? -4.75 -54.969 -22.781 1 80.88 47 ASP B CA 1
ATOM 5080 C C . ASP B 1 47 ? -5.707 -55.656 -23.75 1 80.88 47 ASP B C 1
ATOM 5082 O O . ASP B 1 47 ? -5.512 -56.844 -24.078 1 80.88 47 ASP B O 1
ATOM 5086 N N . ARG B 1 48 ? -6.746 -54.969 -24.172 1 79 48 ARG B N 1
ATOM 5087 C CA . ARG B 1 48 ? -7.785 -55.656 -24.922 1 79 48 ARG B CA 1
ATOM 5088 C C . ARG B 1 48 ? -7.707 -55.312 -26.406 1 79 48 ARG B C 1
ATOM 5090 O O . ARG B 1 48 ? -7.828 -56.188 -27.266 1 79 48 ARG B O 1
ATOM 5097 N N . VAL B 1 49 ? -7.488 -54.094 -26.703 1 75.38 49 VAL B N 1
ATOM 5098 C CA . VAL B 1 49 ? -7.543 -53.688 -28.109 1 75.38 49 VAL B CA 1
ATOM 5099 C C . VAL B 1 49 ? -6.27 -54.125 -28.828 1 75.38 49 VAL B C 1
ATOM 5101 O O . VAL B 1 49 ? -6.332 -54.75 -29.891 1 75.38 49 VAL B O 1
ATOM 5104 N N . ILE B 1 50 ? -5.148 -53.844 -28.234 1 72.44 50 ILE B N 1
ATOM 5105 C CA . ILE B 1 50 ? -3.881 -54.125 -28.906 1 72.44 50 ILE B CA 1
ATOM 5106 C C . ILE B 1 50 ? -3.637 -55.656 -28.891 1 72.44 50 ILE B C 1
ATOM 5108 O O . ILE B 1 50 ? -3.201 -56.219 -29.906 1 72.44 50 ILE B O 1
ATOM 5112 N N . PHE B 1 51 ? -4.027 -56.281 -27.812 1 70.44 51 PHE B N 1
ATOM 5113 C CA . PHE B 1 51 ? -3.734 -57.688 -27.703 1 70.44 51 PHE B CA 1
ATOM 5114 C C . PHE B 1 51 ? -4.742 -58.5 -28.5 1 70.44 51 PHE B C 1
ATOM 5116 O O . PHE B 1 51 ? -4.379 -59.531 -29.109 1 70.44 51 PHE B O 1
ATOM 5123 N N . HIS B 1 52 ? -6.012 -58.031 -28.562 1 75.19 52 HIS B N 1
ATOM 5124 C CA . HIS B 1 52 ? -7.02 -58.844 -29.203 1 75.19 52 HIS B CA 1
ATOM 5125 C C . HIS B 1 52 ? -7.508 -58.219 -30.5 1 75.19 52 HIS B C 1
ATOM 5127 O O . HIS B 1 52 ? -8.43 -58.75 -31.141 1 75.19 52 HIS B O 1
ATOM 5133 N N . ASN B 1 53 ? -6.863 -57.219 -31.078 1 74 53 ASN B N 1
ATOM 5134 C CA . ASN B 1 53 ? -7.188 -56.531 -32.312 1 74 53 ASN B CA 1
ATOM 5135 C C . ASN B 1 53 ? -8.656 -56.125 -32.375 1 74 53 ASN B C 1
ATOM 5137 O O . ASN B 1 53 ? -9.344 -56.375 -33.375 1 74 53 ASN B O 1
ATOM 5141 N N . GLY B 1 54 ? -9.164 -55.719 -31.297 1 79 54 GLY B N 1
ATOM 5142 C CA . GLY B 1 54 ? -10.578 -55.406 -31.203 1 79 54 GLY B CA 1
ATOM 5143 C C . GLY B 1 54 ? -10.898 -53.969 -31.609 1 79 54 GLY B C 1
ATOM 5144 O O . GLY B 1 54 ? -11.039 -53.094 -30.75 1 79 54 GLY B O 1
ATOM 5145 N N . LEU B 1 55 ? -11.172 -53.719 -32.969 1 82.81 55 LEU B N 1
ATOM 5146 C CA . LEU B 1 55 ? -11.461 -52.406 -33.469 1 82.81 55 LEU B CA 1
ATOM 5147 C C . LEU B 1 55 ? -12.812 -51.906 -32.969 1 82.81 55 LEU B C 1
ATOM 5149 O O . LEU B 1 55 ? -12.969 -50.719 -32.688 1 82.81 55 LEU B O 1
ATOM 5153 N N . ASN B 1 56 ? -13.734 -52.812 -32.844 1 83.56 56 ASN B N 1
ATOM 5154 C CA . ASN B 1 56 ? -15.047 -52.438 -32.344 1 83.56 56 ASN B CA 1
ATOM 5155 C C . ASN B 1 56 ? -14.977 -51.969 -30.906 1 83.56 56 ASN B C 1
ATOM 5157 O O . ASN B 1 56 ? -15.625 -51 -30.531 1 83.56 56 ASN B O 1
ATOM 5161 N N . THR B 1 57 ? -14.148 -52.625 -30.172 1 84.44 57 THR B N 1
ATOM 5162 C CA . THR B 1 57 ? -13.953 -52.219 -28.781 1 84.44 57 THR B CA 1
ATOM 5163 C C . THR B 1 57 ? -13.281 -50.844 -28.703 1 84.44 57 THR B C 1
ATOM 5165 O O . THR B 1 57 ? -13.609 -50.031 -27.828 1 84.44 57 THR B O 1
ATOM 5168 N N . LEU B 1 58 ? -12.461 -50.594 -29.656 1 88.56 58 LEU B N 1
ATOM 5169 C CA . LEU B 1 58 ? -11.758 -49.312 -29.672 1 88.56 58 LEU B CA 1
ATOM 5170 C C . LEU B 1 58 ? -12.727 -48.156 -29.953 1 88.56 58 LEU B C 1
ATOM 5172 O O . LEU B 1 58 ? -12.664 -47.125 -29.281 1 88.56 58 LEU B O 1
ATOM 5176 N N . VAL B 1 59 ? -13.609 -48.344 -30.891 1 88.12 59 VAL B N 1
ATOM 5177 C CA . VAL B 1 59 ? -14.57 -47.281 -31.25 1 88.12 59 VAL B CA 1
ATOM 5178 C C . VAL B 1 59 ? -15.516 -47.031 -30.078 1 88.12 59 VAL B C 1
ATOM 5180 O O . VAL B 1 59 ? -15.844 -45.906 -29.766 1 88.12 59 VAL B O 1
ATOM 5183 N N . ALA B 1 60 ? -15.961 -48.125 -29.438 1 88 60 ALA B N 1
ATOM 5184 C CA . ALA B 1 60 ? -16.844 -47.969 -28.281 1 88 60 ALA B CA 1
ATOM 5185 C C . ALA B 1 60 ? -16.141 -47.25 -27.141 1 88 60 ALA B C 1
ATOM 5187 O O . ALA B 1 60 ? -16.734 -46.375 -26.484 1 88 60 ALA B O 1
ATOM 5188 N N . LEU B 1 61 ? -14.945 -47.531 -26.906 1 90.12 61 LEU B N 1
ATOM 5189 C CA . LEU B 1 61 ? -14.18 -46.875 -25.844 1 90.12 61 LEU B CA 1
ATOM 5190 C C . LEU B 1 61 ? -13.922 -45.406 -26.172 1 90.12 61 LEU B C 1
ATOM 5192 O O . LEU B 1 61 ? -13.945 -44.562 -25.281 1 90.12 61 LEU B O 1
ATOM 5196 N N . LEU B 1 62 ? -13.703 -45.094 -27.422 1 90.88 62 LEU B N 1
ATOM 5197 C CA . LEU B 1 62 ? -13.461 -43.719 -27.844 1 90.88 62 LEU B CA 1
ATOM 5198 C C . LEU B 1 62 ? -14.711 -42.875 -27.656 1 90.88 62 LEU B C 1
ATOM 5200 O O . LEU B 1 62 ? -14.617 -41.719 -27.203 1 90.88 62 LEU B O 1
ATOM 5204 N N . LEU B 1 63 ? -15.789 -43.406 -28.031 1 90 63 LEU B N 1
ATOM 5205 C CA . LEU B 1 63 ? -17.047 -42.688 -27.859 1 90 63 LEU B CA 1
ATOM 5206 C C . LEU B 1 63 ? -17.344 -42.469 -26.375 1 90 63 LEU B C 1
ATOM 5208 O O . LEU B 1 63 ? -17.828 -41.406 -25.984 1 90 63 LEU B O 1
ATOM 5212 N N . GLY B 1 64 ? -17.125 -43.469 -25.594 1 90 64 GLY B N 1
ATOM 5213 C CA . GLY B 1 64 ? -17.281 -43.312 -24.141 1 90 64 GLY B CA 1
ATOM 5214 C C . GLY B 1 64 ? -16.375 -42.25 -23.562 1 90 64 GLY B C 1
ATOM 5215 O O . GLY B 1 64 ? -16.797 -41.469 -22.703 1 90 64 GLY B O 1
ATOM 5216 N N . MET B 1 65 ? -15.203 -42.156 -24.047 1 90.88 65 MET B N 1
ATOM 5217 C CA . MET B 1 65 ? -14.227 -41.219 -23.547 1 90.88 65 MET B CA 1
ATOM 5218 C C . MET B 1 65 ? -14.609 -39.781 -23.953 1 90.88 65 MET B C 1
ATOM 5220 O O . MET B 1 65 ? -14.406 -38.844 -23.188 1 90.88 65 MET B O 1
ATOM 5224 N N . LEU B 1 66 ? -15.141 -39.625 -25.156 1 90.62 66 LEU B N 1
ATOM 5225 C CA . LEU B 1 66 ? -15.586 -38.312 -25.594 1 90.62 66 LEU B CA 1
ATOM 5226 C C . LEU B 1 66 ? -16.703 -37.812 -24.688 1 90.62 66 LEU B C 1
ATOM 5228 O O . LEU B 1 66 ? -16.734 -36.625 -24.344 1 90.62 66 LEU B O 1
ATOM 5232 N N . LEU B 1 67 ? -17.562 -38.688 -24.328 1 90.94 67 LEU B N 1
ATOM 5233 C CA . LEU B 1 67 ? -18.641 -38.344 -23.422 1 90.94 67 LEU B CA 1
ATOM 5234 C C . LEU B 1 67 ? -18.078 -37.938 -22.047 1 90.94 67 LEU B C 1
ATOM 5236 O O . LEU B 1 67 ? -18.547 -37 -21.438 1 90.94 67 LEU B O 1
ATOM 5240 N N . VAL B 1 68 ? -17.141 -38.625 -21.562 1 90.62 68 VAL B N 1
ATOM 5241 C CA . VAL B 1 68 ? -16.516 -38.344 -20.266 1 90.62 68 VAL B CA 1
ATOM 5242 C C . VAL B 1 68 ? -15.852 -36.969 -20.297 1 90.62 68 VAL B C 1
ATOM 5244 O O . VAL B 1 68 ? -15.922 -36.219 -19.312 1 90.62 68 VAL B O 1
ATOM 5247 N N . LEU B 1 69 ? -15.297 -36.656 -21.406 1 89.69 69 LEU B N 1
ATOM 5248 C CA . LEU B 1 69 ? -14.602 -35.375 -21.531 1 89.69 69 LEU B CA 1
ATOM 5249 C C . LEU B 1 69 ? -15.586 -34.188 -21.469 1 89.69 69 LEU B C 1
ATOM 5251 O O . LEU B 1 69 ? -15.312 -33.188 -20.828 1 89.69 69 LEU B O 1
ATOM 5255 N N . ILE B 1 70 ? -16.641 -34.375 -22.125 1 91.25 70 ILE B N 1
ATOM 5256 C CA . ILE B 1 70 ? -17.656 -33.312 -22.141 1 91.25 70 ILE B CA 1
ATOM 5257 C C . ILE B 1 70 ? -18.234 -33.156 -20.734 1 91.25 70 ILE B C 1
ATOM 5259 O O . ILE B 1 70 ? -18.359 -32.031 -20.234 1 91.25 70 ILE B O 1
ATOM 5263 N N . PHE B 1 71 ? -18.531 -34.25 -20.094 1 90 71 PHE B N 1
ATOM 5264 C CA . PHE B 1 71 ? -19.078 -34.219 -18.734 1 90 71 PHE B CA 1
ATOM 5265 C C . PHE B 1 71 ? -18.062 -33.625 -17.75 1 90 71 PHE B C 1
ATOM 5267 O O . PHE B 1 71 ? -18.438 -32.906 -16.828 1 90 71 PHE B O 1
ATOM 5274 N N . ASP B 1 72 ? -16.859 -33.969 -17.953 1 89.69 72 ASP B N 1
ATOM 5275 C CA . ASP B 1 72 ? -15.797 -33.469 -17.094 1 89.69 72 ASP B CA 1
ATOM 5276 C C . ASP B 1 72 ? -15.695 -31.938 -17.188 1 89.69 72 ASP B C 1
ATOM 5278 O O . ASP B 1 72 ? -15.555 -31.25 -16.172 1 89.69 72 ASP B O 1
ATOM 5282 N N . PHE B 1 73 ? -15.828 -31.438 -18.359 1 87.94 73 PHE B N 1
ATOM 5283 C CA . PHE B 1 73 ? -15.758 -30 -18.594 1 87.94 73 PHE B CA 1
ATOM 5284 C C . PHE B 1 73 ? -16.922 -29.297 -17.906 1 87.94 73 PHE B C 1
ATOM 5286 O O . PHE B 1 73 ? -16.719 -28.281 -17.234 1 87.94 73 PHE B O 1
ATOM 5293 N N . VAL B 1 74 ? -18.062 -29.812 -18.047 1 89.06 74 VAL B N 1
ATOM 5294 C CA . VAL B 1 74 ? -19.266 -29.188 -17.5 1 89.06 74 VAL B CA 1
ATOM 5295 C C . VAL B 1 74 ? -19.203 -29.234 -15.977 1 89.06 74 VAL B C 1
ATOM 5297 O O . VAL B 1 74 ? -19.547 -28.25 -15.305 1 89.06 74 VAL B O 1
ATOM 5300 N N . LEU B 1 75 ? -18.797 -30.312 -15.445 1 89.19 75 LEU B N 1
ATOM 5301 C CA . LEU B 1 75 ? -18.734 -30.469 -13.992 1 89.19 75 LEU B CA 1
ATOM 5302 C C . LEU B 1 75 ? -17.688 -29.547 -13.398 1 89.19 75 LEU B C 1
ATOM 5304 O O . LEU B 1 75 ? -17.891 -28.969 -12.32 1 89.19 75 LEU B O 1
ATOM 5308 N N . ARG B 1 76 ? -16.625 -29.406 -14.047 1 86.5 76 ARG B N 1
ATOM 5309 C CA . ARG B 1 76 ? -15.57 -28.516 -13.562 1 86.5 76 ARG B CA 1
ATOM 5310 C C . ARG B 1 76 ? -16.016 -27.062 -13.562 1 86.5 76 ARG B C 1
ATOM 5312 O O . ARG B 1 76 ? -15.719 -26.312 -12.633 1 86.5 76 ARG B O 1
ATOM 5319 N N . GLN B 1 77 ? -16.812 -26.781 -14.602 1 86.44 77 GLN B N 1
ATOM 5320 C CA . GLN B 1 77 ? -17.328 -25.422 -14.688 1 86.44 77 GLN B CA 1
ATOM 5321 C C . GLN B 1 77 ? -18.359 -25.156 -13.602 1 86.44 77 GLN B C 1
ATOM 5323 O O . GLN B 1 77 ? -18.375 -24.078 -13.008 1 86.44 77 GLN B O 1
ATOM 5328 N N . ALA B 1 78 ? -19.141 -26.078 -13.391 1 87 78 ALA B N 1
ATOM 5329 C CA . ALA B 1 78 ? -20.172 -25.953 -12.359 1 87 78 ALA B CA 1
ATOM 5330 C C . ALA B 1 78 ? -19.547 -25.812 -10.977 1 87 78 ALA B C 1
ATOM 5332 O O . ALA B 1 78 ? -19.969 -24.984 -10.172 1 87 78 ALA B O 1
ATOM 5333 N N . ARG B 1 79 ? -18.609 -26.641 -10.742 1 85.31 79 ARG B N 1
ATOM 5334 C CA . ARG B 1 79 ? -17.906 -26.609 -9.461 1 85.31 79 ARG B CA 1
ATOM 5335 C C . ARG B 1 79 ? -17.25 -25.25 -9.242 1 85.31 79 ARG B C 1
ATOM 5337 O O . ARG B 1 79 ? -17.328 -24.688 -8.148 1 85.31 79 ARG B O 1
ATOM 5344 N N . ALA B 1 80 ? -16.625 -24.75 -10.227 1 84.31 80 ALA B N 1
ATOM 5345 C CA . ALA B 1 80 ? -15.922 -23.469 -10.133 1 84.31 80 ALA B CA 1
ATOM 5346 C C . ALA B 1 80 ? -16.891 -22.328 -9.883 1 84.31 80 ALA B C 1
ATOM 5348 O O . ALA B 1 80 ? -16.609 -21.438 -9.078 1 84.31 80 ALA B O 1
ATOM 5349 N N . ARG B 1 81 ? -18.016 -22.406 -10.523 1 83.5 81 ARG B N 1
ATOM 5350 C CA . ARG B 1 81 ? -19.016 -21.359 -10.367 1 83.5 81 ARG B CA 1
ATOM 5351 C C . ARG B 1 81 ? -19.594 -21.359 -8.953 1 83.5 81 ARG B C 1
ATOM 5353 O O . ARG B 1 81 ? -19.859 -20.297 -8.383 1 83.5 81 ARG B O 1
ATOM 5360 N N . ILE B 1 82 ? -19.797 -22.484 -8.445 1 85.12 82 ILE B N 1
ATOM 5361 C CA . ILE B 1 82 ? -20.344 -22.578 -7.102 1 85.12 82 ILE B CA 1
ATOM 5362 C C . ILE B 1 82 ? -19.344 -22.031 -6.09 1 85.12 82 ILE B C 1
ATOM 5364 O O . ILE B 1 82 ? -19.703 -21.281 -5.191 1 85.12 82 ILE B O 1
ATOM 5368 N N . LEU B 1 83 ? -18.141 -22.422 -6.262 1 82.31 83 LEU B N 1
ATOM 5369 C CA . LEU B 1 83 ? -17.109 -21.969 -5.344 1 82.31 83 LEU B CA 1
ATOM 5370 C C . LEU B 1 83 ? -16.953 -20.453 -5.418 1 82.31 83 LEU B C 1
ATOM 5372 O O . LEU B 1 83 ? -16.734 -19.797 -4.395 1 82.31 83 LEU B O 1
ATOM 5376 N N . GLN B 1 84 ? -17.031 -19.906 -6.574 1 81.19 84 GLN B N 1
ATOM 5377 C CA . GLN B 1 84 ? -16.922 -18.453 -6.75 1 81.19 84 GLN B CA 1
ATOM 5378 C C . GLN B 1 84 ? -18.062 -17.719 -6.062 1 81.19 84 GLN B C 1
ATOM 5380 O O . GLN B 1 84 ? -17.859 -16.672 -5.461 1 81.19 84 GLN B O 1
ATOM 5385 N N . ARG B 1 85 ? -19.203 -18.266 -6.195 1 79.06 85 ARG B N 1
ATOM 5386 C CA . ARG B 1 85 ? -20.375 -17.641 -5.574 1 79.06 85 ARG B CA 1
ATOM 5387 C C . ARG B 1 85 ? -20.25 -17.656 -4.055 1 79.06 85 ARG B C 1
ATOM 5389 O O . ARG B 1 85 ? -20.625 -16.688 -3.383 1 79.06 85 ARG B O 1
ATOM 5396 N N . VAL B 1 86 ? -19.781 -18.734 -3.6 1 80.5 86 VAL B N 1
ATOM 5397 C CA . VAL B 1 86 ? -19.594 -18.859 -2.158 1 80.5 86 VAL B CA 1
ATOM 5398 C C . VAL B 1 86 ? -18.531 -17.875 -1.69 1 80.5 86 VAL B C 1
ATOM 5400 O O . VAL B 1 86 ? -18.703 -17.203 -0.664 1 80.5 86 VAL B O 1
ATOM 5403 N N . ALA B 1 87 ? -17.469 -17.891 -2.385 1 80.38 87 ALA B N 1
ATOM 5404 C CA . ALA B 1 87 ? -16.391 -16.969 -2.035 1 80.38 87 ALA B CA 1
ATOM 5405 C C . ALA B 1 87 ? -16.875 -15.523 -2.035 1 80.38 87 ALA B C 1
ATOM 5407 O O . ALA B 1 87 ? -16.484 -14.734 -1.173 1 80.38 87 ALA B O 1
ATOM 5408 N N . LEU B 1 88 ? -17.75 -15.188 -2.936 1 81.94 88 LEU B N 1
ATOM 5409 C CA . LEU B 1 88 ? -18.281 -13.836 -3.053 1 81.94 88 LEU B CA 1
ATOM 5410 C C . LEU B 1 88 ? -19.172 -13.492 -1.86 1 81.94 88 LEU B C 1
ATOM 5412 O O . LEU B 1 88 ? -19.125 -12.375 -1.351 1 81.94 88 LEU B O 1
ATOM 5416 N N . ARG B 1 89 ? -19.906 -14.398 -1.545 1 81.62 89 ARG B N 1
ATOM 5417 C CA . ARG B 1 89 ? -20.797 -14.172 -0.411 1 81.62 89 ARG B CA 1
ATOM 5418 C C . ARG B 1 89 ? -20.016 -13.961 0.874 1 81.62 89 ARG B C 1
ATOM 5420 O O . ARG B 1 89 ? -20.328 -13.07 1.667 1 81.62 89 ARG B O 1
ATOM 5427 N N . ILE B 1 90 ? -19 -14.734 0.995 1 82.06 90 ILE B N 1
ATOM 5428 C CA . ILE B 1 90 ? -18.156 -14.609 2.182 1 82.06 90 ILE B CA 1
ATOM 5429 C C . ILE B 1 90 ? -17.438 -13.258 2.164 1 82.06 90 ILE B C 1
ATOM 5431 O O . ILE B 1 90 ? -17.359 -12.578 3.191 1 82.06 90 ILE B O 1
ATOM 5435 N N . ASP B 1 91 ? -16.953 -12.898 1.064 1 86.31 91 ASP B N 1
ATOM 5436 C CA . ASP B 1 91 ? -16.234 -11.633 0.918 1 86.31 91 ASP B CA 1
ATOM 5437 C C . ASP B 1 91 ? -17.156 -10.453 1.234 1 86.31 91 ASP B C 1
ATOM 5439 O O . ASP B 1 91 ? -16.75 -9.516 1.923 1 86.31 91 ASP B O 1
ATOM 5443 N N . ALA B 1 92 ? -18.375 -10.523 0.728 1 85.88 92 ALA B N 1
ATOM 5444 C CA . ALA B 1 92 ? -19.328 -9.453 0.969 1 85.88 92 ALA B CA 1
ATOM 5445 C C . ALA B 1 92 ? -19.688 -9.352 2.451 1 85.88 92 ALA B C 1
ATOM 5447 O O . ALA B 1 92 ? -19.703 -8.25 3.014 1 85.88 92 ALA B O 1
ATOM 5448 N N . ASP B 1 93 ? -19.875 -10.445 3.051 1 84.56 93 ASP B N 1
ATOM 5449 C CA . ASP B 1 93 ? -20.25 -10.461 4.461 1 84.56 93 ASP B CA 1
ATOM 5450 C C . ASP B 1 93 ? -19.094 -10 5.344 1 84.56 93 ASP B C 1
ATOM 5452 O O . ASP B 1 93 ? -19.281 -9.211 6.27 1 84.56 93 ASP B O 1
ATOM 5456 N N . LEU B 1 94 ? -17.953 -10.461 5.027 1 85.44 94 LEU B N 1
ATOM 5457 C CA . LEU B 1 94 ? -16.781 -10.102 5.816 1 85.44 94 LEU B CA 1
ATOM 5458 C C . LEU B 1 94 ? -16.406 -8.633 5.602 1 85.44 94 LEU B C 1
ATOM 5460 O O . LEU B 1 94 ? -16.016 -7.941 6.543 1 85.44 94 LEU B O 1
ATOM 5464 N N . GLY B 1 95 ? -16.453 -8.297 4.328 1 87.12 95 GLY B N 1
ATOM 5465 C CA . GLY B 1 95 ? -16.188 -6.898 4.039 1 87.12 95 GLY B CA 1
ATOM 5466 C C . GLY B 1 95 ? -17.125 -5.953 4.77 1 87.12 95 GLY B C 1
ATOM 5467 O O . GLY B 1 95 ? -16.672 -4.965 5.355 1 87.12 95 GLY B O 1
ATOM 5468 N N . ARG B 1 96 ? -18.359 -6.246 4.809 1 86.81 96 ARG B N 1
ATOM 5469 C CA . ARG B 1 96 ? -19.359 -5.434 5.5 1 86.81 96 ARG B CA 1
ATOM 5470 C C . ARG B 1 96 ? -19.109 -5.434 7.004 1 86.81 96 ARG B C 1
ATOM 5472 O O . ARG B 1 96 ? -19.25 -4.398 7.66 1 86.81 96 ARG B O 1
ATOM 5479 N N . ALA B 1 97 ? -18.797 -6.551 7.457 1 85.81 97 ALA B N 1
ATOM 5480 C CA . ALA B 1 97 ? -18.547 -6.664 8.891 1 85.81 97 ALA B CA 1
ATOM 5481 C C . ALA B 1 97 ? -17.312 -5.848 9.289 1 85.81 97 ALA B C 1
ATOM 5483 O O . ALA B 1 97 ? -17.297 -5.207 10.344 1 85.81 97 ALA B O 1
ATOM 5484 N N . LEU B 1 98 ? -16.359 -5.93 8.477 1 87.5 98 LEU B N 1
ATOM 5485 C CA . LEU B 1 98 ? -15.125 -5.191 8.766 1 87.5 98 LEU B CA 1
ATOM 5486 C C . LEU B 1 98 ? -15.367 -3.688 8.703 1 87.5 98 LEU B C 1
ATOM 5488 O O . LEU B 1 98 ? -14.875 -2.941 9.547 1 87.5 98 LEU B O 1
ATOM 5492 N N . PHE B 1 99 ? -16.094 -3.281 7.719 1 86.94 99 PHE B N 1
ATOM 5493 C CA . PHE B 1 99 ? -16.422 -1.865 7.609 1 86.94 99 PHE B CA 1
ATOM 5494 C C . PHE B 1 99 ? -17.25 -1.405 8.805 1 86.94 99 PHE B C 1
ATOM 5496 O O . PHE B 1 99 ? -17.016 -0.325 9.352 1 86.94 99 PHE B O 1
ATOM 5503 N N . GLY B 1 100 ? -18.172 -2.164 9.078 1 84.94 100 GLY B N 1
ATOM 5504 C CA . GLY B 1 100 ? -18.969 -1.854 10.25 1 84.94 100 GLY B CA 1
ATOM 5505 C C . GLY B 1 100 ? -18.141 -1.735 11.523 1 84.94 100 GLY B C 1
ATOM 5506 O O . GLY B 1 100 ? -18.391 -0.855 12.344 1 84.94 100 GLY B O 1
ATOM 5507 N N . ARG B 1 101 ? -17.172 -2.539 11.633 1 84.88 101 ARG B N 1
ATOM 5508 C CA . ARG B 1 101 ? -16.297 -2.498 12.805 1 84.88 101 ARG B CA 1
ATOM 5509 C C . ARG B 1 101 ? -15.43 -1.248 12.789 1 84.88 101 ARG B C 1
ATOM 5511 O O . ARG B 1 101 ? -15.156 -0.662 13.844 1 84.88 101 ARG B O 1
ATOM 5518 N N . LEU B 1 102 ? -14.961 -0.922 11.695 1 85.69 102 LEU B N 1
ATOM 5519 C CA . LEU B 1 102 ? -14.109 0.258 11.555 1 85.69 102 LEU B CA 1
ATOM 5520 C C . LEU B 1 102 ? -14.852 1.512 12.016 1 85.69 102 LEU B C 1
ATOM 5522 O O . LEU B 1 102 ? -14.266 2.371 12.68 1 85.69 102 LEU B O 1
ATOM 5526 N N . VAL B 1 103 ? -16.125 1.532 11.734 1 84.38 103 VAL B N 1
ATOM 5527 C CA . VAL B 1 103 ? -16.875 2.75 12 1 84.38 103 VAL B CA 1
ATOM 5528 C C . VAL B 1 103 ? -17.484 2.678 13.398 1 84.38 103 VAL B C 1
ATOM 5530 O O . VAL B 1 103 ? -17.734 3.709 14.023 1 84.38 103 VAL B O 1
ATOM 5533 N N . ARG B 1 104 ? -17.625 1.507 13.961 1 83 104 ARG B N 1
ATOM 5534 C CA . ARG B 1 104 ? -18.375 1.375 15.203 1 83 104 ARG B CA 1
ATOM 5535 C C . ARG B 1 104 ? -17.438 1.134 16.391 1 83 104 ARG B C 1
ATOM 5537 O O . ARG B 1 104 ? -17.859 1.225 17.547 1 83 104 ARG B O 1
ATOM 5544 N N . LEU B 1 105 ? -16.219 0.896 16.109 1 85.44 105 LEU B N 1
ATOM 5545 C CA . LEU B 1 105 ? -15.25 0.75 17.203 1 85.44 105 LEU B CA 1
ATOM 5546 C C . LEU B 1 105 ? -14.93 2.104 17.828 1 85.44 105 LEU B C 1
ATOM 5548 O O . LEU B 1 105 ? -14.953 3.129 17.141 1 85.44 105 LEU B O 1
ATOM 5552 N N . PRO B 1 106 ? -14.719 2.039 19.078 1 82.69 106 PRO B N 1
ATOM 5553 C CA . PRO B 1 106 ? -14.297 3.303 19.688 1 82.69 106 PRO B CA 1
ATOM 5554 C C . PRO B 1 106 ? -13.055 3.893 19.016 1 82.69 106 PRO B C 1
ATOM 5556 O O . PRO B 1 106 ? -12.156 3.15 18.609 1 82.69 106 PRO B O 1
ATOM 5559 N N . LEU B 1 107 ? -13.07 5.145 18.875 1 85.5 107 LEU B N 1
ATOM 5560 C CA . LEU B 1 107 ? -12.031 5.836 18.125 1 85.5 107 LEU B CA 1
ATOM 5561 C C . LEU B 1 107 ? -10.648 5.504 18.672 1 85.5 107 LEU B C 1
ATOM 5563 O O . LEU B 1 107 ? -9.68 5.383 17.906 1 85.5 107 LEU B O 1
ATOM 5567 N N . HIS B 1 108 ? -10.586 5.336 20.016 1 81.19 108 HIS B N 1
ATOM 5568 C CA . HIS B 1 108 ? -9.297 5.066 20.656 1 81.19 108 HIS B CA 1
ATOM 5569 C C . HIS B 1 108 ? -8.703 3.756 20.156 1 81.19 108 HIS B C 1
ATOM 5571 O O . HIS B 1 108 ? -7.48 3.645 20 1 81.19 108 HIS B O 1
ATOM 5577 N N . GLN B 1 109 ? -9.516 2.824 19.875 1 79 109 GLN B N 1
ATOM 5578 C CA . GLN B 1 109 ? -9.055 1.535 19.375 1 79 109 GLN B CA 1
ATOM 5579 C C . GLN B 1 109 ? -8.703 1.616 17.891 1 79 109 GLN B C 1
ATOM 5581 O O . GLN B 1 109 ? -7.789 0.936 17.422 1 79 109 GLN B O 1
ATOM 5586 N N . VAL B 1 110 ? -9.453 2.396 17.203 1 82.62 110 VAL B N 1
ATOM 5587 C CA . VAL B 1 110 ? -9.211 2.562 15.766 1 82.62 110 VAL B CA 1
ATOM 5588 C C . VAL B 1 110 ? -7.879 3.279 15.547 1 82.62 110 VAL B C 1
ATOM 5590 O O . VAL B 1 110 ? -7.129 2.941 14.633 1 82.62 110 VAL B O 1
ATOM 5593 N N . GLU B 1 111 ? -7.578 4.242 16.438 1 79.56 111 GLU B N 1
ATOM 5594 C CA . GLU B 1 111 ? -6.375 5.059 16.297 1 79.56 111 GLU B CA 1
ATOM 5595 C C . GLU B 1 111 ? -5.141 4.305 16.781 1 79.56 111 GLU B C 1
ATOM 5597 O O . GLU B 1 111 ? -4.012 4.676 16.438 1 79.56 111 GLU B O 1
ATOM 5602 N N . ARG B 1 112 ? -5.355 3.32 17.562 1 73.38 112 ARG B N 1
ATOM 5603 C CA . ARG B 1 112 ? -4.238 2.531 18.062 1 73.38 112 ARG B CA 1
ATOM 5604 C C . ARG B 1 112 ? -3.576 1.739 16.938 1 73.38 112 ARG B C 1
ATOM 5606 O O . ARG B 1 112 ? -2.379 1.444 17 1 73.38 112 ARG B O 1
ATOM 5613 N N . ARG B 1 113 ? -4.367 1.551 16 1 74.81 113 ARG B N 1
ATOM 5614 C CA . ARG B 1 113 ? -3.836 0.824 14.859 1 74.81 113 ARG B CA 1
ATOM 5615 C C . ARG B 1 113 ? -3.396 1.783 13.758 1 74.81 113 ARG B C 1
ATOM 5617 O O . ARG B 1 113 ? -4.016 2.832 13.562 1 74.81 113 ARG B O 1
ATOM 5624 N N . SER B 1 114 ? -2.375 1.399 13.141 1 72.38 114 SER B N 1
ATOM 5625 C CA . SER B 1 114 ? -1.87 2.229 12.055 1 72.38 114 SER B CA 1
ATOM 5626 C C . SER B 1 114 ? -2.775 2.145 10.828 1 72.38 114 SER B C 1
ATOM 5628 O O . SER B 1 114 ? -3.582 1.22 10.711 1 72.38 114 SER B O 1
ATOM 5630 N N . THR B 1 115 ? -2.74 3.164 10.008 1 72.88 115 THR B N 1
ATOM 5631 C CA . THR B 1 115 ? -3.479 3.182 8.75 1 72.88 115 THR B CA 1
ATOM 5632 C C . THR B 1 115 ? -3.111 1.978 7.891 1 72.88 115 THR B C 1
ATOM 5634 O O . THR B 1 115 ? -3.984 1.34 7.301 1 72.88 115 THR B O 1
ATOM 5637 N N . ALA B 1 116 ? -1.855 1.65 7.934 1 67.12 116 ALA B N 1
ATOM 5638 C CA . ALA B 1 116 ? -1.374 0.51 7.16 1 67.12 116 ALA B CA 1
ATOM 5639 C C . ALA B 1 116 ? -1.979 -0.795 7.672 1 67.12 116 ALA B C 1
ATOM 5641 O O . ALA B 1 116 ? -2.312 -1.683 6.883 1 67.12 116 ALA B O 1
ATOM 5642 N N . SER B 1 117 ? -2.102 -0.881 8.969 1 76.44 117 SER B N 1
ATOM 5643 C CA . SER B 1 117 ? -2.678 -2.084 9.562 1 76.44 117 SER B CA 1
ATOM 5644 C C . SER B 1 117 ? -4.133 -2.266 9.141 1 76.44 117 SER B C 1
ATOM 5646 O O . SER B 1 117 ? -4.574 -3.389 8.891 1 76.44 117 SER B O 1
ATOM 5648 N N . TRP B 1 118 ? -4.852 -1.188 9.086 1 81.88 118 TRP B N 1
ATOM 5649 C CA . TRP B 1 118 ? -6.242 -1.264 8.656 1 81.88 118 TRP B CA 1
ATOM 5650 C C . TRP B 1 118 ? -6.336 -1.662 7.184 1 81.88 118 TRP B C 1
ATOM 5652 O O . TRP B 1 118 ? -7.168 -2.492 6.812 1 81.88 118 TRP B O 1
ATOM 5662 N N . HIS B 1 119 ? -5.504 -1.154 6.387 1 78.75 119 HIS B N 1
ATOM 5663 C CA . HIS B 1 119 ? -5.484 -1.536 4.977 1 78.75 119 HIS B CA 1
ATOM 5664 C C . HIS B 1 119 ? -5.164 -3.018 4.812 1 78.75 119 HIS B C 1
ATOM 5666 O O . HIS B 1 119 ? -5.73 -3.688 3.945 1 78.75 119 HIS B O 1
ATOM 5672 N N . ALA B 1 120 ? -4.254 -3.447 5.617 1 76.81 120 ALA B N 1
ATOM 5673 C CA . ALA B 1 120 ? -3.879 -4.859 5.578 1 76.81 120 ALA B CA 1
ATOM 5674 C C . ALA B 1 120 ? -5.066 -5.75 5.93 1 76.81 120 ALA B C 1
ATOM 5676 O O . ALA B 1 120 ? -5.234 -6.828 5.352 1 76.81 120 ALA B O 1
ATOM 5677 N N . LEU B 1 121 ? -5.883 -5.316 6.828 1 84.19 121 LEU B N 1
ATOM 5678 C CA . LEU B 1 121 ? -7.051 -6.094 7.227 1 84.19 121 LEU B CA 1
ATOM 5679 C C . LEU B 1 121 ? -8.055 -6.191 6.082 1 84.19 121 LEU B C 1
ATOM 5681 O O . LEU B 1 121 ? -8.641 -7.25 5.859 1 84.19 121 LEU B O 1
ATOM 5685 N N . PHE B 1 122 ? -8.203 -5.148 5.359 1 85.56 122 PHE B N 1
ATOM 5686 C CA . PHE B 1 122 ? -9.117 -5.18 4.227 1 85.56 122 PHE B CA 1
ATOM 5687 C C . PHE B 1 122 ? -8.547 -6.035 3.098 1 85.56 122 PHE B C 1
ATOM 5689 O O . PHE B 1 122 ? -9.297 -6.711 2.387 1 85.56 122 PHE B O 1
ATOM 5696 N N . ARG B 1 123 ? -7.285 -6.047 3.004 1 78.19 123 ARG B N 1
ATOM 5697 C CA . ARG B 1 123 ? -6.637 -6.91 2.021 1 78.19 123 ARG B CA 1
ATOM 5698 C C . ARG B 1 123 ? -6.746 -8.375 2.428 1 78.19 123 ARG B C 1
ATOM 5700 O O . ARG B 1 123 ? -6.793 -9.258 1.57 1 78.19 123 ARG B O 1
ATOM 5707 N N . ASP B 1 124 ? -6.727 -8.586 3.703 1 81.5 124 ASP B N 1
ATOM 5708 C CA . ASP B 1 124 ? -6.883 -9.938 4.227 1 81.5 124 ASP B CA 1
ATOM 5709 C C . ASP B 1 124 ? -8.195 -10.555 3.754 1 81.5 124 ASP B C 1
ATOM 5711 O O . ASP B 1 124 ? -8.281 -11.773 3.557 1 81.5 124 ASP B O 1
ATOM 5715 N N . VAL B 1 125 ? -9.219 -9.719 3.559 1 84.5 125 VAL B N 1
ATOM 5716 C CA . VAL B 1 125 ? -10.5 -10.219 3.068 1 84.5 125 VAL B CA 1
ATOM 5717 C C . VAL B 1 125 ? -10.336 -10.766 1.652 1 84.5 125 VAL B C 1
ATOM 5719 O O . VAL B 1 125 ? -10.898 -11.812 1.316 1 84.5 125 VAL B O 1
ATOM 5722 N N . ASP B 1 126 ? -9.539 -10.125 0.924 1 81.56 126 ASP B N 1
ATOM 5723 C CA . ASP B 1 126 ? -9.258 -10.594 -0.428 1 81.56 126 ASP B CA 1
ATOM 5724 C C . ASP B 1 126 ? -8.5 -11.922 -0.4 1 81.56 126 ASP B C 1
ATOM 5726 O O . ASP B 1 126 ? -8.742 -12.797 -1.238 1 81.56 126 ASP B O 1
ATOM 5730 N N . THR B 1 127 ? -7.617 -12.023 0.523 1 78.62 127 THR B N 1
ATOM 5731 C CA . THR B 1 127 ? -6.832 -13.242 0.658 1 78.62 127 THR B CA 1
ATOM 5732 C C . THR B 1 127 ? -7.727 -14.422 1.008 1 78.62 127 THR B C 1
ATOM 5734 O O . THR B 1 127 ? -7.547 -15.523 0.477 1 78.62 127 THR B O 1
ATOM 5737 N N . ILE B 1 128 ? -8.656 -14.172 1.865 1 81.19 128 ILE B N 1
ATOM 5738 C CA . ILE B 1 128 ? -9.578 -15.227 2.25 1 81.19 128 ILE B CA 1
ATOM 5739 C C . ILE B 1 128 ? -10.43 -15.633 1.048 1 81.19 128 ILE B C 1
ATOM 5741 O O . ILE B 1 128 ? -10.609 -16.828 0.781 1 81.19 128 ILE B O 1
ATOM 5745 N N . ARG B 1 129 ? -10.867 -14.68 0.386 1 80.56 129 ARG B N 1
ATOM 5746 C CA . ARG B 1 129 ? -11.688 -14.953 -0.792 1 80.56 129 ARG B CA 1
ATOM 5747 C C . ARG B 1 129 ? -10.906 -15.758 -1.823 1 80.56 129 ARG B C 1
ATOM 5749 O O . ARG B 1 129 ? -11.406 -16.75 -2.348 1 80.56 129 ARG B O 1
ATOM 5756 N N . ASN B 1 130 ? -9.68 -15.406 -2.072 1 75.25 130 ASN B N 1
ATOM 5757 C CA . ASN B 1 130 ? -8.859 -16.094 -3.062 1 75.25 130 ASN B CA 1
ATOM 5758 C C . ASN B 1 130 ? -8.516 -17.516 -2.625 1 75.25 130 ASN B C 1
ATOM 5760 O O . ASN B 1 130 ? -8.438 -18.422 -3.455 1 75.25 130 ASN B O 1
ATOM 5764 N N . ALA B 1 131 ? -8.32 -17.641 -1.397 1 77.19 131 ALA B N 1
ATOM 5765 C CA . ALA B 1 131 ? -8.031 -18.969 -0.862 1 77.19 131 ALA B CA 1
ATOM 5766 C C . ALA B 1 131 ? -9.242 -19.891 -0.979 1 77.19 131 ALA B C 1
ATOM 5768 O O . ALA B 1 131 ? -9.102 -21.078 -1.288 1 77.19 131 ALA B O 1
ATOM 5769 N N . LEU B 1 132 ? -10.367 -19.312 -0.825 1 77.44 132 LEU B N 1
ATOM 5770 C CA . LEU B 1 132 ? -11.57 -20.125 -0.791 1 77.44 132 LEU B CA 1
ATOM 5771 C C . LEU B 1 132 ? -12.125 -20.344 -2.195 1 77.44 132 LEU B C 1
ATOM 5773 O O . LEU B 1 132 ? -12.875 -21.281 -2.436 1 77.44 132 LEU B O 1
ATOM 5777 N N . SER B 1 133 ? -11.859 -19.453 -3.07 1 74.62 133 SER B N 1
ATOM 5778 C CA . SER B 1 133 ? -12.406 -19.578 -4.414 1 74.62 133 SER B CA 1
ATOM 5779 C C . SER B 1 133 ? -11.328 -19.984 -5.414 1 74.62 133 SER B C 1
ATOM 5781 O O . SER B 1 133 ? -11.633 -20.312 -6.566 1 74.62 133 SER B O 1
ATOM 5783 N N . GLY B 1 134 ? -10.141 -20 -4.969 1 71.88 134 GLY B N 1
ATOM 5784 C CA . GLY B 1 134 ? -9.055 -20.234 -5.906 1 71.88 134 GLY B CA 1
ATOM 5785 C C . GLY B 1 134 ? -8.633 -21.688 -5.977 1 71.88 134 GLY B C 1
ATOM 5786 O O . GLY B 1 134 ? -9.422 -22.594 -5.664 1 71.88 134 GLY B O 1
ATOM 5787 N N . SER B 1 135 ? -7.539 -21.875 -6.484 1 72.19 135 SER B N 1
ATOM 5788 C CA . SER B 1 135 ? -6.953 -23.188 -6.715 1 72.19 135 SER B CA 1
ATOM 5789 C C . SER B 1 135 ? -6.723 -23.922 -5.398 1 72.19 135 SER B C 1
ATOM 5791 O O . SER B 1 135 ? -6.797 -25.156 -5.352 1 72.19 135 SER B O 1
ATOM 5793 N N . THR B 1 136 ? -6.645 -23.172 -4.363 1 76.12 136 THR B N 1
ATOM 5794 C CA . THR B 1 136 ? -6.395 -23.766 -3.057 1 76.12 136 THR B CA 1
ATOM 5795 C C . THR B 1 136 ? -7.617 -24.547 -2.572 1 76.12 136 THR B C 1
ATOM 5797 O O . THR B 1 136 ? -7.492 -25.672 -2.08 1 76.12 136 THR B O 1
ATOM 5800 N N . ALA B 1 137 ? -8.727 -23.969 -2.748 1 77.56 137 ALA B N 1
ATOM 5801 C CA . ALA B 1 137 ? -9.953 -24.625 -2.326 1 77.56 137 ALA B CA 1
ATOM 5802 C C . ALA B 1 137 ? -10.203 -25.891 -3.146 1 77.56 137 ALA B C 1
ATOM 5804 O O . ALA B 1 137 ? -10.602 -26.922 -2.604 1 77.56 137 ALA B O 1
ATOM 5805 N N . LEU B 1 138 ? -9.891 -25.797 -4.371 1 78 138 LEU B N 1
ATOM 5806 C CA . LEU B 1 138 ? -10.086 -26.953 -5.25 1 78 138 LEU B CA 1
ATOM 5807 C C . LEU B 1 138 ? -9.125 -28.078 -4.895 1 78 138 LEU B C 1
ATOM 5809 O O . LEU B 1 138 ? -9.516 -29.25 -4.852 1 78 138 LEU B O 1
ATOM 5813 N N . THR B 1 139 ? -7.945 -27.688 -4.586 1 77.12 139 THR B N 1
ATOM 5814 C CA . THR B 1 139 ? -6.934 -28.672 -4.23 1 77.12 139 THR B CA 1
ATOM 5815 C C . THR B 1 139 ? -7.293 -29.375 -2.922 1 77.12 139 THR B C 1
ATOM 5817 O O . THR B 1 139 ? -7.086 -30.578 -2.773 1 77.12 139 THR B O 1
ATOM 5820 N N . LEU B 1 140 ? -7.797 -28.641 -2.08 1 77.94 140 LEU B N 1
ATOM 5821 C CA . LEU B 1 140 ? -8.188 -29.203 -0.794 1 77.94 140 LEU B CA 1
ATOM 5822 C C . LEU B 1 140 ? -9.352 -30.172 -0.963 1 77.94 140 LEU B C 1
ATOM 5824 O O . LEU B 1 140 ? -9.375 -31.234 -0.331 1 77.94 140 LEU B O 1
ATOM 5828 N N . CYS B 1 141 ? -10.242 -29.922 -1.847 1 79.19 141 CYS B N 1
ATOM 5829 C CA . CYS B 1 141 ? -11.375 -30.797 -2.119 1 79.19 141 CYS B CA 1
ATOM 5830 C C . CYS B 1 141 ? -10.922 -32.062 -2.85 1 79.19 141 CYS B C 1
ATOM 5832 O O . CYS B 1 141 ? -11.398 -33.156 -2.555 1 79.19 141 CYS B O 1
ATOM 5834 N N . ASP B 1 142 ? -9.977 -31.75 -3.721 1 80.06 142 ASP B N 1
ATOM 5835 C CA . ASP B 1 142 ? -9.492 -32.875 -4.504 1 80.06 142 ASP B CA 1
ATOM 5836 C C . ASP B 1 142 ? -8.617 -33.812 -3.658 1 80.06 142 ASP B C 1
ATOM 5838 O O . ASP B 1 142 ? -8.539 -35 -3.92 1 80.06 142 ASP B O 1
ATOM 5842 N N . SER B 1 143 ? -7.977 -33.25 -2.676 1 80.25 143 SER B N 1
ATOM 5843 C CA . SER B 1 143 ? -7.082 -34.031 -1.823 1 80.25 143 SER B CA 1
ATOM 5844 C C . SER B 1 143 ? -7.859 -35.062 -1.009 1 80.25 143 SER B C 1
ATOM 5846 O O . SER B 1 143 ? -7.309 -36.094 -0.622 1 80.25 143 SER B O 1
ATOM 5848 N N . LEU B 1 144 ? -9.109 -34.812 -0.899 1 76.88 144 LEU B N 1
ATOM 5849 C CA . LEU B 1 144 ? -9.961 -35.75 -0.16 1 76.88 144 LEU B CA 1
ATOM 5850 C C . LEU B 1 144 ? -10.117 -37.062 -0.921 1 76.88 144 LEU B C 1
ATOM 5852 O O . LEU B 1 144 ? -10.359 -38.125 -0.317 1 76.88 144 LEU B O 1
ATOM 5856 N N . PHE B 1 145 ? -9.867 -37 -2.172 1 79.25 145 PHE B N 1
ATOM 5857 C CA . PHE B 1 145 ? -10.094 -38.156 -3 1 79.25 145 PHE B CA 1
ATOM 5858 C C . PHE B 1 145 ? -8.789 -38.875 -3.287 1 79.25 145 PHE B C 1
ATOM 5860 O O . PHE B 1 145 ? -8.711 -39.719 -4.207 1 79.25 145 PHE B O 1
ATOM 5867 N N . PHE B 1 146 ? -7.832 -38.562 -2.588 1 83.25 146 PHE B N 1
ATOM 5868 C CA . PHE B 1 146 ? -6.547 -39.25 -2.641 1 83.25 146 PHE B CA 1
ATOM 5869 C C . PHE B 1 146 ? -6.707 -40.719 -2.344 1 83.25 146 PHE B C 1
ATOM 5871 O O . PHE B 1 146 ? -6.137 -41.562 -3.041 1 83.25 146 PHE B O 1
ATOM 5878 N N . ILE B 1 147 ? -7.562 -41.031 -1.447 1 83.56 147 ILE B N 1
ATOM 5879 C CA . ILE B 1 147 ? -7.781 -42.406 -1.001 1 83.56 147 ILE B CA 1
ATOM 5880 C C . ILE B 1 147 ? -8.43 -43.219 -2.121 1 83.56 147 ILE B C 1
ATOM 5882 O O . ILE B 1 147 ? -8.109 -44.406 -2.309 1 83.56 147 ILE B O 1
ATOM 5886 N N . LEU B 1 148 ? -9.266 -42.531 -2.881 1 83.81 148 LEU B N 1
ATOM 5887 C CA . LEU B 1 148 ? -9.953 -43.188 -3.98 1 83.81 148 LEU B CA 1
ATOM 5888 C C . LEU B 1 148 ? -8.961 -43.625 -5.055 1 83.81 148 LEU B C 1
ATOM 5890 O O . LEU B 1 148 ? -9.031 -44.75 -5.543 1 83.81 148 LEU B O 1
ATOM 5894 N N . PHE B 1 149 ? -8.031 -42.844 -5.391 1 86.25 149 PHE B N 1
ATOM 5895 C CA . PHE B 1 149 ? -7.051 -43.188 -6.418 1 86.25 149 PHE B CA 1
ATOM 5896 C C . PHE B 1 149 ? -6.082 -44.25 -5.926 1 86.25 149 PHE B C 1
ATOM 5898 O O . PHE B 1 149 ? -5.68 -45.125 -6.691 1 86.25 149 PHE B O 1
ATOM 5905 N N . LEU B 1 150 ? -5.746 -44.156 -4.695 1 87.94 150 LEU B N 1
ATOM 5906 C CA . LEU B 1 150 ? -4.863 -45.156 -4.113 1 87.94 150 LEU B CA 1
ATOM 5907 C C . LEU B 1 150 ? -5.547 -46.531 -4.074 1 87.94 150 LEU B C 1
ATOM 5909 O O . LEU B 1 150 ? -4.93 -47.562 -4.391 1 87.94 150 LEU B O 1
ATOM 5913 N N . ALA B 1 151 ? -6.809 -46.562 -3.727 1 87.69 151 ALA B N 1
ATOM 5914 C CA . ALA B 1 151 ? -7.582 -47.812 -3.67 1 87.69 151 ALA B CA 1
ATOM 5915 C C . ALA B 1 151 ? -7.707 -48.438 -5.055 1 87.69 151 ALA B C 1
ATOM 5917 O O . ALA B 1 151 ? -7.57 -49.656 -5.203 1 87.69 151 ALA B O 1
ATOM 5918 N N . LEU B 1 152 ? -7.926 -47.625 -6.023 1 87.12 152 LEU B N 1
ATOM 5919 C CA . LEU B 1 152 ? -8.055 -48.125 -7.387 1 87.12 152 LEU B CA 1
ATOM 5920 C C . LEU B 1 152 ? -6.727 -48.688 -7.883 1 87.12 152 LEU B C 1
ATOM 5922 O O . LEU B 1 152 ? -6.703 -49.719 -8.586 1 87.12 152 LEU B O 1
ATOM 5926 N N . THR B 1 153 ? -5.695 -48.031 -7.531 1 88.56 153 THR B N 1
ATOM 5927 C CA . THR B 1 153 ? -4.387 -48.531 -7.934 1 88.56 153 THR B CA 1
ATOM 5928 C C . THR B 1 153 ? -4.102 -49.906 -7.285 1 88.56 153 THR B C 1
ATOM 5930 O O . THR B 1 153 ? -3.523 -50.781 -7.914 1 88.56 153 THR B O 1
ATOM 5933 N N . PHE B 1 154 ? -4.574 -50.125 -6.074 1 89.31 154 PHE B N 1
ATOM 5934 C CA . PHE B 1 154 ? -4.414 -51.375 -5.387 1 89.31 154 PHE B CA 1
ATOM 5935 C C . PHE B 1 154 ? -5.227 -52.469 -6.07 1 89.31 154 PHE B C 1
ATOM 5937 O O . PHE B 1 154 ? -4.809 -53.625 -6.113 1 89.31 154 PHE B O 1
ATOM 5944 N N . PHE B 1 155 ? -6.332 -52.094 -6.641 1 87.81 155 PHE B N 1
ATOM 5945 C CA . PHE B 1 155 ? -7.215 -53.062 -7.281 1 87.81 155 PHE B CA 1
ATOM 5946 C C . PHE B 1 155 ? -6.672 -53.469 -8.641 1 87.81 155 PHE B C 1
ATOM 5948 O O . PHE B 1 155 ? -6.77 -54.625 -9.031 1 87.81 155 PHE B O 1
ATOM 5955 N N . ILE B 1 156 ? -6.051 -52.5 -9.289 1 85.44 156 ILE B N 1
ATOM 5956 C CA . ILE B 1 156 ? -5.602 -52.75 -10.648 1 85.44 156 ILE B CA 1
ATOM 5957 C C . ILE B 1 156 ? -4.184 -53.344 -10.617 1 85.44 156 ILE B C 1
ATOM 5959 O O . ILE B 1 156 ? -3.854 -54.25 -11.391 1 85.44 156 ILE B O 1
ATOM 5963 N N . ALA B 1 157 ? -3.32 -52.719 -9.758 1 90.12 157 ALA B N 1
ATOM 5964 C CA . ALA B 1 157 ? -1.916 -53.094 -9.695 1 90.12 157 ALA B CA 1
ATOM 5965 C C . ALA B 1 157 ? -1.42 -53.156 -8.25 1 90.12 157 ALA B C 1
ATOM 5967 O O . ALA B 1 157 ? -0.77 -52.188 -7.789 1 90.12 157 ALA B O 1
ATOM 5968 N N . GLN B 1 158 ? -1.6 -54.219 -7.633 1 87.62 158 GLN B N 1
ATOM 5969 C CA . GLN B 1 158 ? -1.327 -54.375 -6.207 1 87.62 158 GLN B CA 1
ATOM 5970 C C . GLN B 1 158 ? 0.16 -54.188 -5.91 1 87.62 158 GLN B C 1
ATOM 5972 O O . GLN B 1 158 ? 0.536 -53.469 -4.996 1 87.62 158 GLN B O 1
ATOM 5977 N N . PRO B 1 159 ? 1.045 -54.781 -6.719 1 86.75 159 PRO B N 1
ATOM 5978 C CA . PRO B 1 159 ? 2.459 -54.688 -6.355 1 86.75 159 PRO B CA 1
ATOM 5979 C C . PRO B 1 159 ? 3.004 -53.281 -6.527 1 86.75 159 PRO B C 1
ATOM 5981 O O . PRO B 1 159 ? 3.865 -52.844 -5.758 1 86.75 159 PRO B O 1
ATOM 5984 N N . ILE B 1 160 ? 2.488 -52.531 -7.469 1 89.19 160 ILE B N 1
ATOM 5985 C CA . ILE B 1 160 ? 2.961 -51.188 -7.758 1 89.19 160 ILE B CA 1
ATOM 5986 C C . ILE B 1 160 ? 2.332 -50.188 -6.785 1 89.19 160 ILE B C 1
ATOM 5988 O O . ILE B 1 160 ? 2.877 -49.094 -6.547 1 89.19 160 ILE B O 1
ATOM 5992 N N . ALA B 1 161 ? 1.254 -50.594 -6.234 1 90.62 161 ALA B N 1
ATOM 5993 C CA . ALA B 1 161 ? 0.541 -49.719 -5.305 1 90.62 161 ALA B CA 1
ATOM 5994 C C . ALA B 1 161 ? 1.382 -49.438 -4.062 1 90.62 161 ALA B C 1
ATOM 5996 O O . ALA B 1 161 ? 1.29 -48.344 -3.475 1 90.62 161 ALA B O 1
ATOM 5997 N N . TRP B 1 162 ? 2.227 -50.375 -3.771 1 90 162 TRP B N 1
ATOM 5998 C CA . TRP B 1 162 ? 3.059 -50.219 -2.586 1 90 162 TRP B CA 1
ATOM 5999 C C . TRP B 1 162 ? 4.098 -49.125 -2.795 1 90 162 TRP B C 1
ATOM 6001 O O . TRP B 1 162 ? 4.496 -48.438 -1.845 1 90 162 TRP B O 1
ATOM 6011 N N . ILE B 1 163 ? 4.523 -48.875 -3.951 1 91.94 163 ILE B N 1
ATOM 6012 C CA . ILE B 1 163 ? 5.469 -47.812 -4.262 1 91.94 163 ILE B CA 1
ATOM 6013 C C . ILE B 1 163 ? 4.805 -46.438 -4.035 1 91.94 163 ILE B C 1
ATOM 6015 O O . ILE B 1 163 ? 5.418 -45.531 -3.484 1 91.94 163 ILE B O 1
ATOM 6019 N N . LEU B 1 164 ? 3.592 -46.406 -4.402 1 89.94 164 LEU B N 1
ATOM 6020 C CA . LEU B 1 164 ? 2.854 -45.156 -4.25 1 89.94 164 LEU B CA 1
ATOM 6021 C C . LEU B 1 164 ? 2.564 -44.875 -2.779 1 89.94 164 LEU B C 1
ATOM 6023 O O . LEU B 1 164 ? 2.547 -43.719 -2.359 1 89.94 164 LEU B O 1
ATOM 6027 N N . VAL B 1 165 ? 2.35 -45.906 -2.01 1 89.88 165 VAL B N 1
ATOM 6028 C CA . VAL B 1 165 ? 2.088 -45.75 -0.583 1 89.88 165 VAL B CA 1
ATOM 6029 C C . VAL B 1 165 ? 3.328 -45.188 0.112 1 89.88 165 VAL B C 1
ATOM 6031 O O . VAL B 1 165 ? 3.219 -44.375 1.026 1 89.88 165 VAL B O 1
ATOM 6034 N N . VAL B 1 166 ? 4.465 -45.594 -0.368 1 91.06 166 VAL B N 1
ATOM 6035 C CA . VAL B 1 166 ? 5.711 -45.125 0.231 1 91.06 166 VAL B CA 1
ATOM 6036 C C . VAL B 1 166 ? 6.051 -43.75 -0.297 1 91.06 166 VAL B C 1
ATOM 6038 O O . VAL B 1 166 ? 6.527 -42.875 0.453 1 91.06 166 VAL B O 1
ATOM 6041 N N . ALA B 1 167 ? 5.805 -43.469 -1.521 1 89.88 167 ALA B N 1
ATOM 6042 C CA . ALA B 1 167 ? 6.137 -42.219 -2.16 1 89.88 167 ALA B CA 1
ATOM 6043 C C . ALA B 1 167 ? 5.281 -41.062 -1.602 1 89.88 167 ALA B C 1
ATOM 6045 O O . ALA B 1 167 ? 5.75 -39.938 -1.471 1 89.88 167 ALA B O 1
ATOM 6046 N N . THR B 1 168 ? 4.086 -41.375 -1.219 1 87.56 168 THR B N 1
ATOM 6047 C CA . THR B 1 168 ? 3.146 -40.344 -0.791 1 87.56 168 THR B CA 1
ATOM 6048 C C . THR B 1 168 ? 3.625 -39.688 0.493 1 87.56 168 THR B C 1
ATOM 6050 O O . THR B 1 168 ? 3.689 -38.438 0.571 1 87.56 168 THR B O 1
ATOM 6053 N N . PRO B 1 169 ? 3.957 -40.406 1.491 1 87.88 169 PRO B N 1
ATOM 6054 C CA . PRO B 1 169 ? 4.457 -39.75 2.697 1 87.88 169 PRO B CA 1
ATOM 6055 C C . PRO B 1 169 ? 5.77 -39 2.461 1 87.88 169 PRO B C 1
ATOM 6057 O O . PRO B 1 169 ? 6.02 -37.969 3.09 1 87.88 169 PRO B O 1
ATOM 6060 N N . VAL B 1 170 ? 6.594 -39.469 1.533 1 90.75 170 VAL B N 1
ATOM 6061 C CA . VAL B 1 170 ? 7.848 -38.781 1.229 1 90.75 170 VAL B CA 1
ATOM 6062 C C . VAL B 1 170 ? 7.562 -37.469 0.555 1 90.75 170 VAL B C 1
ATOM 6064 O O . VAL B 1 170 ? 8.156 -36.438 0.909 1 90.75 170 VAL B O 1
ATOM 6067 N N . PHE B 1 171 ? 6.625 -37.5 -0.344 1 88.12 171 PHE B N 1
ATOM 6068 C CA . PHE B 1 171 ? 6.215 -36.25 -1.008 1 88.12 171 PHE B CA 1
ATOM 6069 C C . PHE B 1 171 ? 5.602 -35.281 -0.01 1 88.12 171 PHE B C 1
ATOM 6071 O O . PHE B 1 171 ? 5.863 -34.094 -0.067 1 88.12 171 PHE B O 1
ATOM 6078 N N . ALA B 1 172 ? 4.832 -35.844 0.846 1 84.94 172 ALA B N 1
ATOM 6079 C CA . ALA B 1 172 ? 4.176 -35 1.851 1 84.94 172 ALA B CA 1
ATOM 6080 C C . ALA B 1 172 ? 5.199 -34.344 2.783 1 84.94 172 ALA B C 1
ATOM 6082 O O . ALA B 1 172 ? 5.059 -33.188 3.16 1 84.94 172 ALA B O 1
ATOM 6083 N N . LEU B 1 173 ? 6.16 -35.125 3.082 1 88.62 173 LEU B N 1
ATOM 6084 C CA . LEU B 1 173 ? 7.207 -34.625 3.965 1 88.62 173 LEU B CA 1
ATOM 6085 C C . LEU B 1 173 ? 8.008 -33.5 3.279 1 88.62 173 LEU B C 1
ATOM 6087 O O . LEU B 1 173 ? 8.305 -32.469 3.889 1 88.62 173 LEU B O 1
ATOM 6091 N N . VAL B 1 174 ? 8.328 -33.688 2.053 1 88.19 174 VAL B N 1
ATOM 6092 C CA . VAL B 1 174 ? 9.078 -32.719 1.293 1 88.19 174 VAL B CA 1
ATOM 6093 C C . VAL B 1 174 ? 8.234 -31.453 1.103 1 88.19 174 VAL B C 1
ATOM 6095 O O . VAL B 1 174 ? 8.727 -30.328 1.243 1 88.19 174 VAL B O 1
ATOM 6098 N N . ALA B 1 175 ? 7.012 -31.688 0.803 1 83.81 175 ALA B N 1
ATOM 6099 C CA . ALA B 1 175 ? 6.098 -30.578 0.625 1 83.81 175 ALA B CA 1
ATOM 6100 C C . ALA B 1 175 ? 5.941 -29.781 1.92 1 83.81 175 ALA B C 1
ATOM 6102 O O . ALA B 1 175 ? 5.957 -28.547 1.905 1 83.81 175 ALA B O 1
ATOM 6103 N N . TRP B 1 176 ? 5.84 -30.5 3.002 1 83.56 176 TRP B N 1
ATOM 6104 C CA . TRP B 1 176 ? 5.676 -29.859 4.309 1 83.56 176 TRP B CA 1
ATOM 6105 C C . TRP B 1 176 ? 6.926 -29.078 4.695 1 83.56 176 TRP B C 1
ATOM 6107 O O . TRP B 1 176 ? 6.836 -27.938 5.16 1 83.56 176 TRP B O 1
ATOM 6117 N N . ARG B 1 177 ? 8.016 -29.672 4.477 1 86.62 177 ARG B N 1
ATOM 6118 C CA . ARG B 1 177 ? 9.273 -29 4.809 1 86.62 177 ARG B CA 1
ATOM 6119 C C . ARG B 1 177 ? 9.5 -27.781 3.912 1 86.62 177 ARG B C 1
ATOM 6121 O O . ARG B 1 177 ? 9.992 -26.75 4.371 1 86.62 177 ARG B O 1
ATOM 6128 N N . SER B 1 178 ? 9.219 -27.984 2.713 1 86.81 178 SER B N 1
ATOM 6129 C CA . SER B 1 178 ? 9.312 -26.859 1.782 1 86.81 178 SER B CA 1
ATOM 6130 C C . SER B 1 178 ? 8.438 -25.703 2.23 1 86.81 178 SER B C 1
ATOM 6132 O O . SER B 1 178 ? 8.898 -24.562 2.289 1 86.81 178 SER B O 1
ATOM 6134 N N . GLY B 1 179 ? 7.219 -26.047 2.611 1 81.94 179 GLY B N 1
ATOM 6135 C CA . GLY B 1 179 ? 6.297 -25.016 3.062 1 81.94 179 GLY B CA 1
ATOM 6136 C C . GLY B 1 179 ? 6.777 -24.281 4.301 1 81.94 179 GLY B C 1
ATOM 6137 O O . GLY B 1 179 ? 6.703 -23.062 4.375 1 81.94 179 GLY B O 1
ATOM 6138 N N . HIS B 1 180 ? 7.312 -25 5.141 1 82.88 180 HIS B N 1
ATOM 6139 C CA . HIS B 1 180 ? 7.75 -24.438 6.41 1 82.88 180 HIS B CA 1
ATOM 6140 C C . HIS B 1 180 ? 8.977 -23.547 6.223 1 82.88 180 HIS B C 1
ATOM 6142 O O . HIS B 1 180 ? 9.016 -22.422 6.746 1 82.88 180 HIS B O 1
ATOM 6148 N N . VAL B 1 181 ? 9.938 -24 5.5 1 86.31 181 VAL B N 1
ATOM 6149 C CA . VAL B 1 181 ? 11.188 -23.266 5.301 1 86.31 181 VAL B CA 1
ATOM 6150 C C . VAL B 1 181 ? 10.914 -22 4.477 1 86.31 181 VAL B C 1
ATOM 6152 O O . VAL B 1 181 ? 11.422 -20.922 4.793 1 86.31 181 VAL B O 1
ATOM 6155 N N . VAL B 1 182 ? 10.164 -22.141 3.549 1 82.94 182 VAL B N 1
ATOM 6156 C CA . VAL B 1 182 ? 9.867 -21.016 2.664 1 82.94 182 VAL B CA 1
ATOM 6157 C C . VAL B 1 182 ? 9.039 -19.984 3.41 1 82.94 182 VAL B C 1
ATOM 6159 O O . VAL B 1 182 ? 9.227 -18.781 3.23 1 82.94 182 VAL B O 1
ATOM 6162 N N . LYS B 1 183 ? 8.195 -20.469 4.25 1 81.69 183 LYS B N 1
ATOM 6163 C CA . LYS B 1 183 ? 7.387 -19.547 5.043 1 81.69 183 LYS B CA 1
ATOM 6164 C C . LYS B 1 183 ? 8.258 -18.703 5.969 1 81.69 183 LYS B C 1
ATOM 6166 O O . LYS B 1 183 ? 8.125 -17.484 6.008 1 81.69 183 LYS B O 1
ATOM 6171 N N . LEU B 1 184 ? 9.086 -19.328 6.688 1 84.06 184 LEU B N 1
ATOM 6172 C CA . LEU B 1 184 ? 9.953 -18.641 7.637 1 84.06 184 LEU B CA 1
ATOM 6173 C C . LEU B 1 184 ? 10.844 -17.641 6.918 1 84.06 184 LEU B C 1
ATOM 6175 O O . LEU B 1 184 ? 11.023 -16.5 7.383 1 84.06 184 LEU B O 1
ATOM 6179 N N . SER B 1 185 ? 11.375 -18.078 5.789 1 85.5 185 SER B N 1
ATOM 6180 C CA . SER B 1 185 ? 12.227 -17.188 5.008 1 85.5 185 SER B CA 1
ATOM 6181 C C . SER B 1 185 ? 11.422 -16.031 4.426 1 85.5 185 SER B C 1
ATOM 6183 O O . SER B 1 185 ? 11.922 -14.906 4.332 1 85.5 185 SER B O 1
ATOM 6185 N N . SER B 1 186 ? 10.258 -16.281 4.059 1 83.56 186 SER B N 1
ATOM 6186 C CA . SER B 1 186 ? 9.391 -15.242 3.508 1 83.56 186 SER B CA 1
ATOM 6187 C C . SER B 1 186 ? 9.023 -14.203 4.566 1 83.56 186 SER B C 1
ATOM 6189 O O . SER B 1 186 ? 8.945 -13.008 4.277 1 83.56 186 SER B O 1
ATOM 6191 N N . GLU B 1 187 ? 8.75 -14.664 5.754 1 82.5 187 GLU B N 1
ATOM 6192 C CA . GLU B 1 187 ? 8.422 -13.75 6.848 1 82.5 187 GLU B CA 1
ATOM 6193 C C . GLU B 1 187 ? 9.594 -12.82 7.156 1 82.5 187 GLU B C 1
ATOM 6195 O O . GLU B 1 187 ? 9.391 -11.617 7.367 1 82.5 187 GLU B O 1
ATOM 6200 N N . ARG B 1 188 ? 10.703 -13.375 7.145 1 86.38 188 ARG B N 1
ATOM 6201 C CA . ARG B 1 188 ? 11.898 -12.57 7.371 1 86.38 188 ARG B CA 1
ATOM 6202 C C . ARG B 1 188 ? 12.109 -11.57 6.234 1 86.38 188 ARG B C 1
ATOM 6204 O O . ARG B 1 188 ? 12.453 -10.414 6.473 1 86.38 188 ARG B O 1
ATOM 6211 N N . GLU B 1 189 ? 11.906 -12 5.027 1 86 189 GLU B N 1
ATOM 6212 C CA . GLU B 1 189 ? 12.008 -11.133 3.863 1 86 189 GLU B CA 1
ATOM 6213 C C . GLU B 1 189 ? 11 -9.984 3.943 1 86 189 GLU B C 1
ATOM 6215 O O . GLU B 1 189 ? 11.336 -8.836 3.65 1 86 189 GLU B O 1
ATOM 6220 N N . ARG B 1 190 ? 9.898 -10.305 4.355 1 81.5 190 ARG B N 1
ATOM 6221 C CA . ARG B 1 190 ? 8.828 -9.312 4.438 1 81.5 190 ARG B CA 1
ATOM 6222 C C . ARG B 1 190 ? 9.156 -8.242 5.48 1 81.5 190 ARG B C 1
ATOM 6224 O O . ARG B 1 190 ? 8.953 -7.055 5.238 1 81.5 190 ARG B O 1
ATOM 6231 N N . SER B 1 191 ? 9.57 -8.664 6.621 1 84.81 191 SER B N 1
ATOM 6232 C CA . SER B 1 191 ? 9.914 -7.719 7.676 1 84.81 191 SER B CA 1
ATOM 6233 C C . SER B 1 191 ? 10.977 -6.727 7.207 1 84.81 191 SER B C 1
ATOM 6235 O O . SER B 1 191 ? 10.859 -5.523 7.453 1 84.81 191 SER B O 1
ATOM 6237 N N . LEU B 1 192 ? 11.938 -7.23 6.5 1 87.25 192 LEU B N 1
ATOM 6238 C CA . LEU B 1 192 ? 13.008 -6.379 5.988 1 87.25 192 LEU B CA 1
ATOM 6239 C C . LEU B 1 192 ? 12.5 -5.492 4.852 1 87.25 192 LEU B C 1
ATOM 6241 O O . LEU B 1 192 ? 12.906 -4.336 4.734 1 87.25 192 LEU B O 1
ATOM 6245 N N . ALA B 1 193 ? 11.641 -6.008 4.105 1 84.44 193 ALA B N 1
ATOM 6246 C CA . ALA B 1 193 ? 11.055 -5.246 3.002 1 84.44 193 ALA B CA 1
ATOM 6247 C C . ALA B 1 193 ? 10.195 -4.098 3.525 1 84.44 193 ALA B C 1
ATOM 6249 O O . ALA B 1 193 ? 10.172 -3.016 2.938 1 84.44 193 ALA B O 1
ATOM 6250 N N . VAL B 1 194 ? 9.531 -4.352 4.594 1 79.62 194 VAL B N 1
ATOM 6251 C CA . VAL B 1 194 ? 8.703 -3.314 5.203 1 79.62 194 VAL B CA 1
ATOM 6252 C C . VAL B 1 194 ? 9.586 -2.148 5.652 1 79.62 194 VAL B C 1
ATOM 6254 O O . VAL B 1 194 ? 9.242 -0.984 5.438 1 79.62 194 VAL B O 1
ATOM 6257 N N . ALA B 1 195 ? 10.609 -2.482 6.246 1 82.75 195 ALA B N 1
ATOM 6258 C CA . ALA B 1 195 ? 11.539 -1.445 6.684 1 82.75 195 ALA B CA 1
ATOM 6259 C C . ALA B 1 195 ? 12.031 -0.62 5.5 1 82.75 195 ALA B C 1
ATOM 6261 O O . ALA B 1 195 ? 12.133 0.607 5.586 1 82.75 195 ALA B O 1
ATOM 6262 N N . ARG B 1 196 ? 12.367 -1.271 4.469 1 85.62 196 ARG B N 1
ATOM 6263 C CA . ARG B 1 196 ? 12.805 -0.604 3.244 1 85.62 196 ARG B CA 1
ATOM 6264 C C . ARG B 1 196 ? 11.688 0.268 2.674 1 85.62 196 ARG B C 1
ATOM 6266 O O . ARG B 1 196 ? 11.914 1.429 2.328 1 85.62 196 ARG B O 1
ATOM 6273 N N . ASP B 1 197 ? 10.531 -0.254 2.635 1 82.31 197 ASP B N 1
ATOM 6274 C CA . ASP B 1 197 ? 9.391 0.447 2.051 1 82.31 197 ASP B CA 1
ATOM 6275 C C . ASP B 1 197 ? 9 1.654 2.898 1 82.31 197 ASP B C 1
ATOM 6277 O O . ASP B 1 197 ? 8.547 2.672 2.367 1 82.31 197 ASP B O 1
ATOM 6281 N N . THR B 1 198 ? 9.086 1.508 4.176 1 81.06 198 THR B N 1
ATOM 6282 C CA . THR B 1 198 ? 8.797 2.617 5.074 1 81.06 198 THR B CA 1
ATOM 6283 C C . THR B 1 198 ? 9.742 3.787 4.812 1 81.06 198 THR B C 1
ATOM 6285 O O . THR B 1 198 ? 9.32 4.945 4.789 1 81.06 198 THR B O 1
ATOM 6288 N N . LEU B 1 199 ? 10.977 3.484 4.652 1 85.56 199 LEU B N 1
ATOM 6289 C CA . LEU B 1 199 ? 11.953 4.531 4.359 1 85.56 199 LEU B CA 1
ATOM 6290 C C . LEU B 1 199 ? 11.617 5.234 3.049 1 85.56 199 LEU B C 1
ATOM 6292 O O . LEU B 1 199 ? 11.695 6.461 2.961 1 85.56 199 LEU B O 1
ATOM 6296 N N . VAL B 1 200 ? 11.266 4.52 2.098 1 85.62 200 VAL B N 1
ATOM 6297 C CA . VAL B 1 200 ? 10.906 5.098 0.806 1 85.62 200 VAL B CA 1
ATOM 6298 C C . VAL B 1 200 ? 9.672 5.984 0.958 1 85.62 200 VAL B C 1
ATOM 6300 O O . VAL B 1 200 ? 9.602 7.066 0.374 1 85.62 200 VAL B O 1
ATOM 6303 N N . ALA B 1 201 ? 8.75 5.531 1.667 1 82.19 201 ALA B N 1
ATOM 6304 C CA . ALA B 1 201 ? 7.543 6.316 1.916 1 82.19 201 ALA B CA 1
ATOM 6305 C C . ALA B 1 201 ? 7.879 7.641 2.592 1 82.19 201 ALA B C 1
ATOM 6307 O O . ALA B 1 201 ? 7.32 8.68 2.24 1 82.19 201 ALA B O 1
ATOM 6308 N N . GLU B 1 202 ? 8.75 7.57 3.514 1 84.44 202 GLU B N 1
ATOM 6309 C CA . GLU B 1 202 ? 9.18 8.773 4.219 1 84.44 202 GLU B CA 1
ATOM 6310 C C . GLU B 1 202 ? 9.906 9.734 3.281 1 84.44 202 GLU B C 1
ATOM 6312 O O . GLU B 1 202 ? 9.719 10.945 3.363 1 84.44 202 GLU B O 1
ATOM 6317 N N . ILE B 1 203 ? 10.727 9.211 2.463 1 87.88 203 ILE B N 1
ATOM 6318 C CA . ILE B 1 203 ? 11.477 10.031 1.518 1 87.88 203 ILE B CA 1
ATOM 6319 C C . ILE B 1 203 ? 10.516 10.703 0.541 1 87.88 203 ILE B C 1
ATOM 6321 O O . ILE B 1 203 ? 10.688 11.883 0.214 1 87.88 203 ILE B O 1
ATOM 6325 N N . ILE B 1 204 ? 9.531 10.023 0.194 1 84.5 204 ILE B N 1
ATOM 6326 C CA . ILE B 1 204 ? 8.555 10.57 -0.733 1 84.5 204 ILE B CA 1
ATOM 6327 C C . ILE B 1 204 ? 7.723 11.648 -0.031 1 84.5 204 ILE B C 1
ATOM 6329 O O . ILE B 1 204 ? 7.453 12.703 -0.606 1 84.5 204 ILE B O 1
ATOM 6333 N N . ALA B 1 205 ? 7.371 11.328 1.138 1 80.88 205 ALA B N 1
ATOM 6334 C CA . ALA B 1 205 ? 6.609 12.305 1.913 1 80.88 205 ALA B CA 1
ATOM 6335 C C . ALA B 1 205 ? 7.426 13.578 2.148 1 80.88 205 ALA B C 1
ATOM 6337 O O . ALA B 1 205 ? 6.883 14.68 2.133 1 80.88 205 ALA B O 1
ATOM 6338 N N . GLY B 1 206 ? 8.672 13.383 2.369 1 87.62 206 GLY B N 1
ATOM 6339 C CA . GLY B 1 206 ? 9.57 14.508 2.596 1 87.62 206 GLY B CA 1
ATOM 6340 C C . GLY B 1 206 ? 10.406 14.859 1.379 1 87.62 206 GLY B C 1
ATOM 6341 O O . GLY B 1 206 ? 11.578 15.219 1.506 1 87.62 206 GLY B O 1
ATOM 6342 N N . ARG B 1 207 ? 9.828 14.727 0.237 1 87.44 207 ARG B N 1
ATOM 6343 C CA . ARG B 1 207 ? 10.594 14.898 -0.994 1 87.44 207 ARG B CA 1
ATOM 6344 C C . ARG B 1 207 ? 11.195 16.297 -1.076 1 87.44 207 ARG B C 1
ATOM 6346 O O . ARG B 1 207 ? 12.344 16.469 -1.495 1 87.44 207 ARG B O 1
ATOM 6353 N N . ALA B 1 208 ? 10.445 17.312 -0.695 1 87.88 208 ALA B N 1
ATOM 6354 C CA . ALA B 1 208 ? 10.945 18.688 -0.739 1 87.88 208 ALA B CA 1
ATOM 6355 C C . ALA B 1 208 ? 12.133 18.875 0.201 1 87.88 208 ALA B C 1
ATOM 6357 O O . ALA B 1 208 ? 13.148 19.469 -0.175 1 87.88 208 ALA B O 1
ATOM 6358 N N . THR B 1 209 ? 12 18.312 1.364 1 91.12 209 THR B N 1
ATOM 6359 C CA . THR B 1 209 ? 13.062 18.406 2.361 1 91.12 209 THR B CA 1
ATOM 6360 C C . THR B 1 209 ? 14.305 17.656 1.909 1 91.12 209 THR B C 1
ATOM 6362 O O . THR B 1 209 ? 15.422 18.156 2.031 1 91.12 209 THR B O 1
ATOM 6365 N N . VAL B 1 210 ? 14.086 16.516 1.371 1 91.62 210 VAL B N 1
ATOM 6366 C CA . VAL B 1 210 ? 15.195 15.656 0.952 1 91.62 210 VAL B CA 1
ATOM 6367 C C . VAL B 1 210 ? 16 16.344 -0.147 1 91.62 210 VAL B C 1
ATOM 6369 O O . VAL B 1 210 ? 17.234 16.312 -0.136 1 91.62 210 VAL B O 1
ATOM 6372 N N . GLN B 1 211 ? 15.344 16.969 -1.008 1 89.5 211 GLN B N 1
ATOM 6373 C CA . GLN B 1 211 ? 16.031 17.641 -2.109 1 89.5 211 GLN B CA 1
ATOM 6374 C C . GLN B 1 211 ? 16.609 18.969 -1.667 1 89.5 211 GLN B C 1
ATOM 6376 O O . GLN B 1 211 ? 17.734 19.312 -2.018 1 89.5 211 GLN B O 1
ATOM 6381 N N . ALA B 1 212 ? 15.828 19.719 -0.917 1 90.56 212 ALA B N 1
ATOM 6382 C CA . ALA B 1 212 ? 16.266 21.047 -0.497 1 90.56 212 ALA B CA 1
ATOM 6383 C C . ALA B 1 212 ? 17.547 20.953 0.339 1 90.56 212 ALA B C 1
ATOM 6385 O O . ALA B 1 212 ? 18.438 21.797 0.207 1 90.56 212 ALA B O 1
ATOM 6386 N N . LEU B 1 213 ? 17.609 19.938 1.126 1 91.62 213 LEU B N 1
ATOM 6387 C CA . LEU B 1 213 ? 18.75 19.797 2.043 1 91.62 213 LEU B CA 1
ATOM 6388 C C . LEU B 1 213 ? 19.734 18.75 1.548 1 91.62 213 LEU B C 1
ATOM 6390 O O . LEU B 1 213 ? 20.672 18.391 2.26 1 91.62 213 LEU B O 1
ATOM 6394 N N . ALA B 1 214 ? 19.531 18.25 0.374 1 88.12 214 ALA B N 1
ATOM 6395 C CA . ALA B 1 214 ? 20.406 17.266 -0.267 1 88.12 214 ALA B CA 1
ATOM 6396 C C . ALA B 1 214 ? 20.703 16.109 0.67 1 88.12 214 ALA B C 1
ATOM 6398 O O . ALA B 1 214 ? 21.875 15.766 0.898 1 88.12 214 ALA B O 1
ATOM 6399 N N . LEU B 1 215 ? 19.672 15.555 1.174 1 90.62 215 LEU B N 1
ATOM 6400 C CA . LEU B 1 215 ? 19.828 14.484 2.152 1 90.62 215 LEU B CA 1
ATOM 6401 C C . LEU B 1 215 ? 20.125 13.164 1.463 1 90.62 215 LEU B C 1
ATOM 6403 O O . LEU B 1 215 ? 20.156 12.109 2.111 1 90.62 215 LEU B O 1
ATOM 6407 N N . GLU B 1 216 ? 20.359 13.133 0.195 1 87.44 216 GLU B N 1
ATOM 6408 C CA . GLU B 1 216 ? 20.625 11.922 -0.583 1 87.44 216 GLU B CA 1
ATOM 6409 C C . GLU B 1 216 ? 21.859 11.195 -0.076 1 87.44 216 GLU B C 1
ATOM 6411 O O . GLU B 1 216 ? 21.891 9.961 -0.049 1 87.44 216 GLU B O 1
ATOM 6416 N N . GLN B 1 217 ? 22.812 11.938 0.306 1 83.88 217 GLN B N 1
ATOM 6417 C CA . GLN B 1 217 ? 24.094 11.352 0.714 1 83.88 217 GLN B CA 1
ATOM 6418 C C . GLN B 1 217 ? 23.922 10.508 1.972 1 83.88 217 GLN B C 1
ATOM 6420 O O . GLN B 1 217 ? 24.656 9.531 2.168 1 83.88 217 GLN B O 1
ATOM 6425 N N . THR B 1 218 ? 23.016 10.883 2.762 1 87.75 218 THR B N 1
ATOM 6426 C CA . THR B 1 218 ? 22.812 10.141 4.004 1 87.75 218 THR B CA 1
ATOM 6427 C C . THR B 1 218 ? 21.734 9.078 3.828 1 87.75 218 THR B C 1
ATOM 6429 O O . THR B 1 218 ? 21.844 7.98 4.371 1 87.75 218 THR B O 1
ATOM 6432 N N . LEU B 1 219 ? 20.766 9.406 3.086 1 89.25 219 LEU B N 1
ATOM 6433 C CA . LEU B 1 219 ? 19.609 8.523 2.986 1 89.25 219 LEU B CA 1
ATOM 6434 C C . LEU B 1 219 ? 19.844 7.418 1.965 1 89.25 219 LEU B C 1
ATOM 6436 O O . LEU B 1 219 ? 19.281 6.328 2.076 1 89.25 219 LEU B O 1
ATOM 6440 N N . GLN B 1 220 ? 20.75 7.656 1.006 1 89.19 220 GLN B N 1
ATOM 6441 C CA . GLN B 1 220 ? 21 6.652 -0.02 1 89.19 220 GLN B CA 1
ATOM 6442 C C . GLN B 1 220 ? 21.703 5.43 0.57 1 89.19 220 GLN B C 1
ATOM 6444 O O . GLN B 1 220 ? 21.266 4.293 0.347 1 89.19 220 GLN B O 1
ATOM 6449 N N . PRO B 1 221 ? 22.812 5.641 1.308 1 88.94 221 PRO B N 1
ATOM 6450 C CA . PRO B 1 221 ? 23.438 4.461 1.903 1 88.94 221 PRO B CA 1
ATOM 6451 C C . PRO B 1 221 ? 22.5 3.703 2.846 1 88.94 221 PRO B C 1
ATOM 6453 O O . PRO B 1 221 ? 22.578 2.475 2.932 1 88.94 221 PRO B O 1
ATOM 6456 N N . LEU B 1 222 ? 21.703 4.438 3.508 1 88 222 LEU B N 1
ATOM 6457 C CA . LEU B 1 222 ? 20.75 3.797 4.402 1 88 222 LEU B CA 1
ATOM 6458 C C . LEU B 1 222 ? 19.75 2.949 3.613 1 88 222 LEU B C 1
ATOM 6460 O O . LEU B 1 222 ? 19.438 1.828 4.016 1 88 222 LEU B O 1
ATOM 6464 N N . TRP B 1 223 ? 19.25 3.465 2.545 1 89.19 223 TRP B N 1
ATOM 6465 C CA . TRP B 1 223 ? 18.344 2.725 1.684 1 89.19 223 TRP B CA 1
ATOM 6466 C C . TRP B 1 223 ? 19.031 1.501 1.085 1 89.19 223 TRP B C 1
ATOM 6468 O O . TRP B 1 223 ? 18.438 0.421 1.016 1 89.19 223 TRP B O 1
ATOM 6478 N N . GLU B 1 224 ? 20.281 1.68 0.656 1 90.31 224 GLU B N 1
ATOM 6479 C CA . GLU B 1 224 ? 21.031 0.578 0.054 1 90.31 224 GLU B CA 1
ATOM 6480 C C . GLU B 1 224 ? 21.234 -0.556 1.053 1 90.31 224 GLU B C 1
ATOM 6482 O O . GLU B 1 224 ? 21.188 -1.731 0.687 1 90.31 224 GLU B O 1
ATOM 6487 N N . GLU B 1 225 ? 21.5 -0.163 2.24 1 90.94 225 GLU B N 1
ATOM 6488 C CA . GLU B 1 225 ? 21.672 -1.177 3.277 1 90.94 225 GLU B CA 1
ATOM 6489 C C . GLU B 1 225 ? 20.375 -1.959 3.506 1 90.94 225 GLU B C 1
ATOM 6491 O O . GLU B 1 225 ? 20.391 -3.189 3.576 1 90.94 225 GLU B O 1
ATOM 6496 N N . ARG B 1 226 ? 19.266 -1.271 3.645 1 88.62 226 ARG B N 1
ATOM 6497 C CA . ARG B 1 226 ? 17.984 -1.927 3.857 1 88.62 226 ARG B CA 1
ATOM 6498 C C . ARG B 1 226 ? 17.578 -2.732 2.631 1 88.62 226 ARG B C 1
ATOM 6500 O O . ARG B 1 226 ? 16.984 -3.812 2.758 1 88.62 226 ARG B O 1
ATOM 6507 N N . HIS B 1 227 ? 17.891 -2.234 1.519 1 89 227 HIS B N 1
ATOM 6508 C CA . HIS B 1 227 ? 17.594 -2.934 0.274 1 89 227 HIS B CA 1
ATOM 6509 C C . HIS B 1 227 ? 18.422 -4.203 0.141 1 89 227 HIS B C 1
ATOM 6511 O O . HIS B 1 227 ? 17.922 -5.25 -0.263 1 89 227 HIS B O 1
ATOM 6517 N N . ALA B 1 228 ? 19.734 -4.07 0.486 1 89.56 228 ALA B N 1
ATOM 6518 C CA . ALA B 1 228 ? 20.625 -5.227 0.428 1 89.56 228 ALA B CA 1
ATOM 6519 C C . ALA B 1 228 ? 20.172 -6.32 1.393 1 89.56 228 ALA B C 1
ATOM 6521 O O . ALA B 1 228 ? 20.234 -7.508 1.067 1 89.56 228 ALA B O 1
ATOM 6522 N N . ALA B 1 229 ? 19.75 -5.891 2.52 1 90.94 229 ALA B N 1
ATOM 6523 C CA . ALA B 1 229 ? 19.266 -6.859 3.504 1 90.94 229 ALA B CA 1
ATOM 6524 C C . ALA B 1 229 ? 18.016 -7.582 3.002 1 90.94 229 ALA B C 1
ATOM 6526 O O . ALA B 1 229 ? 17.906 -8.805 3.131 1 90.94 229 ALA B O 1
ATOM 6527 N N . ALA B 1 230 ? 17.094 -6.871 2.412 1 88.19 230 ALA B N 1
ATOM 6528 C CA . ALA B 1 230 ? 15.883 -7.461 1.873 1 88.19 230 ALA B CA 1
ATOM 6529 C C . ALA B 1 230 ? 16.188 -8.375 0.692 1 88.19 230 ALA B C 1
ATOM 6531 O O . ALA B 1 230 ? 15.617 -9.461 0.571 1 88.19 230 ALA B O 1
ATOM 6532 N N . LEU B 1 231 ? 17.125 -7.977 -0.085 1 86.38 231 LEU B N 1
ATOM 6533 C CA . LEU B 1 231 ? 17.516 -8.75 -1.252 1 86.38 231 LEU B CA 1
ATOM 6534 C C . LEU B 1 231 ? 18.219 -10.047 -0.833 1 86.38 231 LEU B C 1
ATOM 6536 O O . LEU B 1 231 ? 17.984 -11.102 -1.421 1 86.38 231 LEU B O 1
ATOM 6540 N N . GLY B 1 232 ? 19.125 -9.883 0.164 1 86.81 232 GLY B N 1
ATOM 6541 C CA . GLY B 1 232 ? 19.781 -11.078 0.667 1 86.81 232 GLY B CA 1
ATOM 6542 C C . GLY B 1 232 ? 18.812 -12.133 1.166 1 86.81 232 GLY B C 1
ATOM 6543 O O . GLY B 1 232 ? 18.984 -13.32 0.878 1 86.81 232 GLY B O 1
ATOM 6544 N N . GLN B 1 233 ? 17.859 -11.688 1.834 1 87.25 233 GLN B N 1
ATOM 6545 C CA . GLN B 1 233 ? 16.875 -12.625 2.352 1 87.25 233 GLN B CA 1
ATOM 6546 C C . GLN B 1 233 ? 15.992 -13.164 1.229 1 87.25 233 GLN B C 1
ATOM 6548 O O . GLN B 1 233 ? 15.523 -14.305 1.296 1 87.25 233 GLN B O 1
ATOM 6553 N N . SER B 1 234 ? 15.719 -12.414 0.223 1 84 234 SER B N 1
ATOM 6554 C CA . SER B 1 234 ? 14.969 -12.875 -0.939 1 84 234 SER B CA 1
ATOM 6555 C C . SER B 1 234 ? 15.703 -13.992 -1.672 1 84 234 SER B C 1
ATOM 6557 O O . SER B 1 234 ? 15.086 -14.953 -2.127 1 84 234 SER B O 1
ATOM 6559 N N . ILE B 1 235 ? 17.016 -13.906 -1.703 1 82.62 235 ILE B N 1
ATOM 6560 C CA . ILE B 1 235 ? 17.828 -14.938 -2.338 1 82.62 235 ILE B CA 1
ATOM 6561 C C . ILE B 1 235 ? 17.766 -16.219 -1.524 1 82.62 235 ILE B C 1
ATOM 6563 O O . ILE B 1 235 ? 17.641 -17.312 -2.086 1 82.62 235 ILE B O 1
ATOM 6567 N N . CYS B 1 236 ? 17.859 -16.047 -0.277 1 85.75 236 CYS B N 1
ATOM 6568 C CA . CYS B 1 236 ? 17.781 -17.234 0.583 1 85.75 236 CYS B CA 1
ATOM 6569 C C . CYS B 1 236 ? 16.438 -17.922 0.437 1 85.75 236 CYS B C 1
ATOM 6571 O O . CYS B 1 236 ? 16.375 -19.156 0.354 1 85.75 236 CYS B O 1
ATOM 6573 N N . ARG B 1 237 ? 15.422 -17.188 0.374 1 83.62 237 ARG B N 1
ATOM 6574 C CA . ARG B 1 237 ? 14.086 -17.75 0.191 1 83.62 237 ARG B CA 1
ATOM 6575 C C . ARG B 1 237 ? 13.953 -18.406 -1.173 1 83.62 237 ARG B C 1
ATOM 6577 O O . ARG B 1 237 ? 13.422 -19.516 -1.277 1 83.62 237 ARG B O 1
ATOM 6584 N N . GLY B 1 238 ? 14.414 -17.734 -2.182 1 80.44 238 GLY B N 1
ATOM 6585 C CA . GLY B 1 238 ? 14.367 -18.297 -3.523 1 80.44 238 GLY B CA 1
ATOM 6586 C C . GLY B 1 238 ? 15.164 -19.578 -3.66 1 80.44 238 GLY B C 1
ATOM 6587 O O . GLY B 1 238 ? 14.695 -20.547 -4.27 1 80.44 238 GLY B O 1
ATOM 6588 N N . ALA B 1 239 ? 16.297 -19.609 -3.037 1 83.5 239 ALA B N 1
ATOM 6589 C CA . ALA B 1 239 ? 17.141 -20.797 -3.068 1 83.5 239 ALA B CA 1
ATOM 6590 C C . ALA B 1 239 ? 16.453 -21.984 -2.379 1 83.5 239 ALA B C 1
ATOM 6592 O O . ALA B 1 239 ? 16.5 -23.109 -2.863 1 83.5 239 ALA B O 1
ATOM 6593 N N . ALA B 1 240 ? 15.898 -21.688 -1.269 1 84.88 240 ALA B N 1
ATOM 6594 C CA . ALA B 1 240 ? 15.172 -22.75 -0.56 1 84.88 240 ALA B CA 1
ATOM 6595 C C . ALA B 1 240 ? 14 -23.25 -1.387 1 84.88 240 ALA B C 1
ATOM 6597 O O . ALA B 1 240 ? 13.773 -24.469 -1.488 1 84.88 240 ALA B O 1
ATOM 6598 N N . ALA B 1 241 ? 13.273 -22.328 -1.983 1 81.44 241 ALA B N 1
ATOM 6599 C CA . ALA B 1 241 ? 12.125 -22.688 -2.809 1 81.44 241 ALA B CA 1
ATOM 6600 C C . ALA B 1 241 ? 12.562 -23.531 -4.004 1 81.44 241 ALA B C 1
ATOM 6602 O O . ALA B 1 241 ? 11.945 -24.562 -4.312 1 81.44 241 ALA B O 1
ATOM 6603 N N . ASP B 1 242 ? 13.672 -23.156 -4.598 1 81.44 242 ASP B N 1
ATOM 6604 C CA . ASP B 1 242 ? 14.172 -23.875 -5.766 1 81.44 242 ASP B CA 1
ATOM 6605 C C . ASP B 1 242 ? 14.656 -25.266 -5.391 1 81.44 242 ASP B C 1
ATOM 6607 O O . ASP B 1 242 ? 14.445 -26.219 -6.137 1 81.44 242 ASP B O 1
ATOM 6611 N N . ARG B 1 243 ? 15.289 -25.344 -4.289 1 84.69 243 ARG B N 1
ATOM 6612 C CA . ARG B 1 243 ? 15.797 -26.625 -3.83 1 84.69 243 ARG B CA 1
ATOM 6613 C C . ARG B 1 243 ? 14.656 -27.625 -3.613 1 84.69 243 ARG B C 1
ATOM 6615 O O . ARG B 1 243 ? 14.734 -28.766 -4.055 1 84.69 243 ARG B O 1
ATOM 6622 N N . TYR B 1 244 ? 13.656 -27.203 -3.047 1 85.56 244 TYR B N 1
ATOM 6623 C CA . TYR B 1 244 ? 12.539 -28.094 -2.77 1 85.56 244 TYR B CA 1
ATOM 6624 C C . TYR B 1 244 ? 11.742 -28.391 -4.039 1 85.56 244 TYR B C 1
ATOM 6626 O O . TYR B 1 244 ? 11.203 -29.484 -4.207 1 85.56 244 TYR B O 1
ATOM 6634 N N . ALA B 1 245 ? 11.672 -27.406 -4.922 1 80.25 245 ALA B N 1
ATOM 6635 C CA . ALA B 1 245 ? 11.031 -27.656 -6.211 1 80.25 245 ALA B CA 1
ATOM 6636 C C . ALA B 1 245 ? 11.789 -28.719 -7 1 80.25 245 ALA B C 1
ATOM 6638 O O . ALA B 1 245 ? 11.18 -29.625 -7.582 1 80.25 245 ALA B O 1
ATOM 6639 N N . ALA B 1 246 ? 13.094 -28.578 -6.961 1 82.38 246 ALA B N 1
ATOM 6640 C CA . ALA B 1 246 ? 13.93 -29.562 -7.633 1 82.38 246 ALA B CA 1
ATOM 6641 C C . ALA B 1 246 ? 13.781 -30.938 -6.988 1 82.38 246 ALA B C 1
ATOM 6643 O O . ALA B 1 246 ? 13.703 -31.953 -7.688 1 82.38 246 ALA B O 1
ATOM 6644 N N . LEU B 1 247 ? 13.719 -30.953 -5.699 1 86.38 247 LEU B N 1
ATOM 6645 C CA . LEU B 1 247 ? 13.539 -32.219 -4.984 1 86.38 247 LEU B CA 1
ATOM 6646 C C . LEU B 1 247 ? 12.188 -32.844 -5.32 1 86.38 247 LEU B C 1
ATOM 6648 O O . LEU B 1 247 ? 12.094 -34.062 -5.477 1 86.38 247 LEU B O 1
ATOM 6652 N N . GLY B 1 248 ? 11.227 -31.984 -5.371 1 84.06 248 GLY B N 1
ATOM 6653 C CA . GLY B 1 248 ? 9.922 -32.5 -5.766 1 84.06 248 GLY B CA 1
ATOM 6654 C C . GLY B 1 248 ? 9.914 -33.094 -7.156 1 84.06 248 GLY B C 1
ATOM 6655 O O . GLY B 1 248 ? 9.344 -34.156 -7.371 1 84.06 248 GLY B O 1
ATOM 6656 N N . SER B 1 249 ? 10.508 -32.469 -8.094 1 81.81 249 SER B N 1
ATOM 6657 C CA . SER B 1 249 ? 10.578 -32.969 -9.461 1 81.81 249 SER B CA 1
ATOM 6658 C C . SER B 1 249 ? 11.367 -34.281 -9.531 1 81.81 249 SER B C 1
ATOM 6660 O O . SER B 1 249 ? 10.969 -35.188 -10.234 1 81.81 249 SER B O 1
ATOM 6662 N N . SER B 1 250 ? 12.484 -34.312 -8.781 1 85.5 250 SER B N 1
ATOM 6663 C CA . SER B 1 250 ? 13.297 -35.531 -8.742 1 85.5 250 SER B CA 1
ATOM 6664 C C . SER B 1 250 ? 12.531 -36.688 -8.141 1 85.5 250 SER B C 1
ATOM 6666 O O . SER B 1 250 ? 12.633 -37.812 -8.625 1 85.5 250 SER B O 1
ATOM 6668 N N . LEU B 1 251 ? 11.797 -36.438 -7.176 1 87.62 251 LEU B N 1
ATOM 6669 C CA . LEU B 1 251 ? 11.008 -37.469 -6.535 1 87.62 251 LEU B CA 1
ATOM 6670 C C . LEU B 1 251 ? 9.922 -38 -7.48 1 87.62 251 LEU B C 1
ATOM 6672 O O . LEU B 1 251 ? 9.609 -39.188 -7.477 1 87.62 251 LEU B O 1
ATOM 6676 N N . THR B 1 252 ? 9.328 -37.125 -8.219 1 84.56 252 THR B N 1
ATOM 6677 C CA . THR B 1 252 ? 8.32 -37.531 -9.195 1 84.56 252 THR B CA 1
ATOM 6678 C C . THR B 1 252 ? 8.93 -38.469 -10.234 1 84.56 252 THR B C 1
ATOM 6680 O O . THR B 1 252 ? 8.359 -39.531 -10.547 1 84.56 252 THR B O 1
ATOM 6683 N N . LEU B 1 253 ? 10.086 -38.125 -10.719 1 85.44 253 LEU B N 1
ATOM 6684 C CA . LEU B 1 253 ? 10.773 -38.969 -11.703 1 85.44 253 LEU B CA 1
ATOM 6685 C C . LEU B 1 253 ? 11.18 -40.281 -11.094 1 85.44 253 LEU B C 1
ATOM 6687 O O . LEU B 1 253 ? 11.031 -41.344 -11.727 1 85.44 253 LEU B O 1
ATOM 6691 N N . LEU B 1 254 ? 11.625 -40.188 -9.906 1 88.62 254 LEU B N 1
ATOM 6692 C CA . LEU B 1 254 ? 12.039 -41.406 -9.211 1 88.62 254 LEU B CA 1
ATOM 6693 C C . LEU B 1 254 ? 10.859 -42.344 -9.031 1 88.62 254 LEU B C 1
ATOM 6695 O O . LEU B 1 254 ? 11 -43.562 -9.188 1 88.62 254 LEU B O 1
ATOM 6699 N N . THR B 1 255 ? 9.805 -41.844 -8.688 1 88.94 255 THR B N 1
ATOM 6700 C CA . THR B 1 255 ? 8.609 -42.656 -8.5 1 88.94 255 THR B CA 1
ATOM 6701 C C . THR B 1 255 ? 8.18 -43.281 -9.82 1 88.94 255 THR B C 1
ATOM 6703 O O . THR B 1 255 ? 7.84 -44.469 -9.859 1 88.94 255 THR B O 1
ATOM 6706 N N . THR B 1 256 ? 8.203 -42.531 -10.883 1 86.12 256 THR B N 1
ATOM 6707 C CA . THR B 1 256 ? 7.832 -43.062 -12.195 1 86.12 256 THR B CA 1
ATOM 6708 C C . THR B 1 256 ? 8.781 -44.188 -12.625 1 86.12 256 THR B C 1
ATOM 6710 O O . THR B 1 256 ? 8.336 -45.219 -13.109 1 86.12 256 THR B O 1
ATOM 6713 N N . VAL B 1 257 ? 10.07 -43.969 -12.422 1 87.94 257 VAL B N 1
ATOM 6714 C CA . VAL B 1 257 ? 11.078 -44.938 -12.789 1 87.94 257 VAL B CA 1
ATOM 6715 C C . VAL B 1 257 ? 10.906 -46.219 -11.938 1 87.94 257 VAL B C 1
ATOM 6717 O O . VAL B 1 257 ? 10.984 -47.312 -12.453 1 87.94 257 VAL B O 1
ATOM 6720 N N . ALA B 1 258 ? 10.68 -46 -10.68 1 90.44 258 ALA B N 1
ATOM 6721 C CA . ALA B 1 258 ? 10.5 -47.125 -9.766 1 90.44 258 ALA B CA 1
ATOM 6722 C C . ALA B 1 258 ? 9.258 -47.938 -10.141 1 90.44 258 ALA B C 1
ATOM 6724 O O . ALA B 1 258 ? 9.297 -49.156 -10.164 1 90.44 258 ALA B O 1
ATOM 6725 N N . MET B 1 259 ? 8.211 -47.25 -10.422 1 90.81 259 MET B N 1
ATOM 6726 C CA . MET B 1 259 ? 6.965 -47.938 -10.789 1 90.81 259 MET B CA 1
ATOM 6727 C C . MET B 1 259 ? 7.133 -48.688 -12.094 1 90.81 259 MET B C 1
ATOM 6729 O O . MET B 1 259 ? 6.664 -49.844 -12.211 1 90.81 259 MET B O 1
ATOM 6733 N N . THR B 1 260 ? 7.816 -48.094 -13.047 1 88 260 THR B N 1
ATOM 6734 C CA . THR B 1 260 ? 8 -48.75 -14.344 1 88 260 THR B CA 1
ATOM 6735 C C . THR B 1 260 ? 8.938 -49.938 -14.219 1 88 260 THR B C 1
ATOM 6737 O O . THR B 1 260 ? 8.68 -51 -14.797 1 88 260 THR B O 1
ATOM 6740 N N . ALA B 1 261 ? 10.047 -49.781 -13.453 1 88.31 261 ALA B N 1
ATOM 6741 C CA . ALA B 1 261 ? 11.023 -50.875 -13.297 1 88.31 261 ALA B CA 1
ATOM 6742 C C . ALA B 1 261 ? 10.422 -52.062 -12.547 1 88.31 261 ALA B C 1
ATOM 6744 O O . ALA B 1 261 ? 10.5 -53.188 -13.008 1 88.31 261 ALA B O 1
ATOM 6745 N N . ILE B 1 262 ? 9.828 -51.781 -11.461 1 89.38 262 ILE B N 1
ATOM 6746 C CA . ILE B 1 262 ? 9.234 -52.844 -10.664 1 89.38 262 ILE B CA 1
ATOM 6747 C C . ILE B 1 262 ? 8.016 -53.406 -11.391 1 89.38 262 ILE B C 1
ATOM 6749 O O . ILE B 1 262 ? 7.75 -54.594 -11.336 1 89.38 262 ILE B O 1
ATOM 6753 N N . GLY B 1 263 ? 7.246 -52.5 -11.992 1 88.69 263 GLY B N 1
ATOM 6754 C CA . GLY B 1 263 ? 6.121 -52.969 -12.789 1 88.69 263 GLY B CA 1
ATOM 6755 C C . GLY B 1 263 ? 6.527 -53.875 -13.914 1 88.69 263 GLY B C 1
ATOM 6756 O O . GLY B 1 263 ? 5.852 -54.875 -14.172 1 88.69 263 GLY B O 1
ATOM 6757 N N . ALA B 1 264 ? 7.633 -53.594 -14.586 1 86.69 264 ALA B N 1
ATOM 6758 C CA . ALA B 1 264 ? 8.133 -54.469 -15.656 1 86.69 264 ALA B CA 1
ATOM 6759 C C . ALA B 1 264 ? 8.5 -55.844 -15.141 1 86.69 264 ALA B C 1
ATOM 6761 O O . ALA B 1 264 ? 8.234 -56.844 -15.805 1 86.69 264 ALA B O 1
ATOM 6762 N N . LEU B 1 265 ? 9.094 -55.906 -13.945 1 87.69 265 LEU B N 1
ATOM 6763 C CA . LEU B 1 265 ? 9.438 -57.188 -13.352 1 87.69 265 LEU B CA 1
ATOM 6764 C C . LEU B 1 265 ? 8.18 -58 -13.016 1 87.69 265 LEU B C 1
ATOM 6766 O O . LEU B 1 265 ? 8.148 -59.219 -13.195 1 87.69 265 LEU B O 1
ATOM 6770 N N . CYS B 1 266 ? 7.152 -57.281 -12.641 1 89.38 266 CYS B N 1
ATOM 6771 C CA . CYS B 1 266 ? 5.902 -57.938 -12.289 1 89.38 266 CYS B CA 1
ATOM 6772 C C . CYS B 1 266 ? 5.164 -58.406 -13.539 1 89.38 266 CYS B C 1
ATOM 6774 O O . CYS B 1 266 ? 4.453 -59.406 -13.508 1 89.38 266 CYS B O 1
ATOM 6776 N N . VAL B 1 267 ? 5.27 -57.688 -14.609 1 85.62 267 VAL B N 1
ATOM 6777 C CA . VAL B 1 267 ? 4.66 -58.094 -15.875 1 85.62 267 VAL B CA 1
ATOM 6778 C C . VAL B 1 267 ? 5.359 -59.344 -16.406 1 85.62 267 VAL B C 1
ATOM 6780 O O . VAL B 1 267 ? 4.707 -60.25 -16.938 1 85.62 267 VAL B O 1
ATOM 6783 N N . LEU B 1 268 ? 6.727 -59.406 -16.25 1 84.38 268 LEU B N 1
ATOM 6784 C CA . LEU B 1 268 ? 7.5 -60.562 -16.688 1 84.38 268 LEU B CA 1
ATOM 6785 C C . LEU B 1 268 ? 7.121 -61.781 -15.883 1 84.38 268 LEU B C 1
ATOM 6787 O O . LEU B 1 268 ? 7.098 -62.906 -16.422 1 84.38 268 LEU B O 1
ATOM 6791 N N . ASP B 1 269 ? 6.805 -61.562 -14.625 1 85.88 269 ASP B N 1
ATOM 6792 C CA . ASP B 1 269 ? 6.379 -62.656 -13.773 1 85.88 269 ASP B CA 1
ATOM 6793 C C . ASP B 1 269 ? 4.891 -62.938 -13.953 1 85.88 269 ASP B C 1
ATOM 6795 O O . ASP B 1 269 ? 4.32 -63.75 -13.219 1 85.88 269 ASP B O 1
ATOM 6799 N N . GLN B 1 270 ? 4.145 -62.25 -14.867 1 83.56 270 GLN B N 1
ATOM 6800 C CA . GLN B 1 270 ? 2.744 -62.438 -15.234 1 83.56 270 GLN B CA 1
ATOM 6801 C C . GLN B 1 270 ? 1.821 -62.094 -14.062 1 83.56 270 GLN B C 1
ATOM 6803 O O . GLN B 1 270 ? 0.765 -62.719 -13.906 1 83.56 270 GLN B O 1
ATOM 6808 N N . LYS B 1 271 ? 2.297 -61.219 -13.258 1 87.06 271 LYS B N 1
ATOM 6809 C CA . LYS B 1 271 ? 1.474 -60.812 -12.125 1 87.06 271 LYS B CA 1
ATOM 6810 C C . LYS B 1 271 ? 0.713 -59.531 -12.445 1 87.06 271 LYS B C 1
ATOM 6812 O O . LYS B 1 271 ? -0.247 -59.188 -11.758 1 87.06 271 LYS B O 1
ATOM 6817 N N . LEU B 1 272 ? 1.132 -58.906 -13.492 1 87.75 272 LEU B N 1
ATOM 6818 C CA . LEU B 1 272 ? 0.537 -57.625 -13.891 1 87.75 272 LEU B CA 1
ATOM 6819 C C . LEU B 1 272 ? 0.447 -57.5 -15.406 1 87.75 272 LEU B C 1
ATOM 6821 O O . LEU B 1 272 ? 1.286 -58.062 -16.125 1 87.75 272 LEU B O 1
ATOM 6825 N N . THR B 1 273 ? -0.65 -56.906 -15.852 1 85.25 273 THR B N 1
ATOM 6826 C CA . THR B 1 273 ? -0.773 -56.688 -17.281 1 85.25 273 THR B CA 1
ATOM 6827 C C . THR B 1 273 ? -0.076 -55.406 -17.703 1 85.25 273 THR B C 1
ATOM 6829 O O . THR B 1 273 ? 0.224 -54.562 -16.859 1 85.25 273 THR B O 1
ATOM 6832 N N . LEU B 1 274 ? 0.23 -55.312 -18.969 1 84 274 LEU B N 1
ATOM 6833 C CA . LEU B 1 274 ? 0.868 -54.125 -19.516 1 84 274 LEU B CA 1
ATOM 6834 C C . LEU B 1 274 ? -0.028 -52.906 -19.328 1 84 274 LEU B C 1
ATOM 6836 O O . LEU B 1 274 ? 0.447 -51.812 -18.953 1 84 274 LEU B O 1
ATOM 6840 N N . GLY B 1 275 ? -1.262 -53.094 -19.609 1 82.56 275 GLY B N 1
ATOM 6841 C CA . GLY B 1 275 ? -2.209 -52 -19.453 1 82.56 275 GLY B CA 1
ATOM 6842 C C . GLY B 1 275 ? -2.332 -51.531 -18.016 1 82.56 275 GLY B C 1
ATOM 6843 O O . GLY B 1 275 ? -2.428 -50.344 -17.75 1 82.56 275 GLY B O 1
ATOM 6844 N N . ALA B 1 276 ? -2.279 -52.5 -17.141 1 86.69 276 ALA B N 1
ATOM 6845 C CA . ALA B 1 276 ? -2.369 -52.156 -15.719 1 86.69 276 ALA B CA 1
ATOM 6846 C C . ALA B 1 276 ? -1.165 -51.344 -15.273 1 86.69 276 ALA B C 1
ATOM 6848 O O . ALA B 1 276 ? -1.295 -50.438 -14.438 1 86.69 276 ALA B O 1
ATOM 6849 N N . LEU B 1 277 ? -0.059 -51.625 -15.828 1 86.5 277 LEU B N 1
ATOM 6850 C CA . LEU B 1 277 ? 1.148 -50.875 -15.492 1 86.5 277 LEU B CA 1
ATOM 6851 C C . LEU B 1 277 ? 1.045 -49.438 -15.961 1 86.5 277 LEU B C 1
ATOM 6853 O O . LEU B 1 277 ? 1.383 -48.5 -15.219 1 86.5 277 LEU B O 1
ATOM 6857 N N . ILE B 1 278 ? 0.58 -49.188 -17.141 1 85.5 278 ILE B N 1
ATOM 6858 C CA . ILE B 1 278 ? 0.447 -47.844 -17.703 1 85.5 278 ILE B CA 1
ATOM 6859 C C . ILE B 1 278 ? -0.616 -47.062 -16.922 1 85.5 278 ILE B C 1
ATOM 6861 O O . ILE B 1 278 ? -0.413 -45.906 -16.578 1 85.5 278 ILE B O 1
ATOM 6865 N N . ALA B 1 279 ? -1.643 -47.781 -16.672 1 85.25 279 ALA B N 1
ATOM 6866 C CA . ALA B 1 279 ? -2.717 -47.156 -15.922 1 85.25 279 ALA B CA 1
ATOM 6867 C C . ALA B 1 279 ? -2.244 -46.75 -14.523 1 85.25 279 ALA B C 1
ATOM 6869 O O . ALA B 1 279 ? -2.586 -45.656 -14.031 1 85.25 279 ALA B O 1
ATOM 6870 N N . ALA B 1 280 ? -1.493 -47.562 -13.922 1 87.44 280 ALA B N 1
ATOM 6871 C CA . ALA B 1 280 ? -0.978 -47.281 -12.586 1 87.44 280 ALA B CA 1
ATOM 6872 C C . ALA B 1 280 ? -0.057 -46.062 -12.609 1 87.44 280 ALA B C 1
ATOM 6874 O O . ALA B 1 280 ? -0.066 -45.25 -11.68 1 87.44 280 ALA B O 1
ATOM 6875 N N . ASN B 1 281 ? 0.717 -45.906 -13.617 1 86.19 281 ASN B N 1
ATOM 6876 C CA . ASN B 1 281 ? 1.589 -44.75 -13.742 1 86.19 281 ASN B CA 1
ATOM 6877 C C . ASN B 1 281 ? 0.785 -43.469 -13.898 1 86.19 281 ASN B C 1
ATOM 6879 O O . ASN B 1 281 ? 1.145 -42.438 -13.328 1 86.19 281 ASN B O 1
ATOM 6883 N N . MET B 1 282 ? -0.222 -43.531 -14.656 1 84.69 282 MET B N 1
ATOM 6884 C CA . MET B 1 282 ? -1.07 -42.344 -14.844 1 84.69 282 MET B CA 1
ATOM 6885 C C . MET B 1 282 ? -1.768 -41.969 -13.539 1 84.69 282 MET B C 1
ATOM 6887 O O . MET B 1 282 ? -1.875 -40.781 -13.211 1 84.69 282 MET B O 1
ATOM 6891 N N . LEU B 1 283 ? -2.215 -43 -12.859 1 85.62 283 LEU B N 1
ATOM 6892 C CA . LEU B 1 283 ? -2.871 -42.781 -11.578 1 85.62 283 LEU B CA 1
ATOM 6893 C C . LEU B 1 283 ? -1.886 -42.219 -10.555 1 85.62 283 LEU B C 1
ATOM 6895 O O . LEU B 1 283 ? -2.258 -41.406 -9.719 1 85.62 283 LEU B O 1
ATOM 6899 N N . GLY B 1 284 ? -0.672 -42.719 -10.641 1 84.62 284 GLY B N 1
ATOM 6900 C CA . GLY B 1 284 ? 0.362 -42.156 -9.773 1 84.62 284 GLY B CA 1
ATOM 6901 C C . GLY B 1 284 ? 0.569 -40.688 -9.961 1 84.62 284 GLY B C 1
ATOM 6902 O O . GLY B 1 284 ? 0.738 -39.938 -8.984 1 84.62 284 GLY B O 1
ATOM 6903 N N . GLY B 1 285 ? 0.525 -40.188 -11.188 1 80.19 285 GLY B N 1
ATOM 6904 C CA . GLY B 1 285 ? 0.633 -38.781 -11.461 1 80.19 285 GLY B CA 1
ATOM 6905 C C . GLY B 1 285 ? -0.5 -37.969 -10.859 1 80.19 285 GLY B C 1
ATOM 6906 O O . GLY B 1 285 ? -0.281 -36.844 -10.344 1 80.19 285 GLY B O 1
ATOM 6907 N N . ARG B 1 286 ? -1.64 -38.469 -10.836 1 78.81 286 ARG B N 1
ATOM 6908 C CA . ARG B 1 286 ? -2.816 -37.812 -10.289 1 78.81 286 ARG B CA 1
ATOM 6909 C C . ARG B 1 286 ? -2.752 -37.75 -8.766 1 78.81 286 ARG B C 1
ATOM 6911 O O . ARG B 1 286 ? -3.336 -36.844 -8.148 1 78.81 286 ARG B O 1
ATOM 6918 N N . LEU B 1 287 ? -2.072 -38.688 -8.195 1 82.44 287 LEU B N 1
ATOM 6919 C CA . LEU B 1 287 ? -1.929 -38.719 -6.742 1 82.44 287 LEU B CA 1
ATOM 6920 C C . LEU B 1 287 ? -0.883 -37.719 -6.273 1 82.44 287 LEU B C 1
ATOM 6922 O O . LEU B 1 287 ? -1.033 -37.094 -5.211 1 82.44 287 LEU B O 1
ATOM 6926 N N . ILE B 1 288 ? 0.057 -37.531 -7.098 1 79.5 288 ILE B N 1
ATOM 6927 C CA . ILE B 1 288 ? 1.182 -36.688 -6.707 1 79.5 288 ILE B CA 1
ATOM 6928 C C . ILE B 1 288 ? 0.821 -35.219 -6.918 1 79.5 288 ILE B C 1
ATOM 6930 O O . ILE B 1 288 ? 1.238 -34.344 -6.145 1 79.5 288 ILE B O 1
ATOM 6934 N N . ALA B 1 289 ? -0.006 -34.938 -7.852 1 77.25 289 ALA B N 1
ATOM 6935 C CA . ALA B 1 289 ? -0.298 -33.562 -8.273 1 77.25 289 ALA B CA 1
ATOM 6936 C C . ALA B 1 289 ? -0.897 -32.75 -7.129 1 77.25 289 ALA B C 1
ATOM 6938 O O . ALA B 1 289 ? -0.421 -31.656 -6.816 1 77.25 289 ALA B O 1
ATOM 6939 N N . PRO B 1 290 ? -1.911 -33.281 -6.391 1 75.81 290 PRO B N 1
ATOM 6940 C CA . PRO B 1 290 ? -2.484 -32.5 -5.289 1 75.81 290 PRO B CA 1
ATOM 6941 C C . PRO B 1 290 ? -1.488 -32.25 -4.16 1 75.81 290 PRO B C 1
ATOM 6943 O O . PRO B 1 290 ? -1.511 -31.188 -3.529 1 75.81 290 PRO B O 1
ATOM 6946 N N . ILE B 1 291 ? -0.637 -33.156 -3.959 1 76.31 291 ILE B N 1
ATOM 6947 C CA . ILE B 1 291 ? 0.336 -33 -2.881 1 76.31 291 ILE B CA 1
ATOM 6948 C C . ILE B 1 291 ? 1.333 -31.906 -3.217 1 76.31 291 ILE B C 1
ATOM 6950 O O . ILE B 1 291 ? 1.66 -31.078 -2.365 1 76.31 291 ILE B O 1
ATOM 6954 N N . THR B 1 292 ? 1.735 -31.906 -4.441 1 73.81 292 THR B N 1
ATOM 6955 C CA . THR B 1 292 ? 2.666 -30.875 -4.891 1 73.81 292 THR B CA 1
ATOM 6956 C C . THR B 1 292 ? 2 -29.5 -4.883 1 73.81 292 THR B C 1
ATOM 6958 O O . THR B 1 292 ? 2.625 -28.516 -4.508 1 73.81 292 THR B O 1
ATOM 6961 N N . GLN B 1 293 ? 0.77 -29.531 -5.238 1 74.94 293 GLN B N 1
ATOM 6962 C CA . GLN B 1 293 ? 0.044 -28.266 -5.266 1 74.94 293 GLN B CA 1
ATOM 6963 C C . GLN B 1 293 ? -0.154 -27.719 -3.859 1 74.94 293 GLN B C 1
ATOM 6965 O O . GLN B 1 293 ? -0.094 -26.5 -3.648 1 74.94 293 GLN B O 1
ATOM 6970 N N . ILE B 1 294 ? -0.392 -28.547 -2.912 1 74.38 294 ILE B N 1
ATOM 6971 C CA . ILE B 1 294 ? -0.528 -28.125 -1.524 1 74.38 294 ILE B CA 1
ATOM 6972 C C . ILE B 1 294 ? 0.787 -27.516 -1.042 1 74.38 294 ILE B C 1
ATOM 6974 O O . ILE B 1 294 ? 0.787 -26.5 -0.343 1 74.38 294 ILE B O 1
ATOM 6978 N N . GLY B 1 295 ? 1.811 -28.141 -1.466 1 70.25 295 GLY B N 1
ATOM 6979 C CA . GLY B 1 295 ? 3.115 -27.594 -1.131 1 70.25 295 GLY B CA 1
ATOM 6980 C C . GLY B 1 295 ? 3.346 -26.203 -1.71 1 70.25 295 GLY B C 1
ATOM 6981 O O . GLY B 1 295 ? 3.863 -25.328 -1.027 1 70.25 295 GLY B O 1
ATOM 6982 N N . LEU B 1 296 ? 2.834 -25.984 -2.932 1 68.69 296 LEU B N 1
ATOM 6983 C CA . LEU B 1 296 ? 3.008 -24.703 -3.605 1 68.69 296 LEU B CA 1
ATOM 6984 C C . LEU B 1 296 ? 2.104 -23.641 -2.99 1 68.69 296 LEU B C 1
ATOM 6986 O O . LEU B 1 296 ? 2.465 -22.453 -2.947 1 68.69 296 LEU B O 1
ATOM 6990 N N . ASN B 1 297 ? 0.943 -24.125 -2.5 1 72 297 ASN B N 1
ATOM 6991 C CA . ASN B 1 297 ? -0.022 -23.203 -1.931 1 72 297 ASN B CA 1
ATOM 6992 C C . ASN B 1 297 ? 0.108 -23.109 -0.413 1 72 297 ASN B C 1
ATOM 6994 O O . ASN B 1 297 ? -0.768 -22.562 0.26 1 72 297 ASN B O 1
ATOM 6998 N N . TRP B 1 298 ? 1.149 -23.703 0.064 1 72.25 298 TRP B N 1
ATOM 6999 C CA . TRP B 1 298 ? 1.297 -23.797 1.513 1 72.25 298 TRP B CA 1
ATOM 7000 C C . TRP B 1 298 ? 1.254 -22.406 2.146 1 72.25 298 TRP B C 1
ATOM 7002 O O . TRP B 1 298 ? 0.672 -22.219 3.219 1 72.25 298 TRP B O 1
ATOM 7012 N N . ARG B 1 299 ? 1.793 -21.484 1.463 1 69.75 299 ARG B N 1
ATOM 7013 C CA . ARG B 1 299 ? 1.829 -20.125 1.973 1 69.75 299 ARG B CA 1
ATOM 7014 C C . ARG B 1 299 ? 0.421 -19.562 2.129 1 69.75 299 ARG B C 1
ATOM 7016 O O . ARG B 1 299 ? 0.112 -18.906 3.133 1 69.75 299 ARG B O 1
ATOM 7023 N N . THR B 1 300 ? -0.337 -19.812 1.153 1 72.62 300 THR B N 1
ATOM 7024 C CA . THR B 1 300 ? -1.705 -19.297 1.189 1 72.62 300 THR B CA 1
ATOM 7025 C C . THR B 1 300 ? -2.49 -19.953 2.326 1 72.62 300 THR B C 1
ATOM 7027 O O . THR B 1 300 ? -3.246 -19.281 3.029 1 72.62 300 THR B O 1
ATOM 7030 N N . ILE B 1 301 ? -2.164 -21.172 2.566 1 76.38 301 ILE B N 1
ATOM 7031 C CA . ILE B 1 301 ? -2.861 -21.891 3.623 1 76.38 301 ILE B CA 1
ATOM 7032 C C . ILE B 1 301 ? -2.416 -21.375 4.988 1 76.38 301 ILE B C 1
ATOM 7034 O O . ILE B 1 301 ? -3.244 -21.141 5.871 1 76.38 301 ILE B O 1
ATOM 7038 N N . ALA B 1 302 ? -1.155 -21.203 5.07 1 72 302 ALA B N 1
ATOM 7039 C CA . ALA B 1 302 ? -0.612 -20.688 6.324 1 72 302 ALA B CA 1
ATOM 7040 C C . ALA B 1 302 ? -1.095 -19.266 6.582 1 72 302 ALA B C 1
ATOM 7042 O O . ALA B 1 302 ? -1.401 -18.906 7.723 1 72 302 ALA B O 1
ATOM 7043 N N . SER B 1 303 ? -1.174 -18.531 5.523 1 75.12 303 SER B N 1
ATOM 7044 C CA . SER B 1 303 ? -1.614 -17.141 5.637 1 75.12 303 SER B CA 1
ATOM 7045 C C . SER B 1 303 ? -3.076 -17.062 6.066 1 75.12 303 SER B C 1
ATOM 7047 O O . SER B 1 303 ? -3.475 -16.125 6.754 1 75.12 303 SER B O 1
ATOM 7049 N N . LEU B 1 304 ? -3.863 -18 5.66 1 76.38 304 LEU B N 1
ATOM 7050 C CA . LEU B 1 304 ? -5.27 -18.031 6.051 1 76.38 304 LEU B CA 1
ATOM 7051 C C . LEU B 1 304 ? -5.406 -18.125 7.566 1 76.38 304 LEU B C 1
ATOM 7053 O O . LEU B 1 304 ? -6.277 -17.469 8.156 1 76.38 304 LEU B O 1
ATOM 7057 N N . ARG B 1 305 ? -4.582 -18.906 8.07 1 74.56 305 ARG B N 1
ATOM 7058 C CA . ARG B 1 305 ? -4.625 -19.047 9.523 1 74.56 305 ARG B CA 1
ATOM 7059 C C . ARG B 1 305 ? -4.242 -17.734 10.203 1 74.56 305 ARG B C 1
ATOM 7061 O O . ARG B 1 305 ? -4.875 -17.328 11.18 1 74.56 305 ARG B O 1
ATOM 7068 N N . GLU B 1 306 ? -3.301 -17.109 9.727 1 76.44 306 GLU B N 1
ATOM 7069 C CA . GLU B 1 306 ? -2.836 -15.844 10.289 1 76.44 306 GLU B CA 1
ATOM 7070 C C . GLU B 1 306 ? -3.898 -14.75 10.156 1 76.44 306 GLU B C 1
ATOM 7072 O O . GLU B 1 306 ? -4.156 -14.008 11.109 1 76.44 306 GLU B O 1
ATOM 7077 N N . VAL B 1 307 ? -4.426 -14.695 8.93 1 79.06 307 VAL B N 1
ATOM 7078 C CA . VAL B 1 307 ? -5.465 -13.711 8.656 1 79.06 307 VAL B CA 1
ATOM 7079 C C . VAL B 1 307 ? -6.672 -13.961 9.555 1 79.06 307 VAL B C 1
ATOM 7081 O O . VAL B 1 307 ? -7.266 -13.023 10.086 1 79.06 307 VAL B O 1
ATOM 7084 N N . SER B 1 308 ? -6.949 -15.203 9.742 1 79.88 308 SER B N 1
ATOM 7085 C CA . SER B 1 308 ? -8.086 -15.555 10.594 1 79.88 308 SER B CA 1
ATOM 7086 C C . SER B 1 308 ? -7.848 -15.141 12.039 1 79.88 308 SER B C 1
ATOM 7088 O O . SER B 1 308 ? -8.766 -14.68 12.719 1 79.88 308 SER B O 1
ATOM 7090 N N . GLU B 1 309 ? -6.715 -15.258 12.422 1 79.38 309 GLU B N 1
ATOM 7091 C CA . GLU B 1 309 ? -6.379 -14.867 13.789 1 79.38 309 GLU B CA 1
ATOM 7092 C C . GLU B 1 309 ? -6.449 -13.352 13.969 1 79.38 309 GLU B C 1
ATOM 7094 O O . GLU B 1 309 ? -6.949 -12.867 14.984 1 79.38 309 GLU B O 1
ATOM 7099 N N . ARG B 1 310 ? -5.977 -12.664 13.023 1 79.69 310 ARG B N 1
ATOM 7100 C CA . ARG B 1 310 ? -6.012 -11.211 13.078 1 79.69 310 ARG B CA 1
ATOM 7101 C C . ARG B 1 310 ? -7.445 -10.695 13.062 1 79.69 310 ARG B C 1
ATOM 7103 O O . ARG B 1 310 ? -7.789 -9.781 13.82 1 79.69 310 ARG B O 1
ATOM 7110 N N . LEU B 1 311 ? -8.188 -11.266 12.227 1 81.31 311 LEU B N 1
ATOM 7111 C CA . LEU B 1 311 ? -9.578 -10.828 12.125 1 81.31 311 LEU B CA 1
ATOM 7112 C C . LEU B 1 311 ? -10.367 -11.203 13.375 1 81.31 311 LEU B C 1
ATOM 7114 O O . LEU B 1 311 ? -11.227 -10.445 13.828 1 81.31 311 LEU B O 1
ATOM 7118 N N . SER B 1 312 ? -10 -12.328 13.922 1 78.81 312 SER B N 1
ATOM 7119 C CA . SER B 1 312 ? -10.672 -12.758 15.141 1 78.81 312 SER B CA 1
ATOM 7120 C C . SER B 1 312 ? -10.367 -11.82 16.312 1 78.81 312 SER B C 1
ATOM 7122 O O . SER B 1 312 ? -11.242 -11.531 17.125 1 78.81 312 SER B O 1
ATOM 7124 N N . SER B 1 313 ? -9.227 -11.344 16.359 1 79.75 313 SER B N 1
ATOM 7125 C CA . SER B 1 313 ? -8.852 -10.406 17.422 1 79.75 313 SER B CA 1
ATOM 7126 C C . SER B 1 313 ? -9.594 -9.086 17.281 1 79.75 313 SER B C 1
ATOM 7128 O O . SER B 1 313 ? -9.961 -8.461 18.266 1 79.75 313 SER B O 1
ATOM 7130 N N . LEU B 1 314 ? -9.789 -8.711 16.047 1 81.81 314 LEU B N 1
ATOM 7131 C CA . LEU B 1 314 ? -10.508 -7.469 15.805 1 81.81 314 LEU B CA 1
ATOM 7132 C C . LEU B 1 314 ? -11.992 -7.625 16.141 1 81.81 314 LEU B C 1
ATOM 7134 O O . LEU B 1 314 ? -12.602 -6.715 16.703 1 81.81 314 LEU B O 1
ATOM 7138 N N . PHE B 1 315 ? -12.539 -8.766 15.836 1 78.38 315 PHE B N 1
ATOM 7139 C CA . PHE B 1 315 ? -13.969 -8.977 16.031 1 78.38 315 PHE B CA 1
ATOM 7140 C C . PHE B 1 315 ? -14.273 -9.297 17.484 1 78.38 315 PHE B C 1
ATOM 7142 O O . PHE B 1 315 ? -15.43 -9.234 17.922 1 78.38 315 PHE B O 1
ATOM 7149 N N . ALA B 1 316 ? -13.258 -9.539 18.219 1 76.88 316 ALA B N 1
ATOM 7150 C CA . ALA B 1 316 ? -13.445 -9.836 19.641 1 76.88 316 ALA B CA 1
ATOM 7151 C C . ALA B 1 316 ? -13.617 -8.547 20.453 1 76.88 316 ALA B C 1
ATOM 7153 O O . ALA B 1 316 ? -14.18 -8.57 21.547 1 76.88 316 ALA B O 1
ATOM 7154 N N . VAL B 1 317 ? -13.227 -7.477 19.859 1 77.12 317 VAL B N 1
ATOM 7155 C CA . VAL B 1 317 ? -13.352 -6.207 20.578 1 77.12 317 VAL B CA 1
ATOM 7156 C C . VAL B 1 317 ? -14.812 -5.766 20.594 1 77.12 317 VAL B C 1
ATOM 7158 O O . VAL B 1 317 ? -15.492 -5.797 19.562 1 77.12 317 VAL B O 1
ATOM 7161 N N . PRO B 1 318 ? -15.273 -5.449 21.734 1 74.44 318 PRO B N 1
ATOM 7162 C CA . PRO B 1 318 ? -16.688 -5.047 21.844 1 74.44 318 PRO B CA 1
ATOM 7163 C C . PRO B 1 318 ? -16.969 -3.721 21.141 1 74.44 318 PRO B C 1
ATOM 7165 O O . PRO B 1 318 ? -16.109 -2.834 21.109 1 74.44 318 PRO B O 1
ATOM 7168 N N . LEU B 1 319 ? -18.141 -3.652 20.484 1 73.06 319 LEU B N 1
ATOM 7169 C CA . LEU B 1 319 ? -18.594 -2.471 19.75 1 73.06 319 LEU B CA 1
ATOM 7170 C C . LEU B 1 319 ? -19.234 -1.456 20.703 1 73.06 319 LEU B C 1
ATOM 7172 O O . LEU B 1 319 ? -19.656 -1.808 21.797 1 73.06 319 LEU B O 1
ATOM 7176 N N . GLN B 1 320 ? -19.094 -0.179 20.281 1 65.5 320 GLN B N 1
ATOM 7177 C CA . GLN B 1 320 ? -19.75 0.893 21.016 1 65.5 320 GLN B CA 1
ATOM 7178 C C . GLN B 1 320 ? -21.266 0.726 21 1 65.5 320 GLN B C 1
ATOM 7180 O O . GLN B 1 320 ? -21.828 0.182 20.047 1 65.5 320 GLN B O 1
ATOM 7185 N N . ARG B 1 321 ? -22 1.06 22.234 1 58.5 321 ARG B N 1
ATOM 7186 C CA . ARG B 1 321 ? -23.438 0.959 22.406 1 58.5 321 ARG B CA 1
ATOM 7187 C C . ARG B 1 321 ? -24.172 1.839 21.391 1 58.5 321 ARG B C 1
ATOM 7189 O O . ARG B 1 321 ? -23.859 3.025 21.266 1 58.5 321 ARG B O 1
ATOM 7196 N N . GLN B 1 322 ? -24.719 1.391 20.328 1 58.06 322 GLN B N 1
ATOM 7197 C CA . GLN B 1 322 ? -25.453 2.176 19.344 1 58.06 322 GLN B CA 1
ATOM 7198 C C . GLN B 1 322 ? -26.75 2.725 19.938 1 58.06 322 GLN B C 1
ATOM 7200 O O . GLN B 1 322 ? -27.172 3.834 19.594 1 58.06 322 GLN B O 1
ATOM 7205 N N . GLU B 1 323 ? -27.875 1.797 20.375 1 55.34 323 GLU B N 1
ATOM 7206 C CA . GLU B 1 323 ? -29.312 2.094 20.25 1 55.34 323 GLU B CA 1
ATOM 7207 C C . GLU B 1 323 ? -29.844 2.795 21.484 1 55.34 323 GLU B C 1
ATOM 7209 O O . GLU B 1 323 ? -31.047 3.057 21.594 1 55.34 323 GLU B O 1
ATOM 7214 N N . ASN B 1 324 ? -29.281 3.326 22.406 1 55.81 324 ASN B N 1
ATOM 7215 C CA . ASN B 1 324 ? -30.391 3.668 23.297 1 55.81 324 ASN B CA 1
ATOM 7216 C C . ASN B 1 324 ? -31.156 4.887 22.797 1 55.81 324 ASN B C 1
ATOM 7218 O O . ASN B 1 324 ? -30.562 5.953 22.594 1 55.81 324 ASN B O 1
ATOM 7222 N N . GLY B 1 325 ? -32.156 4.676 21.938 1 52.41 325 GLY B N 1
ATOM 7223 C CA . GLY B 1 325 ? -33 5.656 21.281 1 52.41 325 GLY B CA 1
ATOM 7224 C C . GLY B 1 325 ? -33.75 6.559 22.25 1 52.41 325 GLY B C 1
ATOM 7225 O O . GLY B 1 325 ? -34.938 6.383 22.484 1 52.41 325 GLY B O 1
ATOM 7226 N N . LEU B 1 326 ? -33.25 6.883 23.344 1 54.19 326 LEU B N 1
ATOM 7227 C CA . LEU B 1 326 ? -34.188 7.836 23.906 1 54.19 326 LEU B CA 1
ATOM 7228 C C . LEU B 1 326 ? -34.375 9.039 23 1 54.19 326 LEU B C 1
ATOM 7230 O O . LEU B 1 326 ? -33.406 9.5 22.375 1 54.19 326 LEU B O 1
ATOM 7234 N N . VAL B 1 327 ? -35.531 9.102 22.359 1 55.88 327 VAL B N 1
ATOM 7235 C CA . VAL B 1 327 ? -35.969 10.227 21.547 1 55.88 327 VAL B CA 1
ATOM 7236 C C . VAL B 1 327 ? -35.562 11.539 22.203 1 55.88 327 VAL B C 1
ATOM 7238 O O . VAL B 1 327 ? -35.969 11.812 23.344 1 55.88 327 VAL B O 1
ATOM 7241 N N . SER B 1 328 ? -34.312 12 22.203 1 64.19 328 SER B N 1
ATOM 7242 C CA . SER B 1 328 ? -34.031 13.164 23.031 1 64.19 328 SER B CA 1
ATOM 7243 C C . SER B 1 328 ? -34.156 14.461 22.25 1 64.19 328 SER B C 1
ATOM 7245 O O . SER B 1 328 ? -34.062 14.461 21.016 1 64.19 328 SER B O 1
ATOM 7247 N N . VAL B 1 329 ? -34.906 15.43 22.766 1 73.38 329 VAL B N 1
ATOM 7248 C CA . VAL B 1 329 ? -35.031 16.844 22.438 1 73.38 329 VAL B CA 1
ATOM 7249 C C . VAL B 1 329 ? -33.656 17.438 22.156 1 73.38 329 VAL B C 1
ATOM 7251 O O . VAL B 1 329 ? -32.656 16.969 22.703 1 73.38 329 VAL B O 1
ATOM 7254 N N . THR B 1 330 ? -33.594 18.219 21.156 1 84.62 330 THR B N 1
ATOM 7255 C CA . THR B 1 330 ? -32.375 18.953 20.859 1 84.62 330 THR B CA 1
ATOM 7256 C C . THR B 1 330 ? -31.844 19.672 22.109 1 84.62 330 THR B C 1
ATOM 7258 O O . THR B 1 330 ? -32.594 20.391 22.781 1 84.62 330 THR B O 1
ATOM 7261 N N . PRO B 1 331 ? -30.703 19.422 22.422 1 89.56 331 PRO B N 1
ATOM 7262 C CA . PRO B 1 331 ? -30.156 20.047 23.641 1 89.56 331 PRO B CA 1
ATOM 7263 C C . PRO B 1 331 ? -29.922 21.547 23.484 1 89.56 331 PRO B C 1
ATOM 7265 O O . PRO B 1 331 ? -29.859 22.047 22.359 1 89.56 331 PRO B O 1
ATOM 7268 N N . LEU B 1 332 ? -29.812 22.234 24.625 1 87.38 332 LEU B N 1
ATOM 7269 C CA . LEU B 1 332 ? -29.516 23.672 24.656 1 87.38 332 LEU B CA 1
ATOM 7270 C C . LEU B 1 332 ? -28.031 23.922 24.438 1 87.38 332 LEU B C 1
ATOM 7272 O O . LEU B 1 332 ? -27.641 24.984 23.953 1 87.38 332 LEU B O 1
ATOM 7276 N N . GLY B 1 333 ? -27.219 22.906 24.797 1 90.75 333 GLY B N 1
ATOM 7277 C CA . GLY B 1 333 ? -25.797 23.031 24.5 1 90.75 333 GLY B CA 1
ATOM 7278 C C . GLY B 1 333 ? -24.938 23.203 25.734 1 90.75 333 GLY B C 1
ATOM 7279 O O . GLY B 1 333 ? -23.797 23.656 25.641 1 90.75 333 GLY B O 1
ATOM 7280 N N . ARG B 1 334 ? -25.484 22.891 26.953 1 91.62 334 ARG B N 1
ATOM 7281 C CA . ARG B 1 334 ? -24.688 22.906 28.172 1 91.62 334 ARG B CA 1
ATOM 7282 C C . ARG B 1 334 ? -23.828 21.656 28.281 1 91.62 334 ARG B C 1
ATOM 7284 O O . ARG B 1 334 ? -24.328 20.531 28.109 1 91.62 334 ARG B O 1
ATOM 7291 N N . ILE B 1 335 ? -22.547 21.844 28.484 1 94.25 335 ILE B N 1
ATOM 7292 C CA . ILE B 1 335 ? -21.641 20.703 28.594 1 94.25 335 ILE B CA 1
ATOM 7293 C C . ILE B 1 335 ? -20.953 20.719 29.969 1 94.25 335 ILE B C 1
ATOM 7295 O O . ILE B 1 335 ? -20.422 21.75 30.391 1 94.25 335 ILE B O 1
ATOM 7299 N N . THR B 1 336 ? -21.031 19.594 30.641 1 95.25 336 THR B N 1
ATOM 7300 C CA . THR B 1 336 ? -20.375 19.453 31.938 1 95.25 336 THR B CA 1
ATOM 7301 C C . THR B 1 336 ? -19.5 18.203 31.953 1 95.25 336 THR B C 1
ATOM 7303 O O . THR B 1 336 ? -19.953 17.109 31.641 1 95.25 336 THR B O 1
ATOM 7306 N N . VAL B 1 337 ? -18.281 18.438 32.219 1 96.12 337 VAL B N 1
ATOM 7307 C CA . VAL B 1 337 ? -17.328 17.344 32.406 1 96.12 337 VAL B CA 1
ATOM 7308 C C . VAL B 1 337 ? -17.062 17.125 33.906 1 96.12 337 VAL B C 1
ATOM 7310 O O . VAL B 1 337 ? -16.609 18.031 34.594 1 96.12 337 VAL B O 1
ATOM 7313 N N . GLU B 1 338 ? -17.344 15.938 34.312 1 96.19 338 GLU B N 1
ATOM 7314 C CA . GLU B 1 338 ? -17.266 15.672 35.75 1 96.19 338 GLU B CA 1
ATOM 7315 C C . GLU B 1 338 ? -16.219 14.602 36.062 1 96.19 338 GLU B C 1
ATOM 7317 O O . GLU B 1 338 ? -16.422 13.43 35.75 1 96.19 338 GLU B O 1
ATOM 7322 N N . HIS B 1 339 ? -15.141 14.984 36.719 1 95.69 339 HIS B N 1
ATOM 7323 C CA . HIS B 1 339 ? -14.102 14.109 37.25 1 95.69 339 HIS B CA 1
ATOM 7324 C C . HIS B 1 339 ? -13.625 13.125 36.188 1 95.69 339 HIS B C 1
ATOM 7326 O O . HIS B 1 339 ? -13.57 11.914 36.438 1 95.69 339 HIS B O 1
ATOM 7332 N N . VAL B 1 340 ? -13.398 13.641 35.125 1 95.38 340 VAL B N 1
ATOM 7333 C CA . VAL B 1 340 ? -13.039 12.789 34 1 95.38 340 VAL B CA 1
ATOM 7334 C C . VAL B 1 340 ? -11.547 12.453 34.062 1 95.38 340 VAL B C 1
ATOM 7336 O O . VAL B 1 340 ? -10.711 13.344 34.219 1 95.38 340 VAL B O 1
ATOM 7339 N N . THR B 1 341 ? -11.258 11.188 33.969 1 94.69 341 THR B N 1
ATOM 7340 C CA . THR B 1 341 ? -9.898 10.672 33.875 1 94.69 341 THR B CA 1
ATOM 7341 C C . THR B 1 341 ? -9.758 9.797 32.625 1 94.69 341 THR B C 1
ATOM 7343 O O . THR B 1 341 ? -10.664 9.023 32.281 1 94.69 341 THR B O 1
ATOM 7346 N N . PHE B 1 342 ? -8.703 10.023 31.875 1 92.62 342 PHE B N 1
ATOM 7347 C CA . PHE B 1 342 ? -8.484 9.25 30.672 1 92.62 342 PHE B CA 1
ATOM 7348 C C . PHE B 1 342 ? -7 9.023 30.422 1 92.62 342 PHE B C 1
ATOM 7350 O O . PHE B 1 342 ? -6.188 9.922 30.656 1 92.62 342 PHE B O 1
ATOM 7357 N N . ALA B 1 343 ? -6.664 7.84 30.062 1 87.94 343 ALA B N 1
ATOM 7358 C CA . ALA B 1 343 ? -5.312 7.484 29.641 1 87.94 343 ALA B CA 1
ATOM 7359 C C . ALA B 1 343 ? -5.336 6.707 28.328 1 87.94 343 ALA B C 1
ATOM 7361 O O . ALA B 1 343 ? -6.207 5.863 28.109 1 87.94 343 ALA B O 1
ATOM 7362 N N . HIS B 1 344 ? -4.516 7.148 27.406 1 77.81 344 HIS B N 1
ATOM 7363 C CA . HIS B 1 344 ? -4.438 6.465 26.125 1 77.81 344 HIS B CA 1
ATOM 7364 C C . HIS B 1 344 ? -3.988 5.016 26.297 1 77.81 344 HIS B C 1
ATOM 7366 O O . HIS B 1 344 ? -4.438 4.133 25.562 1 77.81 344 HIS B O 1
ATOM 7372 N N . ASP B 1 345 ? -2.971 4.879 27.109 1 72.81 345 ASP B N 1
ATOM 7373 C CA . ASP B 1 345 ? -2.496 3.541 27.438 1 72.81 345 ASP B CA 1
ATOM 7374 C C . ASP B 1 345 ? -2.631 3.277 28.938 1 72.81 345 ASP B C 1
ATOM 7376 O O . ASP B 1 345 ? -2.443 4.184 29.75 1 72.81 345 ASP B O 1
ATOM 7380 N N . ILE B 1 346 ? -3.033 2.137 29.156 1 62.53 346 ILE B N 1
ATOM 7381 C CA . ILE B 1 346 ? -3.287 1.762 30.547 1 62.53 346 ILE B CA 1
ATOM 7382 C C . ILE B 1 346 ? -2.006 1.905 31.359 1 62.53 346 ILE B C 1
ATOM 7384 O O . ILE B 1 346 ? -2.047 2.307 32.531 1 62.53 346 ILE B O 1
ATOM 7388 N N . ALA B 1 347 ? -0.971 1.641 30.656 1 64.19 347 ALA B N 1
ATOM 7389 C CA . ALA B 1 347 ? 0.298 1.623 31.375 1 64.19 347 ALA B CA 1
ATOM 7390 C C . ALA B 1 347 ? 0.903 3.021 31.453 1 64.19 347 ALA B C 1
ATOM 7392 O O . ALA B 1 347 ? 1.823 3.262 32.25 1 64.19 347 ALA B O 1
ATOM 7393 N N . ALA B 1 348 ? 0.28 3.92 30.797 1 67.62 348 ALA B N 1
ATOM 7394 C CA . ALA B 1 348 ? 0.888 5.246 30.75 1 67.62 348 ALA B CA 1
ATOM 7395 C C . ALA B 1 348 ? 0.184 6.207 31.703 1 67.62 348 ALA B C 1
ATOM 7397 O O . ALA B 1 348 ? -0.875 5.891 32.25 1 67.62 348 ALA B O 1
ATOM 7398 N N . ALA B 1 349 ? 0.852 7.277 32.062 1 77.56 349 ALA B N 1
ATOM 7399 C CA . ALA B 1 349 ? 0.254 8.344 32.875 1 77.56 349 ALA B CA 1
ATOM 7400 C C . ALA B 1 349 ? -1.003 8.891 32.188 1 77.56 349 ALA B C 1
ATOM 7402 O O . ALA B 1 349 ? -1.08 8.961 30.969 1 77.56 349 ALA B O 1
ATOM 7403 N N . PRO B 1 350 ? -1.957 9.156 33.031 1 85.06 350 PRO B N 1
ATOM 7404 C CA . PRO B 1 350 ? -3.203 9.68 32.469 1 85.06 350 PRO B CA 1
ATOM 7405 C C . PRO B 1 350 ? -3.01 11 31.734 1 85.06 350 PRO B C 1
ATOM 7407 O O . PRO B 1 350 ? -2.26 11.867 32.188 1 85.06 350 PRO B O 1
ATOM 7410 N N . THR B 1 351 ? -3.525 11.109 30.578 1 85.88 351 THR B N 1
ATOM 7411 C CA . THR B 1 351 ? -3.508 12.336 29.781 1 85.88 351 THR B CA 1
ATOM 7412 C C . THR B 1 351 ? -4.418 13.391 30.406 1 85.88 351 THR B C 1
ATOM 7414 O O . THR B 1 351 ? -4.102 14.578 30.391 1 85.88 351 THR B O 1
ATOM 7417 N N . LEU B 1 352 ? -5.59 12.953 30.875 1 91.44 352 LEU B N 1
ATOM 7418 C CA . LEU B 1 352 ? -6.5 13.781 31.656 1 91.44 352 LEU B CA 1
ATOM 7419 C C . LEU B 1 352 ? -6.699 13.211 33.062 1 91.44 352 LEU B C 1
ATOM 7421 O O . LEU B 1 352 ? -6.902 12 33.219 1 91.44 352 LEU B O 1
ATOM 7425 N N . ASP B 1 353 ? -6.543 14.086 34 1 93.31 353 ASP B N 1
ATOM 7426 C CA . ASP B 1 353 ? -6.578 13.633 35.406 1 93.31 353 ASP B CA 1
ATOM 7427 C C . ASP B 1 353 ? -7.672 14.352 36.188 1 93.31 353 ASP B C 1
ATOM 7429 O O . ASP B 1 353 ? -7.461 15.469 36.656 1 93.31 353 ASP B O 1
ATOM 7433 N N . THR B 1 354 ? -8.758 13.695 36.469 1 91.56 354 THR B N 1
ATOM 7434 C CA . THR B 1 354 ? -9.883 14.141 37.281 1 91.56 354 THR B CA 1
ATOM 7435 C C . THR B 1 354 ? -10.273 15.57 36.938 1 91.56 354 THR B C 1
ATOM 7437 O O . THR B 1 354 ? -10.352 16.438 37.812 1 91.56 354 THR B O 1
ATOM 7440 N N . LEU B 1 355 ? -10.586 15.758 35.688 1 93.75 355 LEU B N 1
ATOM 7441 C CA . LEU B 1 355 ? -10.844 17.078 35.125 1 93.75 355 LEU B CA 1
ATOM 7442 C C . LEU B 1 355 ? -12.312 17.453 35.281 1 93.75 355 LEU B C 1
ATOM 7444 O O . LEU B 1 355 ? -13.203 16.625 35.062 1 93.75 355 LEU B O 1
ATOM 7448 N N . ASP B 1 356 ? -12.531 18.703 35.781 1 94.12 356 ASP B N 1
ATOM 7449 C CA . ASP B 1 356 ? -13.875 19.266 35.906 1 94.12 356 ASP B CA 1
ATOM 7450 C C . ASP B 1 356 ? -13.992 20.562 35.125 1 94.12 356 ASP B C 1
ATOM 7452 O O . ASP B 1 356 ? -13.156 21.453 35.25 1 94.12 356 ASP B O 1
ATOM 7456 N N . ILE B 1 357 ? -14.953 20.594 34.25 1 93.31 357 ILE B N 1
ATOM 7457 C CA . ILE B 1 357 ? -15.203 21.828 33.5 1 93.31 357 ILE B CA 1
ATOM 7458 C C . ILE B 1 357 ? -16.703 21.953 33.219 1 93.31 357 ILE B C 1
ATOM 7460 O O . ILE B 1 357 ? -17.375 20.969 32.969 1 93.31 357 ILE B O 1
ATOM 7464 N N . SER B 1 358 ? -17.219 23.156 33.375 1 91.25 358 SER B N 1
ATOM 7465 C CA . SER B 1 358 ? -18.609 23.453 33.062 1 91.25 358 SER B CA 1
ATOM 7466 C C . SER B 1 358 ? -18.703 24.547 32 1 91.25 358 SER B C 1
ATOM 7468 O O . SER B 1 358 ? -18.219 25.656 32.188 1 91.25 358 SER B O 1
ATOM 7470 N N . ILE B 1 359 ? -19.297 24.203 30.922 1 91.06 359 ILE B N 1
ATOM 7471 C CA . ILE B 1 359 ? -19.516 25.156 29.844 1 91.06 359 ILE B 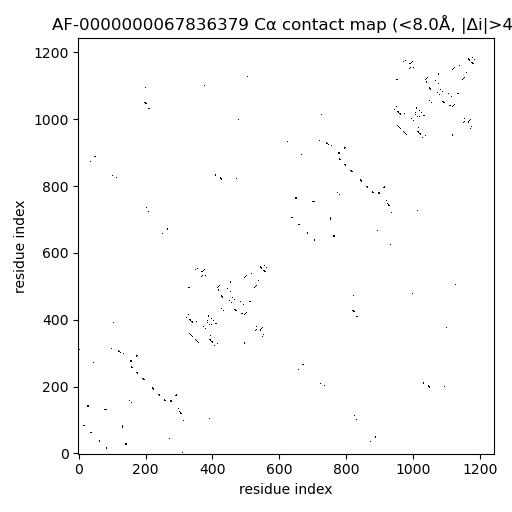CA 1
ATOM 7472 C C . ILE B 1 359 ? -21 25.469 29.734 1 91.06 359 ILE B C 1
ATOM 7474 O O . ILE B 1 359 ? -21.812 24.594 29.406 1 91.06 359 ILE B O 1
ATOM 7478 N N . PRO B 1 360 ? -21.359 26.656 30.016 1 86.75 360 PRO B N 1
ATOM 7479 C CA . PRO B 1 360 ? -22.781 27 30 1 86.75 360 PRO B CA 1
ATOM 7480 C C . PRO B 1 360 ? -23.359 27.062 28.578 1 86.75 360 PRO B C 1
ATOM 7482 O O . PRO B 1 360 ? -22.609 27.234 27.609 1 86.75 360 PRO B O 1
ATOM 7485 N N . ALA B 1 361 ? -24.656 26.781 28.516 1 83.75 361 ALA B N 1
ATOM 7486 C CA . ALA B 1 361 ? -25.375 26.922 27.25 1 83.75 361 ALA B CA 1
ATOM 7487 C C . ALA B 1 361 ? -25.578 28.391 26.891 1 83.75 361 ALA B C 1
ATOM 7489 O O . ALA B 1 361 ? -25.375 29.266 27.734 1 83.75 361 ALA B O 1
ATOM 7490 N N . VAL B 1 362 ? -25.812 28.609 25.594 1 72.44 362 VAL B N 1
ATOM 7491 C CA . VAL B 1 362 ? -26.141 29.953 25.141 1 72.44 362 VAL B CA 1
ATOM 7492 C C . VAL B 1 362 ? -27.375 30.469 25.875 1 72.44 362 VAL B C 1
ATOM 7494 O O . VAL B 1 362 ? -28.391 29.797 25.922 1 72.44 362 VAL B O 1
ATOM 7497 N N . ALA B 1 363 ? -27.203 30.891 27.188 1 54.88 363 ALA B N 1
ATOM 7498 C CA . ALA B 1 363 ? -28.359 31.359 27.953 1 54.88 363 ALA B CA 1
ATOM 7499 C C . ALA B 1 363 ? -29.156 32.406 27.156 1 54.88 363 ALA B C 1
ATOM 7501 O O . ALA B 1 363 ? -28.625 33.031 26.25 1 54.88 363 ALA B O 1
ATOM 7502 N N . ALA B 1 364 ? -30.594 32.375 27.281 1 44.94 364 ALA B N 1
ATOM 7503 C CA . ALA B 1 364 ? -31.578 33.375 26.844 1 44.94 364 ALA B CA 1
ATOM 7504 C C . ALA B 1 364 ? -31.016 34.781 27 1 44.94 364 ALA B C 1
ATOM 7506 O O . ALA B 1 364 ? -31.562 35.719 26.438 1 44.94 364 ALA B O 1
ATOM 7507 N N . ALA B 1 365 ? -30.469 35.125 28.109 1 41.12 365 ALA B N 1
ATOM 7508 C CA . ALA B 1 365 ? -30.312 36.531 28.438 1 41.12 365 ALA B CA 1
ATOM 7509 C C . ALA B 1 365 ? -29.172 37.156 27.625 1 41.12 365 ALA B C 1
ATOM 7511 O O . ALA B 1 365 ? -28.625 38.188 28 1 41.12 365 ALA B O 1
ATOM 7512 N N . GLY B 1 366 ? -28.906 36.688 26.516 1 44.78 366 GLY B N 1
ATOM 7513 C CA . GLY B 1 366 ? -28.109 37.469 25.594 1 44.78 366 GLY B CA 1
ATOM 7514 C C . GLY B 1 366 ? -26.641 37.094 25.594 1 44.78 366 GLY B C 1
ATOM 7515 O O . GLY B 1 366 ? -25.812 37.719 24.953 1 44.78 366 GLY B O 1
ATOM 7516 N N . ALA B 1 367 ? -26.203 36.281 26.578 1 46.25 367 ALA B N 1
ATOM 7517 C CA . ALA B 1 367 ? -24.766 36.062 26.594 1 46.25 367 ALA B CA 1
ATOM 7518 C C . ALA B 1 367 ? -24.391 34.781 25.844 1 46.25 367 ALA B C 1
ATOM 7520 O O . ALA B 1 367 ? -24.516 33.688 26.391 1 46.25 367 ALA B O 1
ATOM 7521 N N . GLY B 1 368 ? -24.875 34.281 24.781 1 53.66 368 GLY B N 1
ATOM 7522 C CA . GLY B 1 368 ? -24.344 33.344 23.797 1 53.66 368 GLY B CA 1
ATOM 7523 C C . GLY B 1 368 ? -22.828 33.312 23.734 1 53.66 368 GLY B C 1
ATOM 7524 O O . GLY B 1 368 ? -22.172 34.219 24.266 1 53.66 368 GLY B O 1
ATOM 7525 N N . GLY B 1 369 ? -22.047 31.984 23.891 1 76.94 369 GLY B N 1
ATOM 7526 C CA . GLY B 1 369 ? -20.641 32.375 23.984 1 76.94 369 GLY B CA 1
ATOM 7527 C C . GLY B 1 369 ? -19.703 31.328 23.406 1 76.94 369 GLY B C 1
ATOM 7528 O O . GLY B 1 369 ? -20.125 30.219 23.078 1 76.94 369 GLY B O 1
ATOM 7529 N N . MET B 1 370 ? -18.859 31.672 22.875 1 90 370 MET B N 1
ATOM 7530 C CA . MET B 1 370 ? -17.641 30.984 22.469 1 90 370 MET B CA 1
ATOM 7531 C C . MET B 1 370 ? -16.734 30.719 23.672 1 90 370 MET B C 1
ATOM 7533 O O . MET B 1 370 ? -16.516 31.609 24.5 1 90 370 MET B O 1
ATOM 7537 N N . HIS B 1 371 ? -16.484 29.453 23.938 1 93.38 371 HIS B N 1
ATOM 7538 C CA . HIS B 1 371 ? -15.664 29.016 25.062 1 93.38 371 HIS B CA 1
ATOM 7539 C C . HIS B 1 371 ? -14.336 28.438 24.594 1 93.38 371 HIS B C 1
ATOM 7541 O O . HIS B 1 371 ? -14.32 27.578 23.703 1 93.38 371 HIS B O 1
ATOM 7547 N N . ALA B 1 372 ? -13.305 28.875 25.188 1 94 372 ALA B N 1
ATOM 7548 C CA . ALA B 1 372 ? -11.992 28.469 24.703 1 94 372 ALA B CA 1
ATOM 7549 C C . ALA B 1 372 ? -11.297 27.547 25.703 1 94 372 ALA B C 1
ATOM 7551 O O . ALA B 1 372 ? -11.469 27.703 26.922 1 94 372 ALA B O 1
ATOM 7552 N N . ILE B 1 373 ? -10.617 26.641 25.219 1 93.94 373 ILE B N 1
ATOM 7553 C CA . ILE B 1 373 ? -9.688 25.812 25.969 1 93.94 373 ILE B CA 1
ATOM 7554 C C . ILE B 1 373 ? -8.258 26.078 25.5 1 93.94 373 ILE B C 1
ATOM 7556 O O . ILE B 1 373 ? -7.953 25.938 24.312 1 93.94 373 ILE B O 1
ATOM 7560 N N . VAL B 1 374 ? -7.418 26.531 26.406 1 91.5 374 VAL B N 1
ATOM 7561 C CA . VAL B 1 374 ? -6.047 26.891 26.047 1 91.5 374 VAL B CA 1
ATOM 7562 C C . VAL B 1 374 ? -5.07 26.062 26.875 1 91.5 374 VAL B C 1
ATOM 7564 O O . VAL B 1 374 ? -5.434 25.531 27.938 1 91.5 374 VAL B O 1
ATOM 7567 N N . GLY B 1 375 ? -3.932 25.891 26.375 1 87.44 375 GLY B N 1
ATOM 7568 C CA . GLY B 1 375 ? -2.881 25.141 27.047 1 87.44 375 GLY B CA 1
ATOM 7569 C C . GLY B 1 375 ? -1.681 24.875 26.156 1 87.44 375 GLY B C 1
ATOM 7570 O O . GLY B 1 375 ? -1.732 25.109 24.953 1 87.44 375 GLY B O 1
ATOM 7571 N N . ARG B 1 376 ? -0.654 24.375 26.797 1 80.88 376 ARG B N 1
ATOM 7572 C CA . ARG B 1 376 ? 0.57 24.062 26.062 1 80.88 376 ARG B CA 1
ATOM 7573 C C . ARG B 1 376 ? 0.379 22.844 25.172 1 80.88 376 ARG B C 1
ATOM 7575 O O . ARG B 1 376 ? -0.562 22.078 25.359 1 80.88 376 ARG B O 1
ATOM 7582 N N . ASN B 1 377 ? 1.268 22.812 24.172 1 78.94 377 ASN B N 1
ATOM 7583 C CA . ASN B 1 377 ? 1.231 21.609 23.328 1 78.94 377 ASN B CA 1
ATOM 7584 C C . ASN B 1 377 ? 1.415 20.344 24.141 1 78.94 377 ASN B C 1
ATOM 7586 O O . ASN B 1 377 ? 2.311 20.266 25 1 78.94 377 ASN B O 1
ATOM 7590 N N . GLY B 1 378 ? 0.528 19.422 23.984 1 76.31 378 GLY B N 1
ATOM 7591 C CA . GLY B 1 378 ? 0.619 18.172 24.719 1 76.31 378 GLY B CA 1
ATOM 7592 C C . GLY B 1 378 ? -0.111 18.188 26.047 1 76.31 378 GLY B C 1
ATOM 7593 O O . GLY B 1 378 ? -0.039 17.234 26.812 1 76.31 378 GLY B O 1
ATOM 7594 N N . SER B 1 379 ? -0.854 19.234 26.312 1 83.69 379 SER B N 1
ATOM 7595 C CA . SER B 1 379 ? -1.531 19.359 27.594 1 83.69 379 SER B CA 1
ATOM 7596 C C . SER B 1 379 ? -2.781 18.484 27.641 1 83.69 379 SER B C 1
ATOM 7598 O O . SER B 1 379 ? -3.34 18.266 28.719 1 83.69 379 SER B O 1
ATOM 7600 N N . GLY B 1 380 ? -3.258 18 26.516 1 87.38 380 GLY B N 1
ATOM 7601 C CA . GLY B 1 380 ? -4.418 17.125 26.484 1 87.38 380 GLY B CA 1
ATOM 7602 C C . GLY B 1 380 ? -5.645 17.781 25.875 1 87.38 380 GLY B C 1
ATOM 7603 O O . GLY B 1 380 ? -6.75 17.25 25.969 1 87.38 380 GLY B O 1
ATOM 7604 N N . LYS B 1 381 ? -5.555 18.875 25.281 1 90.56 381 LYS B N 1
ATOM 7605 C CA . LYS B 1 381 ? -6.668 19.641 24.719 1 90.56 381 LYS B CA 1
ATOM 7606 C C . LYS B 1 381 ? -7.457 18.812 23.719 1 90.56 381 LYS B C 1
ATOM 7608 O O . LYS B 1 381 ? -8.688 18.719 23.797 1 90.56 381 LYS B O 1
ATOM 7613 N N . SER B 1 382 ? -6.727 18.188 22.766 1 88.44 382 SER B N 1
ATOM 7614 C CA . SER B 1 382 ? -7.391 17.406 21.734 1 88.44 382 SER B CA 1
ATOM 7615 C C . SER B 1 382 ? -8.094 16.203 22.328 1 88.44 382 SER B C 1
ATOM 7617 O O . SER B 1 382 ? -9.18 15.812 21.875 1 88.44 382 SER B O 1
ATOM 7619 N N . THR B 1 383 ? -7.504 15.578 23.328 1 90.44 383 THR B N 1
ATOM 7620 C CA . THR B 1 383 ? -8.117 14.445 24.016 1 90.44 383 THR B CA 1
ATOM 7621 C C . THR B 1 383 ? -9.414 14.867 24.703 1 90.44 383 THR B C 1
ATOM 7623 O O . THR B 1 383 ? -10.406 14.141 24.656 1 90.44 383 THR B O 1
ATOM 7626 N N . LEU B 1 384 ? -9.352 16 25.312 1 94.44 384 LEU B N 1
ATOM 7627 C CA . LEU B 1 384 ? -10.539 16.516 25.984 1 94.44 384 LEU B CA 1
ATOM 7628 C C . LEU B 1 384 ? -11.672 16.734 24.984 1 94.44 384 LEU B C 1
ATOM 7630 O O . LEU B 1 384 ? -12.828 16.406 25.266 1 94.44 384 LEU B O 1
ATOM 7634 N N . LEU B 1 385 ? -11.359 17.281 23.828 1 95.06 385 LEU B N 1
ATOM 7635 C CA . LEU B 1 385 ? -12.383 17.484 22.797 1 95.06 385 LEU B CA 1
ATOM 7636 C C . LEU B 1 385 ? -12.977 16.172 22.344 1 95.06 385 LEU B C 1
ATOM 7638 O O . LEU B 1 385 ? -14.188 16.078 22.125 1 95.06 385 LEU B O 1
ATOM 7642 N N . LYS B 1 386 ? -12.172 15.211 22.234 1 93.12 386 LYS B N 1
ATOM 7643 C CA . LYS B 1 386 ? -12.648 13.898 21.812 1 93.12 386 LYS B CA 1
ATOM 7644 C C . LYS B 1 386 ? -13.547 13.273 22.859 1 93.12 386 LYS B C 1
ATOM 7646 O O . LYS B 1 386 ? -14.492 12.555 22.531 1 93.12 386 LYS B O 1
ATOM 7651 N N . ILE B 1 387 ? -13.281 13.547 24.078 1 94 387 ILE B N 1
ATOM 7652 C CA . ILE B 1 387 ? -14.117 13.047 25.172 1 94 387 ILE B CA 1
ATOM 7653 C C . ILE B 1 387 ? -15.453 13.797 25.188 1 94 387 ILE B C 1
ATOM 7655 O O . ILE B 1 387 ? -16.516 13.18 25.328 1 94 387 ILE B O 1
ATOM 7659 N N . ILE B 1 388 ? -15.375 15.055 24.969 1 94.88 388 ILE B N 1
ATOM 7660 C CA . ILE B 1 388 ? -16.562 15.898 24.969 1 94.88 388 ILE B CA 1
ATOM 7661 C C . ILE B 1 388 ? -17.5 15.477 23.828 1 94.88 388 ILE B C 1
ATOM 7663 O O . ILE B 1 388 ? -18.719 15.5 23.984 1 94.88 388 ILE B O 1
ATOM 7667 N N . THR B 1 389 ? -16.922 15.047 22.734 1 94 389 THR B N 1
ATOM 7668 C CA . THR B 1 389 ? -17.703 14.664 21.578 1 94 389 THR B CA 1
ATOM 7669 C C . THR B 1 389 ? -18.125 13.195 21.672 1 94 389 THR B C 1
ATOM 7671 O O . THR B 1 389 ? -18.844 12.695 20.797 1 94 389 THR B O 1
ATOM 7674 N N . GLY B 1 390 ? -17.641 12.484 22.625 1 90.56 390 GLY B N 1
ATOM 7675 C CA . GLY B 1 390 ? -18.031 11.094 22.844 1 90.56 390 GLY B CA 1
ATOM 7676 C C . GLY B 1 390 ? -17.172 10.117 22.062 1 90.56 390 GLY B C 1
ATOM 7677 O O . GLY B 1 390 ? -17.5 8.93 21.984 1 90.56 390 GLY B O 1
ATOM 7678 N N . LEU B 1 391 ? -16.188 10.602 21.5 1 90.31 391 LEU B N 1
ATOM 7679 C CA . LEU B 1 391 ? -15.328 9.734 20.703 1 90.31 391 LEU B CA 1
ATOM 7680 C C . LEU B 1 391 ? -14.477 8.836 21.609 1 90.31 391 LEU B C 1
ATOM 7682 O O . LEU B 1 391 ? -14.125 7.723 21.219 1 90.31 391 LEU B O 1
ATOM 7686 N N . TYR B 1 392 ? -14.016 9.398 22.734 1 90.38 392 TYR B N 1
ATOM 7687 C CA . TYR B 1 392 ? -13.305 8.633 23.75 1 90.38 392 TYR B CA 1
ATOM 7688 C C . TYR B 1 392 ? -14.18 8.422 24.984 1 90.38 392 TYR B C 1
ATOM 7690 O O . TYR B 1 392 ? -14.891 9.336 25.406 1 90.38 392 TYR B O 1
ATOM 7698 N N . GLN B 1 393 ? -14.117 7.25 25.453 1 88.12 393 GLN B N 1
ATOM 7699 C CA . GLN B 1 393 ? -14.805 6.969 26.719 1 88.12 393 GLN B CA 1
ATOM 7700 C C . GLN B 1 393 ? -13.859 7.141 27.906 1 88.12 393 GLN B C 1
ATOM 7702 O O . GLN B 1 393 ? -12.812 6.496 27.969 1 88.12 393 GLN B O 1
ATOM 7707 N N . PRO B 1 394 ? -14.273 8.023 28.734 1 91.44 394 PRO B N 1
ATOM 7708 C CA . PRO B 1 394 ? -13.406 8.211 29.891 1 91.44 394 PRO B CA 1
ATOM 7709 C C . PRO B 1 394 ? -13.328 6.973 30.781 1 91.44 394 PRO B C 1
ATOM 7711 O O . PRO B 1 394 ? -14.273 6.188 30.828 1 91.44 394 PRO B O 1
ATOM 7714 N N . ALA B 1 395 ? -12.25 6.773 31.422 1 88.81 395 ALA B N 1
ATOM 7715 C CA . ALA B 1 395 ? -12.078 5.668 32.344 1 88.81 395 ALA B CA 1
ATOM 7716 C C . ALA B 1 395 ? -12.891 5.891 33.625 1 88.81 395 ALA B C 1
ATOM 7718 O O . ALA B 1 395 ? -13.453 4.941 34.188 1 88.81 395 ALA B O 1
ATOM 7719 N N . ASN B 1 396 ? -12.82 7.082 34.062 1 92.69 396 ASN B N 1
ATOM 7720 C CA . ASN B 1 396 ? -13.625 7.531 35.219 1 92.69 396 ASN B CA 1
ATOM 7721 C C . ASN B 1 396 ? -14.305 8.867 34.906 1 92.69 396 ASN B C 1
ATOM 7723 O O . ASN B 1 396 ? -13.82 9.648 34.094 1 92.69 396 ASN B O 1
ATOM 7727 N N . GLY B 1 397 ? -15.469 9.023 35.5 1 94.62 397 GLY B N 1
ATOM 7728 C CA . GLY B 1 397 ? -16.203 10.266 35.312 1 94.62 397 GLY B CA 1
ATOM 7729 C C . GLY B 1 397 ? -17.188 10.195 34.188 1 94.62 397 GLY B C 1
ATOM 7730 O O . GLY B 1 397 ? -17.516 9.109 33.688 1 94.62 397 GLY B O 1
ATOM 7731 N N . ARG B 1 398 ? -17.75 11.352 33.875 1 95.25 398 ARG B N 1
ATOM 7732 C CA . ARG B 1 398 ? -18.734 11.367 32.812 1 95.25 398 ARG B CA 1
ATOM 7733 C C . ARG B 1 398 ? -18.844 12.758 32.188 1 95.25 398 ARG B C 1
ATOM 7735 O O . ARG B 1 398 ? -18.375 13.734 32.75 1 95.25 398 ARG B O 1
ATOM 7742 N N . VAL B 1 399 ? -19.344 12.781 31.062 1 95.69 399 VAL B N 1
ATOM 7743 C CA . VAL B 1 399 ? -19.656 14.008 30.344 1 95.69 399 VAL B CA 1
ATOM 7744 C C . VAL B 1 399 ? -21.172 14.164 30.188 1 95.69 399 VAL B C 1
ATOM 7746 O O . VAL B 1 399 ? -21.859 13.211 29.812 1 95.69 399 VAL B O 1
ATOM 7749 N N . LEU B 1 400 ? -21.625 15.328 30.531 1 95.31 400 LEU B N 1
ATOM 7750 C CA . LEU B 1 400 ? -23.062 15.578 30.469 1 95.31 400 LEU B CA 1
ATOM 7751 C C . LEU B 1 400 ? -23.391 16.656 29.438 1 95.31 400 LEU B C 1
ATOM 7753 O O . LEU B 1 400 ? -22.656 17.625 29.297 1 95.31 400 LEU B O 1
ATOM 7757 N N . ILE B 1 401 ? -24.453 16.422 28.719 1 93.25 401 ILE B N 1
ATOM 7758 C CA . ILE B 1 401 ? -25.062 17.453 27.875 1 93.25 401 ILE B CA 1
ATOM 7759 C C . ILE B 1 401 ? -26.453 17.812 28.438 1 93.25 401 ILE B C 1
ATOM 7761 O O . ILE B 1 401 ? -27.344 16.969 28.469 1 93.25 401 ILE B O 1
ATOM 7765 N N . ASP B 1 402 ? -26.578 18.984 28.828 1 91.12 402 ASP B N 1
ATOM 7766 C CA . ASP B 1 402 ? -27.797 19.453 29.453 1 91.12 402 ASP B CA 1
ATOM 7767 C C . ASP B 1 402 ? -28.219 18.531 30.594 1 91.12 402 ASP B C 1
ATOM 7769 O O . ASP B 1 402 ? -29.391 18.141 30.703 1 91.12 402 ASP B O 1
ATOM 7773 N N . GLY B 1 403 ? -27.219 18.047 31.219 1 90.12 403 GLY B N 1
ATOM 7774 C CA . GLY B 1 403 ? -27.469 17.281 32.438 1 90.12 403 GLY B CA 1
ATOM 7775 C C . GLY B 1 403 ? -27.562 15.789 32.188 1 90.12 403 GLY B C 1
ATOM 7776 O O . GLY B 1 403 ? -27.578 14.992 33.125 1 90.12 403 GLY B O 1
ATOM 7777 N N . SER B 1 404 ? -27.641 15.391 31.016 1 91 404 SER B N 1
ATOM 7778 C CA . SER B 1 404 ? -27.75 13.969 30.688 1 91 404 SER B CA 1
ATOM 7779 C C . SER B 1 404 ? -26.406 13.406 30.234 1 91 404 SER B C 1
ATOM 7781 O O . SER B 1 404 ? -25.688 14.039 29.453 1 91 404 SER B O 1
ATOM 7783 N N . ASP B 1 405 ? -26.188 12.203 30.672 1 92.12 405 ASP B N 1
ATOM 7784 C CA . ASP B 1 405 ? -24.938 11.547 30.344 1 92.12 405 ASP B CA 1
ATOM 7785 C C . ASP B 1 405 ? -24.875 11.188 28.859 1 92.12 405 ASP B C 1
ATOM 7787 O O . ASP B 1 405 ? -25.797 10.562 28.328 1 92.12 405 ASP B O 1
ATOM 7791 N N . ILE B 1 406 ? -23.781 11.547 28.234 1 91.19 406 ILE B N 1
ATOM 7792 C CA . ILE B 1 406 ? -23.688 11.344 26.781 1 91.19 406 ILE B CA 1
ATOM 7793 C C . ILE B 1 406 ? -23.578 9.852 26.484 1 91.19 406 ILE B C 1
ATOM 7795 O O . ILE B 1 406 ? -23.859 9.422 25.359 1 91.19 406 ILE B O 1
ATOM 7799 N N . ALA B 1 407 ? -23.188 9.086 27.484 1 86.56 407 ALA B N 1
ATOM 7800 C CA . ALA B 1 407 ? -23.047 7.645 27.297 1 86.56 407 ALA B CA 1
ATOM 7801 C C . ALA B 1 407 ? -24.391 6.992 27.016 1 86.56 407 ALA B C 1
ATOM 7803 O O . ALA B 1 407 ? -24.453 5.867 26.5 1 86.56 407 ALA B O 1
ATOM 7804 N N . GLN B 1 408 ? -25.422 7.695 27.266 1 84.56 408 GLN B N 1
ATOM 7805 C CA . GLN B 1 408 ? -26.766 7.152 27.078 1 84.56 408 GLN B CA 1
ATOM 7806 C C . GLN B 1 408 ? -27.234 7.355 25.641 1 84.56 408 GLN B C 1
ATOM 7808 O O . GLN B 1 408 ? -28.203 6.723 25.203 1 84.56 408 GLN B O 1
ATOM 7813 N N . TYR B 1 409 ? -26.578 8.211 24.922 1 86.81 409 TYR B N 1
ATOM 7814 C CA . TYR B 1 409 ? -27 8.516 23.562 1 86.81 409 TYR B CA 1
ATOM 7815 C C . TYR B 1 409 ? -26.203 7.719 22.547 1 86.81 409 TYR B C 1
ATOM 7817 O O . TYR B 1 409 ? -25.078 7.305 22.812 1 86.81 409 TYR B O 1
ATOM 7825 N N . SER B 1 410 ? -26.844 7.527 21.422 1 84.75 410 SER B N 1
ATOM 7826 C CA . SER B 1 410 ? -26.141 6.875 20.328 1 84.75 410 SER B CA 1
ATOM 7827 C C . SER B 1 410 ? -25.188 7.84 19.625 1 84.75 410 SER B C 1
ATOM 7829 O O . SER B 1 410 ? -25.344 9.062 19.734 1 84.75 410 SER B O 1
ATOM 7831 N N . ARG B 1 411 ? -24.297 7.316 18.906 1 86.75 411 ARG B N 1
ATOM 7832 C CA . ARG B 1 411 ? -23.344 8.117 18.141 1 86.75 411 ARG B CA 1
ATOM 7833 C C . ARG B 1 411 ? -24.078 9 17.125 1 86.75 411 ARG B C 1
ATOM 7835 O O . ARG B 1 411 ? -23.641 10.133 16.859 1 86.75 411 ARG B O 1
ATOM 7842 N N . ARG B 1 412 ? -25.125 8.516 16.609 1 85.88 412 ARG B N 1
ATOM 7843 C CA . ARG B 1 412 ? -25.875 9.258 15.609 1 85.88 412 ARG B CA 1
ATOM 7844 C C . ARG B 1 412 ? -26.562 10.477 16.219 1 85.88 412 ARG B C 1
ATOM 7846 O O . ARG B 1 412 ? -26.609 11.547 15.609 1 85.88 412 ARG B O 1
ATOM 7853 N N . GLN B 1 413 ? -27 10.273 17.375 1 87.94 413 GLN B N 1
ATOM 7854 C CA . GLN B 1 413 ? -27.656 11.375 18.078 1 87.94 413 GLN B CA 1
ATOM 7855 C C . GLN B 1 413 ? -26.656 12.461 18.453 1 87.94 413 GLN B C 1
ATOM 7857 O O . GLN B 1 413 ? -26.922 13.648 18.266 1 87.94 413 GLN B O 1
ATOM 7862 N N . LEU B 1 414 ? -25.578 12 18.938 1 90.81 414 LEU B N 1
ATOM 7863 C CA . LEU B 1 414 ? -24.547 12.961 19.297 1 90.81 414 LEU B CA 1
ATOM 7864 C C . LEU B 1 414 ? -24.047 13.719 18.078 1 90.81 414 LEU B C 1
ATOM 7866 O O . LEU B 1 414 ? -23.781 14.922 18.156 1 90.81 414 LEU B O 1
ATOM 7870 N N . ALA B 1 415 ? -23.969 13.031 17.047 1 90.88 415 ALA B N 1
ATOM 7871 C CA . ALA B 1 415 ? -23.484 13.633 15.812 1 90.88 415 ALA B CA 1
ATOM 7872 C C . ALA B 1 415 ? -24.453 14.68 15.281 1 90.88 415 ALA B C 1
ATOM 7874 O O . ALA B 1 415 ? -24.047 15.633 14.617 1 90.88 415 ALA B O 1
ATOM 7875 N N . ARG B 1 416 ? -25.688 14.477 15.57 1 90.44 416 ARG B N 1
ATOM 7876 C CA . ARG B 1 416 ? -26.688 15.453 15.164 1 90.44 416 ARG B CA 1
ATOM 7877 C C . ARG B 1 416 ? -26.594 16.734 15.992 1 90.44 416 ARG B C 1
ATOM 7879 O O . ARG B 1 416 ? -26.891 17.812 15.508 1 90.44 416 ARG B O 1
ATOM 7886 N N . TRP B 1 417 ? -26.047 16.531 17.172 1 93.44 417 TRP B N 1
ATOM 7887 C CA . TRP B 1 417 ? -26.047 17.656 18.109 1 93.44 417 TRP B CA 1
ATOM 7888 C C . TRP B 1 417 ? -24.688 18.344 18.125 1 93.44 417 TRP B C 1
ATOM 7890 O O . TRP B 1 417 ? -24.594 19.516 18.516 1 93.44 417 TRP B O 1
ATOM 7900 N N . ILE B 1 418 ? -23.734 17.625 17.719 1 95.75 418 ILE B N 1
ATOM 7901 C CA . ILE B 1 418 ? -22.406 18.188 17.891 1 95.75 418 ILE B CA 1
ATOM 7902 C C . ILE B 1 418 ? -21.688 18.219 16.547 1 95.75 418 ILE B C 1
ATOM 7904 O O . ILE B 1 418 ? -21.422 17.172 15.945 1 95.75 418 ILE B O 1
ATOM 7908 N N . GLY B 1 419 ? -21.391 19.422 16.016 1 96 419 GLY B N 1
ATOM 7909 C CA . GLY B 1 419 ? -20.453 19.562 14.93 1 96 419 GLY B CA 1
ATOM 7910 C C . GLY B 1 419 ? -19 19.531 15.391 1 96 419 GLY B C 1
ATOM 7911 O O . GLY B 1 419 ? -18.656 20.094 16.422 1 96 419 GLY B O 1
ATOM 7912 N N . TYR B 1 420 ? -18.141 18.859 14.672 1 95.62 420 TYR B N 1
ATOM 7913 C CA . TYR B 1 420 ? -16.75 18.672 15.109 1 95.62 420 TYR B CA 1
ATOM 7914 C C . TYR B 1 420 ? -15.789 18.922 13.953 1 95.62 420 TYR B C 1
ATOM 7916 O O . TYR B 1 420 ? -15.984 18.406 12.852 1 95.62 420 TYR B O 1
ATOM 7924 N N . VAL B 1 421 ? -14.82 19.672 14.188 1 95.69 421 VAL B N 1
ATOM 7925 C CA . VAL B 1 421 ? -13.719 19.875 13.258 1 95.69 421 VAL B CA 1
ATOM 7926 C C . VAL B 1 421 ? -12.391 19.594 13.961 1 95.69 421 VAL B C 1
ATOM 7928 O O . VAL B 1 421 ? -11.93 20.391 14.781 1 95.69 421 VAL B O 1
ATOM 7931 N N . PRO B 1 422 ? -11.758 18.547 13.57 1 92.25 422 PRO B N 1
ATOM 7932 C CA . PRO B 1 422 ? -10.461 18.219 14.18 1 92.25 422 PRO B CA 1
ATOM 7933 C C . PRO B 1 422 ? -9.328 19.094 13.664 1 92.25 422 PRO B C 1
ATOM 7935 O O . PRO B 1 422 ? -9.523 19.875 12.734 1 92.25 422 PRO B O 1
ATOM 7938 N N . GLN B 1 423 ? -8.219 18.953 14.383 1 83.94 423 GLN B N 1
ATOM 7939 C CA . GLN B 1 423 ? -7.039 19.719 14.016 1 83.94 423 GLN B CA 1
ATOM 7940 C C . GLN B 1 423 ? -6.586 19.406 12.602 1 83.94 423 GLN B C 1
ATOM 7942 O O . GLN B 1 423 ? -6.262 20.297 11.82 1 83.94 423 GLN B O 1
ATOM 7947 N N . GLU B 1 424 ? -6.602 18.141 12.367 1 80.69 424 GLU B N 1
ATOM 7948 C CA . GLU B 1 424 ? -6.301 17.703 11.008 1 80.69 424 GLU B CA 1
ATOM 7949 C C . GLU B 1 424 ? -7.578 17.406 10.219 1 80.69 424 GLU B C 1
ATOM 7951 O O . GLU B 1 424 ? -8.352 16.516 10.594 1 80.69 424 GLU B O 1
ATOM 7956 N N . THR B 1 425 ? -7.742 18.125 9.102 1 87.5 425 THR B N 1
ATOM 7957 C CA . THR B 1 425 ? -8.977 17.984 8.336 1 87.5 425 THR B CA 1
ATOM 7958 C C . THR B 1 425 ? -8.766 17.125 7.102 1 87.5 425 THR B C 1
ATOM 7960 O O . THR B 1 425 ? -7.715 17.203 6.457 1 87.5 425 THR B O 1
ATOM 7963 N N . VAL B 1 426 ? -9.719 16.266 6.887 1 85.94 426 VAL B N 1
ATOM 7964 C CA . VAL B 1 426 ? -9.688 15.391 5.715 1 85.94 426 VAL B CA 1
ATOM 7965 C C . VAL B 1 426 ? -11 15.516 4.938 1 85.94 426 VAL B C 1
ATOM 7967 O O . VAL B 1 426 ? -12.07 15.641 5.535 1 85.94 426 VAL B O 1
ATOM 7970 N N . LEU B 1 427 ? -10.859 15.609 3.645 1 90.19 427 LEU B N 1
ATOM 7971 C CA . LEU B 1 427 ? -12.039 15.547 2.781 1 90.19 427 LEU B CA 1
ATOM 7972 C C . LEU B 1 427 ? -12.102 14.203 2.059 1 90.19 427 LEU B C 1
ATOM 7974 O O . LEU B 1 427 ? -11.109 13.469 2.01 1 90.19 427 LEU B O 1
ATOM 7978 N N . PHE B 1 428 ? -13.242 13.906 1.642 1 88.25 428 PHE B N 1
ATOM 7979 C CA . PHE B 1 428 ? -13.477 12.641 0.967 1 88.25 428 PHE B CA 1
ATOM 7980 C C . PHE B 1 428 ? -13.641 12.844 -0.534 1 88.25 428 PHE B C 1
ATOM 7982 O O . PHE B 1 428 ? -14.008 13.93 -0.98 1 88.25 428 PHE B O 1
ATOM 7989 N N . ALA B 1 429 ? -13.32 11.836 -1.286 1 83.38 429 ALA B N 1
ATOM 7990 C CA . ALA B 1 429 ? -13.484 11.922 -2.734 1 83.38 429 ALA B CA 1
ATOM 7991 C C . ALA B 1 429 ? -14.938 12.219 -3.102 1 83.38 429 ALA B C 1
ATOM 7993 O O . ALA B 1 429 ? -15.859 11.703 -2.471 1 83.38 429 ALA B O 1
ATOM 7994 N N . GLY B 1 430 ? -15.07 13.031 -4.133 1 85.94 430 GLY B N 1
ATOM 7995 C CA . GLY B 1 430 ? -16.391 13.484 -4.539 1 85.94 430 GLY B CA 1
ATOM 7996 C C . GLY B 1 430 ? -16.484 14.992 -4.691 1 85.94 430 GLY B C 1
ATOM 7997 O O . GLY B 1 430 ? -15.461 15.68 -4.688 1 85.94 430 GLY B O 1
ATOM 7998 N N . THR B 1 431 ? -17.688 15.469 -4.762 1 93.31 431 THR B N 1
ATOM 7999 C CA . THR B 1 431 ? -17.891 16.891 -4.988 1 93.31 431 THR B CA 1
ATOM 8000 C C . THR B 1 431 ? -17.859 17.656 -3.668 1 93.31 431 THR B C 1
ATOM 8002 O O . THR B 1 431 ? -17.969 17.062 -2.594 1 93.31 431 THR B O 1
ATOM 8005 N N . LEU B 1 432 ? -17.672 18.938 -3.811 1 95.56 432 LEU B N 1
ATOM 8006 C CA . LEU B 1 432 ? -17.703 19.781 -2.627 1 95.56 432 LEU B CA 1
ATOM 8007 C C . LEU B 1 432 ? -19.078 19.766 -1.967 1 95.56 432 LEU B C 1
ATOM 8009 O O . LEU B 1 432 ? -19.172 19.781 -0.738 1 95.56 432 LEU B O 1
ATOM 8013 N N . ARG B 1 433 ? -20.062 19.703 -2.777 1 95.5 433 ARG B N 1
ATOM 8014 C CA . ARG B 1 433 ? -21.422 19.578 -2.246 1 95.5 433 ARG B CA 1
ATOM 8015 C C . ARG B 1 433 ? -21.562 18.328 -1.389 1 95.5 433 ARG B C 1
ATOM 8017 O O . ARG B 1 433 ? -22.078 18.391 -0.273 1 95.5 433 ARG B O 1
ATOM 8024 N N . HIS B 1 434 ? -21.125 17.297 -1.922 1 93.38 434 HIS B N 1
ATOM 8025 C CA . HIS B 1 434 ? -21.219 16.016 -1.226 1 93.38 434 HIS B CA 1
ATOM 8026 C C . HIS B 1 434 ? -20.422 16.031 0.078 1 93.38 434 HIS B C 1
ATOM 8028 O O . HIS B 1 434 ? -20.891 15.523 1.1 1 93.38 434 HIS B O 1
ATOM 8034 N N . ASN B 1 435 ? -19.312 16.594 0.021 1 94.62 435 ASN B N 1
ATOM 8035 C CA . ASN B 1 435 ? -18.469 16.672 1.21 1 94.62 435 ASN B CA 1
ATOM 8036 C C . ASN B 1 435 ? -19.141 17.469 2.322 1 94.62 435 ASN B C 1
ATOM 8038 O O . ASN B 1 435 ? -19.062 17.094 3.494 1 94.62 435 ASN B O 1
ATOM 8042 N N . ILE B 1 436 ? -19.766 18.5 1.933 1 96.25 436 ILE B N 1
ATOM 8043 C CA . ILE B 1 436 ? -20.422 19.359 2.922 1 96.25 436 ILE B CA 1
ATOM 8044 C C . ILE B 1 436 ? -21.656 18.641 3.457 1 96.25 436 ILE B C 1
ATOM 8046 O O . ILE B 1 436 ? -21.938 18.703 4.66 1 96.25 436 ILE B O 1
ATOM 8050 N N . ALA B 1 437 ? -22.328 17.922 2.6 1 95.12 437 ALA B N 1
ATOM 8051 C CA . ALA B 1 437 ? -23.625 17.344 2.955 1 95.12 437 ALA B CA 1
ATOM 8052 C C . ALA B 1 437 ? -23.453 15.953 3.564 1 95.12 437 ALA B C 1
ATOM 8054 O O . ALA B 1 437 ? -24.438 15.281 3.895 1 95.12 437 ALA B O 1
ATOM 8055 N N . LEU B 1 438 ? -22.312 15.516 3.744 1 92.44 438 LEU B N 1
ATOM 8056 C CA . LEU B 1 438 ? -22.047 14.156 4.207 1 92.44 438 LEU B CA 1
ATOM 8057 C C . LEU B 1 438 ? -22.75 13.883 5.527 1 92.44 438 LEU B C 1
ATOM 8059 O O . LEU B 1 438 ? -23.234 12.766 5.762 1 92.44 438 LEU B O 1
ATOM 8063 N N . ARG B 1 439 ? -22.719 14.875 6.359 1 91 439 ARG B N 1
ATOM 8064 C CA . ARG B 1 439 ? -23.312 14.758 7.684 1 91 439 ARG B CA 1
ATOM 8065 C C . ARG B 1 439 ? -24.844 14.68 7.594 1 91 439 ARG B C 1
ATOM 8067 O O . ARG B 1 439 ? -25.484 13.984 8.383 1 91 439 ARG B O 1
ATOM 8074 N N . VAL B 1 440 ? -25.375 15.453 6.711 1 93.75 440 VAL B N 1
ATOM 8075 C CA . VAL B 1 440 ? -26.812 15.508 6.461 1 93.75 440 VAL B CA 1
ATOM 8076 C C . VAL B 1 440 ? -27.094 15.266 4.98 1 93.75 440 VAL B C 1
ATOM 8078 O O . VAL B 1 440 ? -27.359 16.203 4.227 1 93.75 440 VAL B O 1
ATOM 8081 N N . PRO B 1 441 ? -27.188 14.016 4.656 1 89.44 441 PRO B N 1
ATOM 8082 C CA . PRO B 1 441 ? -27.328 13.695 3.236 1 89.44 441 PRO B CA 1
ATOM 8083 C C . PRO B 1 441 ? -28.578 14.297 2.613 1 89.44 441 PRO B C 1
ATOM 8085 O O . PRO B 1 441 ? -28.609 14.555 1.406 1 89.44 441 PRO B O 1
ATOM 8088 N N . GLU B 1 442 ? -29.578 14.578 3.377 1 91.19 442 GLU B N 1
ATOM 8089 C CA . GLU B 1 442 ? -30.844 15.109 2.877 1 91.19 442 GLU B CA 1
ATOM 8090 C C . GLU B 1 442 ? -30.828 16.641 2.863 1 91.19 442 GLU B C 1
ATOM 8092 O O . GLU B 1 442 ? -31.844 17.266 2.547 1 91.19 442 GLU B O 1
ATOM 8097 N N . ALA B 1 443 ? -29.672 17.188 3.16 1 94.19 443 ALA B N 1
ATOM 8098 C CA . ALA B 1 443 ? -29.594 18.656 3.189 1 94.19 443 ALA B CA 1
ATOM 8099 C C . ALA B 1 443 ? -29.922 19.25 1.822 1 94.19 443 ALA B C 1
ATOM 8101 O O . ALA B 1 443 ? -29.5 18.719 0.792 1 94.19 443 ALA B O 1
ATOM 8102 N N . SER B 1 444 ? -30.641 20.328 1.821 1 95.62 444 SER B N 1
ATOM 8103 C CA . SER B 1 444 ? -30.953 21.047 0.587 1 95.62 444 SER B CA 1
ATOM 8104 C C . SER B 1 444 ? -29.766 21.859 0.102 1 95.62 444 SER B C 1
ATOM 8106 O O . SER B 1 444 ? -28.812 22.078 0.851 1 95.62 444 SER B O 1
ATOM 8108 N N . ASP B 1 445 ? -29.859 22.25 -1.092 1 95.12 445 ASP B N 1
ATOM 8109 C CA . ASP B 1 445 ? -28.797 23.094 -1.647 1 95.12 445 ASP B CA 1
ATOM 8110 C C . ASP B 1 445 ? -28.672 24.391 -0.877 1 95.12 445 ASP B C 1
ATOM 8112 O O . ASP B 1 445 ? -27.562 24.906 -0.69 1 95.12 445 ASP B O 1
ATOM 8116 N N . ASP B 1 446 ? -29.781 24.797 -0.44 1 96 446 ASP B N 1
ATOM 8117 C CA . ASP B 1 446 ? -29.766 26.031 0.346 1 96 446 ASP B CA 1
ATOM 8118 C C . ASP B 1 446 ? -29.031 25.828 1.671 1 96 446 ASP B C 1
ATOM 8120 O O . ASP B 1 446 ? -28.312 26.719 2.125 1 96 446 ASP B O 1
ATOM 8124 N N . ASP B 1 447 ? -29.281 24.734 2.24 1 96.12 447 ASP B N 1
ATOM 8125 C CA . ASP B 1 447 ? -28.594 24.406 3.49 1 96.12 447 ASP B CA 1
ATOM 8126 C C . ASP B 1 447 ? -27.078 24.344 3.287 1 96.12 447 ASP B C 1
ATOM 8128 O O . ASP B 1 447 ? -26.312 24.828 4.125 1 96.12 447 ASP B O 1
ATOM 8132 N N . VAL B 1 448 ? -26.734 23.781 2.217 1 97 448 VAL B N 1
ATOM 8133 C CA . VAL B 1 448 ? -25.328 23.609 1.896 1 97 448 VAL B CA 1
ATOM 8134 C C . VAL B 1 448 ? -24.688 24.969 1.648 1 97 448 VAL B C 1
ATOM 8136 O O . VAL B 1 448 ? -23.594 25.25 2.135 1 97 448 VAL B O 1
ATOM 8139 N N . ILE B 1 449 ? -25.375 25.766 0.967 1 96.81 449 ILE B N 1
ATOM 8140 C CA . ILE B 1 449 ? -24.859 27.094 0.651 1 96.81 449 ILE B CA 1
ATOM 8141 C C . ILE B 1 449 ? -24.75 27.922 1.929 1 96.81 449 ILE B C 1
ATOM 8143 O O . ILE B 1 449 ? -23.781 28.656 2.119 1 96.81 449 ILE B O 1
ATOM 8147 N N . ARG B 1 450 ? -25.719 27.812 2.76 1 96.06 450 ARG B N 1
ATOM 8148 C CA . ARG B 1 450 ? -25.703 28.531 4.027 1 96.06 450 ARG B CA 1
ATOM 8149 C C . ARG B 1 450 ? -24.5 28.125 4.875 1 96.06 450 ARG B C 1
ATOM 8151 O O . ARG B 1 450 ? -23.797 28.984 5.418 1 96.06 450 ARG B O 1
ATOM 8158 N N . ALA B 1 451 ? -24.328 26.844 5.016 1 96.94 451 ALA 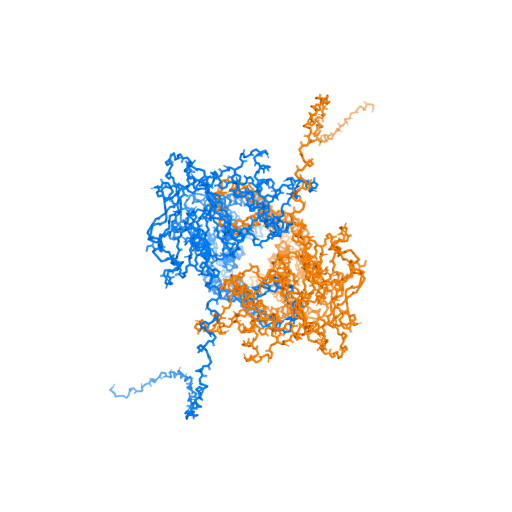B N 1
ATOM 8159 C CA . ALA B 1 451 ? -23.203 26.344 5.789 1 96.94 451 ALA B CA 1
ATOM 8160 C C . ALA B 1 451 ? -21.875 26.797 5.172 1 96.94 451 ALA B C 1
ATOM 8162 O O . ALA B 1 451 ? -20.953 27.188 5.891 1 96.94 451 ALA B O 1
ATOM 8163 N N . ALA B 1 452 ? -21.812 26.75 3.865 1 97.19 452 ALA B N 1
ATOM 8164 C CA . ALA B 1 452 ? -20.594 27.172 3.154 1 97.19 452 ALA B CA 1
ATOM 8165 C C . ALA B 1 452 ? -20.344 28.656 3.352 1 97.19 452 ALA B C 1
ATOM 8167 O O . ALA B 1 452 ? -19.188 29.078 3.477 1 97.19 452 ALA B O 1
ATOM 8168 N N . THR B 1 453 ? -21.344 29.391 3.332 1 95.94 453 THR B N 1
ATOM 8169 C CA . THR B 1 453 ? -21.219 30.828 3.527 1 95.94 453 THR B CA 1
ATOM 8170 C C . THR B 1 453 ? -20.734 31.141 4.938 1 95.94 453 THR B C 1
ATOM 8172 O O . THR B 1 453 ? -19.828 31.969 5.117 1 95.94 453 THR B O 1
ATOM 8175 N N . LEU B 1 454 ? -21.266 30.453 5.875 1 94.81 454 LEU B N 1
ATOM 8176 C CA . LEU B 1 454 ? -20.859 30.656 7.266 1 94.81 454 LEU B CA 1
ATOM 8177 C C . LEU B 1 454 ? -19.391 30.297 7.457 1 94.81 454 LEU B C 1
ATOM 8179 O O . LEU B 1 454 ? -18.688 30.938 8.242 1 94.81 454 LEU B O 1
ATOM 8183 N N . ALA B 1 455 ? -19.016 29.281 6.758 1 95.44 455 ALA B N 1
ATOM 8184 C CA . ALA B 1 455 ? -17.641 28.797 6.895 1 95.44 455 ALA B CA 1
ATOM 8185 C C . ALA B 1 455 ? -16.688 29.594 5.996 1 95.44 455 ALA B C 1
ATOM 8187 O O . ALA B 1 455 ? -15.477 29.391 6.047 1 95.44 455 ALA B O 1
ATOM 8188 N N . GLY B 1 456 ? -17.203 30.453 5.164 1 93 456 GLY B N 1
ATOM 8189 C CA . GLY B 1 456 ? -16.391 31.234 4.242 1 93 456 GLY B CA 1
ATOM 8190 C C . GLY B 1 456 ? -15.961 30.438 3.021 1 93 456 GLY B C 1
ATOM 8191 O O . GLY B 1 456 ? -14.969 30.781 2.373 1 93 456 GLY B O 1
ATOM 8192 N N . ALA B 1 457 ? -16.594 29.359 2.717 1 93.75 457 ALA B N 1
ATOM 8193 C CA . ALA B 1 457 ? -16.203 28.5 1.6 1 93.75 457 ALA B CA 1
ATOM 8194 C C . ALA B 1 457 ? -16.984 28.875 0.338 1 93.75 457 ALA B C 1
ATOM 8196 O O . ALA B 1 457 ? -16.547 28.578 -0.777 1 93.75 457 ALA B O 1
ATOM 8197 N N . HIS B 1 458 ? -18.062 29.484 0.479 1 94.75 458 HIS B N 1
ATOM 8198 C CA . HIS B 1 458 ? -18.953 29.75 -0.648 1 94.75 458 HIS B CA 1
ATOM 8199 C C . HIS B 1 458 ? -18.25 30.594 -1.709 1 94.75 458 HIS B C 1
ATOM 8201 O O . HIS B 1 458 ? -18.391 30.344 -2.906 1 94.75 458 HIS B O 1
ATOM 8207 N N . ALA B 1 459 ? -17.578 31.578 -1.279 1 88 459 ALA B N 1
ATOM 8208 C CA . ALA B 1 459 ? -16.969 32.562 -2.193 1 88 459 ALA B CA 1
ATOM 8209 C C . ALA B 1 459 ? -16.031 31.844 -3.178 1 88 459 ALA B C 1
ATOM 8211 O O . ALA B 1 459 ? -16.094 32.094 -4.387 1 88 459 ALA B O 1
ATOM 8212 N N . PHE B 1 460 ? -15.125 30.984 -2.686 1 83.19 460 PHE B N 1
ATOM 8213 C CA . PHE B 1 460 ? -14.164 30.375 -3.594 1 83.19 460 PHE B CA 1
ATOM 8214 C C . PHE B 1 460 ? -14.82 29.25 -4.391 1 83.19 460 PHE B C 1
ATOM 8216 O O . PHE B 1 460 ? -14.406 28.953 -5.512 1 83.19 460 PHE B O 1
ATOM 8223 N N . ILE B 1 461 ? -15.828 28.641 -3.787 1 93.06 461 ILE B N 1
ATOM 8224 C CA . ILE B 1 461 ? -16.531 27.578 -4.504 1 93.06 461 ILE B CA 1
ATOM 8225 C C . ILE B 1 461 ? -17.297 28.172 -5.688 1 93.06 461 ILE B C 1
ATOM 8227 O O . ILE B 1 461 ? -17.281 27.609 -6.785 1 93.06 461 ILE B O 1
ATOM 8231 N N . ALA B 1 462 ? -17.906 29.312 -5.438 1 90.31 462 ALA B N 1
ATOM 8232 C CA . ALA B 1 462 ? -18.719 29.984 -6.457 1 90.31 462 ALA B CA 1
ATOM 8233 C C . ALA B 1 462 ? -17.844 30.469 -7.609 1 90.31 462 ALA B C 1
ATOM 8235 O O . ALA B 1 462 ? -18.312 30.625 -8.734 1 90.31 462 ALA B O 1
ATOM 8236 N N . LEU B 1 463 ? -16.641 30.719 -7.336 1 83.19 463 LEU B N 1
ATOM 8237 C CA . LEU B 1 463 ? -15.719 31.219 -8.344 1 83.19 463 LEU B CA 1
ATOM 8238 C C . LEU B 1 463 ? -15.211 30.094 -9.234 1 83.19 463 LEU B C 1
ATOM 8240 O O . LEU B 1 463 ? -14.656 30.359 -10.305 1 83.19 463 LEU B O 1
ATOM 8244 N N . ARG B 1 464 ? -15.391 28.969 -8.773 1 85.38 464 ARG B N 1
ATOM 8245 C CA . ARG B 1 464 ? -14.953 27.828 -9.578 1 85.38 464 ARG B CA 1
ATOM 8246 C C . ARG B 1 464 ? -15.961 27.516 -10.68 1 85.38 464 ARG B C 1
ATOM 8248 O O . ARG B 1 464 ? -17.172 27.641 -10.477 1 85.38 464 ARG B O 1
ATOM 8255 N N . PRO B 1 465 ? -15.492 27.031 -11.852 1 87.31 465 PRO B N 1
ATOM 8256 C CA . PRO B 1 465 ? -16.391 26.75 -12.977 1 87.31 465 PRO B CA 1
ATOM 8257 C C . PRO B 1 465 ? -17.438 25.703 -12.641 1 87.31 465 PRO B C 1
ATOM 8259 O O . PRO B 1 465 ? -18.594 25.812 -13.07 1 87.31 465 PRO B O 1
ATOM 8262 N N . GLU B 1 466 ? -17.141 24.75 -11.883 1 92.06 466 GLU B N 1
ATOM 8263 C CA . GLU B 1 466 ? -18.078 23.688 -11.562 1 92.06 466 GLU B CA 1
ATOM 8264 C C . GLU B 1 466 ? -18.812 23.984 -10.258 1 92.06 466 GLU B C 1
ATOM 8266 O O . GLU B 1 466 ? -19.703 23.219 -9.859 1 92.06 466 GLU B O 1
ATOM 8271 N N . GLY B 1 467 ? -18.406 25.031 -9.664 1 93.06 467 GLY B N 1
ATOM 8272 C CA . GLY B 1 467 ? -19.062 25.406 -8.414 1 93.06 467 GLY B CA 1
ATOM 8273 C C . GLY B 1 467 ? -19 24.312 -7.363 1 93.06 467 GLY B C 1
ATOM 8274 O O . GLY B 1 467 ? -17.938 23.766 -7.09 1 93.06 467 GLY B O 1
ATOM 8275 N N . TYR B 1 468 ? -20.219 23.969 -6.918 1 94.38 468 TYR B N 1
ATOM 8276 C CA . TYR B 1 468 ? -20.328 22.969 -5.855 1 94.38 468 TYR B CA 1
ATOM 8277 C C . TYR B 1 468 ? -20.109 21.562 -6.402 1 94.38 468 TYR B C 1
ATOM 8279 O O . TYR B 1 468 ? -19.906 20.625 -5.633 1 94.38 468 TYR B O 1
ATOM 8287 N N . ALA B 1 469 ? -20.109 21.484 -7.617 1 92.88 469 ALA B N 1
ATOM 8288 C CA . ALA B 1 469 ? -19.875 20.188 -8.266 1 92.88 469 ALA B CA 1
ATOM 8289 C C . ALA B 1 469 ? -18.391 19.938 -8.469 1 92.88 469 ALA B C 1
ATOM 8291 O O . ALA B 1 469 ? -18 18.875 -8.953 1 92.88 469 ALA B O 1
ATOM 8292 N N . THR B 1 470 ? -17.656 20.812 -7.988 1 90.5 470 THR B N 1
ATOM 8293 C CA . THR B 1 470 ? -16.203 20.656 -8.117 1 90.5 470 THR B CA 1
ATOM 8294 C C . THR B 1 470 ? -15.734 19.422 -7.344 1 90.5 470 THR B C 1
ATOM 8296 O O . THR B 1 470 ? -16.141 19.203 -6.207 1 90.5 470 THR B O 1
ATOM 8299 N N . ASP B 1 471 ? -14.914 18.688 -7.957 1 88.75 471 ASP B N 1
ATOM 8300 C CA . ASP B 1 471 ? -14.336 17.5 -7.324 1 88.75 471 ASP B CA 1
ATOM 8301 C C . ASP B 1 471 ? -13.234 17.875 -6.348 1 88.75 471 ASP B C 1
ATOM 8303 O O . ASP B 1 471 ? -12.289 18.578 -6.711 1 88.75 471 ASP B O 1
ATOM 8307 N N . ALA B 1 472 ? -13.344 17.406 -5.148 1 86.19 472 ALA B N 1
ATOM 8308 C CA . ALA B 1 472 ? -12.367 17.719 -4.109 1 86.19 472 ALA B CA 1
ATOM 8309 C C . ALA B 1 472 ? -11.078 16.938 -4.312 1 86.19 472 ALA B C 1
ATOM 8311 O O . ALA B 1 472 ? -10.016 17.328 -3.83 1 86.19 472 ALA B O 1
ATOM 8312 N N . GLY B 1 473 ? -11.156 15.891 -5.078 1 76.69 473 GLY B N 1
ATOM 8313 C CA . GLY B 1 473 ? -10 15.031 -5.246 1 76.69 473 GLY B CA 1
ATOM 8314 C C . GLY B 1 473 ? -9.758 14.109 -4.059 1 76.69 473 GLY B C 1
ATOM 8315 O O . GLY B 1 473 ? -10.453 14.203 -3.045 1 76.69 473 GLY B O 1
ATOM 8316 N N . GLU B 1 474 ? -8.695 13.305 -4.156 1 72.81 474 GLU B N 1
ATOM 8317 C CA . GLU B 1 474 ? -8.344 12.383 -3.076 1 72.81 474 GLU B CA 1
ATOM 8318 C C . GLU B 1 474 ? -7.863 13.141 -1.843 1 72.81 474 GLU B C 1
ATOM 8320 O O . GLU B 1 474 ? -6.941 13.953 -1.929 1 72.81 474 GLU B O 1
ATOM 8325 N N . ALA B 1 475 ? -8.5 12.906 -0.805 1 71.12 475 ALA B N 1
ATOM 8326 C CA . ALA B 1 475 ? -8.156 13.523 0.473 1 71.12 475 ALA B CA 1
ATOM 8327 C C . ALA B 1 475 ? -8.18 15.047 0.37 1 71.12 475 ALA B C 1
ATOM 8329 O O . ALA B 1 475 ? -7.488 15.734 1.122 1 71.12 475 ALA B O 1
ATOM 8330 N N . GLY B 1 476 ? -8.812 15.57 -0.644 1 74.44 476 GLY B N 1
ATOM 8331 C CA . GLY B 1 476 ? -8.93 17.016 -0.817 1 74.44 476 GLY B CA 1
ATOM 8332 C C . GLY B 1 476 ? -7.688 17.641 -1.403 1 74.44 476 GLY B C 1
ATOM 8333 O O . GLY B 1 476 ? -7.441 18.844 -1.216 1 74.44 476 GLY B O 1
ATOM 8334 N N . LEU B 1 477 ? -6.879 16.906 -1.983 1 66.62 477 LEU B N 1
ATOM 8335 C CA . LEU B 1 477 ? -5.559 17.344 -2.42 1 66.62 477 LEU B CA 1
ATOM 8336 C C . LEU B 1 477 ? -5.676 18.406 -3.508 1 66.62 477 LEU B C 1
ATOM 8338 O O . LEU B 1 477 ? -4.707 19.125 -3.793 1 66.62 477 LEU B O 1
ATOM 8342 N N . ARG B 1 478 ? -6.812 18.625 -4.066 1 71.75 478 ARG B N 1
ATOM 8343 C CA . ARG B 1 478 ? -6.992 19.609 -5.133 1 71.75 478 ARG B CA 1
ATOM 8344 C C . ARG B 1 478 ? -7.262 21 -4.562 1 71.75 478 ARG B C 1
ATOM 8346 O O . ARG B 1 478 ? -7.348 21.969 -5.309 1 71.75 478 ARG B O 1
ATOM 8353 N N . LEU B 1 479 ? -7.434 21.016 -3.246 1 78.06 479 LEU B N 1
ATOM 8354 C CA . LEU B 1 479 ? -7.707 22.266 -2.551 1 78.06 479 LEU B CA 1
ATOM 8355 C C . LEU B 1 479 ? -6.508 22.703 -1.71 1 78.06 479 LEU B C 1
ATOM 8357 O O . LEU B 1 479 ? -5.707 21.859 -1.293 1 78.06 479 LEU B O 1
ATOM 8361 N N . SER B 1 480 ? -6.418 23.969 -1.558 1 74.5 480 SER B N 1
ATOM 8362 C CA . SER B 1 480 ? -5.426 24.453 -0.605 1 74.5 480 SER B CA 1
ATOM 8363 C C . SER B 1 480 ? -5.805 24.078 0.825 1 74.5 480 SER B C 1
ATOM 8365 O O . SER B 1 480 ? -6.957 23.734 1.1 1 74.5 480 SER B O 1
ATOM 8367 N N . ALA B 1 481 ? -4.883 24.125 1.736 1 79.88 481 ALA B N 1
ATOM 8368 C CA . ALA B 1 481 ? -5.133 23.781 3.133 1 79.88 481 ALA B CA 1
ATOM 8369 C C . ALA B 1 481 ? -6.242 24.656 3.725 1 79.88 481 ALA B C 1
ATOM 8371 O O . ALA B 1 481 ? -7.098 24.156 4.457 1 79.88 481 ALA B O 1
ATOM 8372 N N . GLY B 1 482 ? -6.195 25.922 3.418 1 84.12 482 GLY B N 1
ATOM 8373 C CA . GLY B 1 482 ? -7.223 26.828 3.91 1 84.12 482 GLY B CA 1
ATOM 8374 C C . GLY B 1 482 ? -8.602 26.531 3.348 1 84.12 482 GLY B C 1
ATOM 8375 O O . GLY B 1 482 ? -9.602 26.641 4.059 1 84.12 482 GLY B O 1
ATOM 8376 N N . GLN B 1 483 ? -8.633 26.156 2.127 1 84.19 483 GLN B N 1
ATOM 8377 C CA . GLN B 1 483 ? -9.898 25.781 1.498 1 84.19 483 GLN B CA 1
ATOM 8378 C C . GLN B 1 483 ? -10.461 24.5 2.1 1 84.19 483 GLN B C 1
ATOM 8380 O O . GLN B 1 483 ? -11.656 24.422 2.383 1 84.19 483 GLN B O 1
ATOM 8385 N N . ARG B 1 484 ? -9.648 23.625 2.289 1 90.25 484 ARG B N 1
ATOM 8386 C CA . ARG B 1 484 ? -10.047 22.359 2.896 1 90.25 484 ARG B CA 1
ATOM 8387 C C . ARG B 1 484 ? -10.625 22.578 4.289 1 90.25 484 ARG B C 1
ATOM 8389 O O . ARG B 1 484 ? -11.625 21.953 4.656 1 90.25 484 ARG B O 1
ATOM 8396 N N . GLN B 1 485 ? -10 23.375 5.012 1 91.38 485 GLN B N 1
ATOM 8397 C CA . GLN B 1 485 ? -10.453 23.688 6.363 1 91.38 485 GLN B CA 1
ATOM 8398 C C . GLN B 1 485 ? -11.844 24.312 6.344 1 91.38 485 GLN B C 1
ATOM 8400 O O . GLN B 1 485 ? -12.703 23.938 7.148 1 91.38 485 GLN B O 1
ATOM 8405 N N . ARG B 1 486 ? -12.047 25.234 5.453 1 93.88 486 ARG B N 1
ATOM 8406 C CA . ARG B 1 486 ? -13.336 25.906 5.371 1 93.88 486 ARG B CA 1
ATOM 8407 C C . ARG B 1 486 ? -14.438 24.938 4.973 1 93.88 486 ARG B C 1
ATOM 8409 O O . ARG B 1 486 ? -15.562 25.031 5.469 1 93.88 486 ARG B O 1
ATOM 8416 N N . VAL B 1 487 ? -14.133 24.047 4.105 1 95 487 VAL B N 1
ATOM 8417 C CA . VAL B 1 487 ? -15.102 23.031 3.707 1 95 487 VAL B CA 1
ATOM 8418 C C . VAL B 1 487 ? -15.398 22.109 4.887 1 95 487 VAL B C 1
ATOM 8420 O O . VAL B 1 487 ? -16.547 21.719 5.098 1 95 487 VAL B O 1
ATOM 8423 N N . ALA B 1 488 ? -14.406 21.719 5.613 1 95.19 488 ALA B N 1
ATOM 8424 C CA . ALA B 1 488 ? -14.594 20.891 6.797 1 95.19 488 ALA B CA 1
ATOM 8425 C C . ALA B 1 488 ? -15.484 21.578 7.824 1 95.19 488 ALA B C 1
ATOM 8427 O O . ALA B 1 488 ? -16.312 20.938 8.461 1 95.19 488 ALA B O 1
ATOM 8428 N N . ILE B 1 489 ? -15.258 22.859 7.969 1 96.38 489 ILE B N 1
ATOM 8429 C CA . ILE B 1 489 ? -16.078 23.609 8.898 1 96.38 489 ILE B CA 1
ATOM 8430 C C . ILE B 1 489 ? -17.516 23.656 8.406 1 96.38 489 ILE B C 1
ATOM 8432 O O . ILE B 1 489 ? -18.453 23.484 9.188 1 96.38 489 ILE B O 1
ATOM 8436 N N . ALA B 1 490 ? -17.656 23.859 7.09 1 96.88 490 ALA B N 1
ATOM 8437 C CA . ALA B 1 490 ? -18.984 23.859 6.504 1 96.88 490 ALA B CA 1
ATOM 8438 C C . ALA B 1 490 ? -19.688 22.531 6.773 1 96.88 490 ALA B C 1
ATOM 8440 O O . ALA B 1 490 ? -20.891 22.5 7.086 1 96.88 490 ALA B O 1
ATOM 8441 N N . ARG B 1 491 ? -19.016 21.5 6.633 1 96.56 491 ARG B N 1
ATOM 8442 C CA . ARG B 1 491 ? -19.547 20.156 6.887 1 96.56 491 ARG B CA 1
ATOM 8443 C C . ARG B 1 491 ? -20.031 20.031 8.328 1 96.56 491 ARG B C 1
ATOM 8445 O O . ARG B 1 491 ? -21.062 19.406 8.594 1 96.56 491 ARG B O 1
ATOM 8452 N N . ALA B 1 492 ? -19.266 20.547 9.234 1 96.25 492 ALA B N 1
ATOM 8453 C CA . ALA B 1 492 ? -19.625 20.484 10.648 1 96.25 492 ALA B CA 1
ATOM 8454 C C . ALA B 1 492 ? -20.859 21.344 10.945 1 96.25 492 ALA B C 1
ATOM 8456 O O . ALA B 1 492 ? -21.594 21.062 11.898 1 96.25 492 ALA B O 1
ATOM 8457 N N . LEU B 1 493 ? -21.062 22.344 10.125 1 96.94 493 LEU B N 1
ATOM 8458 C CA . LEU B 1 493 ? -22.094 23.328 10.391 1 96.94 493 LEU B CA 1
ATOM 8459 C C . LEU B 1 493 ? -23.406 22.938 9.742 1 96.94 493 LEU B C 1
ATOM 8461 O O . LEU B 1 493 ? -24.469 23.422 10.133 1 96.94 493 LEU B O 1
ATOM 8465 N N . VAL B 1 494 ? -23.25 22.109 8.727 1 95.94 494 VAL B N 1
ATOM 8466 C CA . VAL B 1 494 ? -24.469 21.719 8.031 1 95.94 494 VAL B CA 1
ATOM 8467 C C . VAL B 1 494 ? -25.406 21 9 1 95.94 494 VAL B C 1
ATOM 8469 O O . VAL B 1 494 ? -24.969 20.172 9.805 1 95.94 494 VAL B O 1
ATOM 8472 N N . GLY B 1 495 ? -26.688 21.328 9.031 1 93.25 495 GLY B N 1
ATOM 8473 C CA . GLY B 1 495 ? -27.656 20.781 9.969 1 93.25 495 GLY B CA 1
ATOM 8474 C C . GLY B 1 495 ? -27.828 21.625 11.211 1 93.25 495 GLY B C 1
ATOM 8475 O O . GLY B 1 495 ? -28.672 21.328 12.062 1 93.25 495 GLY B O 1
ATOM 8476 N N . GLU B 1 496 ? -27 22.625 11.336 1 93.12 496 GLU B N 1
ATOM 8477 C CA . GLU B 1 496 ? -27.094 23.625 12.398 1 93.12 496 GLU B CA 1
ATOM 8478 C C . GLU B 1 496 ? -27.062 22.969 13.773 1 93.12 496 GLU B C 1
ATOM 8480 O O . GLU B 1 496 ? -28 23.141 14.57 1 93.12 496 GLU B O 1
ATOM 8485 N N . PRO B 1 497 ? -26.031 22.312 14.102 1 94.69 497 PRO B N 1
ATOM 8486 C CA . PRO B 1 497 ? -25.906 21.688 15.43 1 94.69 497 PRO B CA 1
ATOM 8487 C C . PRO B 1 497 ? -25.891 22.719 16.562 1 94.69 497 PRO B C 1
ATOM 8489 O O . PRO B 1 497 ? -25.312 23.797 16.406 1 94.69 497 PRO B O 1
ATOM 8492 N N . PRO B 1 498 ? -26.469 22.375 17.656 1 93.75 498 PRO B N 1
ATOM 8493 C CA . PRO B 1 498 ? -26.5 23.297 18.781 1 93.75 498 PRO B CA 1
ATOM 8494 C C . PRO B 1 498 ? -25.125 23.453 19.453 1 93.75 498 PRO B C 1
ATOM 8496 O O . PRO B 1 498 ? -24.906 24.406 20.203 1 93.75 498 PRO B O 1
ATOM 8499 N N . ILE B 1 499 ? -24.297 22.516 19.234 1 95.38 499 ILE B N 1
ATOM 8500 C CA . ILE B 1 499 ? -22.953 22.547 19.797 1 95.38 499 ILE B CA 1
ATOM 8501 C C . ILE B 1 499 ? -21.922 22.406 18.688 1 95.38 499 ILE B C 1
ATOM 8503 O O . ILE B 1 499 ? -22.031 21.547 17.812 1 95.38 499 ILE B O 1
ATOM 8507 N N . LEU B 1 500 ? -20.953 23.25 18.672 1 96.38 500 LEU B N 1
ATOM 8508 C CA . LEU B 1 500 ? -19.859 23.203 17.703 1 96.38 500 LEU B CA 1
ATOM 8509 C C . LEU B 1 500 ? -18.516 23.109 18.422 1 96.38 500 LEU B C 1
ATOM 8511 O O . LEU B 1 500 ? -18.219 23.922 19.297 1 96.38 500 LEU B O 1
ATOM 8515 N N . VAL B 1 501 ? -17.75 22.109 18.094 1 97.19 501 VAL B N 1
ATOM 8516 C CA . VAL B 1 501 ? -16.438 21.891 18.688 1 97.19 501 VAL B CA 1
ATOM 8517 C C . VAL B 1 501 ? -15.359 22.031 17.625 1 97.19 501 VAL B C 1
ATOM 8519 O O . VAL B 1 501 ? -15.359 21.297 16.641 1 97.19 501 VAL B O 1
ATOM 8522 N N . LEU B 1 502 ? -14.445 22.953 17.812 1 96.31 502 LEU B N 1
ATOM 8523 C CA . LEU B 1 502 ? -13.414 23.25 16.828 1 96.31 502 LEU B CA 1
ATOM 8524 C C . LEU B 1 502 ? -12.023 23.109 17.438 1 96.31 502 LEU B C 1
ATOM 8526 O O . LEU B 1 502 ? -11.727 23.703 18.469 1 96.31 502 LEU B O 1
ATOM 8530 N N . ASP B 1 503 ? -11.195 22.344 16.781 1 93.12 503 ASP B N 1
ATOM 8531 C CA . ASP B 1 503 ? -9.805 22.188 17.203 1 93.12 503 ASP B CA 1
ATOM 8532 C C . ASP B 1 503 ? -8.859 22.953 16.281 1 93.12 503 ASP B C 1
ATOM 8534 O O . ASP B 1 503 ? -8.477 22.469 15.219 1 93.12 503 ASP B O 1
ATOM 8538 N N . GLU B 1 504 ? -8.461 24.094 16.672 1 88.75 504 GLU B N 1
ATOM 8539 C CA . GLU B 1 504 ? -7.559 25 15.961 1 88.75 504 GLU B CA 1
ATOM 8540 C C . GLU B 1 504 ? -8.078 25.312 14.562 1 88.75 504 GLU B C 1
ATOM 8542 O O . GLU B 1 504 ? -7.375 25.094 13.57 1 88.75 504 GLU B O 1
ATOM 8547 N N . PRO B 1 505 ? -9.156 25.953 14.484 1 87.88 505 PRO B N 1
ATOM 8548 C CA . PRO B 1 505 ? -9.805 26.188 13.188 1 87.88 505 PRO B CA 1
ATOM 8549 C C . PRO B 1 505 ? -9.055 27.203 12.328 1 87.88 505 PRO B C 1
ATOM 8551 O O . PRO B 1 505 ? -9.289 27.281 11.117 1 87.88 505 PRO B O 1
ATOM 8554 N N . SER B 1 506 ? -8.094 27.969 12.891 1 82.81 506 SER B N 1
ATOM 8555 C CA . SER B 1 506 ? -7.453 29.062 12.18 1 82.81 506 SER B CA 1
ATOM 8556 C C . SER B 1 506 ? -6.125 28.641 11.578 1 82.81 506 SER B C 1
ATOM 8558 O O . SER B 1 506 ? -5.504 29.391 10.82 1 82.81 506 SER B O 1
ATOM 8560 N N . ASN B 1 507 ? -5.652 27.484 11.852 1 76.62 507 ASN B N 1
ATOM 8561 C CA . ASN B 1 507 ? -4.285 27.062 11.547 1 76.62 507 ASN B CA 1
ATOM 8562 C C . ASN B 1 507 ? -3.967 27.219 10.062 1 76.62 507 ASN B C 1
ATOM 8564 O O . ASN B 1 507 ? -2.871 27.656 9.703 1 76.62 507 ASN B O 1
ATOM 8568 N N . ALA B 1 508 ? -4.875 27.031 9.156 1 77.75 508 ALA B N 1
ATOM 8569 C CA . ALA B 1 508 ? -4.555 27.031 7.734 1 77.75 508 ALA B CA 1
ATOM 8570 C C . ALA B 1 508 ? -5.164 28.25 7.043 1 77.75 508 ALA B C 1
ATOM 8572 O O . ALA B 1 508 ? -5.039 28.406 5.828 1 77.75 508 ALA B O 1
ATOM 8573 N N . LEU B 1 509 ? -5.676 29.156 7.832 1 83.38 509 LEU B N 1
ATOM 8574 C CA . LEU B 1 509 ? -6.383 30.281 7.23 1 83.38 509 LEU B CA 1
ATOM 8575 C C . LEU B 1 509 ? -5.484 31.516 7.16 1 83.38 509 LEU B C 1
ATOM 8577 O O . LEU B 1 509 ? -4.691 31.766 8.07 1 83.38 509 LEU B O 1
ATOM 8581 N N . ASP B 1 510 ? -5.66 32.25 6.094 1 78.62 510 ASP B N 1
ATOM 8582 C CA . ASP B 1 510 ? -4.988 33.531 6.027 1 78.62 510 ASP B CA 1
ATOM 8583 C C . ASP B 1 510 ? -5.672 34.562 6.934 1 78.62 510 ASP B C 1
ATOM 8585 O O . ASP B 1 510 ? -6.711 34.281 7.531 1 78.62 510 ASP B O 1
ATOM 8589 N N . THR B 1 511 ? -5.047 35.688 7.047 1 79.69 511 THR B N 1
ATOM 8590 C CA . THR B 1 511 ? -5.484 36.688 8.008 1 79.69 511 THR B CA 1
ATOM 8591 C C . THR B 1 511 ? -6.918 37.125 7.727 1 79.69 511 THR B C 1
ATOM 8593 O O . THR B 1 511 ? -7.73 37.25 8.648 1 79.69 511 THR B O 1
ATOM 8596 N N . GLN B 1 512 ? -7.184 37.312 6.473 1 81.25 512 GLN B N 1
ATOM 8597 C CA . GLN B 1 512 ? -8.523 37.75 6.125 1 81.25 512 GLN B CA 1
ATOM 8598 C C . GLN B 1 512 ? -9.562 36.656 6.375 1 81.25 512 GLN B C 1
ATOM 8600 O O . GLN B 1 512 ? -10.617 36.938 6.953 1 81.25 512 GLN B O 1
ATOM 8605 N N . ALA B 1 513 ? -9.305 35.562 5.93 1 86.88 513 ALA B N 1
ATOM 8606 C CA . ALA B 1 513 ? -10.227 34.438 6.121 1 86.88 513 ALA B CA 1
ATOM 8607 C C . ALA B 1 513 ? -10.438 34.156 7.605 1 86.88 513 ALA B C 1
ATOM 8609 O O . ALA B 1 513 ? -11.547 33.844 8.031 1 86.88 513 ALA B O 1
ATOM 8610 N N . ASP B 1 514 ? -9.383 34.219 8.328 1 89.25 514 ASP B N 1
ATOM 8611 C CA . ASP B 1 514 ? -9.453 34.031 9.773 1 89.25 514 ASP B CA 1
ATOM 8612 C C . ASP B 1 514 ? -10.352 35.062 10.438 1 89.25 514 ASP B C 1
ATOM 8614 O O . ASP B 1 514 ? -11.195 34.719 11.266 1 89.25 514 ASP B O 1
ATOM 8618 N N . ALA B 1 515 ? -10.156 36.281 10.055 1 87.44 515 ALA B N 1
ATOM 8619 C CA . ALA B 1 515 ? -10.953 37.375 10.617 1 87.44 515 ALA B CA 1
ATOM 8620 C C . ALA B 1 515 ? -12.43 37.219 10.273 1 87.44 515 ALA B C 1
ATOM 8622 O O . ALA B 1 515 ? -13.297 37.375 11.125 1 87.44 515 ALA B O 1
ATOM 8623 N N . ASP B 1 516 ? -12.672 36.875 9.031 1 90.25 516 ASP B N 1
ATOM 8624 C CA . ASP B 1 516 ? -14.047 36.688 8.586 1 90.25 516 ASP B CA 1
ATOM 8625 C C . ASP B 1 516 ? -14.719 35.531 9.344 1 90.25 516 ASP B C 1
ATOM 8627 O O . ASP B 1 516 ? -15.875 35.656 9.758 1 90.25 516 ASP B O 1
ATOM 8631 N N . LEU B 1 517 ? -14.062 34.531 9.477 1 93.06 517 LEU B N 1
ATOM 8632 C CA . LEU B 1 517 ? -14.602 33.375 10.18 1 93.06 517 LEU B CA 1
ATOM 8633 C C . LEU B 1 517 ? -14.883 33.719 11.641 1 93.06 517 LEU B C 1
ATOM 8635 O O . LEU B 1 517 ? -15.914 33.312 12.188 1 93.06 517 LEU B O 1
ATOM 8639 N N . ARG B 1 518 ? -13.992 34.375 12.25 1 91.5 518 ARG B N 1
ATOM 8640 C CA . ARG B 1 518 ? -14.148 34.781 13.641 1 91.5 518 ARG B CA 1
ATOM 8641 C C . ARG B 1 518 ? -15.43 35.594 13.836 1 91.5 518 ARG B C 1
ATOM 8643 O O . ARG B 1 518 ? -16.188 35.344 14.773 1 91.5 518 ARG B O 1
ATOM 8650 N N . VAL B 1 519 ? -15.641 36.531 12.93 1 89.94 519 VAL B N 1
ATOM 8651 C CA . VAL B 1 519 ? -16.812 37.375 13.016 1 89.94 519 VAL B CA 1
ATOM 8652 C C . VAL B 1 519 ? -18.078 36.531 12.844 1 89.94 519 VAL B C 1
ATOM 8654 O O . VAL B 1 519 ? -19.031 36.688 13.602 1 89.94 519 VAL B O 1
ATOM 8657 N N . ARG B 1 520 ? -18.062 35.75 11.914 1 92.62 520 ARG B N 1
ATOM 8658 C CA . ARG B 1 520 ? -19.234 34.938 11.617 1 92.62 520 ARG B CA 1
ATOM 8659 C C . ARG B 1 520 ? -19.531 33.969 12.75 1 92.62 520 ARG B C 1
ATOM 8661 O O . ARG B 1 520 ? -20.688 33.75 13.109 1 92.62 520 ARG B O 1
ATOM 8668 N N . LEU B 1 521 ? -18.562 33.375 13.297 1 92.81 521 LEU B N 1
ATOM 8669 C CA . LEU B 1 521 ? -18.75 32.406 14.375 1 92.81 521 LEU B CA 1
ATOM 8670 C C . LEU B 1 521 ? -19.156 33.125 15.672 1 92.81 521 LEU B C 1
ATOM 8672 O O . LEU B 1 521 ? -19.875 32.562 16.5 1 92.81 521 LEU B O 1
ATOM 8676 N N . ALA B 1 522 ? -18.625 34.312 15.812 1 90.44 522 ALA B N 1
ATOM 8677 C CA . ALA B 1 522 ? -19.062 35.094 16.969 1 90.44 522 ALA B CA 1
ATOM 8678 C C . ALA B 1 522 ? -20.562 35.344 16.922 1 90.44 522 ALA B C 1
ATOM 8680 O O . ALA B 1 522 ? -21.234 35.312 17.953 1 90.44 522 ALA B O 1
ATOM 8681 N N . GLU B 1 523 ? -20.969 35.656 15.703 1 89.94 523 GLU B N 1
ATOM 8682 C CA . GLU B 1 523 ? -22.406 35.844 15.523 1 89.94 523 GLU B CA 1
ATOM 8683 C C . GLU B 1 523 ? -23.172 34.531 15.773 1 89.94 523 GLU B C 1
ATOM 8685 O O . GLU B 1 523 ? -24.25 34.531 16.375 1 89.94 523 GLU B O 1
ATOM 8690 N N . LEU B 1 524 ? -22.703 33.469 15.328 1 92.31 524 LEU B N 1
ATOM 8691 C CA . LEU B 1 524 ? -23.328 32.188 15.5 1 92.31 524 LEU B CA 1
ATOM 8692 C C . LEU B 1 524 ? -23.344 31.781 16.969 1 92.31 524 LEU B C 1
ATOM 8694 O O . LEU B 1 524 ? -24.25 31.062 17.406 1 92.31 524 LEU B O 1
ATOM 8698 N N . ALA B 1 525 ? -22.391 32.219 17.719 1 92.62 525 ALA B N 1
ATOM 8699 C CA . ALA B 1 525 ? -22.219 31.859 19.125 1 92.62 525 ALA B CA 1
ATOM 8700 C C . ALA B 1 525 ? -23.391 32.375 19.969 1 92.62 525 ALA B C 1
ATOM 8702 O O . ALA B 1 525 ? -23.578 31.938 21.094 1 92.62 525 ALA B O 1
ATOM 8703 N N . LYS B 1 526 ? -24.156 33.219 19.359 1 87.75 526 LYS B N 1
ATOM 8704 C CA . LYS B 1 526 ? -25.328 33.719 20.062 1 87.75 526 LYS B CA 1
ATOM 8705 C C . LYS B 1 526 ? -26.422 32.656 20.172 1 87.75 526 LYS B C 1
ATOM 8707 O O . LYS B 1 526 ? -27.266 32.719 21.078 1 87.75 526 LYS B O 1
ATOM 8712 N N . THR B 1 527 ? -26.344 31.719 19.266 1 88.62 527 THR B N 1
ATOM 8713 C CA . THR B 1 527 ? -27.391 30.703 19.266 1 88.62 527 THR B CA 1
ATOM 8714 C C . THR B 1 527 ? -26.797 29.312 19.422 1 88.62 527 THR B C 1
ATOM 8716 O O . THR B 1 527 ? -27.516 28.328 19.656 1 88.62 527 THR B O 1
ATOM 8719 N N . THR B 1 528 ? -25.594 29.188 19.281 1 92.81 528 THR B N 1
ATOM 8720 C CA . THR B 1 528 ? -24.906 27.891 19.297 1 92.81 528 THR B CA 1
ATOM 8721 C C . THR B 1 528 ? -23.75 27.906 20.297 1 92.81 528 THR B C 1
ATOM 8723 O O . THR B 1 528 ? -23.016 28.891 20.391 1 92.81 528 THR B O 1
ATOM 8726 N N . THR B 1 529 ? -23.625 26.875 21.109 1 93.75 529 THR B N 1
ATOM 8727 C CA . THR B 1 529 ? -22.469 26.75 22 1 93.75 529 THR B CA 1
ATOM 8728 C C . THR B 1 529 ? -21.219 26.344 21.203 1 93.75 529 THR B C 1
ATOM 8730 O O . THR B 1 529 ? -21.188 25.266 20.609 1 93.75 529 THR B O 1
ATOM 8733 N N . ILE B 1 530 ? -20.234 27.188 21.234 1 95.69 530 ILE B N 1
ATOM 8734 C CA . ILE B 1 530 ? -19.016 26.922 20.469 1 95.69 530 ILE B CA 1
ATOM 8735 C C . ILE B 1 530 ? -17.844 26.703 21.422 1 95.69 530 ILE B C 1
ATOM 8737 O O . ILE B 1 530 ? -17.562 27.547 22.281 1 95.69 530 ILE B O 1
ATOM 8741 N N . ILE B 1 531 ? -17.266 25.547 21.344 1 95.81 531 ILE B N 1
ATOM 8742 C CA . ILE B 1 531 ? -16.047 25.234 22.078 1 95.81 531 ILE B CA 1
ATOM 8743 C C . ILE B 1 531 ? -14.852 25.234 21.141 1 95.81 531 ILE B C 1
ATOM 8745 O O . ILE B 1 531 ? -14.844 24.531 20.125 1 95.81 531 ILE B O 1
ATOM 8749 N N . ILE B 1 532 ? -13.867 26 21.469 1 95.56 532 ILE B N 1
ATOM 8750 C CA . ILE B 1 532 ? -12.742 26.141 20.547 1 95.56 532 ILE B CA 1
ATOM 8751 C C . ILE B 1 532 ? -11.43 25.953 21.297 1 95.56 532 ILE B C 1
ATOM 8753 O O . ILE B 1 532 ? -11.281 26.422 22.422 1 95.56 532 ILE B O 1
ATOM 8757 N N . VAL B 1 533 ? -10.57 25.156 20.734 1 93.44 533 VAL B N 1
ATOM 8758 C CA . VAL B 1 533 ? -9.18 25.109 21.156 1 93.44 533 VAL B CA 1
ATOM 8759 C C . VAL B 1 533 ? -8.328 26 20.25 1 93.44 533 VAL B C 1
ATOM 8761 O O . VAL B 1 533 ? -8.352 25.844 19.031 1 93.44 533 VAL B O 1
ATOM 8764 N N . THR B 1 534 ? -7.656 26.969 20.781 1 88.56 534 THR B N 1
ATOM 8765 C CA . THR B 1 534 ? -6.844 27.875 19.969 1 88.56 534 THR B CA 1
ATOM 8766 C C . THR B 1 534 ? -5.734 28.5 20.812 1 88.56 534 THR B C 1
ATOM 8768 O O . THR B 1 534 ? -5.816 28.516 22.047 1 88.56 534 THR B O 1
ATOM 8771 N N . HIS B 1 535 ? -4.785 28.906 20.172 1 78.62 535 HIS B N 1
ATOM 8772 C CA . HIS B 1 535 ? -3.715 29.656 20.812 1 78.62 535 HIS B CA 1
ATOM 8773 C C . HIS B 1 535 ? -3.682 31.094 20.328 1 78.62 535 HIS B C 1
ATOM 8775 O O . HIS B 1 535 ? -2.836 31.891 20.75 1 78.62 535 HIS B O 1
ATOM 8781 N N . HIS B 1 536 ? -4.625 31.453 19.531 1 80.31 536 HIS B N 1
ATOM 8782 C CA . HIS B 1 536 ? -4.641 32.781 18.938 1 80.31 536 HIS B CA 1
ATOM 8783 C C . HIS B 1 536 ? -5.406 33.781 19.812 1 80.31 536 HIS B C 1
ATOM 8785 O O . HIS B 1 536 ? -6.586 33.562 20.109 1 80.31 536 HIS B O 1
ATOM 8791 N N . LEU B 1 537 ? -4.812 34.812 20.062 1 77.25 537 LEU B N 1
ATOM 8792 C CA . LEU B 1 537 ? -5.375 35.812 20.969 1 77.25 537 LEU B CA 1
ATOM 8793 C C . LEU B 1 537 ? -6.633 36.438 20.375 1 77.25 537 LEU B C 1
ATOM 8795 O O . LEU B 1 537 ? -7.559 36.812 21.109 1 77.25 537 LEU B O 1
ATOM 8799 N N . ALA B 1 538 ? -6.637 36.625 19.094 1 81.38 538 ALA B N 1
ATOM 8800 C CA . ALA B 1 538 ? -7.785 37.25 18.438 1 81.38 538 ALA B CA 1
ATOM 8801 C C . ALA B 1 538 ? -9.055 36.438 18.672 1 81.38 538 ALA B C 1
ATOM 8803 O O . ALA B 1 538 ? -10.141 37 18.797 1 81.38 538 ALA B O 1
ATOM 8804 N N . TRP B 1 539 ? -8.898 35.156 18.75 1 88.56 539 TRP B N 1
ATOM 8805 C CA . TRP B 1 539 ? -10.016 34.25 19.016 1 88.56 539 TRP B CA 1
ATOM 8806 C C . TRP B 1 539 ? -10.391 34.281 20.5 1 88.56 539 TRP B C 1
ATOM 8808 O O . TRP B 1 539 ? -11.578 34.281 20.844 1 88.56 539 TRP B O 1
ATOM 8818 N N . LEU B 1 540 ? -9.422 34.344 21.297 1 87.81 540 LEU B N 1
ATOM 8819 C CA . LEU B 1 540 ? -9.641 34.312 22.734 1 87.81 540 LEU B CA 1
ATOM 8820 C C . LEU B 1 540 ? -10.406 35.531 23.203 1 87.81 540 LEU B C 1
ATOM 8822 O O . LEU B 1 540 ? -11.203 35.469 24.141 1 87.81 540 LEU B O 1
ATOM 8826 N N . SER B 1 541 ? -10.172 36.625 22.547 1 84.5 541 SER B N 1
ATOM 8827 C CA . SER B 1 541 ? -10.812 37.875 22.938 1 84.5 541 SER B CA 1
ATOM 8828 C C . SER B 1 541 ? -12.312 37.844 22.688 1 84.5 541 SER B C 1
ATOM 8830 O O . SER B 1 541 ? -13.07 38.594 23.281 1 84.5 541 SER B O 1
ATOM 8832 N N . LEU B 1 542 ? -12.734 36.938 21.875 1 88 542 LEU B N 1
ATOM 8833 C CA . LEU B 1 542 ? -14.148 36.844 21.531 1 88 542 LEU B CA 1
ATOM 8834 C C . LEU B 1 542 ? -14.844 35.812 22.406 1 88 542 LEU B C 1
ATOM 8836 O O . LEU B 1 542 ? -16.062 35.656 22.328 1 88 542 LEU B O 1
ATOM 8840 N N . CYS B 1 543 ? -14.109 35.188 23.203 1 91.12 543 CYS B N 1
ATOM 8841 C CA . CYS B 1 543 ? -14.672 34.125 24.016 1 91.12 543 CYS B CA 1
ATOM 8842 C C . CYS B 1 543 ? -15.273 34.656 25.312 1 91.12 543 CYS B C 1
ATOM 8844 O O . CYS B 1 543 ? -14.805 35.688 25.828 1 91.12 543 CYS B O 1
ATOM 8846 N N . THR B 1 544 ? -16.25 34 25.734 1 88.44 544 THR B N 1
ATOM 8847 C CA . THR B 1 544 ? -16.891 34.344 27 1 88.44 544 THR B CA 1
ATOM 8848 C C . THR B 1 544 ? -16.141 33.719 28.172 1 88.44 544 THR B C 1
ATOM 8850 O O . THR B 1 544 ? -16.016 34.344 29.234 1 88.44 544 THR B O 1
ATOM 8853 N N . SER B 1 545 ? -15.695 32.594 27.953 1 90.25 545 SER B N 1
ATOM 8854 C CA . SER B 1 545 ? -14.953 31.922 29.016 1 90.25 545 SER B CA 1
ATOM 8855 C C . SER B 1 545 ? -13.727 31.203 28.453 1 90.25 545 SER B C 1
ATOM 8857 O O . SER B 1 545 ? -13.703 30.844 27.266 1 90.25 545 SER B O 1
ATOM 8859 N N . ILE B 1 546 ? -12.781 31.062 29.312 1 92.19 546 ILE B N 1
ATOM 8860 C CA . ILE B 1 546 ? -11.539 30.391 28.953 1 92.19 546 ILE B CA 1
ATOM 8861 C C . ILE B 1 546 ? -11.148 29.391 30.047 1 92.19 546 ILE B C 1
ATOM 8863 O O . ILE B 1 546 ? -11.258 29.688 31.234 1 92.19 546 ILE B O 1
ATOM 8867 N N . ALA B 1 547 ? -10.844 28.234 29.641 1 93.5 547 ALA B N 1
ATOM 8868 C CA . ALA B 1 547 ? -10.289 27.219 30.516 1 93.5 547 ALA B CA 1
ATOM 8869 C C . ALA B 1 547 ? -8.844 26.891 30.156 1 93.5 547 ALA B C 1
ATOM 8871 O O . ALA B 1 547 ? -8.531 26.641 28.984 1 93.5 547 ALA B O 1
ATOM 8872 N N . VAL B 1 548 ? -7.961 26.922 31.141 1 93.38 548 VAL B N 1
ATOM 8873 C CA . VAL B 1 548 ? -6.543 26.672 30.906 1 93.38 548 VAL B CA 1
ATOM 8874 C C . VAL B 1 548 ? -6.184 25.266 31.359 1 93.38 548 VAL B C 1
ATOM 8876 O O . VAL B 1 548 ? -6.344 24.906 32.531 1 93.38 548 VAL B O 1
ATOM 8879 N N . LEU B 1 549 ? -5.746 24.531 30.391 1 92.75 549 LEU B N 1
ATOM 8880 C CA . LEU B 1 549 ? -5.363 23.141 30.625 1 92.75 549 LEU B CA 1
ATOM 8881 C C . LEU B 1 549 ? -3.848 23.016 30.719 1 92.75 549 LEU B C 1
ATOM 8883 O O . LEU B 1 549 ? -3.117 23.516 29.859 1 92.75 549 LEU B O 1
ATOM 8887 N N . ASP B 1 550 ? -3.432 22.406 31.766 1 89 550 ASP B N 1
ATOM 8888 C CA . ASP B 1 550 ? -2.01 22.156 31.984 1 89 550 ASP B CA 1
ATOM 8889 C C . ASP B 1 550 ? -1.78 20.75 32.531 1 89 550 ASP B C 1
ATOM 8891 O O . ASP B 1 550 ? -2.311 20.406 33.594 1 89 550 ASP B O 1
ATOM 8895 N N . GLN B 1 551 ? -0.996 20 31.859 1 86.25 551 GLN B N 1
ATOM 8896 C CA . GLN B 1 551 ? -0.62 18.641 32.25 1 86.25 551 GLN B CA 1
ATOM 8897 C C . GLN B 1 551 ? -1.849 17.812 32.625 1 86.25 551 GLN B C 1
ATOM 8899 O O . GLN B 1 551 ? -1.877 17.172 33.656 1 86.25 551 GLN B O 1
ATOM 8904 N N . GLY B 1 552 ? -2.881 18.016 31.906 1 89.81 552 GLY B N 1
ATOM 8905 C CA . GLY B 1 552 ? -4.055 17.172 32.031 1 89.81 552 GLY B CA 1
ATOM 8906 C C . GLY B 1 552 ? -5.043 17.672 33.094 1 89.81 552 GLY B C 1
ATOM 8907 O O . GLY B 1 552 ? -6.043 17.016 33.375 1 89.81 552 GLY B O 1
ATOM 8908 N N . ARG B 1 553 ? -4.762 18.812 33.688 1 92.56 553 ARG B N 1
ATOM 8909 C CA . ARG B 1 553 ? -5.645 19.391 34.688 1 92.56 553 ARG B CA 1
ATOM 8910 C C . ARG B 1 553 ? -6.027 20.812 34.344 1 92.56 553 ARG B C 1
ATOM 8912 O O . ARG B 1 553 ? -5.281 21.5 33.656 1 92.56 553 ARG B O 1
ATOM 8919 N N . ILE B 1 554 ? -7.219 21.156 34.812 1 93.19 554 ILE B N 1
ATOM 8920 C CA . ILE B 1 554 ? -7.613 22.547 34.625 1 93.19 554 ILE B CA 1
ATOM 8921 C C . ILE B 1 554 ? -7 23.391 35.75 1 93.19 554 ILE B C 1
ATOM 8923 O O . ILE B 1 554 ? -7.332 23.219 36.906 1 93.19 554 ILE B O 1
ATOM 8927 N N . VAL B 1 555 ? -6.18 24.281 35.438 1 91.31 555 VAL B N 1
ATOM 8928 C CA . VAL B 1 555 ? -5.461 25.062 36.438 1 91.31 555 VAL B CA 1
ATOM 8929 C C . VAL B 1 555 ? -6.172 26.391 36.688 1 91.31 555 VAL B C 1
ATOM 8931 O O . VAL B 1 555 ? -6.012 27.016 37.719 1 91.31 555 VAL B O 1
ATOM 8934 N N . ASP B 1 556 ? -6.754 26.875 35.594 1 89.75 556 ASP B N 1
ATOM 8935 C CA . ASP B 1 556 ? -7.496 28.141 35.688 1 89.75 556 ASP B CA 1
ATOM 8936 C C . ASP B 1 556 ? -8.695 28.141 34.75 1 89.75 556 ASP B C 1
ATOM 8938 O O . ASP B 1 556 ? -8.625 27.562 33.656 1 89.75 556 ASP B O 1
ATOM 8942 N N . SER B 1 557 ? -9.844 28.609 35.281 1 91 557 SER B N 1
ATOM 8943 C CA . SER B 1 557 ? -11.039 28.719 34.438 1 91 557 SER B CA 1
ATOM 8944 C C . SER B 1 557 ? -11.914 29.875 34.906 1 91 557 SER B C 1
ATOM 8946 O O . SER B 1 557 ? -12.016 30.156 36.094 1 91 557 SER B O 1
ATOM 8948 N N . GLY B 1 558 ? -12.477 30.562 33.969 1 87.88 558 GLY B N 1
ATOM 8949 C CA . GLY B 1 558 ? -13.336 31.688 34.281 1 87.88 558 GLY B CA 1
ATOM 8950 C C . GLY B 1 558 ? -13.656 32.562 33.094 1 87.88 558 GLY B C 1
ATOM 8951 O O . GLY B 1 558 ? -13.562 32.125 31.953 1 87.88 558 GLY B O 1
ATOM 8952 N N . ASP B 1 559 ? -14.117 33.75 33.375 1 87.81 559 ASP B N 1
ATOM 8953 C CA . ASP B 1 559 ? -14.43 34.719 32.312 1 87.81 559 ASP B CA 1
ATOM 8954 C C . ASP B 1 559 ? -13.172 35.125 31.562 1 87.81 559 ASP B C 1
ATOM 8956 O O . ASP B 1 559 ? -12.109 35.312 32.156 1 87.81 559 ASP B O 1
ATOM 8960 N N . ALA B 1 560 ? -13.375 35.281 30.266 1 87.88 560 ALA B N 1
ATOM 8961 C CA . ALA B 1 560 ? -12.234 35.594 29.422 1 87.88 560 ALA B CA 1
ATOM 8962 C C . ALA B 1 560 ? -11.57 36.906 29.875 1 87.88 560 ALA B C 1
ATOM 8964 O O . ALA B 1 560 ? -10.344 37.031 29.828 1 87.88 560 ALA B O 1
ATOM 8965 N N . ALA B 1 561 ? -12.312 37.844 30.312 1 83.56 561 ALA B N 1
ATOM 8966 C CA . ALA B 1 561 ? -11.805 39.125 30.734 1 83.56 561 ALA B CA 1
ATOM 8967 C C . ALA B 1 561 ? -10.859 39 31.922 1 83.56 561 ALA B C 1
ATOM 8969 O O . ALA B 1 561 ? -9.922 39.781 32.062 1 83.56 561 ALA B O 1
ATOM 8970 N N . THR B 1 562 ? -11.047 37.938 32.656 1 86.19 562 THR B N 1
ATOM 8971 C CA . THR B 1 562 ? -10.25 37.75 33.875 1 86.19 562 THR B CA 1
ATOM 8972 C C . THR B 1 562 ? -9.023 36.906 33.594 1 86.19 562 THR B C 1
ATOM 8974 O O . THR B 1 562 ? -7.969 37.094 34.219 1 86.19 562 THR B O 1
ATOM 8977 N N . ILE B 1 563 ? -9.164 36.031 32.656 1 87.25 563 ILE B N 1
ATOM 8978 C CA . ILE B 1 563 ? -8.117 35.031 32.438 1 87.25 563 ILE B CA 1
ATOM 8979 C C . ILE B 1 563 ? -7.098 35.562 31.438 1 87.25 563 ILE B C 1
ATOM 8981 O O . ILE B 1 563 ? -5.906 35.281 31.547 1 87.25 563 ILE B O 1
ATOM 8985 N N . LEU B 1 564 ? -7.445 36.344 30.469 1 85.94 564 LEU B N 1
ATOM 8986 C CA . LEU B 1 564 ? -6.609 36.75 29.344 1 85.94 564 LEU B CA 1
ATOM 8987 C C . LEU B 1 564 ? -5.395 37.531 29.844 1 85.94 564 LEU B C 1
ATOM 8989 O O . LEU B 1 564 ? -4.273 37.312 29.391 1 85.94 564 LEU B O 1
ATOM 8993 N N . PRO B 1 565 ? -5.652 38.469 30.781 1 78.88 565 PRO B N 1
ATOM 8994 C CA . PRO B 1 565 ? -4.5 39.25 31.281 1 78.88 565 PRO B CA 1
ATOM 8995 C C . PRO B 1 565 ? -3.48 38.344 32 1 78.88 565 PRO B C 1
ATOM 8997 O O . PRO B 1 565 ? -2.285 38.656 32 1 78.88 565 PRO B O 1
ATOM 9000 N N . LYS B 1 566 ? -3.961 37.281 32.531 1 77.62 566 LYS B N 1
ATOM 9001 C CA . LYS B 1 566 ? -3.074 36.344 33.25 1 77.62 566 LYS B CA 1
ATOM 9002 C C . LYS B 1 566 ? -2.244 35.531 32.281 1 77.62 566 LYS B C 1
ATOM 9004 O O . LYS B 1 566 ? -1.142 35.094 32.594 1 77.62 566 LYS B O 1
ATOM 9009 N N . LEU B 1 567 ? -2.822 35.25 31.188 1 74.69 567 LEU B N 1
ATOM 9010 C CA . LEU B 1 567 ? -2.145 34.438 30.172 1 74.69 567 LEU B CA 1
ATOM 9011 C C . LEU B 1 567 ? -1.029 35.25 29.5 1 74.69 567 LEU B C 1
ATOM 9013 O O . LEU B 1 567 ? -0.004 34.688 29.109 1 74.69 567 LEU B O 1
ATOM 9017 N N . GLY B 1 568 ? -1.25 36.531 29.203 1 59.38 568 GLY B N 1
ATOM 9018 C CA . GLY B 1 568 ? -0.237 37.438 28.656 1 59.38 568 GLY B CA 1
ATOM 9019 C C . GLY B 1 568 ? 0.948 37.625 29.578 1 59.38 568 GLY B C 1
ATOM 9020 O O . GLY B 1 568 ? 2.088 37.719 29.125 1 59.38 568 GLY B O 1
ATOM 9021 N N . HIS B 1 569 ? 0.632 37.75 30.906 1 49.12 569 HIS B N 1
ATOM 9022 C CA . HIS B 1 569 ? 1.664 37.969 31.922 1 49.12 569 HIS B CA 1
ATOM 9023 C C . HIS B 1 569 ? 2.449 36.688 32.156 1 49.12 569 HIS B C 1
ATOM 9025 O O . HIS B 1 569 ? 3.643 36.719 32.469 1 49.12 569 HIS B O 1
ATOM 9031 N N . ARG B 1 570 ? 1.815 35.656 32.125 1 46.91 570 ARG B N 1
ATOM 9032 C CA . ARG B 1 570 ? 2.508 34.406 32.312 1 46.91 570 ARG B CA 1
ATOM 9033 C C . ARG B 1 570 ? 3.48 34.125 31.172 1 46.91 570 ARG B C 1
ATOM 9035 O O . ARG B 1 570 ? 4.539 33.531 31.375 1 46.91 570 ARG B O 1
ATOM 9042 N N . GLY B 1 571 ? 3.135 34.531 30.047 1 45.38 571 GLY B N 1
ATOM 9043 C CA . GLY B 1 571 ? 4.113 34.5 28.969 1 45.38 571 GLY B CA 1
ATOM 9044 C C . GLY B 1 571 ? 5.281 35.438 29.188 1 45.38 571 GLY B C 1
ATOM 9045 O O . GLY B 1 571 ? 6.406 35.156 28.781 1 45.38 571 GLY B O 1
ATOM 9046 N N . ARG B 1 572 ? 5.184 36.688 29.812 1 41.41 572 ARG B N 1
ATOM 9047 C CA . ARG B 1 572 ? 6.227 37.656 30.141 1 41.41 572 ARG B CA 1
ATOM 9048 C C . ARG B 1 572 ? 6.961 37.25 31.422 1 41.41 572 ARG B C 1
ATOM 9050 O O . ARG B 1 572 ? 8.172 37.469 31.531 1 41.41 572 ARG B O 1
ATOM 9057 N N . THR B 1 573 ? 6.422 36.844 32.469 1 37.69 573 THR B N 1
ATOM 9058 C CA . THR B 1 573 ? 7.016 36.594 33.75 1 37.69 573 THR B CA 1
ATOM 9059 C C . THR B 1 573 ? 7.887 35.344 33.719 1 37.69 573 THR B C 1
ATOM 9061 O O . THR B 1 573 ? 8.867 35.219 34.469 1 37.69 573 THR B O 1
ATOM 9064 N N . ASP B 1 574 ? 7.566 34.375 33.062 1 37.78 574 ASP B N 1
ATOM 9065 C CA . ASP B 1 574 ? 8.477 33.219 33.031 1 37.78 574 ASP B CA 1
ATOM 9066 C C . ASP B 1 574 ? 9.766 33.562 32.281 1 37.78 574 ASP B C 1
ATOM 9068 O O . ASP B 1 574 ? 10.734 32.812 32.344 1 37.78 574 ASP B O 1
ATOM 9072 N N . LEU B 1 575 ? 9.836 34.625 31.578 1 33.16 575 LEU B N 1
ATOM 9073 C CA . LEU B 1 575 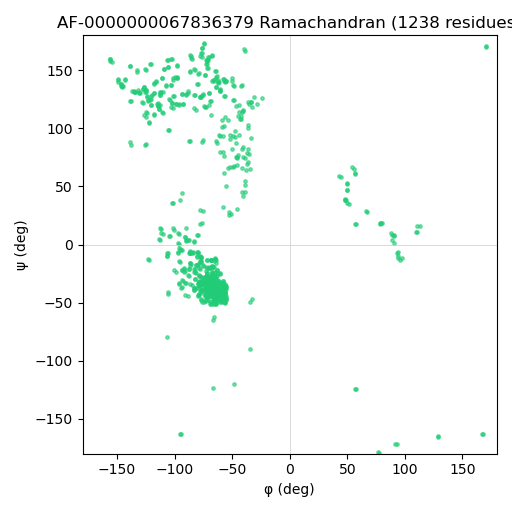? 11.055 35.156 31 1 33.16 575 LEU B CA 1
ATOM 9074 C C . LEU B 1 575 ? 11.938 35.781 32.062 1 33.16 575 LEU B C 1
ATOM 9076 O O . LEU B 1 575 ? 13.164 35.688 32 1 33.16 575 LEU B O 1
ATOM 9080 N N . HIS B 1 576 ? 11.492 36.656 33 1 33.06 576 HIS B N 1
ATOM 9081 C CA . HIS B 1 576 ? 12.312 37.375 34 1 33.06 576 HIS B CA 1
ATOM 9082 C C . HIS B 1 576 ? 12.75 36.406 35.094 1 33.06 576 HIS B C 1
ATOM 9084 O O . HIS B 1 576 ? 13.805 36.625 35.719 1 33.06 576 HIS B O 1
ATOM 9090 N N . SER B 1 577 ? 11.977 35.594 35.594 1 36.44 577 SER B N 1
ATOM 9091 C CA . SER B 1 577 ? 12.422 34.75 36.719 1 36.44 577 SER B CA 1
ATOM 9092 C C . SER B 1 577 ? 13.461 33.75 36.281 1 36.44 577 SER B C 1
ATOM 9094 O O . SER B 1 577 ? 14.328 33.344 37.062 1 36.44 577 SER B O 1
ATOM 9096 N N . ARG B 1 578 ? 13.453 33.188 35.094 1 39.5 578 ARG B N 1
ATOM 9097 C CA . ARG B 1 578 ? 14.469 32.188 34.688 1 39.5 578 ARG B CA 1
ATOM 9098 C C . ARG B 1 578 ? 15.703 32.875 34.125 1 39.5 578 ARG B C 1
ATOM 9100 O O . ARG B 1 578 ? 16.688 32.219 33.781 1 39.5 578 ARG B O 1
ATOM 9107 N N . ALA B 1 579 ? 15.758 34.125 33.688 1 37.16 579 ALA B N 1
ATOM 9108 C CA . ALA B 1 579 ? 17 34.844 33.438 1 37.16 579 ALA B CA 1
ATOM 9109 C C . ALA B 1 579 ? 17.828 35 34.719 1 37.16 579 ALA B C 1
ATOM 9111 O O . ALA B 1 579 ? 19.062 35.031 34.656 1 37.16 579 ALA B O 1
ATOM 9112 N N . ALA B 1 580 ? 17.359 35.281 35.906 1 38.28 580 ALA B N 1
ATOM 9113 C CA . ALA B 1 580 ? 18.156 35.438 37.094 1 38.28 580 ALA B CA 1
ATOM 9114 C C . ALA B 1 580 ? 18.734 34.125 37.562 1 38.28 580 ALA B C 1
ATOM 9116 O O . ALA B 1 580 ? 19.781 34.062 38.219 1 38.28 580 ALA B O 1
ATOM 9117 N N . GLY B 1 581 ? 18.031 33.031 37.5 1 34.59 581 GLY B N 1
ATOM 9118 C CA . GLY B 1 581 ? 18.531 31.812 38.125 1 34.59 581 GLY B CA 1
ATOM 9119 C C . GLY B 1 581 ? 19.547 31.078 37.25 1 34.59 581 GLY B C 1
ATOM 9120 O O . GLY B 1 581 ? 20.109 30.078 37.688 1 34.59 581 GLY B O 1
ATOM 9121 N N . SER B 1 582 ? 19.438 31.312 36 1 34.03 582 SER B N 1
ATOM 9122 C CA . SER B 1 582 ? 20.188 30.344 35.219 1 34.03 582 SER B CA 1
ATOM 9123 C C . SER B 1 582 ? 21.672 30.719 35.188 1 34.03 582 SER B C 1
ATOM 9125 O O . SER B 1 582 ? 22.453 30.078 34.438 1 34.03 582 SER B O 1
ATOM 9127 N N . VAL B 1 583 ? 22.031 31.859 35.719 1 33.62 583 VAL B N 1
ATOM 9128 C CA . VAL B 1 583 ? 23.438 32.125 35.469 1 33.62 583 VAL B CA 1
ATOM 9129 C C . VAL B 1 583 ? 24.328 31.188 36.281 1 33.62 583 VAL B C 1
ATOM 9131 O O . VAL B 1 583 ? 25.516 31.047 36 1 33.62 583 VAL B O 1
ATOM 9134 N N . ASN B 1 584 ? 24 31 37.594 1 30.5 584 ASN B N 1
ATOM 9135 C CA . ASN B 1 584 ? 25.125 30.484 38.375 1 30.5 584 ASN B CA 1
ATOM 9136 C C . ASN B 1 584 ? 25.328 29 38.156 1 30.5 584 ASN B C 1
ATOM 9138 O O . ASN B 1 584 ? 24.969 28.172 38.969 1 30.5 584 ASN B O 1
ATOM 9142 N N . VAL B 1 585 ? 24.859 28.375 37.219 1 31.31 585 VAL B N 1
ATOM 9143 C CA . VAL B 1 585 ? 25.281 26.984 37.188 1 31.31 585 VAL B CA 1
ATOM 9144 C C . VAL B 1 585 ? 26.797 26.891 37 1 31.31 585 VAL B C 1
ATOM 9146 O O . VAL B 1 585 ? 27.328 27.312 35.969 1 31.31 585 VAL B O 1
ATOM 9149 N N . THR B 1 586 ? 27.594 26.922 38.125 1 29.75 586 THR B N 1
ATOM 9150 C CA . THR B 1 586 ? 28.984 26.531 38.156 1 29.75 586 THR B CA 1
ATOM 9151 C C . THR B 1 586 ? 29.219 25.266 37.312 1 29.75 586 THR B C 1
ATOM 9153 O O . THR B 1 586 ? 28.469 24.297 37.406 1 29.75 586 THR B O 1
ATOM 9156 N N . PRO B 1 587 ? 29.969 25.375 36.25 1 29.5 587 PRO B N 1
ATOM 9157 C CA . PRO B 1 587 ? 30.328 24.203 35.469 1 29.5 587 PRO B CA 1
ATOM 9158 C C . PRO B 1 587 ? 30.844 23.047 36.344 1 29.5 587 PRO B C 1
ATOM 9160 O O . PRO B 1 587 ? 31.844 23.203 37.031 1 29.5 587 PRO B O 1
ATOM 9163 N N . GLN B 1 588 ? 30.062 22.422 37.156 1 28.23 588 GLN B N 1
ATOM 9164 C CA . GLN B 1 588 ? 30.641 21.297 37.875 1 28.23 588 GLN B CA 1
ATOM 9165 C C . GLN B 1 588 ? 31.516 20.453 36.969 1 28.23 588 GLN B C 1
ATOM 9167 O O . GLN B 1 588 ? 31.094 20.125 35.844 1 28.23 588 GLN B O 1
ATOM 9172 N N . SER B 1 589 ? 32.844 20.516 37.156 1 27.34 589 SER B N 1
ATOM 9173 C CA . SER B 1 589 ? 33.844 19.672 36.5 1 27.34 589 SER B CA 1
ATOM 9174 C C . SER B 1 589 ? 33.375 18.219 36.406 1 27.34 589 SER B C 1
ATOM 9176 O O . SER B 1 589 ? 33 17.625 37.406 1 27.34 589 SER B O 1
ATOM 9178 N N . TYR B 1 590 ? 32.656 17.906 35.469 1 27.06 590 TYR B N 1
ATOM 9179 C CA . TYR B 1 590 ? 32.438 16.484 35.219 1 27.06 590 TYR B CA 1
ATOM 9180 C C . TYR B 1 590 ? 33.688 15.672 35.531 1 27.06 590 TYR B C 1
ATOM 9182 O O . TYR B 1 590 ? 34.719 15.867 34.875 1 27.06 590 TYR B O 1
ATOM 9190 N N . ALA B 1 591 ? 33.938 15.43 36.781 1 29.94 591 ALA B N 1
ATOM 9191 C CA . ALA B 1 591 ? 35.031 14.5 37.156 1 29.94 591 ALA B CA 1
ATOM 9192 C C . ALA B 1 591 ? 35.125 13.359 36.156 1 29.94 591 ALA B C 1
ATOM 9194 O O . ALA B 1 591 ? 34.125 12.797 35.75 1 29.94 591 ALA B O 1
ATOM 9195 N N . ARG B 1 592 ? 36.312 13.258 35.531 1 29.12 592 ARG B N 1
ATOM 9196 C CA . ARG B 1 592 ? 36.75 12.172 34.656 1 29.12 592 ARG B CA 1
ATOM 9197 C C . ARG B 1 592 ? 36.562 10.812 35.312 1 29.12 592 ARG B C 1
ATOM 9199 O O . ARG B 1 592 ? 37.031 10.586 36.438 1 29.12 592 ARG B O 1
ATOM 9206 N N . PRO B 1 593 ? 35.438 10.164 35.125 1 28.11 593 PRO B N 1
ATOM 9207 C CA . PRO B 1 593 ? 35.438 8.859 35.812 1 28.11 593 PRO B CA 1
ATOM 9208 C C . PRO B 1 593 ? 36.781 8.125 35.688 1 28.11 593 PRO B C 1
ATOM 9210 O O . PRO B 1 593 ? 37.5 8.344 34.719 1 28.11 593 PRO B O 1
ATOM 9213 N N . ASN B 1 594 ? 37.469 7.93 36.719 1 24.53 594 ASN B N 1
ATOM 9214 C CA . ASN B 1 594 ? 38.688 7.113 36.75 1 24.53 594 ASN B CA 1
ATOM 9215 C C . ASN B 1 594 ? 38.594 5.91 35.844 1 24.53 594 ASN B C 1
ATOM 9217 O O . ASN B 1 594 ? 37.531 5.27 35.75 1 24.53 594 ASN B O 1
ATOM 9221 N N . PRO B 1 595 ? 39.594 5.816 34.875 1 27.08 595 PRO B N 1
ATOM 9222 C CA . PRO B 1 595 ? 39.688 4.691 33.938 1 27.08 595 PRO B CA 1
ATOM 9223 C C . PRO B 1 595 ? 39.656 3.338 34.625 1 27.08 595 PRO B C 1
ATOM 9225 O O . PRO B 1 595 ? 40.688 2.693 34.812 1 27.08 595 PRO B O 1
ATOM 9228 N N . ALA B 1 596 ? 39.031 3.262 35.812 1 24.62 596 ALA B N 1
ATOM 9229 C CA . ALA B 1 596 ? 39.312 1.978 36.438 1 24.62 596 ALA B CA 1
ATOM 9230 C C . ALA B 1 596 ? 39.312 0.845 35.438 1 24.62 596 ALA B C 1
ATOM 9232 O O . ALA B 1 596 ? 38.781 0.982 34.312 1 24.62 596 ALA B O 1
ATOM 9233 N N . GLY B 1 597 ? 39.781 -0.357 35.812 1 23.39 597 GLY B N 1
ATOM 9234 C CA . GLY B 1 597 ? 40.344 -1.621 35.344 1 23.39 597 GLY B CA 1
ATOM 9235 C C . GLY B 1 597 ? 39.438 -2.387 34.438 1 23.39 597 GLY B C 1
ATOM 9236 O O . GLY B 1 597 ? 38.25 -2.541 34.719 1 23.39 597 GLY B O 1
ATOM 9237 N N . ARG B 1 598 ? 39.625 -2.184 33.156 1 25.45 598 ARG B N 1
ATOM 9238 C CA . ARG B 1 598 ? 39.156 -3.066 32.094 1 25.45 598 ARG B CA 1
ATOM 9239 C C . ARG B 1 598 ? 39.312 -4.531 32.5 1 25.45 598 ARG B C 1
ATOM 9241 O O . ARG B 1 598 ? 40.406 -5.078 32.469 1 25.45 598 ARG B O 1
ATOM 9248 N N . GLY B 1 599 ? 38.781 -5 33.625 1 24.3 599 GLY B N 1
ATOM 9249 C CA . GLY B 1 599 ? 39.062 -6.426 33.688 1 24.3 599 GLY B CA 1
ATOM 9250 C C . GLY B 1 599 ? 38.719 -7.145 32.375 1 24.3 599 GLY B C 1
ATOM 9251 O O . GLY B 1 599 ? 37.969 -6.633 31.562 1 24.3 599 GLY B O 1
ATOM 9252 N N . PRO B 1 600 ? 39.625 -8.086 31.875 1 25.7 600 PRO B N 1
ATOM 9253 C CA . PRO B 1 600 ? 39.625 -8.797 30.594 1 25.7 600 PRO B CA 1
ATOM 9254 C C . PRO B 1 600 ? 38.25 -9.383 30.266 1 25.7 600 PRO B C 1
ATOM 9256 O O . PRO B 1 600 ? 37.656 -10.086 31.094 1 25.7 600 PRO B O 1
ATOM 9259 N N . VAL B 1 601 ? 37.344 -8.617 29.875 1 24.66 601 VAL B N 1
ATOM 9260 C CA . VAL B 1 601 ? 36.125 -9.344 29.578 1 24.66 601 VAL B CA 1
ATOM 9261 C C . VAL B 1 601 ? 36.438 -10.57 28.719 1 24.66 601 VAL B C 1
ATOM 9263 O O . VAL B 1 601 ? 37.062 -10.453 27.656 1 24.66 601 VAL B O 1
ATOM 9266 N N . GLU B 1 602 ? 36.656 -11.711 29.328 1 22.16 602 GLU B N 1
ATOM 9267 C CA . GLU B 1 602 ? 36.844 -13.047 28.766 1 22.16 602 GLU B CA 1
ATOM 9268 C C . GLU B 1 602 ? 35.969 -13.273 27.547 1 22.16 602 GLU B C 1
ATOM 9270 O O . GLU B 1 602 ? 34.75 -13 27.594 1 22.16 602 GLU B O 1
ATOM 9275 N N . LEU B 1 603 ? 36.625 -13.125 26.391 1 23.17 603 LEU B N 1
ATOM 9276 C CA . LEU B 1 603 ? 36.219 -13.562 25.047 1 23.17 603 LEU B CA 1
ATOM 9277 C C . LEU B 1 603 ? 35.531 -14.914 25.109 1 23.17 603 LEU B C 1
ATOM 9279 O O . LEU B 1 603 ? 36.125 -15.922 25.438 1 23.17 603 LEU B O 1
ATOM 9283 N N . VAL B 1 604 ? 34.344 -14.953 25.797 1 21.73 604 VAL B N 1
ATOM 9284 C CA . VAL B 1 604 ? 33.781 -16.297 25.844 1 21.73 604 VAL B CA 1
ATOM 9285 C C . VAL B 1 604 ? 33.812 -16.922 24.453 1 21.73 604 VAL B C 1
ATOM 9287 O O . VAL B 1 604 ? 33.344 -16.344 23.484 1 21.73 604 VAL B O 1
ATOM 9290 N N . LYS B 1 605 ? 34.875 -17.75 24.234 1 20.39 605 LYS B N 1
ATOM 9291 C CA . LYS B 1 605 ? 35.125 -18.719 23.156 1 20.39 605 LYS B CA 1
ATOM 9292 C C . LYS B 1 605 ? 33.812 -19.406 22.734 1 20.39 605 LYS B C 1
ATOM 9294 O O . LYS B 1 605 ? 33.125 -20 23.562 1 20.39 605 LYS B O 1
ATOM 9299 N N . MET B 1 606 ? 33.094 -18.656 21.859 1 20.2 606 MET B N 1
ATOM 9300 C CA . MET B 1 606 ? 32.062 -19.438 21.188 1 20.2 606 MET B CA 1
ATOM 9301 C C . MET B 1 606 ? 32.594 -20.812 20.797 1 20.2 606 MET B C 1
ATOM 9303 O O . MET B 1 606 ? 33.5 -20.938 19.984 1 20.2 606 MET B O 1
ATOM 9307 N N . GLY B 1 607 ? 32.906 -21.641 21.891 1 19.69 607 GLY B N 1
ATOM 9308 C CA . GLY B 1 607 ? 33.312 -23.047 21.828 1 19.69 607 GLY B CA 1
ATOM 9309 C C . GLY B 1 607 ? 32.656 -23.797 20.688 1 19.69 607 GLY B C 1
ATOM 9310 O O . GLY B 1 607 ? 31.578 -23.406 20.203 1 19.69 607 GLY B O 1
ATOM 9311 N N . SER B 1 608 ? 33.625 -24.375 19.812 1 23.12 608 SER B N 1
ATOM 9312 C CA . SER B 1 608 ? 33.562 -25.375 18.766 1 23.12 608 SER B CA 1
ATOM 9313 C C . SER B 1 608 ? 32.656 -26.531 19.141 1 23.12 608 SER B C 1
ATOM 9315 O O . SER B 1 608 ? 32.938 -27.688 18.859 1 23.12 608 SER B O 1
ATOM 9317 N N . LEU B 1 609 ? 31.516 -26.203 19.734 1 20.69 609 LEU B N 1
ATOM 9318 C CA . LEU B 1 609 ? 30.844 -27.375 20.25 1 20.69 609 LEU B CA 1
ATOM 9319 C C . LEU B 1 609 ? 30.828 -28.5 19.219 1 20.69 609 LEU B C 1
ATOM 9321 O O . LEU B 1 609 ? 29.938 -28.547 18.359 1 20.69 609 LEU B O 1
ATOM 9325 N N . VAL B 1 610 ? 32.031 -28.5 18.281 1 22.42 610 VAL B N 1
ATOM 9326 C CA . VAL B 1 610 ? 32.125 -29.75 17.547 1 22.42 610 VAL B CA 1
ATOM 9327 C C . VAL B 1 610 ? 32.125 -30.922 18.547 1 22.42 610 VAL B C 1
ATOM 9329 O O . VAL B 1 610 ? 33.094 -31.062 19.328 1 22.42 610 VAL B O 1
ATOM 9332 N N . THR B 1 611 ? 31.047 -31.125 19.234 1 20.94 611 THR B N 1
ATOM 9333 C CA . THR B 1 611 ? 30.969 -32.281 20.109 1 20.94 611 THR B CA 1
ATOM 9334 C C . THR B 1 611 ? 31.484 -33.531 19.391 1 20.94 611 THR B C 1
ATOM 9336 O O . THR B 1 611 ? 30.922 -33.969 18.375 1 20.94 611 THR B O 1
ATOM 9339 N N . THR B 1 612 ? 32.906 -33.5 19.125 1 20.84 612 THR B N 1
ATOM 9340 C CA . THR B 1 612 ? 33.469 -34.781 18.688 1 20.84 612 THR B CA 1
ATOM 9341 C C . THR B 1 612 ? 32.969 -35.938 19.531 1 20.84 612 THR B C 1
ATOM 9343 O O . THR B 1 612 ? 32.875 -35.844 20.766 1 20.84 612 THR B O 1
ATOM 9346 N N . PRO B 1 613 ? 32.156 -36.812 18.969 1 22.52 613 PRO B N 1
ATOM 9347 C CA . PRO B 1 613 ? 31.797 -38.062 19.641 1 22.52 613 PRO B CA 1
ATOM 9348 C C . PRO B 1 613 ? 33 -38.844 20.156 1 22.52 613 PRO B C 1
ATOM 9350 O O . PRO B 1 613 ? 34 -39 19.438 1 22.52 613 PRO B O 1
ATOM 9353 N N . ARG B 1 614 ? 33.594 -38.531 21.344 1 18.73 614 ARG B N 1
ATOM 9354 C CA . ARG B 1 614 ? 34.656 -39.344 21.922 1 18.73 614 ARG B CA 1
ATOM 9355 C C . ARG B 1 614 ? 34.312 -40.844 21.875 1 18.73 614 ARG B C 1
ATOM 9357 O O . ARG B 1 614 ? 33.375 -41.281 22.531 1 18.73 614 ARG B O 1
ATOM 9364 N N . HIS B 1 615 ? 34.375 -41.531 20.766 1 20.77 615 HIS B N 1
ATOM 9365 C CA . HIS B 1 615 ? 34.438 -43 20.859 1 20.77 615 HIS B CA 1
ATOM 9366 C C . HIS B 1 615 ? 35.625 -43.438 21.703 1 20.77 615 HIS B C 1
ATOM 9368 O O . HIS B 1 615 ? 36.781 -43.188 21.344 1 20.77 615 HIS B O 1
ATOM 9374 N N . THR B 1 616 ? 35.656 -43.031 23.031 1 19.25 616 THR B N 1
ATOM 9375 C CA . THR B 1 616 ? 36.594 -43.781 23.828 1 19.25 616 THR B CA 1
ATOM 9376 C C . THR B 1 616 ? 36.5 -45.281 23.516 1 19.25 616 THR B C 1
ATOM 9378 O O . THR B 1 616 ? 35.406 -45.844 23.562 1 19.25 616 THR B O 1
ATOM 9381 N N . PRO B 1 617 ? 37.562 -45.875 22.938 1 21.61 617 PRO B N 1
ATOM 9382 C CA . PRO B 1 617 ? 37.906 -47.25 22.609 1 21.61 617 PRO B CA 1
ATOM 9383 C C . PRO B 1 617 ? 37.688 -48.219 23.781 1 21.61 617 PRO B C 1
ATOM 9385 O O . PRO B 1 617 ? 37.344 -47.781 24.891 1 21.61 617 PRO B O 1
ATOM 9388 N N . SER B 1 618 ? 38.875 -48.938 24.234 1 19.44 618 SER B N 1
ATOM 9389 C CA . SER B 1 618 ? 39.5 -50.25 24.234 1 19.44 618 SER B CA 1
ATOM 9390 C C . SER B 1 618 ? 39.438 -50.906 25.625 1 19.44 618 SER B C 1
ATOM 9392 O O . SER B 1 618 ? 39.156 -52.094 25.734 1 19.44 618 SER B O 1
ATOM 9394 N N . GLY B 1 619 ? 40.344 -50.594 26.75 1 22.59 619 GLY B N 1
ATOM 9395 C CA . GLY B 1 619 ? 41 -51.781 27.328 1 22.59 619 GLY B CA 1
ATOM 9396 C C . GLY B 1 619 ? 40.031 -52.688 28.062 1 22.59 619 GLY B C 1
ATOM 9397 O O . GLY B 1 619 ? 39.125 -52.219 28.75 1 22.59 619 GLY B O 1
ATOM 9398 N N . GLY B 1 620 ? 39.844 -54 27.344 1 17 620 GLY B N 1
ATOM 9399 C CA . GLY B 1 620 ? 40.156 -55.406 27.594 1 17 620 GLY B CA 1
ATOM 9400 C C . GLY B 1 620 ? 41.438 -55.594 28.375 1 17 620 GLY B C 1
ATOM 9401 O O . GLY B 1 620 ? 42.5 -55.062 27.984 1 17 620 GLY B O 1
ATOM 9402 N N . ARG B 1 621 ? 41.094 -55.625 29.688 1 14.65 621 ARG B N 1
ATOM 9403 C CA . ARG B 1 621 ? 40.625 -56.906 30.203 1 14.65 621 ARG B CA 1
ATOM 9404 C C . ARG B 1 621 ? 39.344 -57.375 29.531 1 14.65 621 ARG B C 1
ATOM 9406 O O . ARG B 1 621 ? 38.5 -56.562 29.188 1 14.65 621 ARG B O 1
#

pLDDT: mean 79.22, std 18.58, range [14.65, 97.19]

Nearest PDB structures (foldseek):
  4q4a-assembly1_A  TM=9.073E-01  e=8.675E-32  Thermotoga maritima MSB8
  4q4j-assembly1_A  TM=9.099E-01  e=8.675E-32  Thermotoga maritima MSB8
  4a82-assembly1_A  TM=7.980E-01  e=7.106E-31  Homo sapiens
  6qv0-assembly1_A  TM=8.078E-01  e=2.914E-29  Thermotoga maritima MSB8
  5och-assembly2_D  TM=7.540E-01  e=1.902E-30  Homo sapiens

Solvent-accessible surface area (backbone atoms only — not comparable to full-atom values): 64494 Å² total; per-residue (Å²): 115,72,72,61,57,36,59,41,53,54,46,60,63,44,52,78,43,46,64,57,50,49,52,42,44,52,44,45,49,52,46,56,54,55,58,49,49,54,35,51,48,52,18,45,43,50,52,44,25,56,69,62,69,32,63,70,58,47,55,54,52,50,55,52,48,53,52,48,46,54,52,46,41,53,46,51,48,51,40,52,51,52,33,43,54,50,22,48,50,50,36,53,52,48,52,50,51,50,50,51,44,66,63,40,35,46,48,64,65,56,65,71,43,53,70,66,56,54,51,47,54,59,48,40,45,53,51,50,27,46,44,51,42,33,69,55,36,51,40,56,52,52,50,69,48,43,62,57,56,53,52,50,30,41,72,64,32,51,82,49,32,55,55,52,62,57,47,48,59,51,50,47,50,50,26,49,49,41,31,52,53,37,44,57,34,44,53,54,23,47,57,35,39,47,57,37,50,49,51,53,51,38,48,58,73,24,40,68,54,37,45,44,36,39,27,55,77,56,50,46,59,52,48,49,50,34,44,47,53,21,48,53,35,45,50,52,26,50,51,52,48,48,49,42,50,41,49,51,52,46,50,52,50,48,51,53,51,50,43,50,55,54,37,44,55,33,34,70,68,66,74,40,54,72,14,36,47,55,22,42,54,55,50,49,51,62,57,47,48,45,51,53,48,47,29,72,42,29,59,60,55,54,45,47,54,52,47,46,51,54,51,25,58,59,67,66,53,76,67,56,77,57,68,53,70,66,85,68,76,83,64,64,32,22,38,36,36,41,46,27,21,33,47,94,41,88,88,45,76,58,42,30,52,60,26,66,48,77,44,72,34,31,46,87,86,71,57,25,31,30,33,35,41,34,58,55,82,86,15,37,66,70,59,50,51,34,36,73,66,62,45,38,80,57,78,36,58,50,44,23,49,66,80,38,56,52,86,58,45,15,54,60,56,47,21,57,38,32,17,58,33,58,70,76,73,64,39,49,69,44,27,47,47,52,51,27,28,41,60,38,75,83,56,47,71,65,49,50,48,51,20,18,48,57,35,62,30,36,67,65,34,63,70,37,95,56,28,52,63,32,66,27,35,69,57,24,67,74,43,54,66,36,54,45,47,21,42,44,43,10,21,26,40,37,84,63,28,30,22,36,41,32,32,41,80,52,66,54,42,36,64,64,57,38,52,52,36,51,54,45,47,57,58,46,10,50,71,19,17,30,39,34,35,54,78,51,62,78,60,51,72,67,22,48,28,35,34,33,32,49,82,15,28,67,78,45,71,46,46,23,85,69,47,51,63,53,56,59,45,53,64,55,49,62,52,60,61,55,61,70,64,59,64,74,66,71,79,70,74,75,71,72,74,72,83,68,79,77,64,76,74,71,74,74,67,80,67,74,81,64,76,71,81,78,80,76,82,88,83,78,136,116,72,72,62,57,34,58,41,56,54,46,60,62,44,53,77,43,45,64,57,50,50,50,43,44,52,44,43,49,52,47,56,54,54,58,50,48,54,36,51,48,50,18,46,43,49,53,43,25,55,68,63,68,32,64,68,57,47,54,55,50,49,54,52,48,53,51,48,46,54,53,44,41,54,44,52,48,52,41,50,52,51,34,42,51,50,23,47,52,50,36,51,53,50,50,51,50,50,51,49,44,67,62,41,35,45,47,65,64,57,64,70,43,52,71,66,56,53,52,49,54,59,48,43,47,52,51,49,26,45,44,51,43,32,70,56,36,52,39,57,53,53,51,68,48,45,61,57,55,52,51,49,29,41,73,66,32,53,81,51,32,54,56,52,62,56,47,48,58,52,50,47,49,51,24,49,50,40,30,51,55,36,45,57,33,44,52,53,23,46,57,36,39,46,56,37,49,50,52,51,51,38,48,58,72,25,40,66,54,36,44,44,36,39,27,54,76,54,50,45,60,53,49,50,51,35,45,49,53,21,49,53,34,45,49,54,25,49,50,52,47,48,49,42,51,38,48,50,54,44,48,53,51,48,49,52,51,49,43,52,55,55,36,44,55,33,36,70,69,67,74,39,53,72,14,37,47,54,22,42,53,53,50,48,53,63,57,47,47,46,50,52,49,47,28,73,41,30,58,60,55,54,44,47,54,52,46,45,51,54,51,26,58,58,67,65,52,76,67,56,78,56,69,52,70,68,87,68,76,83,64,67,32,24,39,36,36,43,46,28,22,33,47,93,40,88,88,45,76,57,44,29,52,59,26,65,49,78,43,74,33,31,46,88,86,72,58,26,30,29,32,35,42,34,57,55,84,86,16,35,66,71,59,50,51,35,38,74,66,60,45,38,79,55,78,36,57,49,44,23,50,67,80,38,57,52,86,56,44,16,52,60,56,46,20,58,38,31,17,58,33,59,70,75,76,64,40,50,68,44,27,47,48,53,52,28,29,42,60,38,76,83,57,47,70,66,50,50,48,50,20,18,48,56,34,63,31,37,68,65,34,63,69,35,94,57,27,53,63,31,65,28,35,68,56,25,66,75,43,54,66,38,54,47,46,20,42,44,42,10,20,26,38,37,85,64,29,30,23,36,40,32,31,42,81,52,66,54,41,37,63,64,58,37,52,53,35,50,54,44,48,56,60,48,10,53,72,18,16,30,40,34,34,56,75,52,63,80,59,52,71,67,21,49,27,36,34,33,32,50,81,16,26,66,80,46,71,46,48,22,86,67,47,51,65,52,55,59,44,53,65,55,48,62,53,60,60,55,62,69,63,62,64,74,67,71,79,70,73,75,71,72,75,73,82,68,79,76,66,79,74,75,73,74,68,83,65,67,80,66,76,68,78,76,77,76,87,72,92,69,124